Protein AF-A0A4S2SJL2-F1 (afdb_monomer)

Foldseek 3Di:
DDPVVVQVVLQPDQFWKFKAFLQQATQAIHPRQCVVAVQNGHRHGLLVQFPDDSVVVNVVSVVQLPAQFWDWDKTWGQHPVRDIWIWIWTKHWLPVDDDPTTIIMITIDTPPDDDPPVVRRVVVVVSSVVSVVVVVVVVVVVVVVVVVVVVVQLVVLVVQLLVQLVPDQAPQSLLVSCQPRVCSNQVFPGKAAEFALCLLAPDPDPPPPVVVPPPDRHHHPNDDDVPVVVCVVDPDPDDPPFKDKDKDFQDDPNDGGGIMITIHGPVSGGDPVSRNVSSPSSSVSSNNNSVQVNLQVVQVVVQVVLADDEDDDPQKFKDKDKDFAPAGRWHFLWYWYWDDLFLFKIKTKTKGKPDTHDVSSVVSSVLVVQLVVLCNVVPQFQQSSLLVSLVVCCVPVQPIWMWMKMWMAGLVQQKIKIATACFDFKKKAALQLQIDTNPDQYWHTRRPDNPTGTDMDIDHDDAFIKIKDKGQLLQDAVPDDSVVSVVVLSVQSSVCNPPGNVSNVVSSVPPDPPTRRRGMMIMMMMTGGNDRDDRGDHDDPDPDDDDPDDDDDDDDDDDDDDDDDDDDDDDDDDDDDDDDDDDDDDDDDDDDDDDDDDPPDPAFDFDDFLFEAEEADADVLLVLRNLLRQVVVCVVLQAAEEEEDEPDDLVVSLVSNVVSVDPVVVCVVLNRYDYYYCCVAQVVDPPRDLVRNLVVLVVVQVVRVVSPGPAYEYEYEPLCLLDPRHNSLLLLLNLLQCNVSPRVPTRYYYYYYHYPVRNPPCSCLAVNLQHPHYGRSDDPDPDPPDDDPRQQKHWYHDPDDAEIEIAHEADDSNPVVLLSNLVSQLVTDDQEYEYEDVRYAYHDPVSLLSVLVSLVSQVVVNHGYEYEPDHPHNVVSCVVCVVSNVSYHYDD

Secondary structure (DSSP, 8-state):
--HHHHHHHHTT-SS-EEEEETT-BEEEE-HHHHHH-TT-STT-BHHHHB-S-HHHHHHHHHHHHH-SS-EEEEEEEE-TTS-EEEEEEEEEE-TT--SSS-EEEEEEEETTS---HHHHHHHHHHHHHHHHHHHHHHHHHHHHHHHHHHHHHHHHHHHHHHHHHHH--SHHHHHHHHHHHHHHHHT-SEEEEEE-HHHHS--SSTT-GGGGG--SSSEETTS--TTHHHHHHS--S---TT-EEEEEEEEETTEEEEEEEEEE-GGGPPPHHHHHHHHHHHHHHHHHHHHHHHHHHHHHHHHHHHSPPPPP-TT-EEEEEEE--SSSS--BS-EEEEEESSSSEEEEEEEEESSBSHHHHHHHHHHHHHHHHHHHHH-S-HHHHHHHHHHHHHHH-TT--EEEEEEEEETTTTEEEEEEEBPPPPEEEPTTS-EEE----EEPPBTT-TT-----EEEEPPTT-EEEEE-GGGT--TT--HHHHHHHHHHHHTT-TT--HHHHHHHHHH--TT----S-EEEEEEEPPSSPPPPPPP------PPP-PPPPPPPP------------PPPP------------------------PPPS--PPPPPPTT-EEEEEESSHHHHHHHHHHHHHHHHHTT-EEEEEESSS-HHHHHHHHHHTT--HHHHHHTTSEEEEEGGGTTTSSSS--HHHHHHHHHHHHHHHHHTT-S-EEEEEE-GGGGS--TTGGGHHHHHHHHIIIIITTSSEEEEEEEETTT-TT-TTHHHHHT-SEE--SS--STT--PPS---SEEEEE-SSSSEEEEEEEESTTTHHHHHHHHHHHHHS-SSEEEEEEEEEEEE-HHHHHHHHHHHHHHHHTT-EEEEES--HHHHHHHHHSTTTTTT-EEP-

Sequence (892 aa):
MSLGLFQAIARLLPNPVLLCTADGQILAANPAATRFVTHLQAGADLFHLAAEDSDLLRLHMAHWLRSGDPLPGSLTVRNPGGHLVRFRCHGARATWWDGPQPAVQLHMTRLDHTDQFVVLSQQVTALNREIAIRRATDAERERLLDAEKKARSRLQRLYQLTAALASAATLAEVAQAVQEAAPAALNATDVDLRLHSRRLIPSLEPADTLLALAGDTWTDLDKRIPGALDRAAQGEEAAAPEVTTVRALLEADSVNLGSLLVHHRPQDRPEAEHLMAVAQQVAQAVRRAGLYEHEHRVAERLQLSLLPRLPAVDGFDMAGCYAAGTDQVKVGGDWYDVHLLDDDHIGLTIGDVAGHGLAEAAAMAQITAALRSIAMRCGHHPAAVLHELNDFVGRYHPDLMATTCYLVFNRRTNALRYARAGHLPPLLISADGTSRYLDQALAPPVGPVREAKYCEVEVNVQRGDTLVLYTDGLIERRGENLDTGLGRLRDLAHTSVGLTATDLCDMFLNHQPGAESPDDRALLAISFPTTELPPAPPVGWSKGTAPAAAAPQRPATFTHASRARSHAPPARQPLVGFSGPGRNSRPMSFTTVESQVPPAHAGLPHPPRGDHSCCAYSDDQEKSRAVTGFVGAGLANGERVLYFTDTTAARTVTESLEAAGLDVDAAQARGQLAVHGASQSYLRLLPFDPDAVIAGMRQACEEAVAAGYPGLRVVGEMDWCTREVPGAERLLEYELRLEAEVFADLLVTGLCLFDRRLDIAGAAALPIAAHRTHVAAGHHGEGSHIAHPAPALHVTPLHEGLGARLVGHADLDSRPDLAASLSALVRVPGAVVNLDLTGVDFFDVDAVAQLVRAADVLRSEGRRLVLHQPPPSLLRAAQMFPDECSVLEMAA

Nearest PDB structures (foldseek):
  3ke6-assembly3_A  TM=8.609E-01  e=3.625E-15  Mycobacterium tuberculosis
  3pu9-assembly1_B  TM=7.618E-01  e=1.920E-11  Sphaerobacter thermophilus DSM 20745
  5ucg-assembly1_B  TM=5.190E-01  e=2.519E-11  Bacillus subtilis subsp. subtilis str. 168
  5ucg-assembly1_A  TM=5.032E-01  e=4.831E-11  Bacillus subtilis subsp. subtilis str. 168
  5ucg-assembly2_E-2  TM=5.065E-01  e=9.054E-10  Bacillus subtilis subsp. subtilis str. 168

Radius of gyration: 43.67 Å; Cα contacts (8 Å, |Δi|>4): 1555; chains: 1; bounding box: 142×83×116 Å

Solvent-accessible surface area (backbone atoms only — not comparable to full-atom values): 49586 Å² total; per-residue (Å²): 127,66,72,61,61,58,50,60,58,44,53,75,43,83,51,28,36,39,32,25,36,81,91,27,41,21,73,39,44,18,69,31,23,33,72,78,30,73,73,48,37,56,81,31,51,51,62,78,42,38,69,57,62,59,68,59,54,50,49,52,51,56,50,20,59,73,25,81,56,59,40,79,54,72,49,36,33,55,36,100,85,71,49,79,47,52,28,41,29,30,25,15,24,36,83,80,60,82,61,101,60,63,32,30,36,36,42,38,44,57,72,90,58,80,93,53,71,68,58,53,36,50,51,50,56,50,50,55,49,54,54,52,53,52,53,53,52,53,56,49,50,53,50,51,54,52,50,50,52,51,51,52,56,48,50,52,32,43,52,53,29,51,51,41,35,66,73,28,63,43,59,68,45,35,32,48,29,43,64,71,28,43,20,70,45,46,55,28,81,37,64,48,50,33,34,32,54,69,74,46,32,78,77,89,51,100,76,69,65,72,75,68,72,68,65,98,55,53,46,58,71,69,61,84,56,90,72,51,67,56,60,75,70,49,90,74,75,86,65,63,100,60,66,44,76,49,77,39,65,14,51,46,96,91,40,74,42,35,32,43,37,39,33,18,35,79,92,41,60,61,53,70,69,61,48,48,52,52,26,41,54,52,21,47,35,46,48,52,9,21,46,48,56,38,48,38,54,50,26,53,50,51,43,64,67,60,47,62,79,71,68,93,51,95,66,53,43,70,29,74,48,73,46,80,33,68,68,64,80,55,24,50,13,57,43,53,47,50,45,75,69,52,85,50,31,39,37,40,38,39,35,36,22,73,65,71,20,73,67,31,31,54,44,34,46,49,50,54,54,46,48,57,57,41,33,65,74,54,57,90,37,38,22,59,32,54,40,56,43,20,54,46,33,43,66,79,38,67,89,44,41,29,30,28,36,36,32,35,36,31,74,87,76,36,40,35,35,31,19,20,23,58,36,72,55,38,38,40,34,40,66,85,22,52,68,47,68,53,76,66,35,74,28,69,39,34,14,84,49,73,86,58,73,56,42,63,44,79,46,75,61,57,63,39,18,31,42,38,41,60,43,61,37,72,42,52,46,93,95,58,59,58,71,58,24,50,50,52,54,54,60,54,46,50,75,48,64,90,55,52,26,57,54,46,48,52,49,67,68,65,74,56,88,90,61,83,33,67,44,44,30,34,38,39,28,39,33,38,38,75,64,88,80,75,82,64,79,76,96,63,92,67,88,73,76,78,79,84,72,81,75,79,80,78,78,80,88,81,87,76,91,78,92,80,85,89,86,83,87,83,84,89,82,90,89,84,90,89,86,85,83,91,88,88,82,87,87,81,82,86,74,89,75,75,93,74,78,77,75,98,69,85,63,71,83,71,71,58,89,34,32,50,23,34,32,76,26,82,47,72,64,31,45,45,55,50,51,42,43,56,50,48,53,34,56,75,69,53,20,27,36,42,38,28,29,62,92,56,55,62,63,59,55,50,55,52,34,43,74,70,72,44,68,54,69,66,28,40,74,70,67,33,38,48,71,45,48,29,64,75,53,63,51,52,51,78,53,39,44,52,68,62,41,54,54,48,51,54,50,54,38,54,52,28,46,74,73,69,24,86,23,29,35,40,37,38,50,49,58,62,52,58,46,100,44,63,40,46,89,43,47,51,30,34,52,44,37,40,51,72,75,42,22,73,82,37,60,34,31,41,38,41,34,36,54,57,84,62,40,87,82,54,60,48,48,61,54,58,48,26,38,90,38,75,43,70,61,77,68,101,58,92,81,84,80,80,80,68,86,72,60,57,38,41,46,32,47,44,97,72,63,53,32,31,32,38,32,37,39,37,40,85,87,21,44,68,49,51,52,52,51,44,58,23,56,62,66,46,70,72,64,56,34,38,39,35,25,78,48,30,75,40,42,38,75,64,47,50,52,51,51,42,52,39,24,47,55,29,44,76,74,75,23,40,44,37,36,32,63,70,30,76,41,49,55,48,48,40,69,75,38,49,78,74,40,65,63,65,42,66,66,130

pLDDT: mean 78.69, std 19.33, range [21.16, 98.31]

Structure (mmCIF, N/CA/C/O backbone):
data_AF-A0A4S2SJL2-F1
#
_entry.id   AF-A0A4S2SJL2-F1
#
loop_
_atom_site.group_PDB
_atom_site.id
_atom_site.type_symbol
_atom_site.label_atom_id
_atom_site.label_alt_id
_atom_site.label_comp_id
_atom_site.label_asym_id
_atom_site.label_entity_id
_atom_site.label_seq_id
_atom_site.pdbx_PDB_ins_code
_atom_site.Cartn_x
_atom_site.Cartn_y
_atom_site.Cartn_z
_atom_site.occupancy
_atom_site.B_iso_or_equiv
_atom_site.auth_seq_id
_atom_site.auth_comp_id
_atom_site.auth_asym_id
_atom_site.auth_atom_id
_atom_site.pdbx_PDB_model_num
ATOM 1 N N . MET A 1 1 ? 48.505 -2.152 -29.504 1.00 55.03 1 MET A N 1
ATOM 2 C CA . MET A 1 1 ? 48.229 -3.595 -29.745 1.00 55.03 1 MET A CA 1
ATOM 3 C C . MET A 1 1 ? 49.522 -4.369 -29.677 1.00 55.03 1 MET A C 1
ATOM 5 O O . MET A 1 1 ? 50.544 -3.897 -30.151 1.00 55.03 1 MET A O 1
ATOM 9 N N . SER A 1 2 ? 49.441 -5.609 -29.212 1.00 69.75 2 SER A N 1
ATOM 10 C CA . SER A 1 2 ? 50.560 -6.539 -29.240 1.00 69.75 2 SER A CA 1
ATOM 11 C C . SER A 1 2 ? 50.929 -7.026 -30.650 1.00 69.75 2 SER A C 1
ATOM 13 O O . SER A 1 2 ? 50.127 -7.046 -31.589 1.00 69.75 2 SER A O 1
ATOM 15 N N . LEU A 1 3 ? 52.158 -7.533 -30.730 1.00 77.19 3 LEU A N 1
ATOM 16 C CA . LEU A 1 3 ? 52.745 -8.330 -31.810 1.00 77.19 3 LEU A CA 1
ATOM 17 C C . LEU A 1 3 ? 51.835 -9.471 -32.330 1.00 77.19 3 LEU A C 1
ATOM 19 O O . LEU A 1 3 ? 51.959 -9.891 -33.481 1.00 77.19 3 LEU A O 1
ATOM 23 N N . GLY A 1 4 ? 50.908 -9.957 -31.495 1.00 77.25 4 GLY A N 1
ATOM 24 C CA . GLY A 1 4 ? 50.044 -11.102 -31.779 1.00 77.25 4 GLY A CA 1
ATOM 25 C C . GLY A 1 4 ? 49.063 -10.897 -32.938 1.00 77.25 4 GLY A C 1
ATOM 26 O O . GLY A 1 4 ? 48.896 -11.817 -33.736 1.00 77.25 4 GLY A O 1
ATOM 27 N N . LEU A 1 5 ? 48.455 -9.711 -33.107 1.00 74.44 5 LEU A N 1
ATOM 28 C CA . LEU A 1 5 ? 47.520 -9.508 -34.231 1.00 74.44 5 LEU A CA 1
ATOM 29 C C . LEU A 1 5 ? 48.261 -9.430 -35.573 1.00 74.44 5 LEU A C 1
ATOM 31 O O . LEU A 1 5 ? 47.797 -9.992 -36.563 1.00 74.44 5 LEU A O 1
ATOM 35 N N . PHE A 1 6 ? 49.446 -8.808 -35.599 1.00 82.50 6 PHE A N 1
ATOM 36 C CA . PHE A 1 6 ? 50.315 -8.838 -36.777 1.00 82.50 6 PHE A CA 1
ATOM 37 C C . PHE A 1 6 ? 50.665 -10.279 -37.158 1.00 82.50 6 PHE A C 1
ATOM 39 O O . PHE A 1 6 ? 50.496 -10.662 -38.313 1.00 82.50 6 PHE A O 1
ATOM 46 N N . GLN A 1 7 ? 51.084 -11.097 -36.184 1.00 82.81 7 GLN A N 1
ATOM 47 C CA . GLN A 1 7 ? 51.358 -12.515 -36.410 1.00 82.81 7 GLN A CA 1
ATOM 48 C C . GLN A 1 7 ? 50.121 -13.255 -36.934 1.00 82.81 7 GLN A C 1
ATOM 50 O O . GLN A 1 7 ? 50.249 -14.005 -37.897 1.00 82.81 7 GLN A O 1
ATOM 55 N N . ALA A 1 8 ? 48.935 -13.025 -36.360 1.00 80.12 8 ALA A N 1
ATOM 56 C CA . ALA A 1 8 ? 47.691 -13.672 -36.777 1.00 80.12 8 ALA A CA 1
ATOM 57 C C . ALA A 1 8 ? 47.326 -13.370 -38.241 1.00 80.12 8 ALA A C 1
ATOM 59 O O . ALA A 1 8 ? 47.046 -14.300 -38.997 1.00 80.12 8 ALA A O 1
ATOM 60 N N . ILE A 1 9 ? 47.386 -12.100 -38.662 1.00 76.19 9 ILE A N 1
ATOM 61 C CA . ILE A 1 9 ? 47.048 -11.711 -40.040 1.00 76.19 9 ILE A CA 1
ATOM 62 C C . ILE A 1 9 ? 48.161 -12.134 -41.014 1.00 76.19 9 ILE A C 1
ATOM 64 O O . ILE A 1 9 ? 47.886 -12.738 -42.051 1.00 76.19 9 ILE A O 1
ATOM 68 N N . ALA A 1 10 ? 49.435 -11.905 -40.670 1.00 80.88 10 ALA A N 1
ATOM 69 C CA . ALA A 1 10 ? 50.566 -12.272 -41.524 1.00 80.88 10 ALA A CA 1
ATOM 70 C C . ALA A 1 10 ? 50.697 -13.795 -41.728 1.00 80.88 10 ALA A C 1
ATOM 72 O O . ALA A 1 10 ? 51.249 -14.227 -42.744 1.00 80.88 10 ALA A O 1
ATOM 73 N N . ARG A 1 11 ? 50.159 -14.619 -40.810 1.00 83.44 11 ARG A N 1
ATOM 74 C CA . ARG A 1 11 ? 50.111 -16.090 -40.922 1.00 83.44 11 ARG A CA 1
ATOM 75 C C . ARG A 1 11 ? 49.386 -16.580 -42.175 1.00 83.44 11 ARG A C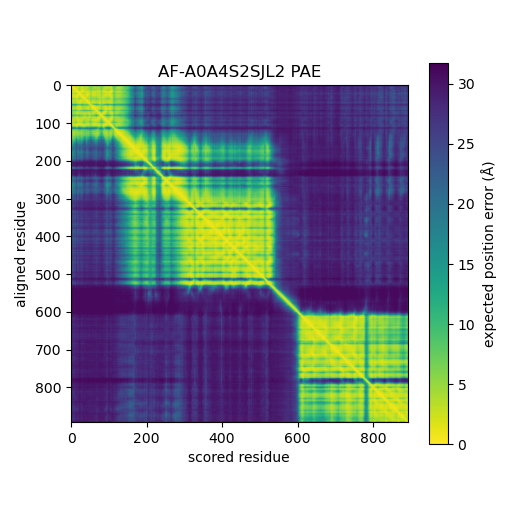 1
ATOM 77 O O . ARG A 1 11 ? 49.720 -17.653 -42.668 1.00 83.44 11 ARG A O 1
ATOM 84 N N . LEU A 1 12 ? 48.414 -15.805 -42.660 1.00 78.62 12 LEU A N 1
ATOM 85 C CA . LEU A 1 12 ? 47.584 -16.124 -43.824 1.00 78.62 12 LEU A CA 1
ATOM 86 C C . LEU A 1 12 ? 48.234 -15.715 -45.156 1.00 78.62 12 LEU A C 1
ATOM 88 O O . LEU A 1 12 ? 47.754 -16.111 -46.216 1.00 78.62 12 LEU A O 1
ATOM 92 N N . LEU A 1 13 ? 49.319 -14.932 -45.127 1.00 80.00 13 LEU A N 1
ATOM 93 C CA . LEU A 1 13 ? 49.982 -14.464 -46.343 1.00 80.00 13 LEU A CA 1
ATOM 94 C C . LEU A 1 13 ? 50.894 -15.553 -46.944 1.00 80.00 13 LEU A C 1
ATOM 96 O O . LEU A 1 13 ? 51.665 -16.183 -46.213 1.00 80.00 13 LEU A O 1
ATOM 100 N N . PRO A 1 14 ? 50.849 -15.776 -48.274 1.00 76.31 14 PRO A N 1
ATOM 101 C CA . PRO A 1 14 ? 51.619 -16.836 -48.931 1.00 76.31 14 PRO A CA 1
ATOM 102 C C . PRO A 1 14 ? 53.119 -16.515 -49.031 1.00 76.31 14 PRO A C 1
ATOM 104 O O . PRO A 1 14 ? 53.945 -17.427 -49.058 1.00 76.31 14 PRO A O 1
ATOM 107 N N . ASN A 1 15 ? 53.465 -15.227 -49.060 1.00 83.75 15 ASN A N 1
ATOM 108 C CA . ASN A 1 15 ? 54.827 -14.714 -49.193 1.00 83.75 15 ASN A CA 1
ATOM 109 C C . ASN A 1 15 ? 55.471 -14.453 -47.817 1.00 83.75 15 ASN A C 1
ATOM 111 O O . ASN A 1 15 ? 54.745 -14.179 -46.856 1.00 83.75 15 ASN A O 1
ATOM 115 N N . PRO A 1 16 ? 56.813 -14.510 -47.687 1.00 87.44 16 PRO A N 1
ATOM 116 C CA . PRO A 1 16 ? 57.516 -14.073 -46.484 1.00 87.44 16 PRO A CA 1
ATOM 117 C C . PRO A 1 16 ? 57.143 -12.653 -46.057 1.00 87.44 16 PRO A C 1
ATOM 119 O O . PRO A 1 16 ? 57.255 -11.710 -46.844 1.00 87.44 16 PRO A O 1
ATOM 122 N N . VAL A 1 17 ? 56.770 -12.504 -44.787 1.00 88.25 17 VAL A N 1
ATOM 123 C CA . VAL A 1 17 ? 56.574 -11.201 -44.146 1.00 88.25 17 VAL A CA 1
ATOM 124 C C . VAL A 1 17 ? 57.298 -11.178 -42.807 1.00 88.25 17 VAL A C 1
ATOM 126 O O . VAL A 1 17 ? 57.124 -12.088 -41.991 1.00 88.25 17 VAL A O 1
ATOM 129 N N . LEU A 1 18 ? 58.091 -10.129 -42.591 1.00 90.88 18 LEU A N 1
ATOM 130 C CA . LEU A 1 18 ? 58.823 -9.852 -41.358 1.00 90.88 18 LEU A CA 1
ATOM 131 C C . LEU A 1 18 ? 58.368 -8.520 -40.749 1.00 90.88 18 LEU A C 1
ATOM 133 O O . LEU A 1 18 ? 57.966 -7.600 -41.464 1.00 90.88 18 LEU A O 1
ATOM 137 N N . LEU A 1 19 ? 58.488 -8.409 -39.431 1.00 90.75 19 LEU A N 1
ATOM 138 C CA . LEU A 1 19 ? 58.500 -7.152 -38.689 1.00 90.75 19 LEU A CA 1
ATOM 139 C C . LEU A 1 19 ? 59.857 -7.045 -37.993 1.00 90.75 19 LEU A C 1
ATOM 141 O O . LEU A 1 19 ? 60.193 -7.924 -37.199 1.00 90.75 19 LEU A O 1
ATOM 145 N N . CYS A 1 20 ? 60.617 -5.992 -38.278 1.00 91.81 20 CYS A N 1
ATOM 146 C CA . CYS A 1 20 ? 61.983 -5.806 -37.787 1.00 91.81 20 CYS A CA 1
ATOM 147 C C . CYS A 1 20 ? 62.149 -4.435 -37.129 1.00 91.81 20 CYS A C 1
ATOM 149 O O . CYS A 1 20 ? 61.658 -3.445 -37.665 1.00 91.81 20 CYS A O 1
ATOM 151 N N . THR A 1 21 ? 62.852 -4.348 -36.003 1.00 91.62 21 THR A N 1
ATOM 152 C CA . THR A 1 21 ? 63.265 -3.068 -35.398 1.00 91.62 21 THR A CA 1
ATOM 153 C C . THR A 1 21 ? 64.340 -2.364 -36.226 1.00 91.62 21 THR A C 1
ATOM 155 O O . THR A 1 21 ? 64.977 -2.954 -37.102 1.00 91.62 21 THR A O 1
ATOM 158 N N . ALA A 1 22 ? 64.573 -1.084 -35.927 1.00 87.06 22 ALA A N 1
ATOM 159 C CA . ALA A 1 22 ? 65.613 -0.279 -36.564 1.00 87.06 22 ALA A CA 1
ATOM 160 C C . ALA A 1 22 ? 67.043 -0.830 -36.391 1.00 87.06 22 ALA A C 1
ATOM 162 O O . ALA A 1 22 ? 67.881 -0.640 -37.274 1.00 87.06 22 ALA A O 1
ATOM 163 N N . ASP A 1 23 ? 67.313 -1.527 -35.285 1.00 87.38 23 ASP A N 1
ATOM 164 C CA . ASP A 1 23 ? 68.578 -2.220 -35.014 1.00 87.38 23 ASP A CA 1
ATOM 165 C C . ASP A 1 23 ? 68.676 -3.627 -35.640 1.00 87.38 23 ASP A C 1
ATOM 167 O O . ASP A 1 23 ? 69.735 -4.245 -35.562 1.00 87.38 23 ASP A O 1
ATOM 171 N N . GLY A 1 24 ? 67.639 -4.083 -36.356 1.00 85.81 24 GLY A N 1
ATOM 172 C CA . GLY A 1 24 ? 67.657 -5.297 -37.178 1.00 85.81 24 GLY A CA 1
ATOM 173 C C . GLY A 1 24 ? 67.054 -6.541 -36.527 1.00 85.81 24 GLY A C 1
ATOM 174 O O . GLY A 1 24 ? 66.942 -7.566 -37.203 1.00 85.81 24 GLY A O 1
ATOM 175 N N . GLN A 1 25 ? 66.621 -6.484 -35.264 1.00 92.25 25 GLN A N 1
ATOM 176 C CA . GLN A 1 25 ? 65.982 -7.634 -34.619 1.00 92.25 25 GLN A CA 1
ATOM 177 C C . GLN A 1 25 ? 64.625 -7.947 -35.262 1.00 92.25 25 GLN A C 1
ATOM 179 O O . GLN A 1 25 ? 63.750 -7.088 -35.386 1.00 92.25 25 GLN A O 1
ATOM 184 N N . ILE A 1 26 ? 64.419 -9.204 -35.657 1.00 92.44 26 ILE A N 1
ATOM 185 C CA . ILE A 1 26 ? 63.137 -9.690 -36.167 1.00 92.44 26 ILE A CA 1
ATOM 186 C C . ILE A 1 26 ? 62.190 -9.878 -34.975 1.00 92.44 26 ILE A C 1
ATOM 188 O O . ILE A 1 26 ? 62.320 -10.826 -34.204 1.00 92.44 26 ILE A O 1
ATOM 192 N N . LEU A 1 27 ? 61.201 -8.999 -34.837 1.00 90.50 27 LEU A N 1
ATOM 193 C CA . LEU A 1 27 ? 60.152 -9.094 -33.819 1.00 90.50 27 LEU A CA 1
ATOM 194 C C . LEU A 1 27 ? 59.162 -10.217 -34.146 1.00 90.50 27 LEU A C 1
ATOM 196 O O . LEU A 1 27 ? 58.742 -10.967 -33.270 1.00 90.50 27 LEU A O 1
ATOM 200 N N . ALA A 1 28 ? 58.783 -10.351 -35.417 1.00 90.50 28 ALA A N 1
ATOM 201 C CA . ALA A 1 28 ? 57.904 -11.417 -35.883 1.00 90.50 28 ALA A CA 1
ATOM 202 C C . ALA A 1 28 ? 58.190 -11.788 -37.339 1.00 90.50 28 ALA A C 1
ATOM 204 O O . ALA A 1 28 ? 58.542 -10.941 -38.156 1.00 90.50 28 ALA A O 1
ATOM 205 N N . ALA A 1 29 ? 57.971 -13.060 -37.658 1.00 89.94 29 ALA A N 1
ATOM 206 C CA . ALA A 1 29 ? 58.059 -13.617 -38.999 1.00 89.94 29 ALA A CA 1
ATOM 207 C C . ALA A 1 29 ? 56.849 -14.525 -39.238 1.00 89.94 29 ALA A C 1
ATOM 209 O O . ALA A 1 29 ? 56.425 -15.241 -38.326 1.00 89.94 29 ALA A O 1
ATOM 210 N N . ASN A 1 30 ? 56.278 -14.510 -40.443 1.00 88.75 30 ASN A N 1
ATOM 211 C CA . ASN A 1 30 ? 55.202 -15.438 -40.785 1.00 88.75 30 ASN A CA 1
ATOM 212 C C . ASN A 1 30 ? 55.743 -16.836 -41.170 1.00 88.75 30 ASN A C 1
ATOM 214 O O . ASN A 1 30 ? 56.923 -16.981 -41.492 1.00 88.75 30 ASN A O 1
ATOM 218 N N . PRO A 1 31 ? 54.899 -17.889 -41.209 1.00 87.62 31 PRO A N 1
ATOM 219 C CA . PRO A 1 31 ? 55.354 -19.236 -41.561 1.00 87.62 31 PRO A CA 1
ATOM 220 C C . PRO A 1 31 ? 55.881 -19.372 -42.993 1.00 87.62 31 PRO A C 1
ATOM 222 O O . PRO A 1 31 ? 56.460 -20.398 -43.332 1.00 87.62 31 PRO A O 1
ATOM 225 N N . ALA A 1 32 ? 55.642 -18.404 -43.885 1.00 84.62 32 ALA A N 1
ATOM 226 C CA . ALA A 1 32 ? 56.284 -18.390 -45.196 1.00 84.62 32 ALA A CA 1
ATOM 227 C C . ALA A 1 32 ? 57.780 -18.059 -45.068 1.00 84.62 32 ALA A C 1
ATOM 229 O O . ALA A 1 32 ? 58.595 -18.806 -45.602 1.00 84.62 32 ALA A O 1
ATOM 230 N N . ALA A 1 33 ? 58.155 -17.026 -44.306 1.00 85.31 33 ALA A N 1
ATOM 231 C CA . ALA A 1 33 ? 59.556 -16.644 -44.106 1.00 85.31 33 ALA A CA 1
ATOM 232 C C . ALA A 1 33 ? 60.438 -17.819 -43.649 1.00 85.31 33 ALA A C 1
ATOM 234 O O . ALA A 1 33 ? 61.437 -18.118 -44.306 1.00 85.31 33 ALA A O 1
ATOM 235 N N . THR A 1 34 ? 60.013 -18.557 -42.619 1.00 83.06 34 THR A N 1
ATOM 236 C CA . THR A 1 34 ? 60.750 -19.725 -42.104 1.00 83.06 34 THR A CA 1
ATOM 237 C C . THR A 1 34 ? 60.756 -20.928 -43.051 1.00 83.06 34 THR A C 1
ATOM 239 O O . THR A 1 34 ? 61.720 -21.690 -43.049 1.00 83.06 34 THR A O 1
ATOM 242 N N . ARG A 1 35 ? 59.732 -21.099 -43.904 1.00 81.88 35 ARG A N 1
ATOM 243 C CA . ARG A 1 35 ? 59.723 -22.129 -44.965 1.00 81.88 35 ARG A CA 1
ATOM 244 C C . ARG A 1 35 ? 60.732 -21.839 -46.078 1.00 81.88 35 ARG A C 1
ATOM 246 O O . ARG A 1 35 ? 61.284 -22.779 -46.641 1.00 81.88 35 ARG A O 1
ATOM 253 N N . PHE A 1 36 ? 60.964 -20.568 -46.410 1.00 74.00 36 PHE A N 1
ATOM 254 C CA . PHE A 1 36 ? 61.921 -20.182 -47.453 1.00 74.00 36 PHE A CA 1
ATOM 255 C C . PHE A 1 36 ? 63.363 -20.075 -46.934 1.00 74.00 36 PHE A C 1
ATOM 257 O O . PHE A 1 36 ? 64.288 -20.461 -47.649 1.00 74.00 36 PHE A O 1
ATOM 264 N N . VAL A 1 37 ? 63.566 -19.581 -45.706 1.00 81.81 37 VAL A N 1
ATOM 265 C CA . VAL A 1 37 ? 64.859 -19.590 -45.003 1.00 81.81 37 VAL A CA 1
ATOM 266 C C . VAL A 1 37 ? 64.611 -19.834 -43.515 1.00 81.81 37 VAL A C 1
ATOM 268 O O . VAL A 1 37 ? 64.097 -18.964 -42.818 1.00 81.81 37 VAL A O 1
ATOM 271 N N . THR A 1 38 ? 65.040 -20.989 -43.002 1.00 79.75 38 THR A N 1
ATOM 272 C CA . THR A 1 38 ? 64.761 -21.450 -41.626 1.00 79.75 38 THR A CA 1
ATOM 273 C C . THR A 1 38 ? 65.179 -20.462 -40.532 1.00 79.75 38 THR A C 1
ATOM 275 O O . THR A 1 38 ? 64.562 -20.421 -39.474 1.00 79.75 38 THR A O 1
ATOM 278 N N . HIS A 1 39 ? 66.207 -19.645 -40.780 1.00 83.06 39 HIS A N 1
ATOM 279 C CA . HIS A 1 39 ? 66.705 -18.654 -39.822 1.00 83.06 39 HIS A CA 1
ATOM 280 C C . HIS A 1 39 ? 65.945 -17.313 -39.828 1.00 83.06 39 HIS A C 1
ATOM 282 O O . HIS A 1 39 ? 66.155 -16.516 -38.917 1.00 83.06 39 HIS A O 1
ATOM 288 N N . LEU A 1 40 ? 65.041 -17.055 -40.785 1.00 85.62 40 LEU A N 1
ATOM 289 C CA . LEU A 1 40 ? 64.175 -15.865 -40.783 1.00 85.62 40 LEU A CA 1
ATOM 290 C C . LEU A 1 40 ? 63.000 -16.051 -39.808 1.00 85.62 40 LEU A C 1
ATOM 292 O O . LEU A 1 40 ? 61.852 -16.237 -40.212 1.00 85.62 40 LEU A O 1
ATOM 296 N N . GLN A 1 41 ? 63.311 -16.024 -38.513 1.00 88.62 41 GLN A N 1
ATOM 297 C CA . GLN A 1 41 ? 62.383 -16.234 -37.402 1.00 88.62 41 GLN A CA 1
ATOM 298 C C . GLN A 1 41 ? 62.483 -15.114 -36.357 1.00 88.62 41 GLN A C 1
ATOM 300 O O . GLN A 1 41 ? 63.457 -14.363 -36.330 1.00 88.62 41 GLN A O 1
ATOM 305 N N . ALA A 1 42 ? 61.476 -15.007 -35.487 1.00 88.31 42 ALA A N 1
ATOM 306 C CA . ALA A 1 42 ? 61.486 -14.041 -34.390 1.00 88.31 42 ALA A CA 1
ATOM 307 C C . ALA A 1 42 ? 62.697 -14.253 -33.457 1.00 88.31 42 ALA A C 1
ATOM 309 O O . ALA A 1 42 ? 63.074 -15.390 -33.174 1.00 88.31 42 ALA A O 1
ATOM 310 N N . GLY A 1 43 ? 63.299 -13.159 -32.991 1.00 86.19 43 GLY A N 1
ATOM 311 C CA . GLY A 1 43 ? 64.507 -13.149 -32.160 1.00 86.19 43 GLY A CA 1
ATOM 312 C C . GLY A 1 43 ? 65.832 -13.252 -32.927 1.00 86.19 43 GLY A C 1
ATOM 313 O O . GLY A 1 43 ? 66.886 -13.138 -32.307 1.00 86.19 43 GLY A O 1
ATOM 314 N N . ALA A 1 44 ? 65.816 -13.446 -34.251 1.00 88.94 44 ALA A N 1
ATOM 315 C CA . ALA A 1 44 ? 67.030 -13.409 -35.066 1.00 88.94 44 ALA A CA 1
ATOM 316 C C . ALA A 1 44 ? 67.410 -11.973 -35.481 1.00 88.94 44 ALA A C 1
ATOM 318 O O . ALA A 1 44 ? 66.552 -11.094 -35.571 1.00 88.94 44 ALA A O 1
ATOM 319 N N . ASP A 1 45 ? 68.693 -11.746 -35.768 1.00 88.44 45 ASP A N 1
ATOM 320 C CA . ASP A 1 45 ? 69.220 -10.473 -36.276 1.00 88.44 45 ASP A CA 1
ATOM 321 C C . ASP A 1 45 ? 69.284 -10.501 -37.812 1.00 88.44 45 ASP A C 1
ATOM 323 O O . ASP A 1 45 ? 70.004 -11.307 -38.410 1.00 88.44 45 ASP A O 1
ATOM 327 N N . LEU A 1 46 ? 68.523 -9.618 -38.461 1.00 86.81 46 LEU A N 1
ATOM 328 C CA . LEU A 1 46 ? 68.443 -9.532 -39.916 1.00 86.81 46 LEU A CA 1
ATOM 329 C C . LEU A 1 46 ? 69.765 -9.083 -40.561 1.00 86.81 46 LEU A C 1
ATOM 331 O O . LEU A 1 46 ? 70.071 -9.532 -41.666 1.00 86.81 46 LEU A O 1
ATOM 335 N N . PHE A 1 47 ? 70.558 -8.236 -39.894 1.00 86.94 47 PHE A N 1
ATOM 336 C CA . PHE A 1 47 ? 71.849 -7.777 -40.412 1.00 86.94 47 PHE A CA 1
ATOM 337 C C . PHE A 1 47 ? 72.893 -8.899 -40.388 1.00 86.94 47 PHE A C 1
ATOM 339 O O . PHE A 1 47 ? 73.674 -9.013 -41.327 1.00 86.94 47 PHE A O 1
ATOM 346 N N . HIS A 1 48 ? 72.873 -9.779 -39.380 1.00 84.06 48 HIS A N 1
ATOM 347 C CA . HIS A 1 48 ? 73.755 -10.957 -39.347 1.00 84.06 48 HIS A CA 1
ATOM 348 C C . HIS A 1 48 ? 73.367 -12.050 -40.355 1.00 84.06 48 HIS A C 1
ATOM 350 O O . HIS A 1 48 ? 74.227 -12.811 -40.801 1.00 84.06 48 HIS A O 1
ATOM 356 N N . LEU A 1 49 ? 72.085 -12.151 -40.718 1.00 80.88 49 LEU A N 1
ATOM 357 C CA . LEU A 1 49 ? 71.604 -13.114 -41.717 1.00 80.88 49 LEU A CA 1
ATOM 358 C C . LEU A 1 49 ? 71.784 -12.628 -43.166 1.00 80.88 49 LEU A C 1
ATOM 360 O O . LEU A 1 49 ? 71.765 -13.440 -44.102 1.00 80.88 49 LEU A O 1
ATOM 364 N N . ALA A 1 50 ? 71.958 -11.320 -43.359 1.00 79.19 50 ALA A N 1
ATOM 365 C CA . ALA A 1 50 ? 72.195 -10.719 -44.659 1.00 79.19 50 ALA A CA 1
ATOM 366 C C . ALA A 1 50 ? 73.549 -11.145 -45.255 1.00 79.19 50 ALA A C 1
ATOM 368 O O . ALA A 1 50 ? 74.559 -11.310 -44.573 1.00 79.19 50 ALA A O 1
ATOM 369 N N . ALA A 1 51 ? 73.564 -11.333 -46.572 1.00 73.81 51 ALA A N 1
ATOM 370 C CA . ALA A 1 51 ? 74.761 -11.624 -47.356 1.00 73.81 51 ALA A CA 1
ATOM 371 C C . ALA A 1 51 ? 75.258 -10.422 -48.174 1.00 73.81 51 ALA A C 1
ATOM 373 O O . ALA A 1 51 ? 76.324 -10.510 -48.782 1.00 73.81 51 ALA A O 1
ATOM 374 N N . GLU A 1 52 ? 74.458 -9.354 -48.233 1.00 66.62 52 GLU A N 1
ATOM 375 C CA . GLU A 1 52 ? 74.816 -8.070 -48.843 1.00 66.62 52 GLU A CA 1
ATOM 376 C C . GLU A 1 52 ? 75.713 -7.269 -47.886 1.00 66.62 52 GLU A C 1
ATOM 378 O O . GLU A 1 52 ? 75.880 -7.643 -46.725 1.00 66.62 52 GLU A O 1
ATOM 383 N N . ASP A 1 53 ? 76.286 -6.165 -48.365 1.00 70.19 53 ASP A N 1
ATOM 384 C CA . ASP A 1 53 ? 76.982 -5.219 -47.494 1.00 70.19 53 ASP A CA 1
ATOM 385 C C . ASP A 1 53 ? 76.007 -4.689 -46.424 1.00 70.19 53 ASP A C 1
ATOM 387 O O . ASP A 1 53 ? 74.942 -4.148 -46.749 1.00 70.19 53 ASP A O 1
ATOM 391 N N . SER A 1 54 ? 76.358 -4.870 -45.149 1.00 67.31 54 SER A N 1
ATOM 392 C CA . SER A 1 54 ? 75.538 -4.465 -44.004 1.00 67.31 54 SER A CA 1
ATOM 393 C C . SER A 1 54 ? 75.156 -2.987 -44.061 1.00 67.31 54 SER A C 1
ATOM 395 O O . SER A 1 54 ? 74.051 -2.629 -43.649 1.00 67.31 54 SER A O 1
ATOM 397 N N . ASP A 1 55 ? 76.021 -2.134 -44.613 1.00 74.06 55 ASP A N 1
ATOM 398 C CA . ASP A 1 55 ? 75.766 -0.697 -44.717 1.00 74.06 55 ASP A CA 1
ATOM 399 C C . ASP A 1 55 ? 74.680 -0.375 -45.758 1.00 74.06 55 ASP A C 1
ATOM 401 O O . ASP A 1 55 ? 73.867 0.532 -45.549 1.00 74.06 55 ASP A O 1
ATOM 405 N N . LEU A 1 56 ? 74.562 -1.177 -46.824 1.00 78.00 56 LEU A N 1
ATOM 406 C CA . LEU A 1 56 ? 73.492 -1.044 -47.818 1.00 78.00 56 LEU A CA 1
ATOM 407 C C . LEU A 1 56 ? 72.128 -1.448 -47.238 1.00 78.00 56 LEU A C 1
ATOM 409 O O . LEU A 1 56 ? 71.131 -0.751 -47.444 1.00 78.00 56 LEU A O 1
ATOM 413 N N . LEU A 1 57 ? 72.071 -2.537 -46.462 1.00 81.56 57 LEU A N 1
ATOM 414 C CA . LEU A 1 57 ? 70.829 -2.943 -45.797 1.00 81.56 57 LEU A CA 1
ATOM 415 C C . LEU A 1 57 ? 70.427 -1.954 -44.693 1.00 81.56 57 LEU A C 1
ATOM 417 O O . LEU A 1 57 ? 69.240 -1.660 -44.544 1.00 81.56 57 LEU A O 1
ATOM 421 N N . ARG A 1 58 ? 71.392 -1.381 -43.959 1.00 84.25 58 ARG A N 1
ATOM 422 C CA . ARG A 1 58 ? 71.138 -0.283 -43.008 1.00 84.25 58 ARG A CA 1
ATOM 423 C C . ARG A 1 58 ? 70.579 0.953 -43.715 1.00 84.25 58 ARG A C 1
ATOM 425 O O . ARG A 1 58 ? 69.645 1.565 -43.195 1.00 84.25 58 ARG A O 1
ATOM 432 N N . LEU A 1 59 ? 71.070 1.285 -44.912 1.00 83.19 59 LEU A N 1
ATOM 433 C CA . LEU A 1 59 ? 70.536 2.381 -45.724 1.00 83.19 59 LEU A CA 1
ATOM 434 C C . LEU A 1 59 ? 69.082 2.123 -46.163 1.00 83.19 59 LEU A C 1
ATOM 436 O O . LEU A 1 59 ? 68.240 3.009 -45.995 1.00 83.19 59 LEU A O 1
ATOM 440 N N . HIS A 1 60 ? 68.763 0.915 -46.648 1.00 83.62 60 HIS A N 1
ATOM 441 C CA . HIS A 1 60 ? 67.383 0.519 -46.972 1.00 83.62 60 HIS A CA 1
ATOM 442 C C . HIS A 1 60 ? 66.470 0.563 -45.736 1.00 83.62 60 HIS A C 1
ATOM 444 O O . HIS A 1 60 ? 65.407 1.180 -45.786 1.00 83.62 60 HIS A O 1
ATOM 450 N N . MET A 1 61 ? 66.904 0.004 -44.599 1.00 86.38 61 MET A N 1
ATOM 451 C CA . MET A 1 61 ? 66.151 0.031 -43.338 1.00 86.38 61 MET A CA 1
ATOM 452 C C . MET A 1 61 ? 65.853 1.465 -42.887 1.00 86.38 61 MET A C 1
ATOM 454 O O . MET A 1 61 ? 64.709 1.807 -42.591 1.00 86.38 61 MET A O 1
ATOM 458 N N . ALA A 1 62 ? 66.859 2.342 -42.912 1.00 86.50 62 ALA A N 1
ATOM 459 C CA . ALA A 1 62 ? 66.698 3.751 -42.574 1.00 86.50 62 ALA A CA 1
ATOM 460 C C . ALA A 1 62 ? 65.769 4.492 -43.556 1.00 86.50 62 ALA A C 1
ATOM 462 O O . ALA A 1 62 ? 65.062 5.416 -43.152 1.00 86.50 62 ALA A O 1
ATOM 463 N N . HIS A 1 63 ? 65.739 4.098 -44.833 1.00 86.56 63 HIS A N 1
ATOM 464 C CA . HIS A 1 63 ? 64.809 4.648 -45.820 1.00 86.56 63 HIS A CA 1
ATOM 465 C C . HIS A 1 63 ? 63.364 4.208 -45.554 1.00 86.56 63 HIS A C 1
ATOM 467 O O . HIS A 1 63 ? 62.473 5.059 -45.525 1.00 86.56 63 HIS A O 1
ATOM 473 N N . TRP A 1 64 ? 63.145 2.917 -45.285 1.00 89.69 64 TRP A N 1
ATOM 474 C CA . TRP A 1 64 ? 61.840 2.348 -44.947 1.00 89.69 64 TRP A CA 1
ATOM 475 C C . TRP A 1 64 ? 61.273 2.905 -43.635 1.00 89.69 64 TRP A C 1
ATOM 477 O O . TRP A 1 64 ? 60.098 3.249 -43.588 1.00 89.69 64 TRP A O 1
ATOM 487 N N . LEU A 1 65 ? 62.099 3.096 -42.600 1.00 88.00 65 LEU A N 1
ATOM 488 C CA . LEU A 1 65 ? 61.696 3.729 -41.332 1.00 88.00 65 LEU A CA 1
ATOM 489 C C . LEU A 1 65 ? 61.219 5.180 -41.491 1.00 88.00 65 LEU A C 1
ATOM 491 O O . LEU A 1 65 ? 60.401 5.649 -40.698 1.00 88.00 65 LEU A O 1
ATOM 495 N N . ARG A 1 66 ? 61.740 5.903 -42.490 1.00 85.06 66 ARG A N 1
ATOM 496 C CA . ARG A 1 66 ? 61.321 7.277 -42.810 1.00 85.06 66 ARG A CA 1
ATOM 497 C C . ARG A 1 66 ? 60.082 7.332 -43.709 1.00 85.06 66 ARG A C 1
ATOM 499 O O . ARG A 1 66 ? 59.487 8.399 -43.812 1.00 85.06 66 ARG A O 1
ATOM 506 N N . SER A 1 67 ? 59.693 6.222 -44.337 1.00 73.12 67 SER A N 1
ATOM 507 C CA . SER A 1 67 ? 58.564 6.161 -45.266 1.00 73.12 67 SER A CA 1
ATOM 508 C C . SER A 1 67 ? 57.311 5.589 -44.607 1.00 73.12 67 SER A C 1
ATOM 510 O O . SER A 1 67 ? 57.340 4.497 -44.039 1.00 73.12 67 SER A O 1
ATOM 512 N N . GLY A 1 68 ? 56.192 6.307 -44.723 1.00 63.09 68 GLY A N 1
ATOM 513 C CA . GLY A 1 68 ? 54.866 5.745 -44.444 1.00 63.09 68 GLY A CA 1
ATOM 514 C C . GLY A 1 68 ? 54.394 4.780 -45.538 1.00 63.09 68 GLY A C 1
ATOM 515 O O . GLY A 1 68 ? 53.642 3.851 -45.249 1.00 63.09 68 GLY A O 1
ATOM 516 N N . ASP A 1 69 ? 54.885 4.965 -46.766 1.00 75.50 69 ASP A N 1
ATOM 517 C CA . ASP A 1 69 ? 54.529 4.163 -47.935 1.00 75.50 69 ASP A CA 1
ATOM 518 C C . ASP A 1 69 ? 55.525 3.014 -48.183 1.00 75.50 69 ASP A C 1
ATOM 520 O O . ASP A 1 69 ? 56.715 3.147 -47.870 1.00 75.50 69 ASP A O 1
ATOM 524 N N . PRO A 1 70 ? 55.077 1.889 -48.774 1.00 80.31 70 PRO A N 1
ATOM 525 C CA . PRO A 1 70 ? 55.930 0.755 -49.131 1.00 80.31 70 PRO A CA 1
ATOM 526 C C . PRO A 1 70 ? 56.905 1.075 -50.267 1.00 80.31 70 PRO A C 1
ATOM 528 O O . PRO A 1 70 ? 56.537 1.109 -51.443 1.00 80.31 70 PRO A O 1
ATOM 531 N N . LEU A 1 71 ? 58.183 1.214 -49.921 1.00 84.62 71 LEU A N 1
ATOM 532 C CA . LEU A 1 71 ? 59.263 1.441 -50.879 1.00 84.62 71 LEU A CA 1
ATOM 533 C C . LEU A 1 71 ? 59.973 0.130 -51.244 1.00 84.62 71 LEU A C 1
ATOM 535 O O . LEU A 1 71 ? 60.128 -0.748 -50.387 1.00 84.62 71 LEU A O 1
ATOM 539 N N . PRO A 1 72 ? 60.451 -0.011 -52.490 1.00 82.62 72 PRO A N 1
ATOM 540 C CA . PRO A 1 72 ? 61.174 -1.196 -52.930 1.00 82.62 72 PRO A CA 1
ATOM 541 C C . PRO A 1 72 ? 62.575 -1.292 -52.310 1.00 82.62 72 PRO A C 1
ATOM 543 O O . PRO A 1 72 ? 63.178 -0.297 -51.915 1.00 82.62 72 PRO A O 1
ATOM 546 N N . GLY A 1 73 ? 63.122 -2.503 -52.312 1.00 83.00 73 GLY A N 1
ATOM 547 C CA . GLY A 1 73 ? 64.536 -2.793 -52.089 1.00 83.00 73 GLY A CA 1
ATOM 548 C C . GLY A 1 73 ? 64.855 -4.260 -52.384 1.00 83.00 73 GLY A C 1
ATOM 549 O O . GLY A 1 73 ? 64.012 -5.010 -52.889 1.00 83.00 73 GLY A O 1
ATOM 550 N N . SER A 1 74 ? 66.072 -4.686 -52.054 1.00 82.44 74 SER A N 1
ATOM 551 C CA . SER A 1 74 ? 66.475 -6.096 -52.079 1.00 82.44 74 SER A CA 1
ATOM 552 C C . SER A 1 74 ? 67.029 -6.543 -50.736 1.00 82.44 74 SER A C 1
ATOM 554 O O . SER A 1 74 ? 67.487 -5.728 -49.939 1.00 82.44 74 SER A O 1
ATOM 556 N N . LEU A 1 75 ? 66.990 -7.854 -50.517 1.00 85.88 75 LEU A N 1
ATOM 557 C CA . LEU A 1 75 ? 67.647 -8.513 -49.401 1.00 85.88 75 LEU A CA 1
ATOM 558 C C . LEU A 1 75 ? 68.168 -9.875 -49.868 1.00 85.88 75 LEU A C 1
ATOM 560 O O . LEU A 1 75 ? 67.388 -10.744 -50.261 1.00 85.88 75 LEU A O 1
ATOM 564 N N . THR A 1 76 ? 69.478 -10.086 -49.798 1.00 85.38 76 THR A N 1
ATOM 565 C CA . THR A 1 76 ? 70.089 -11.410 -49.968 1.00 85.38 76 THR A CA 1
ATOM 566 C C . THR A 1 76 ? 70.373 -12.002 -48.594 1.00 85.38 76 THR A C 1
ATOM 568 O O . THR A 1 76 ? 71.036 -11.364 -47.783 1.00 85.38 76 THR A O 1
ATOM 571 N N . VAL A 1 77 ? 69.895 -13.219 -48.336 1.00 85.56 77 VAL A N 1
ATOM 572 C CA . VAL A 1 77 ? 70.033 -13.934 -47.056 1.00 85.56 77 VAL A CA 1
ATOM 573 C C . VAL A 1 77 ? 70.807 -15.232 -47.284 1.00 85.56 77 VAL A C 1
ATOM 575 O O . VAL A 1 77 ? 70.612 -15.894 -48.307 1.00 85.56 77 VAL A O 1
ATOM 578 N N . ARG A 1 78 ? 71.676 -15.627 -46.346 1.00 80.31 78 ARG A N 1
ATOM 579 C CA . ARG A 1 78 ? 72.332 -16.948 -46.387 1.00 80.31 78 ARG A CA 1
ATOM 580 C C . ARG A 1 78 ? 71.389 -18.015 -45.830 1.00 80.31 78 ARG A C 1
ATOM 582 O O . ARG A 1 78 ? 70.856 -17.859 -44.734 1.00 80.31 78 ARG A O 1
ATOM 589 N N . ASN A 1 79 ? 71.178 -19.102 -46.569 1.00 74.75 79 ASN A N 1
ATOM 590 C CA . ASN A 1 79 ? 70.446 -20.260 -46.054 1.00 74.75 79 ASN A CA 1
ATOM 591 C C . ASN A 1 79 ? 71.361 -21.161 -45.184 1.00 74.75 79 ASN A C 1
ATOM 593 O O . ASN A 1 79 ? 72.583 -20.990 -45.216 1.00 74.75 79 ASN A O 1
ATOM 597 N N . PRO A 1 80 ? 70.814 -22.141 -44.432 1.00 65.56 80 PRO A N 1
ATOM 598 C CA . PRO A 1 80 ? 71.613 -23.006 -43.552 1.00 65.56 80 PRO A CA 1
ATOM 599 C C . PRO A 1 80 ? 72.699 -23.830 -44.269 1.00 65.56 80 PRO A C 1
ATOM 601 O O . PRO A 1 80 ? 73.659 -24.259 -43.640 1.00 65.56 80 PRO A O 1
ATOM 604 N N . GLY A 1 81 ? 72.561 -24.050 -45.583 1.00 69.50 81 GLY A N 1
ATOM 605 C CA . GLY A 1 81 ? 73.553 -24.725 -46.429 1.00 69.50 81 GLY A CA 1
ATOM 606 C C . GLY A 1 81 ? 74.587 -23.783 -47.061 1.00 69.50 81 GLY A C 1
ATOM 607 O O . GLY A 1 81 ? 75.318 -24.201 -47.951 1.00 69.50 81 GLY A O 1
ATOM 608 N N . GLY A 1 82 ? 74.624 -22.506 -46.667 1.00 70.00 82 GLY A N 1
ATOM 609 C CA . GLY A 1 82 ? 75.552 -21.499 -47.194 1.00 70.00 82 GLY A CA 1
ATOM 610 C C . GLY A 1 82 ? 75.170 -20.898 -48.554 1.00 70.00 82 GLY A C 1
ATOM 611 O O . GLY A 1 82 ? 75.857 -19.992 -49.029 1.00 70.00 82 GLY A O 1
ATOM 612 N N . HIS A 1 83 ? 74.072 -21.340 -49.175 1.00 78.62 83 HIS A N 1
ATOM 613 C CA . HIS A 1 83 ? 73.605 -20.790 -50.449 1.00 78.62 83 HIS A CA 1
ATOM 614 C C . HIS A 1 83 ? 72.931 -19.426 -50.254 1.00 78.62 83 HIS A C 1
ATOM 616 O O . HIS A 1 83 ? 72.198 -19.199 -49.288 1.00 78.62 83 HIS A O 1
ATOM 622 N N . LEU A 1 84 ? 73.151 -18.523 -51.210 1.00 81.44 84 LEU A N 1
ATOM 623 C CA . LEU A 1 84 ? 72.553 -17.191 -51.223 1.00 81.44 84 LEU A CA 1
ATOM 624 C C . LEU A 1 84 ? 71.128 -17.245 -51.785 1.00 81.44 84 LEU A C 1
ATOM 626 O O . LEU A 1 84 ? 70.926 -17.658 -52.925 1.00 81.44 84 LEU A O 1
ATOM 630 N N . VAL A 1 85 ? 70.147 -16.789 -51.006 1.00 83.06 85 VAL A N 1
ATOM 631 C CA . VAL A 1 85 ? 68.754 -16.629 -51.444 1.00 83.06 85 VAL A CA 1
ATOM 632 C C . VAL A 1 85 ? 68.458 -15.141 -51.556 1.00 83.06 85 VAL A C 1
ATOM 634 O O . VAL A 1 85 ? 68.525 -14.418 -50.562 1.00 83.06 85 VAL A O 1
ATOM 637 N N . ARG A 1 86 ? 68.145 -14.670 -52.768 1.00 84.44 86 ARG A N 1
ATOM 638 C CA . ARG A 1 86 ? 67.882 -13.252 -53.028 1.00 84.44 86 ARG A CA 1
ATOM 639 C C . ARG A 1 86 ? 66.391 -12.961 -53.134 1.00 84.44 86 ARG A C 1
ATOM 641 O O . ARG A 1 86 ? 65.678 -13.560 -53.941 1.00 84.44 86 ARG A O 1
ATOM 648 N N . PHE A 1 87 ? 65.952 -11.995 -52.342 1.00 84.94 87 PHE A N 1
ATOM 649 C CA . PHE A 1 87 ? 64.590 -11.498 -52.303 1.00 84.94 87 PHE A CA 1
ATOM 650 C C . PHE A 1 87 ? 64.511 -10.075 -52.853 1.00 84.94 87 PHE A C 1
ATOM 652 O O . PHE A 1 87 ? 65.396 -9.244 -52.631 1.00 84.94 87 PHE A O 1
ATOM 659 N N . ARG A 1 88 ? 63.406 -9.789 -53.538 1.00 83.75 88 ARG A N 1
ATOM 660 C CA . ARG A 1 88 ? 62.888 -8.437 -53.723 1.00 83.75 88 ARG A CA 1
ATOM 661 C C . ARG A 1 88 ? 61.966 -8.135 -52.542 1.00 83.75 88 ARG A C 1
ATOM 663 O O . ARG A 1 88 ? 61.177 -8.997 -52.150 1.00 83.75 88 ARG A O 1
ATOM 670 N N . CYS A 1 89 ? 62.071 -6.939 -51.977 1.00 85.38 89 CYS A N 1
ATOM 671 C CA . CYS A 1 89 ? 61.364 -6.547 -50.760 1.00 85.38 89 CYS A CA 1
ATOM 672 C C . CYS A 1 89 ? 60.580 -5.252 -50.978 1.00 85.38 89 CYS A C 1
ATOM 674 O O . CYS A 1 89 ? 61.053 -4.363 -51.681 1.00 85.38 89 CYS A O 1
ATOM 676 N N . HIS A 1 90 ? 59.415 -5.130 -50.344 1.00 86.81 90 HIS A N 1
ATOM 677 C CA . HIS A 1 90 ? 58.772 -3.843 -50.081 1.00 86.81 90 HIS A CA 1
ATOM 678 C C . HIS A 1 90 ? 58.746 -3.616 -48.573 1.00 86.81 90 HIS A C 1
ATOM 680 O O . HIS A 1 90 ? 58.213 -4.441 -47.827 1.00 86.81 90 HIS A O 1
ATOM 686 N N . GLY A 1 91 ? 59.353 -2.512 -48.144 1.00 86.81 91 GLY A N 1
ATOM 687 C CA . GLY A 1 91 ? 59.418 -2.101 -46.750 1.00 86.81 91 GLY A CA 1
ATOM 688 C C . GLY A 1 91 ? 58.646 -0.810 -46.517 1.00 86.81 91 GLY A C 1
ATOM 689 O O . GLY A 1 91 ? 58.764 0.142 -47.286 1.00 86.81 91 GLY A O 1
ATOM 690 N N . ALA A 1 92 ? 57.871 -0.774 -45.440 1.00 88.12 92 ALA A N 1
ATOM 691 C CA . ALA A 1 92 ? 57.239 0.436 -44.924 1.00 88.12 92 ALA A CA 1
ATOM 692 C C . ALA A 1 92 ? 57.453 0.503 -43.414 1.00 88.12 92 ALA A C 1
ATOM 694 O O . ALA A 1 92 ? 57.517 -0.538 -42.749 1.00 88.12 92 ALA A O 1
ATOM 695 N N . ARG A 1 93 ? 57.492 1.708 -42.840 1.00 89.00 93 ARG A N 1
ATOM 696 C CA . ARG A 1 93 ? 57.357 1.859 -41.391 1.00 89.00 93 ARG A CA 1
ATOM 697 C C . ARG A 1 93 ? 56.050 1.197 -40.948 1.00 89.00 93 ARG A C 1
ATOM 699 O O . ARG A 1 93 ? 54.982 1.506 -41.473 1.00 89.00 93 ARG A O 1
ATOM 706 N N . ALA A 1 94 ? 56.121 0.327 -39.946 1.00 86.75 94 ALA A N 1
ATOM 707 C CA . ALA A 1 94 ? 54.939 -0.160 -39.250 1.00 86.75 94 ALA A CA 1
ATOM 708 C C . ALA A 1 94 ? 54.385 0.995 -38.400 1.00 86.75 94 ALA A C 1
ATOM 710 O O . ALA A 1 94 ? 54.714 1.137 -37.227 1.00 86.75 94 ALA A O 1
ATOM 711 N N . THR A 1 95 ? 53.589 1.881 -39.002 1.00 81.56 95 THR A N 1
ATOM 712 C CA . THR A 1 95 ? 53.010 3.064 -38.330 1.00 81.56 95 THR A CA 1
ATOM 713 C C . THR A 1 95 ? 52.062 2.692 -37.192 1.00 81.56 95 THR A C 1
ATOM 715 O O . THR A 1 95 ? 51.855 3.481 -36.277 1.00 81.56 95 THR A O 1
ATOM 718 N N . TRP A 1 96 ? 51.537 1.468 -37.221 1.00 79.31 96 TRP A N 1
ATOM 719 C CA . TRP A 1 96 ? 50.772 0.858 -36.145 1.00 79.31 96 TRP A CA 1
ATOM 720 C C . TRP A 1 96 ? 51.638 0.291 -35.010 1.00 79.31 96 TRP A C 1
ATOM 722 O O . TRP A 1 96 ? 51.066 -0.134 -34.017 1.00 79.31 96 TRP A O 1
ATOM 732 N N . TRP A 1 97 ? 52.968 0.212 -35.118 1.00 84.44 97 TRP A N 1
ATOM 733 C CA . TRP A 1 97 ? 53.816 -0.339 -34.054 1.00 84.44 97 TRP A CA 1
AT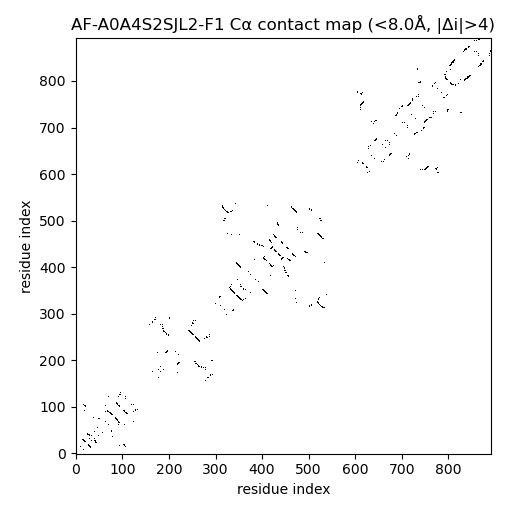OM 734 C C . TRP A 1 97 ? 54.128 0.711 -32.978 1.00 84.44 97 TRP A C 1
ATOM 736 O O . TRP A 1 97 ? 54.657 1.783 -33.263 1.00 84.44 97 TRP A O 1
ATOM 746 N N . ASP A 1 98 ? 53.806 0.360 -31.735 1.00 77.31 98 ASP A N 1
ATOM 747 C CA . ASP A 1 98 ? 53.847 1.177 -30.516 1.00 77.31 98 ASP A CA 1
ATOM 748 C C . ASP A 1 98 ? 54.919 0.707 -29.507 1.00 77.31 98 ASP A C 1
ATOM 750 O O . ASP A 1 98 ? 54.907 1.108 -28.345 1.00 77.31 98 ASP A O 1
ATOM 754 N N . GLY A 1 99 ? 55.859 -0.142 -29.937 1.00 81.69 99 GLY A N 1
ATOM 755 C CA . GLY A 1 99 ? 56.985 -0.583 -29.109 1.00 81.69 99 GLY A CA 1
ATOM 756 C C . GLY A 1 99 ? 58.109 0.459 -28.965 1.00 81.69 99 GLY A C 1
ATOM 757 O O . GLY A 1 99 ? 58.133 1.462 -29.679 1.00 81.69 99 GLY A O 1
ATOM 758 N N . PRO A 1 100 ? 59.089 0.211 -28.071 1.00 82.62 100 PRO A N 1
ATOM 759 C CA . PRO A 1 100 ? 60.087 1.205 -27.651 1.00 82.62 100 PRO A CA 1
ATOM 760 C C . PRO A 1 100 ? 61.075 1.632 -28.748 1.00 82.62 100 PRO A C 1
ATOM 762 O O . PRO A 1 100 ? 61.677 2.698 -28.648 1.00 82.62 100 PRO A O 1
ATOM 765 N N . GLN A 1 101 ? 61.242 0.825 -29.799 1.00 87.25 101 GLN A N 1
ATOM 766 C CA . GLN A 1 101 ? 61.952 1.201 -31.022 1.00 87.25 101 GLN A CA 1
ATOM 767 C C . GLN A 1 101 ? 60.996 1.145 -32.221 1.00 87.25 101 GLN A C 1
ATOM 769 O O . GLN A 1 101 ? 60.153 0.242 -32.268 1.00 87.25 101 GLN A O 1
ATOM 774 N N . PRO A 1 102 ? 61.136 2.034 -33.224 1.00 89.81 102 PRO A N 1
ATOM 775 C CA . PRO A 1 102 ? 60.342 1.963 -34.444 1.00 89.81 102 PRO A CA 1
ATOM 776 C C . PRO A 1 102 ? 60.695 0.708 -35.255 1.00 89.81 102 PRO A C 1
ATOM 778 O O . PRO A 1 102 ? 61.849 0.274 -35.288 1.00 89.81 102 PRO A O 1
ATOM 781 N N . ALA A 1 103 ? 59.692 0.151 -35.935 1.00 90.56 103 ALA A N 1
ATOM 782 C CA . ALA A 1 103 ? 59.822 -1.069 -36.720 1.00 90.56 103 ALA A CA 1
ATOM 783 C C . ALA A 1 103 ? 59.444 -0.859 -38.195 1.00 90.56 103 ALA A C 1
ATOM 785 O O . ALA A 1 103 ? 58.608 -0.016 -38.535 1.00 90.56 103 ALA A O 1
ATOM 786 N N . VAL A 1 104 ? 60.049 -1.662 -39.065 1.00 90.38 104 VAL A N 1
ATOM 787 C CA . VAL A 1 104 ? 59.722 -1.806 -40.484 1.00 90.38 104 VAL A CA 1
ATOM 788 C C . VAL A 1 104 ? 59.000 -3.126 -40.687 1.00 90.38 104 VAL A C 1
ATOM 790 O O . VAL A 1 104 ? 59.432 -4.172 -40.201 1.00 90.38 104 VAL A O 1
ATOM 793 N N . GLN A 1 105 ? 57.917 -3.081 -41.451 1.00 89.12 105 GLN A N 1
ATOM 794 C CA . GLN A 1 105 ? 57.274 -4.266 -41.987 1.00 89.12 105 GLN A CA 1
ATOM 795 C C . GLN A 1 105 ? 57.825 -4.541 -43.389 1.00 89.12 105 GLN A C 1
ATOM 797 O O . GLN A 1 105 ? 57.745 -3.680 -44.266 1.00 89.12 105 GLN A O 1
ATOM 802 N N . LEU A 1 106 ? 58.373 -5.739 -43.595 1.00 88.62 106 LEU A N 1
ATOM 803 C CA . LEU A 1 106 ? 59.001 -6.179 -44.841 1.00 88.62 106 LEU A CA 1
ATOM 804 C C . LEU A 1 106 ? 58.172 -7.298 -45.467 1.00 88.62 106 LEU A C 1
ATOM 806 O O . LEU A 1 106 ? 58.052 -8.370 -44.880 1.00 88.62 106 LEU A O 1
ATOM 810 N N . HIS A 1 107 ? 57.642 -7.083 -46.670 1.00 87.62 107 HIS A N 1
ATOM 811 C CA . HIS A 1 107 ? 57.078 -8.151 -47.507 1.00 87.62 107 HIS A CA 1
ATOM 812 C C . HIS A 1 107 ? 58.105 -8.532 -48.566 1.00 87.62 107 HIS A C 1
ATOM 814 O O . HIS A 1 107 ? 58.691 -7.652 -49.197 1.00 87.62 107 HIS A O 1
ATOM 820 N N . MET A 1 108 ? 58.351 -9.826 -48.755 1.00 86.00 108 MET A N 1
ATOM 821 C CA . MET A 1 108 ? 59.460 -10.312 -49.578 1.00 86.00 108 MET A CA 1
ATOM 822 C C . MET A 1 108 ? 58.985 -11.353 -50.593 1.00 86.00 108 MET A C 1
ATOM 824 O O . MET A 1 108 ? 58.050 -12.109 -50.347 1.00 86.00 108 MET A O 1
ATOM 828 N N . THR A 1 109 ? 59.642 -11.439 -51.744 1.00 83.31 109 THR A N 1
ATOM 829 C CA . THR A 1 109 ? 59.413 -12.491 -52.752 1.00 83.31 109 THR A CA 1
ATOM 830 C C . THR A 1 109 ? 60.738 -12.831 -53.421 1.00 83.31 109 THR A C 1
ATOM 832 O O . THR A 1 109 ? 61.589 -11.956 -53.588 1.00 83.31 109 THR A O 1
ATOM 835 N N . ARG A 1 110 ? 60.967 -14.108 -53.745 1.00 77.06 110 ARG A N 1
ATOM 836 C CA . ARG A 1 110 ? 62.222 -14.541 -54.377 1.00 77.06 110 ARG A CA 1
ATOM 837 C C . ARG A 1 110 ? 62.343 -13.977 -55.797 1.00 77.06 110 ARG A C 1
ATOM 839 O O . ARG A 1 110 ? 61.343 -13.807 -56.490 1.00 77.06 110 ARG A O 1
ATOM 846 N N . LEU A 1 111 ? 63.575 -13.707 -56.229 1.00 69.81 111 LEU A N 1
ATOM 847 C CA . LEU A 1 111 ? 63.862 -13.091 -57.533 1.00 69.81 111 LEU A CA 1
ATOM 848 C C . LEU A 1 111 ? 63.667 -14.011 -58.756 1.00 69.81 111 LEU A C 1
ATOM 850 O O . LEU A 1 111 ? 63.818 -13.544 -59.880 1.00 69.81 111 LEU A O 1
ATOM 854 N N . ASP A 1 112 ? 63.350 -15.291 -58.552 1.00 65.12 112 ASP A N 1
ATOM 855 C CA . ASP A 1 112 ? 63.080 -16.290 -59.594 1.00 65.12 112 ASP A CA 1
ATOM 856 C C . ASP A 1 112 ? 61.597 -16.380 -60.011 1.00 65.12 112 ASP A C 1
ATOM 858 O O . ASP A 1 112 ? 61.259 -17.137 -60.920 1.00 65.12 112 ASP A O 1
ATOM 862 N N . HIS A 1 113 ? 60.719 -15.564 -59.416 1.00 57.47 113 HIS A N 1
ATOM 863 C CA . HIS A 1 113 ? 59.328 -15.398 -59.845 1.00 57.47 113 HIS A CA 1
ATOM 864 C C . HIS A 1 113 ? 59.109 -14.036 -60.535 1.00 57.47 113 HIS A C 1
ATOM 866 O O . HIS A 1 113 ? 59.611 -13.005 -60.089 1.00 57.47 113 HIS A O 1
ATOM 872 N N . THR A 1 114 ? 58.354 -14.040 -61.640 1.00 53.22 114 THR A N 1
ATOM 873 C CA . THR A 1 114 ? 58.109 -12.882 -62.525 1.00 53.22 114 THR A CA 1
ATOM 874 C C . THR A 1 114 ? 57.398 -11.703 -61.848 1.00 53.22 114 THR A C 1
ATOM 876 O O . THR A 1 114 ? 56.682 -11.875 -60.864 1.00 53.22 114 THR A O 1
ATOM 879 N N . ASP A 1 115 ? 57.582 -10.498 -62.402 1.00 57.41 115 ASP A N 1
ATOM 880 C CA . ASP A 1 115 ? 57.265 -9.204 -61.779 1.00 57.41 115 ASP A CA 1
ATOM 881 C C . ASP A 1 115 ? 55.862 -9.069 -61.148 1.00 57.41 115 ASP A C 1
ATOM 883 O O . ASP A 1 115 ? 54.874 -8.761 -61.810 1.00 57.41 115 ASP A O 1
ATOM 887 N N . GLN A 1 116 ? 55.810 -9.155 -59.814 1.00 56.25 116 GLN A N 1
ATOM 888 C CA . GLN A 1 116 ? 54.654 -8.788 -58.977 1.00 56.25 116 GLN A CA 1
ATOM 889 C C . GLN A 1 116 ? 54.906 -7.510 -58.148 1.00 56.25 116 GLN A C 1
ATOM 891 O O . GLN A 1 116 ? 54.460 -7.379 -57.009 1.00 56.25 116 GLN A O 1
ATOM 896 N N . PHE A 1 117 ? 55.638 -6.546 -58.716 1.00 57.59 117 PHE A N 1
ATOM 897 C CA . PHE A 1 117 ? 56.093 -5.328 -58.025 1.00 57.59 117 PHE A CA 1
ATOM 898 C C . PHE A 1 117 ? 54.940 -4.497 -57.421 1.00 57.59 117 PHE A C 1
ATOM 900 O O . PHE A 1 117 ? 55.007 -4.058 -56.276 1.00 57.59 117 PHE A O 1
ATOM 907 N N . VAL A 1 118 ? 53.842 -4.336 -58.166 1.00 62.00 118 VAL A N 1
ATOM 908 C CA . VAL A 1 118 ? 52.652 -3.588 -57.716 1.00 62.00 118 VAL A CA 1
ATOM 909 C C . VAL A 1 118 ? 51.876 -4.345 -56.628 1.00 62.00 118 VAL A C 1
ATOM 911 O O . VAL A 1 118 ? 51.387 -3.731 -55.681 1.00 62.00 118 VAL A O 1
ATOM 914 N N . VAL A 1 119 ? 51.804 -5.677 -56.724 1.00 67.00 119 VAL A N 1
ATOM 915 C CA . VAL A 1 119 ? 51.000 -6.527 -55.827 1.00 67.00 119 VAL A CA 1
ATOM 916 C C . VAL A 1 119 ? 51.554 -6.514 -54.400 1.00 67.00 119 VAL A C 1
ATOM 918 O O . VAL A 1 119 ? 50.790 -6.379 -53.448 1.00 67.00 119 VAL A O 1
ATOM 921 N N . LEU A 1 120 ? 52.879 -6.591 -54.237 1.00 68.31 120 LEU A N 1
ATOM 922 C CA . LEU A 1 120 ? 53.522 -6.537 -52.917 1.00 68.31 120 LEU A CA 1
ATOM 923 C C . LEU A 1 120 ? 53.329 -5.177 -52.239 1.00 68.31 120 LEU A C 1
ATOM 925 O O . LEU A 1 120 ? 53.027 -5.116 -51.050 1.00 68.31 120 LEU A O 1
ATOM 929 N N . SER A 1 121 ? 53.434 -4.091 -53.009 1.00 69.31 121 SER A N 1
ATOM 930 C CA . SER A 1 121 ? 53.148 -2.735 -52.533 1.00 69.31 121 SER A CA 1
ATOM 931 C C . SER A 1 121 ? 51.711 -2.622 -51.998 1.00 69.31 121 SER A C 1
ATOM 933 O O . SER A 1 121 ? 51.487 -2.214 -50.858 1.00 69.31 121 SER A O 1
ATOM 935 N N . GLN A 1 122 ? 50.733 -3.104 -52.774 1.00 73.25 122 GLN A N 1
ATOM 936 C CA . GLN A 1 122 ? 49.324 -3.144 -52.370 1.00 73.25 122 GLN A CA 1
ATOM 937 C C . GLN A 1 122 ? 49.088 -4.011 -51.121 1.00 73.25 122 GLN A C 1
ATOM 939 O O . GLN A 1 122 ? 48.307 -3.615 -50.257 1.00 73.25 122 GLN A O 1
ATOM 944 N N . GLN A 1 123 ? 49.777 -5.150 -50.979 1.00 73.38 123 GLN A N 1
ATOM 945 C CA . GLN A 1 123 ? 49.671 -6.026 -49.802 1.00 73.38 123 GLN A CA 1
ATOM 946 C C . GLN A 1 123 ? 50.194 -5.369 -48.514 1.00 73.38 123 GLN A C 1
ATOM 948 O O . GLN A 1 123 ? 49.575 -5.533 -47.460 1.00 73.38 123 GLN A O 1
ATOM 953 N N . VAL A 1 124 ? 51.283 -4.594 -48.579 1.00 74.44 124 VAL A N 1
ATOM 954 C CA . VAL A 1 124 ? 51.802 -3.845 -47.417 1.00 74.44 124 VAL A CA 1
ATOM 955 C C . VAL A 1 124 ? 50.791 -2.783 -46.977 1.00 74.44 124 VAL A C 1
ATOM 957 O O . VAL A 1 124 ? 50.414 -2.738 -45.805 1.00 74.44 124 VAL A O 1
ATOM 960 N N . THR A 1 125 ? 50.302 -1.968 -47.918 1.00 76.44 125 THR A N 1
ATOM 961 C CA . THR A 1 125 ? 49.335 -0.897 -47.631 1.00 76.44 125 THR A CA 1
ATOM 962 C C . THR A 1 125 ? 48.000 -1.449 -47.128 1.00 76.44 125 THR A C 1
ATOM 964 O O . THR A 1 125 ? 47.448 -0.921 -46.162 1.00 76.44 125 THR A O 1
ATOM 967 N N . ALA A 1 126 ? 47.497 -2.537 -47.720 1.00 76.50 126 ALA A N 1
ATOM 968 C CA . ALA A 1 126 ? 46.271 -3.195 -47.273 1.00 76.50 126 ALA A CA 1
ATOM 969 C C . ALA A 1 126 ? 46.395 -3.732 -45.838 1.00 76.50 126 ALA A C 1
ATOM 971 O O . ALA A 1 126 ? 45.498 -3.507 -45.028 1.00 76.50 126 ALA A O 1
ATOM 972 N N . LEU A 1 127 ? 47.518 -4.372 -45.492 1.00 76.69 127 LEU A N 1
ATOM 973 C CA . LEU A 1 127 ? 47.738 -4.908 -44.146 1.00 76.69 127 LEU A CA 1
ATOM 974 C C . LEU A 1 127 ? 47.910 -3.797 -43.094 1.00 76.69 127 LEU A C 1
ATOM 976 O O . LEU A 1 127 ? 47.315 -3.879 -42.020 1.00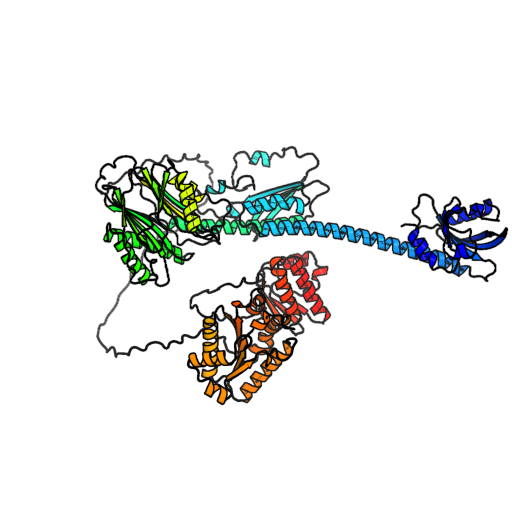 76.69 127 LEU A O 1
ATOM 980 N N . ASN A 1 128 ? 48.643 -2.724 -43.410 1.00 75.38 128 ASN A N 1
ATOM 981 C CA . ASN A 1 128 ? 48.730 -1.551 -42.533 1.00 75.38 128 ASN A CA 1
ATOM 982 C C . ASN A 1 128 ? 47.347 -0.918 -42.288 1.00 75.38 128 ASN A C 1
ATOM 984 O O . ASN A 1 128 ? 47.028 -0.562 -41.152 1.00 75.38 128 ASN A O 1
ATOM 988 N N . ARG A 1 129 ? 46.510 -0.817 -43.331 1.00 78.75 129 ARG A N 1
ATOM 989 C CA . ARG A 1 129 ? 45.145 -0.276 -43.238 1.00 78.75 129 ARG A CA 1
ATOM 990 C C . ARG A 1 129 ? 44.220 -1.165 -42.401 1.00 78.75 129 ARG A C 1
ATOM 992 O O . ARG A 1 129 ? 43.525 -0.648 -41.533 1.00 78.75 129 ARG A O 1
ATOM 999 N N . GLU A 1 130 ? 44.246 -2.478 -42.615 1.00 79.50 130 GLU A N 1
ATOM 1000 C CA . GLU A 1 130 ? 43.443 -3.456 -41.862 1.00 79.50 130 GLU A CA 1
ATOM 1001 C C . GLU A 1 130 ? 43.775 -3.434 -40.360 1.00 79.50 130 GLU A C 1
ATOM 1003 O O . GLU A 1 130 ? 42.880 -3.406 -39.514 1.00 79.50 130 GLU A O 1
ATOM 1008 N N . ILE A 1 131 ? 45.068 -3.375 -40.014 1.00 75.50 131 ILE A N 1
ATOM 1009 C CA . ILE A 1 131 ? 45.520 -3.266 -38.619 1.00 75.50 131 ILE A CA 1
ATOM 1010 C C . ILE A 1 131 ? 45.073 -1.936 -37.991 1.00 75.50 131 ILE A C 1
ATOM 1012 O O . ILE A 1 131 ? 44.637 -1.920 -36.838 1.00 75.50 131 ILE A O 1
ATOM 1016 N N . ALA A 1 132 ? 45.164 -0.824 -38.727 1.00 74.00 132 ALA A N 1
ATOM 1017 C CA . ALA A 1 132 ? 44.743 0.487 -38.235 1.00 74.00 132 ALA A CA 1
ATOM 1018 C C . ALA A 1 132 ? 43.228 0.560 -37.972 1.00 74.00 132 ALA A C 1
ATOM 1020 O O . ALA A 1 132 ? 42.820 1.093 -36.941 1.00 74.00 132 ALA A O 1
ATOM 1021 N N . ILE A 1 133 ? 42.406 -0.020 -38.857 1.00 77.94 133 ILE A N 1
ATOM 1022 C CA . ILE A 1 133 ? 40.946 -0.084 -38.687 1.00 77.94 133 ILE A CA 1
ATOM 1023 C C . ILE A 1 133 ? 40.590 -0.877 -37.423 1.00 77.94 133 ILE A C 1
ATOM 1025 O O . ILE A 1 133 ? 39.886 -0.356 -36.563 1.00 77.94 133 ILE A O 1
ATOM 1029 N N . ARG A 1 134 ? 41.140 -2.090 -37.252 1.00 76.62 134 ARG A N 1
ATOM 1030 C CA . ARG A 1 134 ? 40.854 -2.926 -36.069 1.00 76.62 134 ARG A CA 1
ATOM 1031 C C . ARG A 1 134 ? 41.268 -2.257 -34.755 1.00 76.62 134 ARG A C 1
ATOM 1033 O O . ARG A 1 134 ? 40.494 -2.281 -33.806 1.00 76.62 134 ARG A O 1
ATOM 1040 N N . ARG A 1 135 ? 42.428 -1.580 -34.722 1.00 73.31 135 ARG A N 1
ATOM 1041 C CA . ARG A 1 135 ? 42.861 -0.769 -33.563 1.00 73.31 135 ARG A CA 1
ATOM 1042 C C . ARG A 1 135 ? 41.827 0.286 -33.167 1.00 73.31 135 ARG A C 1
ATOM 1044 O O . ARG A 1 135 ? 41.582 0.463 -31.978 1.00 73.31 135 ARG A O 1
ATOM 1051 N N . ALA A 1 136 ? 41.264 0.996 -34.145 1.00 74.44 136 ALA A N 1
ATOM 1052 C CA . ALA A 1 136 ? 40.259 2.022 -33.888 1.00 74.44 136 ALA A CA 1
ATOM 1053 C C . ALA A 1 136 ? 38.961 1.406 -33.338 1.00 74.44 136 ALA A C 1
ATOM 1055 O O . ALA A 1 136 ? 38.411 1.922 -32.369 1.00 74.44 136 ALA A O 1
ATOM 1056 N N . THR A 1 137 ? 38.520 0.272 -33.894 1.00 78.94 137 THR A N 1
ATOM 1057 C CA . THR A 1 137 ? 37.339 -0.461 -33.411 1.00 78.94 137 THR A CA 1
ATOM 1058 C C . THR A 1 137 ? 37.505 -0.971 -31.976 1.00 78.94 137 THR A C 1
ATOM 1060 O O . THR A 1 137 ? 36.597 -0.795 -31.169 1.00 78.94 137 THR A O 1
ATOM 1063 N N . ASP A 1 138 ? 38.653 -1.563 -31.633 1.00 76.19 138 ASP A N 1
ATOM 1064 C CA . ASP A 1 138 ? 38.901 -2.091 -30.283 1.00 76.19 138 ASP A CA 1
ATOM 1065 C C . ASP A 1 138 ? 38.963 -0.969 -29.231 1.00 76.19 138 ASP A C 1
ATOM 1067 O O . ASP A 1 138 ? 38.359 -1.089 -28.165 1.00 76.19 138 ASP A O 1
ATOM 1071 N N . ALA A 1 139 ? 39.636 0.147 -29.542 1.00 74.56 139 ALA A N 1
ATOM 1072 C CA . ALA A 1 139 ? 39.728 1.298 -28.641 1.00 74.56 139 ALA A CA 1
ATOM 1073 C C . ALA A 1 139 ? 38.367 1.978 -28.411 1.00 74.56 139 ALA A C 1
ATOM 1075 O O . ALA A 1 139 ? 38.072 2.416 -27.299 1.00 74.56 139 ALA A O 1
ATOM 1076 N N . GLU A 1 140 ? 37.522 2.049 -29.442 1.00 75.62 140 GLU A N 1
ATOM 1077 C CA . GLU A 1 140 ? 36.169 2.593 -29.305 1.00 75.62 140 GLU A CA 1
ATOM 1078 C C . GLU A 1 140 ? 35.259 1.650 -28.509 1.00 75.62 140 GLU A C 1
ATOM 1080 O O . GLU A 1 140 ? 34.523 2.091 -27.628 1.00 75.62 140 GLU A O 1
ATOM 1085 N N . ARG A 1 141 ? 35.380 0.333 -28.720 1.00 77.31 141 ARG A N 1
ATOM 1086 C CA . ARG A 1 141 ? 34.675 -0.674 -27.918 1.00 77.31 141 ARG A CA 1
ATOM 1087 C C . ARG A 1 141 ? 35.028 -0.585 -26.431 1.00 77.31 141 ARG A C 1
ATOM 1089 O O . ARG A 1 141 ? 34.140 -0.718 -25.594 1.00 77.31 141 ARG A O 1
ATOM 1096 N N . GLU A 1 142 ? 36.297 -0.369 -26.090 1.00 77.81 142 GLU A N 1
ATOM 1097 C CA . GLU A 1 142 ? 36.730 -0.227 -24.694 1.00 77.81 142 GLU A CA 1
ATOM 1098 C C . GLU A 1 142 ? 36.141 1.032 -24.032 1.00 77.81 142 GLU A C 1
ATOM 1100 O O . GLU A 1 142 ? 35.651 0.953 -22.904 1.00 77.81 142 GLU A O 1
ATOM 1105 N N . ARG A 1 143 ? 36.083 2.161 -24.756 1.00 78.06 143 ARG A N 1
ATOM 1106 C CA . ARG A 1 143 ? 35.405 3.388 -24.292 1.00 78.06 143 ARG A CA 1
ATOM 1107 C C . ARG A 1 143 ? 33.914 3.176 -24.060 1.00 78.06 143 ARG A C 1
ATOM 1109 O O . ARG A 1 143 ? 33.411 3.582 -23.017 1.00 78.06 143 ARG A O 1
ATOM 1116 N N . LEU A 1 144 ? 33.225 2.531 -25.004 1.00 76.88 144 LEU A N 1
ATOM 1117 C CA . LEU A 1 144 ? 31.796 2.232 -24.884 1.00 76.88 144 LEU A CA 1
ATOM 1118 C C . LEU A 1 144 ? 31.517 1.345 -23.662 1.00 76.88 144 LEU A C 1
ATOM 1120 O O . LEU A 1 144 ? 30.607 1.644 -22.897 1.00 76.88 144 LEU A O 1
ATOM 1124 N N . LEU A 1 145 ? 32.343 0.322 -23.414 1.00 77.75 145 LEU A N 1
ATOM 1125 C CA . LEU A 1 145 ? 32.216 -0.553 -22.240 1.00 77.75 145 LEU A CA 1
ATOM 1126 C C . LEU A 1 145 ? 32.492 0.165 -20.906 1.00 77.75 145 LEU A C 1
ATOM 1128 O O . LEU A 1 145 ? 31.886 -0.176 -19.891 1.00 77.75 145 LEU A O 1
ATOM 1132 N N . ASP A 1 146 ? 33.416 1.127 -20.865 1.00 76.00 146 ASP A N 1
ATOM 1133 C CA . ASP A 1 146 ? 33.669 1.931 -19.661 1.00 76.00 146 ASP A CA 1
ATOM 1134 C C . ASP A 1 146 ? 32.541 2.948 -19.404 1.00 76.00 146 ASP A C 1
ATOM 1136 O O . ASP A 1 146 ? 32.088 3.103 -18.267 1.00 76.00 146 ASP A O 1
ATOM 1140 N N . ALA A 1 147 ? 32.016 3.572 -20.465 1.00 72.62 147 ALA A N 1
ATOM 1141 C CA . ALA A 1 147 ? 30.837 4.433 -20.400 1.00 72.62 147 ALA A CA 1
ATOM 1142 C C . ALA A 1 147 ? 29.590 3.659 -19.930 1.00 72.62 147 ALA A C 1
ATOM 1144 O O . ALA A 1 147 ? 28.916 4.100 -19.001 1.00 72.62 147 ALA A O 1
ATOM 1145 N N . GLU A 1 148 ? 29.336 2.470 -20.488 1.00 77.00 148 GLU A N 1
ATOM 1146 C CA . GLU A 1 148 ? 28.242 1.573 -20.091 1.00 77.00 148 GLU A CA 1
ATOM 1147 C C . GLU A 1 148 ? 28.344 1.185 -18.608 1.00 77.00 148 GLU A C 1
ATOM 1149 O O . GLU A 1 148 ? 27.373 1.307 -17.862 1.00 77.00 148 GLU A O 1
ATOM 1154 N N . LYS A 1 149 ? 29.535 0.790 -18.131 1.00 75.25 149 LYS A N 1
ATOM 1155 C CA . LYS A 1 149 ? 29.761 0.471 -16.708 1.00 75.25 149 LYS A CA 1
ATOM 1156 C C . LYS A 1 149 ? 29.482 1.665 -15.796 1.00 75.25 149 LYS A C 1
ATOM 1158 O O . LYS A 1 149 ? 28.851 1.493 -14.753 1.00 75.25 149 LYS A O 1
ATOM 1163 N N . LYS A 1 150 ? 29.940 2.865 -16.168 1.00 75.12 150 LYS A N 1
ATOM 1164 C CA . LYS A 1 150 ? 29.703 4.098 -15.400 1.00 75.12 150 LYS A CA 1
ATOM 1165 C C . LYS A 1 150 ? 28.218 4.461 -15.366 1.00 75.12 150 LYS A C 1
ATOM 1167 O O . LYS A 1 150 ? 27.699 4.731 -14.283 1.00 75.12 150 LYS A O 1
ATOM 1172 N N . ALA A 1 151 ? 27.532 4.385 -16.507 1.00 71.12 151 ALA A N 1
ATOM 1173 C CA . ALA A 1 151 ? 26.092 4.600 -16.611 1.00 71.12 151 ALA A CA 1
ATOM 1174 C C . ALA A 1 151 ? 25.307 3.590 -15.757 1.00 71.12 151 ALA A C 1
ATOM 1176 O O . ALA A 1 151 ? 24.483 3.991 -14.939 1.00 71.12 151 ALA A O 1
ATOM 1177 N N . ARG A 1 152 ? 25.631 2.293 -15.847 1.00 77.06 152 ARG A N 1
ATOM 1178 C CA . ARG A 1 152 ? 24.990 1.236 -15.049 1.00 77.06 152 ARG A CA 1
ATOM 1179 C C . ARG A 1 152 ? 25.175 1.445 -13.546 1.00 77.06 152 ARG A C 1
ATOM 1181 O O . ARG A 1 152 ? 24.213 1.335 -12.796 1.00 77.06 152 ARG A O 1
ATOM 1188 N N . SER A 1 153 ? 26.382 1.799 -13.104 1.00 74.69 153 SER A N 1
ATOM 1189 C CA . SER A 1 153 ? 26.645 2.103 -11.691 1.00 74.69 153 SER A CA 1
ATOM 1190 C C . SER A 1 153 ? 25.925 3.368 -11.210 1.00 74.69 153 SER A C 1
ATOM 1192 O O . SER A 1 153 ? 25.556 3.437 -10.041 1.00 74.69 153 SER A O 1
ATOM 1194 N N . ARG A 1 154 ? 25.720 4.373 -12.073 1.00 73.88 154 ARG A N 1
ATOM 1195 C CA . ARG A 1 154 ? 24.937 5.581 -11.758 1.00 73.88 154 ARG A CA 1
ATOM 1196 C C . ARG A 1 154 ? 23.444 5.265 -11.646 1.00 73.88 154 ARG A C 1
ATOM 1198 O O . ARG A 1 154 ? 22.826 5.653 -10.660 1.00 73.88 154 ARG A O 1
ATOM 1205 N N . LEU A 1 155 ? 22.900 4.497 -12.593 1.00 76.31 155 LEU A N 1
ATOM 1206 C CA . LEU A 1 155 ? 21.525 3.991 -12.544 1.00 76.31 155 LEU A CA 1
ATOM 1207 C C . LEU A 1 155 ? 21.282 3.160 -11.280 1.00 76.31 155 LEU A C 1
ATOM 1209 O O . LEU A 1 155 ? 20.296 3.388 -10.594 1.00 76.31 155 LEU A O 1
ATOM 1213 N N . GLN A 1 156 ? 22.196 2.258 -10.913 1.00 78.56 156 GLN A N 1
ATOM 1214 C CA . GLN A 1 156 ? 22.060 1.447 -9.697 1.00 78.56 156 GLN A CA 1
ATOM 1215 C C . GLN A 1 156 ? 21.930 2.303 -8.423 1.00 78.56 156 GLN A C 1
ATOM 1217 O O . GLN A 1 156 ? 21.116 1.978 -7.563 1.00 78.56 156 GLN A O 1
ATOM 1222 N N . ARG A 1 157 ? 22.678 3.412 -8.312 1.00 84.19 157 ARG A N 1
ATOM 1223 C CA . ARG A 1 157 ? 22.578 4.328 -7.159 1.00 84.19 157 ARG A CA 1
ATOM 1224 C C . ARG A 1 157 ? 21.280 5.142 -7.159 1.00 84.19 157 ARG A C 1
ATOM 1226 O O . ARG A 1 157 ? 20.715 5.362 -6.095 1.00 84.19 157 ARG A O 1
ATOM 1233 N N . LEU A 1 158 ? 20.771 5.524 -8.335 1.00 80.38 158 LEU A N 1
ATOM 1234 C CA . LEU A 1 158 ? 19.426 6.102 -8.461 1.00 80.38 158 LEU A CA 1
ATOM 1235 C C . LEU A 1 158 ? 18.335 5.106 -8.049 1.00 80.38 158 LEU A C 1
ATOM 1237 O O . LEU A 1 158 ? 17.445 5.476 -7.290 1.00 80.38 158 LEU A O 1
ATOM 1241 N N . TYR A 1 159 ? 18.415 3.848 -8.492 1.00 78.69 159 TYR A N 1
ATOM 1242 C CA . TYR A 1 159 ? 17.466 2.800 -8.102 1.00 78.69 159 TYR A CA 1
ATOM 1243 C C . TYR A 1 159 ? 17.464 2.558 -6.587 1.00 78.69 159 TYR A C 1
ATOM 1245 O O . TYR A 1 159 ? 16.397 2.395 -6.008 1.00 78.69 159 TYR A O 1
ATOM 1253 N N . GLN A 1 160 ? 18.631 2.595 -5.933 1.00 82.00 160 GLN A N 1
ATOM 1254 C CA . GLN A 1 160 ? 18.732 2.490 -4.471 1.00 82.00 160 GLN A CA 1
ATOM 1255 C C . GLN A 1 160 ? 18.037 3.654 -3.752 1.00 82.00 160 GLN A C 1
ATOM 1257 O O . GLN A 1 160 ? 17.259 3.408 -2.835 1.00 82.00 160 GLN A O 1
ATOM 1262 N N . LEU A 1 161 ? 18.260 4.899 -4.192 1.00 88.19 161 LEU A N 1
ATOM 1263 C CA . LEU A 1 161 ? 17.547 6.061 -3.648 1.00 88.19 161 LEU A CA 1
ATOM 1264 C C . LEU A 1 161 ? 16.036 5.964 -3.903 1.00 88.19 161 LEU A C 1
ATOM 1266 O O . LEU A 1 161 ? 15.253 6.186 -2.990 1.00 88.19 161 LEU A O 1
ATOM 1270 N N . THR A 1 162 ? 15.630 5.596 -5.121 1.00 84.38 162 THR A N 1
ATOM 1271 C CA . THR A 1 162 ? 14.212 5.473 -5.497 1.00 84.38 162 THR A CA 1
ATOM 1272 C C . THR A 1 162 ? 13.513 4.422 -4.634 1.00 84.38 162 THR A C 1
ATOM 1274 O O . THR A 1 162 ? 12.446 4.699 -4.105 1.00 84.38 162 THR A O 1
ATOM 1277 N N . ALA A 1 163 ? 14.134 3.257 -4.417 1.00 78.50 163 ALA A N 1
ATOM 1278 C CA . ALA A 1 163 ? 13.592 2.204 -3.560 1.00 78.50 163 ALA A CA 1
ATOM 1279 C C . ALA A 1 163 ? 13.527 2.620 -2.079 1.00 78.50 163 ALA A C 1
ATOM 1281 O O . ALA A 1 163 ? 12.519 2.379 -1.425 1.00 78.50 163 ALA A O 1
ATOM 1282 N N . ALA A 1 164 ? 14.560 3.289 -1.553 1.00 83.50 164 ALA A N 1
ATOM 1283 C CA . ALA A 1 164 ? 14.552 3.788 -0.175 1.00 83.50 164 ALA A CA 1
ATOM 1284 C C . ALA A 1 164 ? 13.463 4.856 0.044 1.00 83.50 164 ALA A C 1
ATOM 1286 O O . ALA A 1 164 ? 12.735 4.807 1.031 1.00 83.50 164 ALA A O 1
ATOM 1287 N N . LEU A 1 165 ? 13.300 5.780 -0.910 1.00 89.12 165 LEU A N 1
ATOM 1288 C CA . LEU A 1 165 ? 12.215 6.762 -0.907 1.00 89.12 165 LEU A CA 1
ATOM 1289 C C . LEU A 1 165 ? 10.839 6.109 -1.095 1.00 89.12 165 LEU A C 1
ATOM 1291 O O . LEU A 1 165 ? 9.872 6.576 -0.504 1.00 89.12 165 LEU A O 1
ATOM 1295 N N . ALA A 1 166 ? 10.720 5.045 -1.894 1.00 79.81 166 ALA A N 1
ATOM 1296 C CA . ALA A 1 166 ? 9.465 4.319 -2.081 1.00 79.81 166 ALA A CA 1
ATOM 1297 C C . ALA A 1 166 ? 8.995 3.652 -0.780 1.00 79.81 166 ALA A C 1
ATOM 1299 O O . ALA A 1 166 ? 7.823 3.792 -0.440 1.00 79.81 166 ALA A O 1
ATOM 1300 N N . SER A 1 167 ? 9.910 3.035 -0.025 1.00 79.38 167 SER A N 1
ATOM 1301 C CA . SER A 1 167 ? 9.621 2.361 1.250 1.00 79.38 167 SER A CA 1
ATOM 1302 C C . SER A 1 167 ? 9.340 3.294 2.436 1.00 79.38 167 SER A C 1
ATOM 1304 O O . SER A 1 167 ? 8.862 2.823 3.461 1.00 79.38 167 SER A O 1
ATOM 1306 N N . ALA A 1 168 ? 9.651 4.589 2.339 1.00 82.75 168 ALA A N 1
ATOM 1307 C CA . ALA A 1 168 ? 9.482 5.539 3.440 1.00 82.75 168 ALA A CA 1
ATOM 1308 C C . ALA A 1 168 ? 8.026 6.035 3.574 1.00 82.75 168 ALA A C 1
ATOM 1310 O O . ALA A 1 168 ? 7.491 6.670 2.657 1.00 82.75 168 ALA A O 1
ATOM 1311 N N . ALA A 1 169 ? 7.393 5.799 4.724 1.00 79.81 169 ALA A N 1
ATOM 1312 C CA . ALA A 1 169 ? 6.029 6.237 5.028 1.00 79.81 169 ALA A CA 1
ATOM 1313 C C . ALA A 1 169 ? 5.992 7.603 5.740 1.00 79.81 169 ALA A C 1
ATOM 1315 O O . ALA A 1 169 ? 5.090 8.403 5.492 1.00 79.81 169 ALA A O 1
ATOM 1316 N N . THR A 1 170 ? 6.981 7.894 6.588 1.00 81.50 170 THR A N 1
ATOM 1317 C CA . THR A 1 170 ? 7.060 9.111 7.421 1.00 81.50 170 THR A CA 1
ATOM 1318 C C . THR A 1 170 ? 8.103 10.115 6.919 1.00 81.50 170 THR A C 1
ATOM 1320 O O . THR A 1 170 ? 9.033 9.767 6.186 1.00 81.50 170 THR A O 1
ATOM 1323 N N . LEU A 1 171 ? 8.004 11.386 7.333 1.00 84.44 171 LEU A N 1
ATOM 1324 C CA . LEU A 1 171 ? 8.992 12.411 6.968 1.00 84.44 171 LEU A CA 1
ATOM 1325 C C . LEU A 1 171 ? 10.383 12.107 7.545 1.00 84.44 171 LEU A C 1
ATOM 1327 O O . LEU A 1 171 ? 11.386 12.474 6.932 1.00 84.44 171 LEU A O 1
ATOM 1331 N N . ALA A 1 172 ? 10.454 11.424 8.692 1.00 82.75 172 ALA A N 1
ATOM 1332 C CA . ALA A 1 172 ? 11.710 10.988 9.300 1.00 82.75 172 ALA A CA 1
ATOM 1333 C C . ALA A 1 172 ? 12.416 9.916 8.451 1.00 82.75 172 ALA A C 1
ATOM 1335 O O . ALA A 1 172 ? 13.608 10.042 8.173 1.00 82.75 172 ALA A O 1
ATOM 1336 N N . GLU A 1 173 ? 11.679 8.912 7.969 1.00 85.38 173 GLU A N 1
ATOM 1337 C CA . GLU A 1 173 ? 12.209 7.876 7.070 1.00 85.38 173 GLU A CA 1
ATOM 1338 C C . GLU A 1 173 ? 12.628 8.458 5.717 1.00 85.38 173 GLU A C 1
ATOM 1340 O O . GLU A 1 173 ? 13.682 8.099 5.195 1.00 85.38 173 GLU A O 1
ATOM 1345 N N . VAL A 1 174 ? 11.857 9.404 5.164 1.00 90.06 174 VAL A N 1
ATOM 1346 C CA . VAL A 1 174 ? 12.240 10.110 3.930 1.00 90.06 174 VAL A CA 1
ATOM 1347 C C . VAL A 1 174 ? 13.538 10.895 4.140 1.00 90.06 174 VAL A C 1
ATOM 1349 O O . VAL A 1 174 ? 14.429 10.837 3.293 1.00 90.06 174 VAL A O 1
ATOM 1352 N N . ALA A 1 175 ? 13.682 11.596 5.267 1.00 89.81 175 ALA A N 1
ATOM 1353 C CA . ALA A 1 175 ? 14.906 12.321 5.598 1.00 89.81 175 ALA A CA 1
ATOM 1354 C C . ALA A 1 175 ? 16.115 11.381 5.758 1.00 89.81 175 ALA A C 1
ATOM 1356 O O . ALA A 1 175 ? 17.177 11.651 5.194 1.00 89.81 175 ALA A O 1
ATOM 1357 N N . GLN A 1 176 ? 15.940 10.243 6.435 1.00 89.25 176 GLN A N 1
ATOM 1358 C CA . GLN A 1 176 ? 16.972 9.214 6.566 1.00 89.25 176 GLN A CA 1
ATOM 1359 C C . GLN A 1 176 ? 17.367 8.620 5.202 1.00 89.25 176 GLN A C 1
ATOM 1361 O O . GLN A 1 176 ? 18.552 8.574 4.874 1.00 89.25 176 GLN A O 1
ATOM 1366 N N . ALA A 1 177 ? 16.396 8.246 4.362 1.00 90.69 177 ALA A N 1
ATOM 1367 C CA . ALA A 1 177 ? 16.640 7.724 3.016 1.00 90.69 177 ALA A CA 1
ATOM 1368 C C . ALA A 1 177 ? 17.399 8.727 2.125 1.00 90.69 177 ALA A C 1
ATOM 1370 O O . ALA A 1 177 ? 18.297 8.340 1.369 1.00 90.69 177 ALA A O 1
ATOM 1371 N N . VAL A 1 178 ? 17.087 10.024 2.238 1.00 93.31 178 VAL A N 1
ATOM 1372 C CA . VAL A 1 178 ? 17.847 11.097 1.578 1.00 93.31 178 VAL A CA 1
ATOM 1373 C C . VAL A 1 178 ? 19.283 11.139 2.094 1.00 93.31 178 VAL A C 1
ATOM 1375 O O . VAL A 1 178 ? 20.204 11.121 1.277 1.00 93.31 178 VAL A O 1
ATOM 1378 N N . GLN A 1 179 ? 19.489 11.153 3.412 1.00 90.69 179 GLN A N 1
ATOM 1379 C CA . GLN A 1 179 ? 20.821 11.249 4.011 1.00 90.69 179 GLN A CA 1
ATOM 1380 C C . GLN A 1 179 ? 21.719 10.051 3.652 1.00 90.69 179 GLN A C 1
ATOM 1382 O O . GLN A 1 179 ? 22.908 10.224 3.387 1.00 90.69 179 GLN A O 1
ATOM 1387 N N . GLU A 1 180 ? 21.157 8.841 3.600 1.00 90.88 180 GLU A N 1
ATOM 1388 C CA . GLU A 1 180 ? 21.900 7.608 3.320 1.00 90.88 180 GLU A CA 1
ATOM 1389 C C . GLU A 1 180 ? 22.190 7.396 1.823 1.00 90.88 180 GLU A C 1
ATOM 1391 O O . GLU A 1 180 ? 23.298 6.992 1.459 1.00 90.88 180 GLU A O 1
ATOM 1396 N N . ALA A 1 181 ? 21.223 7.663 0.934 1.00 91.56 181 ALA A N 1
ATOM 1397 C CA . ALA A 1 181 ? 21.323 7.283 -0.479 1.00 91.56 181 ALA A CA 1
ATOM 1398 C C . ALA A 1 181 ? 21.589 8.454 -1.446 1.00 91.56 181 ALA A C 1
ATOM 1400 O O . ALA A 1 181 ? 22.237 8.257 -2.483 1.00 91.56 181 ALA A O 1
ATOM 1401 N N . ALA A 1 182 ? 21.140 9.679 -1.141 1.00 91.31 182 ALA A N 1
ATOM 1402 C CA . ALA A 1 182 ? 21.268 10.800 -2.075 1.00 91.31 182 ALA A CA 1
ATOM 1403 C C . ALA A 1 182 ? 22.721 11.261 -2.323 1.00 91.31 182 ALA A C 1
ATOM 1405 O O . ALA A 1 182 ? 23.028 11.540 -3.488 1.00 91.31 182 ALA A O 1
ATOM 1406 N N . PRO A 1 183 ? 23.653 11.282 -1.339 1.00 92.25 183 PRO A N 1
ATOM 1407 C CA . PRO A 1 183 ? 25.054 11.623 -1.603 1.00 92.25 183 PRO A CA 1
ATOM 1408 C C . PRO A 1 183 ? 25.678 10.719 -2.671 1.00 92.25 183 PRO A C 1
ATOM 1410 O O . PRO A 1 183 ? 26.260 11.190 -3.651 1.00 92.25 183 PRO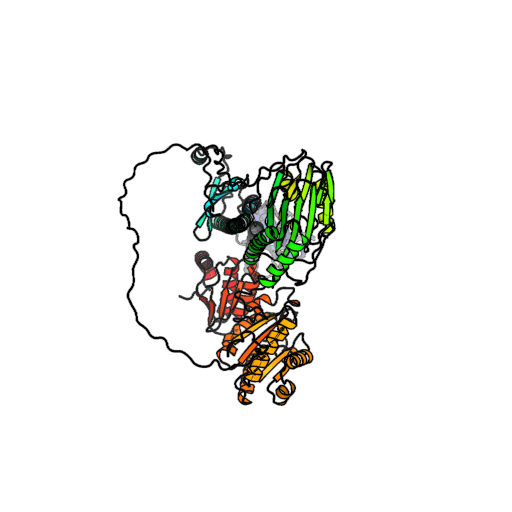 A O 1
ATOM 1413 N N . ALA A 1 184 ? 25.461 9.407 -2.549 1.00 89.31 184 ALA A N 1
ATOM 1414 C CA . ALA A 1 184 ? 25.960 8.417 -3.493 1.00 89.31 184 ALA A CA 1
ATOM 1415 C C . ALA A 1 184 ? 25.292 8.552 -4.876 1.00 89.31 184 ALA A C 1
ATOM 1417 O O . ALA A 1 184 ? 25.974 8.467 -5.902 1.00 89.31 184 ALA A O 1
ATOM 1418 N N . ALA A 1 185 ? 23.979 8.803 -4.929 1.00 88.06 185 ALA A N 1
ATOM 1419 C CA . ALA A 1 185 ? 23.253 9.027 -6.180 1.00 88.06 185 ALA A CA 1
ATOM 1420 C C . ALA A 1 185 ? 23.716 10.294 -6.925 1.00 88.06 185 ALA A C 1
ATOM 1422 O O . ALA A 1 185 ? 23.774 10.288 -8.155 1.00 88.06 185 ALA A O 1
ATOM 1423 N N . LEU A 1 186 ? 24.075 11.358 -6.202 1.00 89.75 186 LEU A N 1
ATOM 1424 C CA . LEU A 1 186 ? 24.474 12.661 -6.751 1.00 89.75 186 LEU A CA 1
ATOM 1425 C C . LEU A 1 186 ? 25.990 12.820 -6.981 1.00 89.75 186 LEU A C 1
ATOM 1427 O O . LEU A 1 186 ? 26.403 13.840 -7.526 1.00 89.75 186 LEU A O 1
ATOM 1431 N N . ASN A 1 187 ? 26.813 11.840 -6.581 1.00 87.00 187 ASN A N 1
ATOM 1432 C CA . ASN A 1 187 ? 28.274 11.977 -6.416 1.00 87.00 187 ASN A CA 1
ATOM 1433 C C . ASN A 1 187 ? 28.667 13.144 -5.481 1.00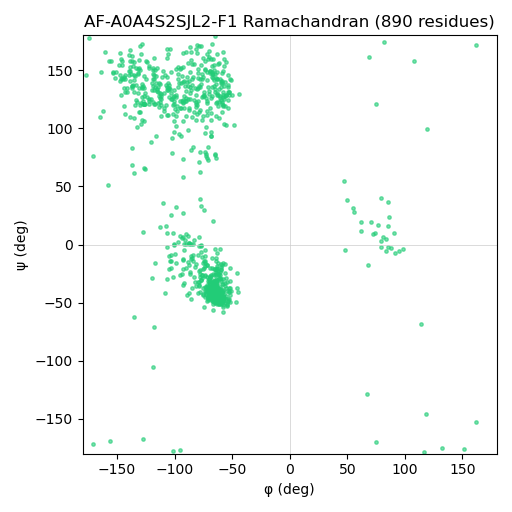 87.00 187 ASN A C 1
ATOM 1435 O O . ASN A 1 187 ? 29.712 13.773 -5.650 1.00 87.00 187 ASN A O 1
ATOM 1439 N N . ALA A 1 188 ? 27.819 13.443 -4.500 1.00 89.50 188 ALA A N 1
ATOM 1440 C CA . ALA A 1 188 ? 28.042 14.497 -3.524 1.00 89.50 188 ALA A CA 1
ATOM 1441 C C . ALA A 1 188 ? 28.823 13.972 -2.308 1.00 89.50 188 ALA A C 1
ATOM 1443 O O . ALA A 1 188 ? 28.807 12.781 -2.000 1.00 89.50 188 ALA A O 1
ATOM 1444 N N . THR A 1 189 ? 29.500 14.881 -1.610 1.00 89.75 189 THR A N 1
ATOM 1445 C CA . THR A 1 189 ? 30.121 14.622 -0.306 1.00 89.75 189 THR A CA 1
ATOM 1446 C C . THR A 1 189 ? 29.055 14.470 0.778 1.00 89.75 189 THR A C 1
ATOM 1448 O O . THR A 1 189 ? 29.204 13.620 1.648 1.00 89.75 189 THR A O 1
ATOM 1451 N N . ASP A 1 190 ? 28.011 15.306 0.727 1.00 89.81 190 ASP A N 1
ATOM 1452 C CA . ASP A 1 190 ? 26.933 15.366 1.720 1.00 89.81 190 ASP A CA 1
ATOM 1453 C C . ASP A 1 190 ? 25.680 16.061 1.144 1.00 89.81 190 ASP A C 1
ATOM 1455 O O . ASP A 1 190 ? 25.754 16.732 0.103 1.00 89.81 190 ASP A O 1
ATOM 1459 N N . VAL A 1 191 ? 24.541 15.929 1.823 1.00 90.94 191 VAL A N 1
ATOM 1460 C CA . VAL A 1 191 ? 23.269 16.597 1.505 1.00 90.94 191 VAL A CA 1
ATOM 1461 C C . VAL A 1 191 ? 22.607 17.156 2.768 1.00 90.94 191 VAL A C 1
ATOM 1463 O O . VAL A 1 191 ? 22.802 16.630 3.852 1.00 90.94 191 VAL A O 1
ATOM 1466 N N . ASP A 1 192 ? 21.796 18.205 2.626 1.00 88.44 192 ASP A N 1
ATOM 1467 C CA . ASP A 1 192 ? 20.976 18.758 3.716 1.00 88.44 192 ASP A CA 1
ATOM 1468 C C . ASP A 1 192 ? 19.549 19.015 3.209 1.00 88.44 192 ASP A C 1
ATOM 1470 O O . ASP A 1 192 ? 19.323 19.756 2.241 1.00 88.44 192 ASP A O 1
ATOM 1474 N N . LEU A 1 193 ? 18.585 18.350 3.848 1.00 91.56 193 LEU A N 1
ATOM 1475 C CA . LEU A 1 193 ? 17.166 18.413 3.525 1.00 91.56 193 LEU A CA 1
ATOM 1476 C C . LEU A 1 193 ? 16.484 19.513 4.348 1.00 91.56 193 LEU A C 1
ATOM 1478 O O . LEU A 1 193 ? 16.406 19.431 5.574 1.00 91.56 193 LEU A O 1
ATOM 1482 N N . ARG A 1 194 ? 15.929 20.532 3.679 1.00 90.00 194 ARG A N 1
ATOM 1483 C CA . ARG A 1 194 ? 15.221 21.639 4.346 1.00 90.00 194 ARG A CA 1
ATOM 1484 C C . ARG A 1 194 ? 13.788 21.760 3.857 1.00 90.00 194 ARG A C 1
ATOM 1486 O O . ARG A 1 194 ? 13.594 22.011 2.668 1.00 90.00 194 ARG A O 1
ATOM 1493 N N . LEU A 1 195 ? 12.796 21.644 4.740 1.00 88.75 195 LEU A N 1
ATOM 1494 C CA . LEU A 1 195 ? 11.373 21.612 4.369 1.00 88.75 195 LEU A CA 1
ATOM 1495 C C . LEU A 1 195 ? 10.556 22.701 5.077 1.00 88.75 195 LEU A C 1
ATOM 1497 O O . LEU A 1 195 ? 10.929 23.194 6.138 1.00 88.75 195 LEU A O 1
ATOM 1501 N N . HIS A 1 196 ? 9.422 23.066 4.487 1.00 85.31 196 HIS A N 1
ATOM 1502 C CA . HIS A 1 196 ? 8.410 23.944 5.073 1.00 85.31 196 HIS A CA 1
ATOM 1503 C C . HIS A 1 196 ? 7.307 23.100 5.724 1.00 85.31 196 HIS A C 1
ATOM 1505 O O . HIS A 1 196 ? 6.362 22.690 5.042 1.00 85.31 196 HIS A O 1
ATOM 1511 N N . SER A 1 197 ? 7.405 22.843 7.033 1.00 78.50 197 SER A N 1
ATOM 1512 C CA . SER A 1 197 ? 6.442 21.995 7.757 1.00 78.50 197 SER A CA 1
ATOM 1513 C C . SER A 1 197 ? 4.985 22.419 7.554 1.00 78.50 197 SER A C 1
ATOM 1515 O O . SER A 1 197 ? 4.118 21.569 7.371 1.00 78.50 197 SER A O 1
ATOM 1517 N N . ARG A 1 198 ? 4.705 23.726 7.475 1.00 76.69 198 ARG A N 1
ATOM 1518 C CA . ARG A 1 198 ? 3.343 24.268 7.314 1.00 76.69 198 ARG A CA 1
ATOM 1519 C C . ARG A 1 198 ? 2.763 24.092 5.912 1.00 76.69 198 ARG A C 1
ATOM 1521 O O . ARG A 1 198 ? 1.571 24.325 5.727 1.00 76.69 198 ARG A O 1
ATOM 1528 N N . ARG A 1 199 ? 3.596 23.759 4.921 1.00 81.56 199 ARG A N 1
ATOM 1529 C CA . ARG A 1 199 ? 3.166 23.427 3.549 1.00 81.56 199 ARG A CA 1
ATOM 1530 C C . ARG A 1 199 ? 2.944 21.929 3.359 1.00 81.56 199 ARG A C 1
ATOM 1532 O O . ARG A 1 199 ? 2.241 21.551 2.431 1.00 81.56 199 ARG A O 1
ATOM 1539 N N . LEU A 1 200 ? 3.546 21.111 4.221 1.00 77.56 200 LEU A N 1
ATOM 1540 C CA . LEU A 1 200 ? 3.368 19.661 4.252 1.00 77.56 200 LEU A CA 1
ATOM 1541 C C . LEU A 1 200 ? 2.149 19.279 5.083 1.00 77.56 200 LEU A C 1
ATOM 1543 O O . LEU A 1 200 ? 1.320 18.496 4.639 1.00 77.56 200 LEU A O 1
ATOM 1547 N N . ILE A 1 201 ? 2.034 19.877 6.269 1.00 71.62 201 ILE A N 1
ATOM 1548 C CA . ILE A 1 201 ? 1.044 19.512 7.270 1.00 71.62 201 ILE A CA 1
ATOM 1549 C C . ILE A 1 201 ? 0.302 20.783 7.710 1.00 71.62 201 ILE A C 1
ATOM 1551 O O . ILE A 1 201 ? 0.859 21.607 8.445 1.00 71.62 201 ILE A O 1
ATOM 1555 N N . PRO A 1 202 ? -0.964 20.969 7.296 1.00 65.00 202 PRO A N 1
ATOM 1556 C CA . PRO A 1 202 ? -1.821 22.016 7.830 1.00 65.00 202 PRO A CA 1
ATOM 1557 C C . PRO A 1 202 ? -1.889 21.985 9.368 1.00 65.00 202 PRO A C 1
ATOM 1559 O O . PRO A 1 202 ? -2.128 20.947 9.997 1.00 65.00 202 PRO A O 1
ATOM 1562 N N . SER A 1 203 ? -1.688 23.156 9.979 1.00 59.97 203 SER A N 1
ATOM 1563 C CA . SER A 1 203 ? -1.918 23.362 11.414 1.00 59.97 203 SER A CA 1
ATOM 1564 C C . SER A 1 203 ? -3.417 23.275 11.674 1.00 59.97 203 SER A C 1
ATOM 1566 O O . SER A 1 203 ? -4.185 23.998 11.038 1.00 59.97 203 SER A O 1
ATOM 1568 N N . LEU A 1 204 ? -3.827 22.418 12.606 1.00 61.41 204 LEU A N 1
ATOM 1569 C CA . LEU A 1 204 ? -5.236 22.248 12.964 1.00 61.41 204 LEU A CA 1
ATOM 1570 C C . LEU A 1 204 ? -5.608 23.155 14.151 1.00 61.41 204 LEU A C 1
ATOM 1572 O O . LEU A 1 204 ? -6.751 23.581 14.248 1.00 61.41 204 LEU A O 1
ATOM 1576 N N . GLU A 1 205 ? -4.634 23.531 14.990 1.00 55.84 205 GLU A N 1
ATOM 1577 C CA . GLU A 1 205 ? -4.761 24.574 16.023 1.00 55.84 205 GLU A CA 1
ATOM 1578 C C . GLU A 1 205 ? -3.490 25.460 16.097 1.00 55.84 205 GLU A C 1
ATOM 1580 O O . GLU A 1 205 ? -2.407 25.012 15.703 1.00 55.84 205 GLU A O 1
ATOM 1585 N N . PRO A 1 206 ? -3.547 26.703 16.634 1.00 45.88 206 PRO A N 1
ATOM 1586 C CA . PRO A 1 206 ? -2.380 27.587 16.789 1.00 45.88 206 PRO A CA 1
ATOM 1587 C C . PRO A 1 206 ? -1.333 27.114 17.810 1.00 45.88 206 PRO A C 1
ATOM 1589 O O . PRO A 1 206 ? -0.252 27.699 17.882 1.00 45.88 206 PRO A O 1
ATOM 1592 N N . ALA A 1 207 ? -1.666 26.108 18.624 1.00 44.84 207 ALA A N 1
ATOM 1593 C CA . ALA A 1 207 ? -0.827 25.561 19.691 1.00 44.84 207 ALA A CA 1
ATOM 1594 C C . ALA A 1 207 ? -0.242 24.173 19.357 1.00 44.84 207 ALA A C 1
ATOM 1596 O O . ALA A 1 207 ? 0.245 23.488 20.259 1.00 44.84 207 ALA A O 1
ATOM 1597 N N . ASP A 1 208 ? -0.265 23.766 18.079 1.00 51.00 208 ASP A N 1
ATOM 1598 C CA . ASP A 1 208 ? 0.303 22.510 17.563 1.00 51.00 208 ASP A CA 1
ATOM 1599 C C . ASP A 1 208 ? 1.839 22.464 17.723 1.00 51.00 208 ASP A C 1
ATOM 1601 O O . ASP A 1 208 ? 2.615 22.613 16.781 1.00 51.00 208 ASP A O 1
ATOM 1605 N N . THR A 1 209 ? 2.287 22.247 18.960 1.00 43.16 209 THR A N 1
ATOM 1606 C CA . THR A 1 209 ? 3.700 22.301 19.376 1.00 43.16 209 THR A CA 1
ATOM 1607 C C . THR A 1 209 ? 4.414 20.949 19.182 1.00 43.16 209 THR A C 1
ATOM 1609 O O . THR A 1 209 ? 5.609 20.831 19.434 1.00 43.16 209 THR A O 1
ATOM 1612 N N . LEU A 1 210 ? 3.710 19.927 18.676 1.00 43.25 210 LEU A N 1
ATOM 1613 C CA . LEU A 1 210 ? 4.239 18.571 18.452 1.00 43.25 210 LEU A CA 1
ATOM 1614 C C . LEU A 1 210 ? 5.151 18.439 17.219 1.00 43.25 210 LEU A C 1
ATOM 1616 O O . LEU A 1 210 ? 5.916 17.484 17.128 1.00 43.25 210 LEU A O 1
ATOM 1620 N N . LEU A 1 211 ? 5.211 19.458 16.352 1.00 48.56 211 LEU A N 1
ATOM 1621 C CA . LEU A 1 211 ? 6.267 19.592 15.333 1.00 48.56 211 LEU A CA 1
ATOM 1622 C C . LEU A 1 211 ? 7.689 19.694 15.936 1.00 48.56 211 LEU A C 1
ATOM 1624 O O . LEU A 1 211 ? 8.677 19.737 15.201 1.00 48.56 211 LEU A O 1
ATOM 1628 N N . ALA A 1 212 ? 7.824 19.731 17.266 1.00 41.72 212 ALA A N 1
ATOM 1629 C CA . ALA A 1 212 ? 9.090 19.638 17.989 1.00 41.72 212 ALA A CA 1
ATOM 1630 C C . ALA A 1 212 ? 9.840 18.300 17.806 1.00 41.72 212 ALA A C 1
ATOM 1632 O O . ALA A 1 212 ? 11.046 18.285 18.031 1.00 41.72 212 ALA A O 1
ATOM 1633 N N . LEU A 1 213 ? 9.179 17.220 17.366 1.00 44.69 213 LEU A N 1
ATOM 1634 C CA . LEU A 1 213 ? 9.789 15.885 17.218 1.00 44.69 213 LEU A CA 1
ATOM 1635 C C . LEU A 1 213 ? 10.661 15.688 15.962 1.00 44.69 213 LEU A C 1
ATOM 1637 O O . LEU A 1 213 ? 11.277 14.636 15.816 1.00 44.69 213 LEU A O 1
ATOM 1641 N N . ALA A 1 214 ? 10.789 16.695 15.092 1.00 48.47 214 ALA A N 1
ATOM 1642 C CA . ALA A 1 214 ? 11.815 16.709 14.043 1.00 48.47 214 ALA A CA 1
ATOM 1643 C C . ALA A 1 214 ? 13.213 16.941 14.658 1.00 48.47 214 ALA A C 1
ATOM 1645 O O . ALA A 1 214 ? 13.756 18.047 14.596 1.00 48.47 214 ALA A O 1
ATOM 1646 N N . GLY A 1 215 ? 13.745 15.905 15.310 1.00 47.38 215 GLY A N 1
ATOM 1647 C CA . GLY A 1 215 ? 15.124 15.829 15.780 1.00 47.38 215 GLY A CA 1
ATOM 1648 C C . GLY A 1 215 ? 16.070 15.445 14.643 1.00 47.38 215 GLY A C 1
ATOM 1649 O O . GLY A 1 215 ? 15.770 14.528 13.880 1.00 47.38 215 GLY A O 1
ATOM 1650 N N . ASP A 1 216 ? 17.184 16.174 14.554 1.00 57.38 216 ASP A N 1
ATOM 1651 C CA . ASP A 1 216 ? 18.465 15.910 13.870 1.00 57.38 216 ASP A CA 1
ATOM 1652 C C . ASP A 1 216 ? 18.493 15.414 12.402 1.00 57.38 216 ASP A C 1
ATOM 1654 O O . ASP A 1 216 ? 19.571 15.336 11.821 1.00 57.38 216 ASP A O 1
ATOM 1658 N N . THR A 1 217 ? 17.356 15.128 11.765 1.00 70.44 217 THR A N 1
ATOM 1659 C CA . THR A 1 217 ? 17.272 14.475 10.441 1.00 70.44 217 THR A CA 1
ATOM 1660 C C . THR A 1 217 ? 16.983 15.428 9.278 1.00 70.44 217 THR A C 1
ATOM 1662 O O . THR A 1 217 ? 17.388 15.150 8.153 1.00 70.44 217 THR A O 1
ATOM 1665 N N . TRP A 1 218 ? 16.303 16.556 9.513 1.00 81.62 218 TRP A N 1
ATOM 1666 C CA . TRP A 1 218 ? 16.037 17.581 8.493 1.00 81.62 218 TRP A CA 1
ATOM 1667 C C . TRP A 1 218 ? 15.758 18.963 9.114 1.00 81.62 218 TRP A C 1
ATOM 1669 O O . TRP A 1 218 ? 15.365 19.083 10.276 1.00 81.62 218 TRP A O 1
ATOM 1679 N N . THR A 1 219 ? 15.948 20.032 8.335 1.00 83.44 219 THR A N 1
ATOM 1680 C CA . THR A 1 219 ? 15.809 21.424 8.803 1.00 83.44 219 THR A CA 1
ATOM 1681 C C . THR A 1 219 ? 14.415 22.000 8.521 1.00 83.44 219 THR A C 1
ATOM 1683 O O . THR A 1 219 ? 14.051 22.212 7.362 1.00 83.44 219 THR A O 1
ATOM 1686 N N . ASP A 1 220 ? 13.661 22.364 9.564 1.00 80.62 220 ASP A N 1
ATOM 1687 C CA . ASP A 1 220 ? 12.370 23.058 9.415 1.00 80.62 220 ASP A CA 1
ATOM 1688 C C . ASP A 1 220 ? 12.531 24.569 9.176 1.00 80.62 220 ASP A C 1
ATOM 1690 O O . ASP A 1 220 ? 12.933 25.330 10.059 1.00 80.62 220 ASP A O 1
ATOM 1694 N N . LEU A 1 221 ? 12.170 25.001 7.966 1.00 81.44 221 LEU A N 1
ATOM 1695 C CA . LEU A 1 221 ? 12.232 26.381 7.484 1.00 81.44 221 LEU A CA 1
ATOM 1696 C C . LEU A 1 221 ? 11.146 27.295 8.077 1.00 81.44 221 LEU A C 1
ATOM 1698 O O . LEU A 1 221 ? 11.292 28.519 8.024 1.00 81.44 221 LEU A O 1
ATOM 1702 N N . ASP A 1 222 ? 10.067 26.739 8.636 1.00 75.25 222 ASP A N 1
ATOM 1703 C CA . ASP A 1 222 ? 8.968 27.513 9.227 1.00 75.25 222 ASP A CA 1
ATOM 1704 C C . ASP A 1 222 ? 9.156 27.753 10.740 1.00 75.25 222 ASP A C 1
ATOM 1706 O O . ASP A 1 222 ? 8.503 28.633 11.324 1.00 75.25 222 ASP A O 1
ATOM 1710 N N . LYS A 1 223 ? 10.089 27.036 11.385 1.00 71.69 223 LYS A N 1
ATOM 1711 C CA . LYS A 1 223 ? 10.524 27.309 12.763 1.00 71.69 223 LYS A CA 1
ATOM 1712 C C . LYS A 1 223 ? 11.432 28.538 12.799 1.00 71.69 223 LYS A C 1
ATOM 1714 O O . LYS A 1 223 ? 12.594 28.513 12.401 1.00 71.69 223 LYS A O 1
ATOM 1719 N N . ARG A 1 224 ? 10.934 29.634 13.382 1.00 51.44 224 ARG A N 1
ATOM 1720 C CA . ARG A 1 224 ? 11.781 30.779 13.753 1.00 51.44 224 ARG A CA 1
ATOM 1721 C C . ARG A 1 224 ? 12.721 30.390 14.894 1.00 51.44 224 ARG A C 1
ATOM 1723 O O . ARG A 1 224 ? 12.338 30.508 16.053 1.00 51.44 224 ARG A O 1
ATOM 1730 N N . ILE A 1 225 ? 13.956 30.019 14.574 1.00 48.38 225 ILE A N 1
ATOM 1731 C CA . ILE A 1 225 ? 15.055 29.974 15.546 1.00 48.38 225 ILE A CA 1
ATOM 1732 C C . ILE A 1 225 ? 15.565 31.415 15.753 1.00 48.38 225 ILE A C 1
ATOM 1734 O O . ILE A 1 225 ? 16.119 32.000 14.813 1.00 48.38 225 ILE A O 1
ATOM 1738 N N . PRO A 1 226 ? 15.416 32.024 16.947 1.00 33.50 226 PRO A N 1
ATOM 1739 C CA . PRO A 1 226 ? 16.022 33.322 17.231 1.00 33.50 226 PRO A CA 1
ATOM 1740 C C . PRO A 1 226 ? 17.552 33.198 17.143 1.00 33.50 226 PRO A C 1
ATOM 1742 O O . PRO A 1 226 ? 18.151 32.414 17.873 1.00 33.50 226 PRO A O 1
ATOM 1745 N N . GLY A 1 227 ? 18.179 33.942 16.227 1.00 41.34 227 GLY A N 1
ATOM 1746 C CA . GLY A 1 227 ? 19.631 33.913 15.990 1.00 41.34 227 GLY A CA 1
ATOM 1747 C C . GLY A 1 227 ? 20.125 32.990 14.862 1.00 41.34 227 GLY A C 1
ATOM 1748 O O . GLY A 1 227 ? 21.300 33.058 14.517 1.00 41.34 227 GLY A O 1
ATOM 1749 N N . ALA A 1 228 ? 19.277 32.171 14.220 1.00 40.78 228 ALA A N 1
ATOM 1750 C CA . ALA A 1 228 ? 19.721 31.384 13.052 1.00 40.78 228 ALA A CA 1
ATOM 1751 C C . ALA A 1 228 ? 19.847 32.217 11.764 1.00 40.78 228 ALA A C 1
ATOM 1753 O O . ALA A 1 228 ? 20.654 31.892 10.893 1.00 40.78 228 ALA A O 1
ATOM 1754 N N . LEU A 1 229 ? 19.093 33.319 11.657 1.00 37.56 229 LEU A N 1
ATOM 1755 C CA . LEU A 1 229 ? 19.201 34.250 10.528 1.00 37.56 229 LEU A CA 1
ATOM 1756 C C . LEU A 1 229 ? 20.599 34.880 10.415 1.00 37.56 229 LEU A C 1
ATOM 1758 O O . LEU A 1 229 ? 21.014 35.182 9.302 1.00 37.56 229 LEU A O 1
ATOM 1762 N N . ASP A 1 230 ? 21.348 35.000 11.516 1.00 35.66 230 ASP A N 1
ATOM 1763 C CA . ASP A 1 230 ? 22.721 35.514 11.473 1.00 35.66 230 ASP A CA 1
ATOM 1764 C C . ASP A 1 230 ? 23.708 34.498 10.874 1.00 35.66 230 ASP A C 1
ATOM 1766 O O . ASP A 1 230 ? 24.562 34.896 10.089 1.00 35.66 230 ASP A O 1
ATOM 1770 N N . ARG A 1 231 ? 23.557 33.187 11.131 1.00 35.94 231 ARG A N 1
ATOM 1771 C CA . ARG A 1 231 ? 24.421 32.150 10.518 1.00 35.94 231 ARG A CA 1
ATOM 1772 C C . ARG A 1 231 ? 24.085 31.846 9.056 1.00 35.94 231 ARG A C 1
ATOM 1774 O O . ARG A 1 231 ? 24.966 31.475 8.294 1.00 35.94 231 ARG A O 1
ATOM 1781 N N . ALA A 1 232 ? 22.829 32.019 8.643 1.00 38.06 232 ALA A N 1
ATOM 1782 C CA . ALA A 1 232 ? 22.443 31.868 7.237 1.00 38.06 232 ALA A CA 1
ATOM 1783 C C . ALA A 1 232 ? 22.793 33.101 6.376 1.00 38.06 232 ALA A C 1
ATOM 1785 O O . ALA A 1 232 ? 22.916 32.976 5.159 1.00 38.06 232 ALA A O 1
ATOM 1786 N N . ALA A 1 233 ? 22.938 34.284 6.989 1.00 34.28 233 ALA A N 1
ATOM 1787 C CA . ALA A 1 233 ? 23.315 35.525 6.306 1.00 34.28 233 ALA A CA 1
ATOM 1788 C C . ALA A 1 233 ? 24.824 35.831 6.369 1.00 34.28 233 ALA A C 1
ATOM 1790 O O . ALA A 1 233 ? 25.341 36.508 5.480 1.00 34.28 233 ALA A O 1
ATOM 1791 N N . GLN A 1 234 ? 25.536 35.335 7.386 1.00 33.94 234 GLN A N 1
ATOM 1792 C CA . GLN A 1 234 ? 26.994 35.411 7.497 1.00 33.94 234 GLN A CA 1
ATOM 1793 C C . GLN A 1 234 ? 27.587 34.050 7.126 1.00 33.94 234 GLN A C 1
ATOM 1795 O O . GLN A 1 234 ? 27.711 33.159 7.963 1.00 33.94 234 GLN A O 1
ATOM 1800 N N . GLY A 1 235 ? 27.923 33.882 5.846 1.00 45.25 235 GLY A N 1
ATOM 1801 C CA . GLY A 1 235 ? 28.601 32.683 5.366 1.00 45.25 235 GLY A CA 1
ATOM 1802 C C . GLY A 1 235 ? 30.024 32.605 5.911 1.00 45.25 235 GLY A C 1
ATOM 1803 O O . GLY A 1 235 ? 30.927 33.175 5.309 1.00 45.25 235 GLY A O 1
ATOM 1804 N N . GLU A 1 236 ? 30.208 31.910 7.033 1.00 41.00 236 GLU A N 1
ATOM 1805 C CA . GLU A 1 236 ? 31.526 31.626 7.614 1.00 41.00 236 GLU A CA 1
ATOM 1806 C C . GLU A 1 236 ? 31.499 30.400 8.555 1.00 41.00 236 GLU A C 1
ATOM 1808 O O . GLU A 1 236 ? 31.991 30.424 9.680 1.00 41.00 236 GLU A O 1
ATOM 1813 N N . GLU A 1 237 ? 30.961 29.275 8.072 1.00 38.84 237 GLU A N 1
ATOM 1814 C CA . GLU A 1 237 ? 31.509 27.975 8.478 1.00 38.84 237 GLU A CA 1
ATOM 1815 C C . GLU A 1 237 ? 32.601 27.601 7.477 1.00 38.84 237 GLU A C 1
ATOM 1817 O O . GLU A 1 237 ? 32.393 27.641 6.261 1.00 38.84 237 GLU A O 1
ATOM 1822 N N . ALA A 1 238 ? 33.796 27.312 7.994 1.00 41.84 238 ALA A N 1
ATOM 1823 C CA . ALA A 1 238 ? 34.992 27.082 7.197 1.00 41.84 238 ALA A CA 1
ATOM 1824 C C . ALA A 1 238 ? 34.924 25.722 6.488 1.00 41.84 238 ALA A C 1
ATOM 1826 O O . ALA A 1 238 ? 35.570 24.755 6.895 1.00 41.84 238 ALA A O 1
ATOM 1827 N N . ALA A 1 239 ? 34.159 25.665 5.397 1.00 44.06 239 ALA A N 1
ATOM 1828 C CA . ALA A 1 239 ? 34.297 24.615 4.406 1.00 44.06 239 ALA A CA 1
ATOM 1829 C C . ALA A 1 239 ? 35.780 24.508 4.026 1.00 44.06 239 ALA A C 1
ATOM 1831 O O . ALA A 1 239 ? 36.423 25.509 3.691 1.00 44.06 239 ALA A O 1
ATOM 1832 N N . ALA A 1 240 ? 36.328 23.291 4.076 1.00 48.47 240 ALA A N 1
ATOM 1833 C CA . ALA A 1 240 ? 37.627 23.026 3.475 1.00 48.47 240 ALA A CA 1
ATOM 1834 C C . ALA A 1 240 ? 37.605 23.554 2.023 1.00 48.47 240 ALA A C 1
ATOM 1836 O O . ALA A 1 240 ? 36.567 23.415 1.368 1.00 48.47 240 ALA A O 1
ATOM 1837 N N . PRO A 1 241 ? 38.700 24.148 1.505 1.00 51.66 241 PRO A N 1
ATOM 1838 C CA . PRO A 1 241 ? 38.708 24.956 0.272 1.00 51.66 241 PRO A CA 1
ATOM 1839 C C . PRO A 1 241 ? 38.425 24.193 -1.046 1.00 51.66 241 PRO A C 1
ATOM 1841 O O . PRO A 1 241 ? 38.749 24.674 -2.129 1.00 51.66 241 PRO A O 1
ATOM 1844 N N . GLU A 1 242 ? 37.812 23.011 -0.964 1.00 67.94 242 GLU A N 1
ATOM 1845 C CA . GLU A 1 242 ? 37.515 22.068 -2.042 1.00 67.94 242 GLU A CA 1
ATOM 1846 C C . GLU A 1 242 ? 36.031 21.634 -2.092 1.00 67.94 242 GLU A C 1
ATOM 1848 O O . GLU A 1 242 ? 35.711 20.690 -2.812 1.00 67.94 242 GLU A O 1
ATOM 1853 N N . VAL A 1 243 ? 35.109 22.273 -1.351 1.00 76.56 243 VAL A N 1
ATOM 1854 C CA . VAL A 1 243 ? 33.666 21.926 -1.356 1.00 76.56 243 VAL A CA 1
ATOM 1855 C C . VAL A 1 243 ? 32.800 23.109 -1.806 1.00 76.56 243 VAL A C 1
ATOM 1857 O O . VAL A 1 243 ? 32.965 24.237 -1.354 1.00 76.56 243 VAL A O 1
ATOM 1860 N N . THR A 1 244 ? 31.869 22.843 -2.722 1.00 85.00 244 THR A N 1
ATOM 1861 C CA . THR A 1 244 ? 30.879 23.771 -3.291 1.00 85.00 244 THR A CA 1
ATOM 1862 C C . THR A 1 244 ? 29.468 23.273 -2.974 1.00 85.00 244 THR A C 1
ATOM 1864 O O . THR A 1 244 ? 29.249 22.067 -2.883 1.00 85.00 244 THR A O 1
ATOM 1867 N N . THR A 1 245 ? 28.500 24.181 -2.835 1.00 88.12 245 THR A N 1
ATOM 1868 C CA . THR A 1 245 ? 27.096 23.833 -2.560 1.00 88.12 245 THR A CA 1
ATOM 1869 C C . THR A 1 245 ? 26.196 24.243 -3.722 1.00 88.12 245 THR A C 1
ATOM 1871 O O . THR A 1 245 ? 26.244 25.390 -4.169 1.00 88.12 245 THR A O 1
ATOM 1874 N N . VAL A 1 246 ? 25.325 23.338 -4.171 1.00 89.31 246 VAL A N 1
ATOM 1875 C CA . VAL A 1 246 ? 24.226 23.636 -5.105 1.00 89.31 246 VAL A CA 1
ATOM 1876 C C . VAL A 1 246 ? 22.892 23.387 -4.402 1.00 89.31 246 VAL A C 1
ATOM 1878 O O . VAL A 1 246 ? 22.774 22.485 -3.578 1.00 89.31 246 VAL A O 1
ATOM 1881 N N . ARG A 1 247 ? 21.885 24.206 -4.714 1.00 91.56 247 ARG A N 1
ATOM 1882 C CA . ARG A 1 247 ? 20.529 24.112 -4.165 1.00 91.56 247 ARG A CA 1
ATOM 1883 C C . ARG A 1 247 ? 19.550 23.688 -5.253 1.00 91.56 247 ARG A C 1
ATOM 1885 O O . ARG A 1 247 ? 19.469 24.361 -6.278 1.00 91.56 247 ARG A O 1
ATOM 1892 N N . ALA A 1 248 ? 18.771 22.646 -4.989 1.00 92.25 248 ALA A N 1
ATOM 1893 C CA . ALA A 1 248 ? 17.591 22.287 -5.768 1.00 92.25 248 ALA A CA 1
ATOM 1894 C C . ALA A 1 248 ? 16.320 22.626 -4.979 1.00 92.25 248 ALA A C 1
ATOM 1896 O O . ALA A 1 248 ? 16.302 22.519 -3.752 1.00 92.25 248 ALA A O 1
ATOM 1897 N N . LEU A 1 249 ? 15.265 23.061 -5.666 1.00 92.88 249 LEU A N 1
ATOM 1898 C CA . LEU A 1 249 ? 13.953 23.255 -5.049 1.00 92.88 249 LEU A CA 1
ATOM 1899 C C . LEU A 1 249 ? 13.201 21.924 -5.035 1.00 92.88 249 LEU A C 1
ATOM 1901 O O . LEU A 1 249 ? 13.310 21.144 -5.975 1.00 92.88 249 LEU A O 1
ATOM 1905 N N . LEU A 1 250 ? 12.452 21.678 -3.963 1.00 94.00 250 LEU A N 1
ATOM 1906 C CA . LEU A 1 250 ? 11.574 20.518 -3.852 1.00 94.00 250 LEU A CA 1
ATOM 1907 C C . LEU A 1 250 ? 10.163 20.987 -4.194 1.00 94.00 250 LEU A C 1
ATOM 1909 O O . LEU A 1 250 ? 9.537 21.664 -3.380 1.00 94.00 250 LEU A O 1
ATOM 1913 N N . GLU A 1 251 ? 9.694 20.703 -5.407 1.00 88.69 251 GLU A N 1
ATOM 1914 C CA . GLU A 1 251 ? 8.402 21.182 -5.910 1.00 88.69 251 GLU A CA 1
ATOM 1915 C C . GLU A 1 251 ? 7.487 20.007 -6.269 1.00 88.69 251 GLU A C 1
ATOM 1917 O O . GLU A 1 251 ? 7.853 19.135 -7.053 1.00 88.69 251 GLU A O 1
ATOM 1922 N N . ALA A 1 252 ? 6.284 19.991 -5.696 1.00 83.69 252 ALA A N 1
ATOM 1923 C CA . ALA A 1 252 ? 5.224 19.033 -6.011 1.00 83.69 252 ALA A CA 1
ATOM 1924 C C . ALA A 1 252 ? 3.899 19.799 -6.126 1.00 83.69 252 ALA A C 1
ATOM 1926 O O . ALA A 1 252 ? 3.645 20.708 -5.338 1.00 83.69 252 ALA A O 1
ATOM 1927 N N . ASP A 1 253 ? 3.078 19.485 -7.128 1.00 79.81 253 ASP A N 1
ATOM 1928 C CA . ASP A 1 253 ? 1.826 20.192 -7.464 1.00 79.81 253 ASP A CA 1
ATOM 1929 C C . ASP A 1 253 ? 1.957 21.724 -7.566 1.00 79.81 253 ASP A C 1
ATOM 1931 O O . ASP A 1 253 ? 1.080 22.481 -7.153 1.00 79.81 253 ASP A O 1
ATOM 1935 N N . SER A 1 254 ? 3.076 22.210 -8.112 1.00 81.19 254 SER A N 1
ATOM 1936 C CA . SER A 1 254 ? 3.433 23.644 -8.155 1.00 81.19 254 SER A CA 1
ATOM 1937 C C . SER A 1 254 ? 3.611 24.311 -6.778 1.00 81.19 254 SER A C 1
ATOM 1939 O O . SER A 1 254 ? 3.725 25.535 -6.692 1.00 81.19 254 SER A O 1
ATOM 1941 N N . VAL A 1 255 ? 3.674 23.531 -5.694 1.00 82.69 255 VAL A N 1
ATOM 1942 C CA . VAL A 1 255 ? 3.996 24.002 -4.345 1.00 82.69 255 VAL A CA 1
ATOM 1943 C C . VAL A 1 255 ? 5.454 23.684 -4.037 1.00 82.69 255 VAL A C 1
ATOM 1945 O O . VAL A 1 255 ? 5.886 22.533 -4.049 1.00 82.69 255 VAL A O 1
ATOM 1948 N N . ASN A 1 256 ? 6.217 24.720 -3.699 1.00 88.38 256 ASN A N 1
ATOM 1949 C CA . ASN A 1 256 ? 7.554 24.558 -3.152 1.00 88.38 256 ASN A CA 1
ATOM 1950 C C . ASN A 1 256 ? 7.458 24.033 -1.711 1.00 88.38 256 ASN A C 1
ATOM 1952 O O . ASN A 1 256 ? 7.001 24.746 -0.817 1.00 88.38 256 ASN A O 1
ATOM 1956 N N . LEU A 1 257 ? 7.885 22.796 -1.487 1.00 89.19 257 LEU A N 1
ATOM 1957 C CA . LEU A 1 257 ? 7.897 22.123 -0.189 1.00 89.19 257 LEU A CA 1
ATOM 1958 C C . LEU A 1 257 ? 9.182 22.393 0.597 1.00 89.19 257 LEU A C 1
ATOM 1960 O O . LEU A 1 257 ? 9.210 22.205 1.811 1.00 89.19 257 LEU A O 1
ATOM 1964 N N . GLY A 1 258 ? 10.241 22.854 -0.071 1.00 90.62 258 GLY A N 1
ATOM 1965 C CA . GLY A 1 258 ? 11.546 23.052 0.541 1.00 90.62 258 GLY A CA 1
ATOM 1966 C C . GLY A 1 258 ? 12.688 23.153 -0.467 1.00 90.62 258 GLY A C 1
ATOM 1967 O O . GLY A 1 258 ? 12.520 23.561 -1.620 1.00 90.62 258 GLY A O 1
ATOM 1968 N N . SER A 1 259 ? 13.881 22.766 -0.026 1.00 93.19 259 SER A N 1
ATOM 1969 C CA . SER A 1 259 ? 15.047 22.608 -0.887 1.00 93.19 259 SER A CA 1
ATOM 1970 C C . SER A 1 259 ? 16.024 21.564 -0.366 1.00 93.19 259 SER A C 1
ATOM 1972 O O . SER A 1 259 ? 16.294 21.515 0.832 1.00 93.19 259 SER A O 1
ATOM 1974 N N . LEU A 1 260 ? 16.614 20.823 -1.301 1.00 94.62 260 LEU A N 1
ATOM 1975 C CA . LEU A 1 260 ? 17.771 19.968 -1.072 1.00 94.62 260 LEU A CA 1
ATOM 1976 C C . LEU A 1 260 ? 19.041 20.791 -1.326 1.00 94.62 260 LEU A C 1
ATOM 1978 O O . LEU A 1 260 ? 19.205 21.372 -2.406 1.00 94.62 260 LEU A O 1
ATOM 1982 N N . LEU A 1 261 ? 19.925 20.864 -0.335 1.00 93.06 261 LEU A N 1
ATOM 1983 C CA . LEU A 1 261 ? 21.286 21.365 -0.509 1.00 93.06 261 LEU A CA 1
ATOM 1984 C C . LEU A 1 261 ? 22.217 20.184 -0.769 1.00 93.06 261 LEU A C 1
ATOM 1986 O O . LEU A 1 261 ? 22.076 19.132 -0.155 1.00 93.06 261 LEU A O 1
ATOM 1990 N N . VAL A 1 262 ? 23.149 20.359 -1.701 1.00 92.69 262 VAL A N 1
ATOM 1991 C CA . VAL A 1 262 ? 24.048 19.299 -2.164 1.00 92.69 262 VAL A CA 1
ATOM 1992 C C . VAL A 1 262 ? 25.475 19.818 -2.127 1.00 92.69 262 VAL A C 1
ATOM 1994 O O . VAL A 1 262 ? 25.825 20.740 -2.870 1.00 92.69 262 VAL A O 1
ATOM 1997 N N . HIS A 1 263 ? 26.290 19.227 -1.258 1.00 91.94 263 HIS A N 1
ATOM 1998 C CA . HIS A 1 263 ? 27.675 19.610 -1.013 1.00 91.94 263 HIS A CA 1
ATOM 1999 C C . HIS A 1 263 ? 28.599 18.688 -1.811 1.00 91.94 263 HIS A C 1
ATOM 2001 O O . HIS A 1 263 ? 28.650 17.490 -1.561 1.00 91.94 263 HIS A O 1
ATOM 2007 N N . HIS A 1 264 ? 29.334 19.219 -2.786 1.00 89.62 264 HIS A N 1
ATOM 2008 C CA . HIS A 1 264 ? 30.128 18.433 -3.736 1.00 89.62 264 HIS A CA 1
ATOM 2009 C C . HIS A 1 264 ? 31.509 19.060 -3.971 1.00 89.62 264 HIS A C 1
ATOM 2011 O O . HIS A 1 264 ? 31.721 20.245 -3.717 1.00 89.62 264 HIS A O 1
ATOM 2017 N N . ARG A 1 265 ? 32.466 18.296 -4.506 1.00 88.88 265 ARG A N 1
ATOM 2018 C CA . ARG A 1 265 ? 33.752 18.859 -4.957 1.00 88.88 265 ARG A CA 1
ATOM 2019 C C . ARG A 1 265 ? 33.611 19.513 -6.339 1.00 88.88 265 ARG A C 1
ATOM 2021 O O . ARG A 1 265 ? 32.785 19.044 -7.122 1.00 88.88 265 ARG A O 1
ATOM 2028 N N . PRO A 1 266 ? 34.399 20.544 -6.702 1.00 83.00 266 PRO A N 1
ATOM 2029 C CA . PRO A 1 266 ? 34.284 21.236 -7.991 1.00 83.00 266 PRO A CA 1
ATOM 2030 C C . PRO A 1 266 ? 34.274 20.324 -9.228 1.00 83.00 266 PRO A C 1
ATOM 2032 O O . PRO A 1 266 ? 33.493 20.563 -10.147 1.00 83.00 266 PRO A O 1
ATOM 2035 N N . GLN A 1 267 ? 35.099 19.272 -9.243 1.00 82.50 267 GLN A N 1
ATOM 2036 C CA . GLN A 1 267 ? 35.163 18.286 -10.330 1.00 82.50 267 GLN A CA 1
ATOM 2037 C C . GLN A 1 267 ? 33.997 17.282 -10.347 1.00 82.50 267 GLN A C 1
ATOM 2039 O O . GLN A 1 267 ? 33.712 16.707 -11.392 1.00 82.50 267 GLN A O 1
ATOM 2044 N N . ASP A 1 268 ? 33.316 17.105 -9.214 1.00 85.31 268 ASP A N 1
ATOM 2045 C CA . ASP A 1 268 ? 32.237 16.133 -9.000 1.00 85.31 268 ASP A CA 1
ATOM 2046 C C . ASP A 1 268 ? 30.854 16.822 -9.023 1.00 85.31 268 ASP A C 1
ATOM 2048 O O . ASP A 1 268 ? 29.900 16.364 -8.398 1.00 85.31 268 ASP A O 1
ATOM 2052 N N . ARG A 1 269 ? 30.739 17.973 -9.706 1.00 85.00 269 ARG A N 1
ATOM 2053 C CA . ARG A 1 269 ? 29.491 18.748 -9.770 1.00 85.00 269 ARG A CA 1
ATOM 2054 C C . ARG A 1 269 ? 28.359 17.911 -10.386 1.00 85.00 269 ARG A C 1
ATOM 2056 O O . ARG A 1 269 ? 28.505 17.491 -11.535 1.00 85.00 269 ARG A O 1
ATOM 2063 N N . PRO A 1 270 ? 27.213 17.737 -9.697 1.00 84.69 270 PRO A N 1
ATOM 2064 C CA . PRO A 1 270 ? 26.083 17.015 -10.263 1.00 84.69 270 PRO A CA 1
ATOM 2065 C C . PRO A 1 270 ? 25.529 17.747 -11.491 1.00 84.69 270 PRO A C 1
ATOM 2067 O O . PRO A 1 270 ? 25.388 18.975 -11.505 1.00 84.69 270 PRO A O 1
ATOM 2070 N N . GLU A 1 271 ? 25.199 16.973 -12.523 1.00 84.75 271 GLU A N 1
ATOM 2071 C CA . GLU A 1 271 ? 24.490 17.454 -13.710 1.00 84.75 271 GLU A CA 1
ATOM 2072 C C . GLU A 1 271 ? 23.122 18.027 -13.310 1.00 84.75 271 GLU A C 1
ATOM 2074 O O . GLU A 1 271 ? 22.425 17.459 -12.468 1.00 84.75 271 GLU A O 1
ATOM 2079 N N . ALA A 1 272 ? 22.728 19.153 -13.911 1.00 83.25 272 ALA A N 1
ATOM 2080 C CA . ALA A 1 272 ? 21.536 19.895 -13.492 1.00 83.25 272 ALA A CA 1
ATOM 2081 C C . ALA A 1 272 ? 20.239 19.077 -13.627 1.00 83.25 272 ALA A C 1
ATOM 2083 O O . ALA A 1 272 ? 19.396 19.119 -12.736 1.00 83.25 272 ALA A O 1
ATOM 2084 N N . GLU A 1 273 ? 20.108 18.299 -14.703 1.00 79.06 273 GLU A N 1
ATOM 2085 C CA . GLU A 1 273 ? 18.962 17.414 -14.957 1.00 79.06 273 GLU A CA 1
ATOM 2086 C C . GLU A 1 273 ? 18.867 16.292 -13.918 1.00 79.06 273 GLU A C 1
ATOM 2088 O O . GLU A 1 273 ? 17.797 16.017 -13.385 1.00 79.06 273 GLU A O 1
ATOM 2093 N N . HIS A 1 274 ? 20.004 15.690 -13.566 1.00 82.06 274 HIS A N 1
ATOM 2094 C CA . HIS A 1 274 ? 20.092 14.607 -12.584 1.00 82.06 274 HIS A CA 1
ATOM 2095 C C . HIS A 1 274 ? 19.815 15.095 -11.161 1.00 82.06 274 HIS A C 1
ATOM 2097 O O . HIS A 1 274 ? 19.106 14.438 -10.402 1.00 82.06 274 HIS A O 1
ATOM 2103 N N . LEU A 1 275 ? 20.320 16.283 -10.818 1.00 87.94 275 LEU A N 1
ATOM 2104 C CA . LEU A 1 275 ? 19.973 16.967 -9.577 1.00 87.94 275 LEU A CA 1
ATOM 2105 C C . LEU A 1 275 ? 18.470 17.281 -9.510 1.00 87.94 275 LEU A C 1
ATOM 2107 O O . LEU A 1 275 ? 17.862 17.093 -8.460 1.00 87.94 275 LEU A O 1
ATOM 2111 N N . MET A 1 276 ? 17.869 17.728 -10.618 1.00 88.06 276 MET A N 1
ATOM 2112 C CA . MET A 1 276 ? 16.433 18.007 -10.689 1.00 88.06 276 MET A CA 1
ATOM 2113 C C . MET A 1 276 ? 15.593 16.729 -10.564 1.00 88.06 276 MET A C 1
ATOM 2115 O O . MET A 1 276 ? 14.609 16.725 -9.834 1.00 88.06 276 MET A O 1
ATOM 2119 N N . ALA A 1 277 ? 16.000 15.630 -11.206 1.00 85.62 277 ALA A N 1
ATOM 2120 C CA . ALA A 1 277 ? 15.325 14.337 -11.098 1.00 85.62 277 ALA A CA 1
ATOM 2121 C C . ALA A 1 277 ? 15.333 13.804 -9.655 1.00 85.62 277 ALA A C 1
ATOM 2123 O O . ALA A 1 277 ? 14.285 13.427 -9.133 1.00 85.62 277 ALA A O 1
ATOM 2124 N N . VAL A 1 278 ? 16.485 13.853 -8.975 1.00 88.50 278 VAL A N 1
ATOM 2125 C CA . VAL A 1 278 ? 16.590 13.496 -7.549 1.00 88.50 278 VAL A CA 1
ATOM 2126 C C . VAL A 1 278 ? 15.737 14.426 -6.682 1.00 88.50 278 VAL A C 1
ATOM 2128 O O . VAL A 1 278 ? 14.987 13.952 -5.833 1.00 88.50 278 VAL A O 1
ATOM 2131 N N . ALA A 1 279 ? 15.784 15.740 -6.916 1.00 89.62 279 ALA A N 1
ATOM 2132 C CA . ALA A 1 279 ? 14.955 16.697 -6.187 1.00 89.62 279 ALA A CA 1
ATOM 2133 C C . ALA A 1 279 ? 13.449 16.445 -6.388 1.00 89.62 279 ALA A C 1
ATOM 2135 O O . ALA A 1 279 ? 12.686 16.568 -5.434 1.00 89.62 279 ALA A O 1
ATOM 2136 N N . GLN A 1 280 ? 13.018 16.030 -7.582 1.00 90.62 280 GLN A N 1
ATOM 2137 C CA . GLN A 1 280 ? 11.625 15.682 -7.859 1.00 90.62 280 GLN A CA 1
ATOM 2138 C C . GLN A 1 280 ? 11.190 14.396 -7.139 1.00 90.62 280 GLN A C 1
ATOM 2140 O O . GLN A 1 280 ? 10.105 14.371 -6.559 1.00 90.62 280 GLN A O 1
ATOM 2145 N N . GLN A 1 281 ? 12.034 13.355 -7.120 1.00 91.00 281 GLN A N 1
ATOM 2146 C CA . GLN A 1 281 ? 11.770 12.127 -6.355 1.00 91.00 281 GLN A CA 1
ATOM 2147 C C . GLN A 1 281 ? 11.646 12.420 -4.853 1.00 91.00 281 GLN A C 1
ATOM 2149 O O . GLN A 1 281 ? 10.688 11.989 -4.212 1.00 91.00 281 GLN A O 1
ATOM 2154 N N . VAL A 1 282 ? 12.570 13.215 -4.303 1.00 93.38 282 VAL A N 1
ATOM 2155 C CA . VAL A 1 282 ? 12.527 13.643 -2.897 1.00 93.38 282 VAL A CA 1
ATOM 2156 C C . VAL A 1 282 ? 11.289 14.496 -2.619 1.00 93.38 282 VAL A C 1
ATOM 2158 O O . VAL A 1 282 ? 10.625 14.274 -1.614 1.00 93.38 282 VAL A O 1
ATOM 2161 N N . ALA A 1 283 ? 10.923 15.425 -3.508 1.00 92.12 283 ALA A N 1
ATOM 2162 C CA . ALA A 1 283 ? 9.718 16.241 -3.355 1.00 92.12 283 ALA A CA 1
ATOM 2163 C C . ALA A 1 283 ? 8.438 15.390 -3.318 1.00 92.12 283 ALA A C 1
ATOM 2165 O O . ALA A 1 283 ? 7.565 15.652 -2.491 1.00 92.12 283 ALA A O 1
ATOM 2166 N N . GLN A 1 284 ? 8.342 14.358 -4.162 1.00 91.62 284 GLN A N 1
ATOM 2167 C CA . GLN A 1 284 ? 7.190 13.456 -4.189 1.00 91.62 284 GLN A CA 1
ATOM 2168 C C . GLN A 1 284 ? 7.116 12.578 -2.932 1.00 91.62 284 GLN A C 1
ATOM 2170 O O . GLN A 1 284 ? 6.048 12.466 -2.330 1.00 91.62 284 GLN A O 1
ATOM 2175 N N . ALA A 1 285 ? 8.244 12.016 -2.486 1.00 90.12 285 ALA A N 1
ATOM 2176 C CA . ALA A 1 285 ? 8.311 11.232 -1.252 1.00 90.12 285 ALA A CA 1
ATOM 2177 C C . ALA A 1 285 ? 7.948 12.079 -0.019 1.00 90.12 285 ALA A C 1
ATOM 2179 O O . ALA A 1 285 ? 7.095 11.689 0.776 1.00 90.12 285 ALA A O 1
ATOM 2180 N N . VAL A 1 286 ? 8.512 13.289 0.082 1.00 90.62 286 VAL A N 1
ATOM 2181 C CA . VAL A 1 286 ? 8.176 14.280 1.116 1.00 90.62 286 VAL A CA 1
ATOM 2182 C C . VAL A 1 286 ? 6.690 14.652 1.074 1.00 90.62 286 VAL A C 1
ATOM 2184 O O . VAL A 1 286 ? 6.061 14.773 2.124 1.00 90.62 286 VAL A O 1
ATOM 2187 N N . ARG A 1 287 ? 6.097 14.822 -0.116 1.00 88.44 287 ARG A N 1
ATOM 2188 C CA . ARG A 1 287 ? 4.666 15.133 -0.245 1.00 88.44 287 ARG A CA 1
ATOM 2189 C C . ARG A 1 287 ? 3.783 13.981 0.226 1.00 88.44 287 ARG A C 1
ATOM 2191 O O . ARG A 1 287 ? 2.829 14.235 0.956 1.00 88.44 287 ARG A O 1
ATOM 2198 N N . ARG A 1 288 ? 4.098 12.745 -0.175 1.00 88.94 288 ARG A N 1
ATOM 2199 C CA . ARG A 1 288 ? 3.363 11.538 0.230 1.00 88.94 288 ARG A CA 1
ATOM 2200 C C . ARG A 1 288 ? 3.414 11.352 1.747 1.00 88.94 288 ARG A C 1
ATOM 2202 O O . ARG A 1 288 ? 2.368 11.223 2.370 1.00 88.94 288 ARG A O 1
ATOM 2209 N N . ALA A 1 289 ? 4.608 11.425 2.334 1.00 85.31 289 ALA A N 1
ATOM 2210 C CA . ALA A 1 289 ? 4.799 11.317 3.777 1.00 85.31 289 ALA A CA 1
ATOM 2211 C C . ALA A 1 289 ? 4.112 12.456 4.555 1.00 85.31 289 ALA A C 1
ATOM 2213 O O . ALA A 1 289 ? 3.467 12.214 5.570 1.00 85.31 289 ALA A O 1
ATOM 2214 N N . GLY A 1 290 ? 4.172 13.696 4.052 1.00 83.44 290 GLY A N 1
ATOM 2215 C CA . GLY A 1 290 ? 3.470 14.833 4.654 1.00 83.44 290 GLY A CA 1
ATOM 2216 C C . GLY A 1 290 ? 1.941 14.713 4.600 1.00 83.44 290 GLY A C 1
ATOM 2217 O O . GLY A 1 290 ? 1.270 15.090 5.560 1.00 83.44 290 GLY A O 1
ATOM 2218 N N . LEU A 1 291 ? 1.387 14.154 3.515 1.00 83.00 291 LEU A N 1
ATOM 2219 C CA . LEU A 1 291 ? -0.043 13.847 3.419 1.00 83.00 291 LEU A CA 1
ATOM 2220 C C . LEU A 1 291 ? -0.434 12.751 4.418 1.00 83.00 291 LEU A C 1
ATOM 2222 O O . LEU A 1 291 ? -1.369 12.955 5.185 1.00 83.00 291 LEU A O 1
ATOM 2226 N N . TYR A 1 292 ? 0.327 11.655 4.467 1.00 80.19 292 TYR A N 1
ATOM 2227 C CA . TYR A 1 292 ? 0.113 10.557 5.411 1.00 80.19 292 TYR A CA 1
ATOM 2228 C C . TYR A 1 292 ? 0.137 11.039 6.872 1.00 80.19 292 TYR A C 1
ATOM 2230 O O . TYR A 1 292 ? -0.805 10.786 7.621 1.00 80.19 292 TYR A O 1
ATOM 2238 N N . GLU A 1 293 ? 1.145 11.824 7.270 1.00 78.88 293 GLU A N 1
ATOM 2239 C CA . GLU A 1 293 ? 1.206 12.430 8.609 1.00 78.88 293 GLU A CA 1
ATOM 2240 C C . GLU A 1 293 ? 0.057 13.417 8.871 1.00 78.88 293 GLU A C 1
ATOM 2242 O O . GLU A 1 293 ? -0.434 13.512 9.999 1.00 78.88 293 GLU A O 1
ATOM 2247 N N . HIS A 1 294 ? -0.399 14.169 7.863 1.00 78.38 294 HIS A N 1
ATOM 2248 C CA . HIS A 1 294 ? -1.543 15.064 8.025 1.00 78.38 294 HIS A CA 1
ATOM 2249 C C . HIS A 1 294 ? -2.840 14.293 8.271 1.00 78.38 294 HIS A C 1
ATOM 2251 O O . HIS A 1 294 ? -3.550 14.595 9.231 1.00 78.38 294 HIS A O 1
ATOM 2257 N N . GLU A 1 295 ? -3.126 13.312 7.423 1.00 77.75 295 GLU A N 1
ATOM 2258 C CA . GLU A 1 295 ? -4.305 12.462 7.501 1.00 77.75 295 GLU A CA 1
ATOM 2259 C C . GLU A 1 295 ? -4.311 11.677 8.827 1.00 77.75 295 GLU A C 1
ATOM 2261 O O . GLU A 1 295 ? -5.295 11.746 9.566 1.00 77.75 295 GLU A O 1
ATOM 2266 N N . HIS A 1 296 ? -3.191 11.050 9.209 1.00 76.12 296 HIS A N 1
ATOM 2267 C CA . HIS A 1 296 ? -3.046 10.332 10.482 1.00 76.12 296 HIS A CA 1
ATOM 2268 C C . HIS A 1 296 ? -3.335 11.240 11.692 1.00 76.12 296 HIS A C 1
ATOM 2270 O O . HIS A 1 296 ? -4.144 10.893 12.553 1.00 76.12 296 HIS A O 1
ATOM 2276 N N . ARG A 1 297 ? -2.781 12.464 11.716 1.00 75.88 297 ARG A N 1
ATOM 2277 C CA . ARG A 1 297 ? -3.079 13.468 12.759 1.00 75.88 297 ARG A CA 1
ATOM 2278 C C . ARG A 1 297 ? -4.542 13.913 12.786 1.00 75.88 297 ARG A C 1
ATOM 2280 O O . ARG A 1 297 ? -5.026 14.318 13.843 1.00 75.88 297 ARG A O 1
ATOM 2287 N N . VAL A 1 298 ? -5.236 13.931 11.646 1.00 78.69 298 VAL A N 1
ATOM 2288 C CA . VAL A 1 298 ? -6.673 14.250 11.594 1.00 78.69 298 VAL A CA 1
ATOM 2289 C C . VAL A 1 298 ? -7.482 13.113 12.216 1.00 78.69 298 VAL A C 1
ATOM 2291 O O . VAL A 1 298 ? -8.356 13.393 13.037 1.00 78.69 298 VAL A O 1
ATOM 2294 N N . ALA A 1 299 ? -7.164 11.859 11.889 1.00 77.38 299 ALA A N 1
ATOM 2295 C CA . ALA A 1 299 ? -7.833 10.687 12.449 1.00 77.38 299 ALA A CA 1
ATOM 2296 C C . ALA A 1 299 ? -7.610 10.548 13.966 1.00 77.38 299 ALA A C 1
ATOM 2298 O O . ALA A 1 299 ? -8.583 10.475 14.715 1.00 77.38 299 ALA A O 1
ATOM 2299 N N . GLU A 1 300 ? -6.358 10.635 14.429 1.00 77.75 300 GLU A N 1
ATOM 2300 C CA . GLU A 1 300 ? -5.991 10.611 15.855 1.00 77.75 300 GLU A CA 1
ATOM 2301 C C . GLU A 1 300 ? -6.760 11.680 16.655 1.00 77.75 300 GLU A C 1
ATOM 2303 O O . GLU A 1 300 ? -7.347 11.405 17.702 1.00 77.75 300 GLU A O 1
ATOM 2308 N N . ARG A 1 301 ? -6.820 12.917 16.143 1.00 78.62 301 ARG A N 1
ATOM 2309 C CA . ARG A 1 301 ? -7.543 14.016 16.805 1.00 78.62 301 ARG A CA 1
ATOM 2310 C C . ARG A 1 301 ? -9.045 13.837 16.791 1.00 78.62 301 ARG A C 1
ATOM 2312 O O . ARG A 1 301 ? -9.695 14.229 17.759 1.00 78.62 301 ARG A O 1
ATOM 2319 N N . LEU A 1 302 ? -9.594 13.289 15.709 1.00 80.62 302 LEU A N 1
ATOM 2320 C CA . LEU A 1 302 ? -11.007 12.958 15.648 1.00 80.62 302 LEU A CA 1
ATOM 2321 C C . LEU A 1 302 ? -11.327 11.919 16.727 1.00 80.62 302 LEU A C 1
ATOM 2323 O O . LEU A 1 302 ? -12.217 12.183 17.535 1.00 80.62 302 LEU A O 1
ATOM 2327 N N . GLN A 1 303 ? -10.533 10.850 16.850 1.00 80.44 303 GLN A N 1
ATOM 2328 C CA . GLN A 1 303 ? -10.698 9.849 17.907 1.00 80.44 303 GLN A CA 1
ATOM 2329 C C . GLN A 1 303 ? -10.617 10.464 19.308 1.00 80.44 303 GLN A C 1
ATOM 2331 O O . GLN A 1 303 ? -11.566 10.367 20.084 1.00 80.44 303 GLN A O 1
ATOM 2336 N N . LEU A 1 304 ? -9.541 11.196 19.616 1.00 81.62 304 LEU A N 1
ATOM 2337 C CA . LEU A 1 304 ? -9.361 11.871 20.909 1.00 81.62 304 LEU A CA 1
ATOM 2338 C C . LEU A 1 304 ? -10.466 12.903 21.221 1.00 81.62 304 LEU A C 1
ATOM 2340 O O . LEU A 1 304 ? -10.643 13.278 22.380 1.00 81.62 304 LEU A O 1
ATOM 2344 N N . SER A 1 305 ? -11.207 13.380 20.213 1.00 83.19 305 SER A N 1
ATOM 2345 C CA . SER A 1 305 ? -12.375 14.255 20.392 1.00 83.19 305 SER A CA 1
ATOM 2346 C C . SER A 1 305 ? -13.695 13.507 20.622 1.00 83.19 305 SER A C 1
ATOM 2348 O O . SER A 1 305 ? -14.615 14.083 21.207 1.00 83.19 305 SER A O 1
ATOM 2350 N N . LEU A 1 306 ? -13.784 12.246 20.182 1.00 84.75 306 LEU A N 1
ATOM 2351 C CA . LEU A 1 306 ? -14.906 11.338 20.440 1.00 84.75 306 LEU A CA 1
ATOM 2352 C C . LEU A 1 306 ? -14.777 10.663 21.815 1.00 84.75 306 LEU A C 1
ATOM 2354 O O . LEU A 1 306 ? -15.792 10.425 22.472 1.00 84.75 306 LEU A O 1
ATOM 2358 N N . LEU A 1 307 ? -13.545 10.410 22.271 1.00 87.44 307 LEU A N 1
ATOM 2359 C CA . LEU A 1 307 ? -13.273 9.812 23.576 1.00 87.44 307 LEU A CA 1
ATOM 2360 C C . LEU A 1 307 ? -13.709 10.729 24.745 1.00 87.44 307 LEU A C 1
ATOM 2362 O O . LEU A 1 307 ? -13.402 11.928 24.765 1.00 87.44 307 LEU A O 1
ATOM 2366 N N . PRO A 1 308 ? -14.400 10.185 25.766 1.00 84.31 308 PRO A N 1
ATOM 2367 C CA . PRO A 1 308 ? -14.761 10.919 26.974 1.00 84.31 308 PRO A CA 1
ATOM 2368 C C . PRO A 1 308 ? -13.568 11.482 27.754 1.00 84.31 308 PRO A C 1
ATOM 2370 O O . PRO A 1 308 ? -12.504 10.877 27.878 1.00 84.31 308 PRO A O 1
ATOM 2373 N N . ARG A 1 309 ? -13.784 12.638 28.393 1.00 85.94 309 ARG A N 1
ATOM 2374 C CA . ARG A 1 309 ? -12.837 13.184 29.375 1.00 85.94 309 ARG A CA 1
ATOM 2375 C C . ARG A 1 309 ? -13.044 12.518 30.729 1.00 85.94 309 ARG A C 1
ATOM 2377 O O . ARG A 1 309 ? -14.115 12.667 31.320 1.00 85.94 309 ARG A O 1
ATOM 2384 N N . LEU A 1 310 ? -11.994 11.877 31.239 1.00 89.62 310 LEU A N 1
ATOM 2385 C CA . LEU A 1 310 ? -11.996 11.271 32.569 1.00 89.62 310 LEU A CA 1
ATOM 2386 C C . LEU A 1 310 ? -12.275 12.330 33.662 1.00 89.62 310 LEU A C 1
ATOM 2388 O O . LEU A 1 310 ? -11.705 13.427 33.618 1.00 89.62 310 LEU A O 1
ATOM 2392 N N . PRO A 1 311 ? -13.143 12.041 34.647 1.00 88.94 311 PRO A N 1
ATOM 2393 C CA . PRO A 1 311 ? -13.405 12.926 35.770 1.00 88.94 311 PRO A CA 1
ATOM 2394 C C . PRO A 1 311 ? -12.249 12.880 36.773 1.00 88.94 311 PRO A C 1
ATOM 2396 O O . PRO A 1 311 ? -11.704 11.819 37.062 1.00 88.94 311 PRO A O 1
ATOM 2399 N N . ALA A 1 312 ? -11.930 14.019 37.388 1.00 85.75 312 ALA A N 1
ATOM 2400 C CA . ALA A 1 312 ? -11.104 14.022 38.591 1.00 85.75 312 ALA A CA 1
ATOM 2401 C C . ALA A 1 312 ? -11.926 13.465 39.768 1.00 85.75 312 ALA A C 1
ATOM 2403 O O . ALA A 1 312 ? -13.001 13.991 40.068 1.00 85.75 312 ALA A O 1
ATOM 2404 N N . VAL A 1 313 ? -11.431 12.414 40.428 1.00 86.25 313 VAL A N 1
ATOM 2405 C CA . VAL A 1 313 ? -12.081 11.791 41.591 1.00 86.25 313 VAL A CA 1
ATOM 2406 C C . VAL A 1 313 ? -11.093 11.742 42.751 1.00 86.25 313 VAL A C 1
ATOM 2408 O O . VAL A 1 313 ? -10.033 11.130 42.645 1.00 86.25 313 VAL A O 1
ATOM 2411 N N . ASP A 1 314 ? -11.450 12.376 43.870 1.00 82.69 314 ASP A N 1
ATOM 2412 C CA . ASP A 1 314 ? -10.573 12.488 45.039 1.00 82.69 314 ASP A CA 1
ATOM 2413 C C . ASP A 1 314 ? -10.065 11.118 45.514 1.00 82.69 314 ASP A C 1
ATOM 2415 O O . ASP A 1 314 ? -10.854 10.218 45.826 1.00 82.69 314 ASP A O 1
ATOM 2419 N N . GLY A 1 315 ? -8.736 11.000 45.596 1.00 84.12 315 GLY A N 1
ATOM 2420 C CA . GLY A 1 315 ? -8.010 9.817 46.063 1.00 84.12 315 GLY A CA 1
ATOM 2421 C C . GLY A 1 315 ? -7.676 8.771 44.994 1.00 84.12 315 GLY A C 1
ATOM 2422 O O . GLY A 1 315 ? -6.999 7.805 45.329 1.00 84.12 315 GLY A O 1
ATOM 2423 N N . PHE A 1 316 ? -8.102 8.952 43.741 1.00 90.25 316 PHE A N 1
ATOM 2424 C CA . PHE A 1 316 ? -7.760 8.062 42.627 1.00 90.25 316 PHE A CA 1
ATOM 2425 C C . PHE A 1 316 ? -6.731 8.726 41.719 1.00 90.25 316 PHE A C 1
ATOM 2427 O O . PHE A 1 316 ? -6.849 9.912 41.408 1.00 90.25 316 PHE A O 1
ATOM 2434 N N . ASP A 1 317 ? -5.759 7.943 41.266 1.00 92.31 317 ASP A N 1
ATOM 2435 C CA . ASP A 1 317 ? -4.885 8.306 40.152 1.00 92.31 317 ASP A CA 1
ATOM 2436 C C . ASP A 1 317 ? -5.362 7.531 38.920 1.00 92.31 317 ASP A C 1
ATOM 2438 O O . ASP A 1 317 ? -5.573 6.319 38.992 1.00 92.31 317 ASP A O 1
ATOM 2442 N N . MET A 1 318 ? -5.651 8.240 37.829 1.00 93.81 318 MET A N 1
ATOM 2443 C CA . MET A 1 318 ? -6.326 7.686 36.655 1.00 93.81 318 MET A CA 1
ATOM 2444 C C . MET A 1 318 ? -5.765 8.296 35.379 1.00 93.81 318 MET A C 1
ATOM 2446 O O . MET A 1 318 ? -5.715 9.519 35.241 1.00 93.81 318 MET A O 1
ATOM 2450 N N . ALA A 1 319 ? -5.431 7.439 34.422 1.00 93.00 319 ALA A N 1
ATOM 2451 C CA . ALA A 1 319 ? -4.980 7.838 33.101 1.00 93.00 319 ALA A CA 1
ATOM 2452 C C . ALA A 1 319 ? -5.641 6.956 32.042 1.00 93.00 319 ALA A C 1
ATOM 2454 O O . ALA A 1 319 ? -5.733 5.740 32.191 1.00 93.00 319 ALA A O 1
ATOM 2455 N N . GLY A 1 320 ? -6.101 7.592 30.970 1.00 91.12 320 GLY A N 1
ATOM 2456 C CA . GLY A 1 320 ? -6.541 6.926 29.753 1.00 91.12 320 GLY A CA 1
ATOM 2457 C C . GLY A 1 320 ? -5.604 7.339 28.633 1.00 91.12 320 GLY A C 1
ATOM 2458 O O . GLY A 1 320 ? -5.287 8.526 28.517 1.00 91.12 320 GLY A O 1
ATOM 2459 N N . CYS A 1 321 ? -5.142 6.378 27.848 1.00 87.56 321 CYS A N 1
ATOM 2460 C CA . CYS A 1 321 ? -4.301 6.624 26.691 1.00 87.56 321 CYS A CA 1
ATOM 2461 C C . CYS A 1 321 ? -4.827 5.861 25.475 1.00 87.56 321 CYS A C 1
ATOM 2463 O O . CYS A 1 321 ? -5.473 4.819 25.590 1.00 87.56 321 CYS A O 1
ATOM 2465 N N . TYR A 1 322 ? -4.563 6.428 24.305 1.00 85.31 322 TYR A N 1
ATOM 2466 C CA . TYR A 1 322 ? -4.918 5.871 23.013 1.00 85.31 322 TYR A CA 1
ATOM 2467 C C . TYR A 1 322 ? -3.723 6.066 22.082 1.00 85.31 322 TYR A C 1
ATOM 2469 O O . TYR A 1 322 ? -3.147 7.155 22.055 1.00 85.31 322 TYR A O 1
ATOM 2477 N N . ALA A 1 323 ? -3.364 5.033 21.328 1.00 80.00 323 ALA A N 1
ATOM 2478 C CA . ALA A 1 323 ? -2.450 5.136 20.199 1.00 80.00 323 ALA A CA 1
ATOM 2479 C C . ALA A 1 323 ? -3.109 4.496 18.974 1.00 80.00 323 ALA A C 1
ATOM 2481 O O . ALA A 1 323 ? -3.681 3.412 19.086 1.00 80.00 323 ALA A O 1
ATOM 2482 N N . ALA A 1 324 ? -3.033 5.175 17.830 1.00 73.31 324 ALA A N 1
ATOM 2483 C CA . ALA A 1 324 ? -3.629 4.683 16.597 1.00 73.31 324 ALA A CA 1
ATOM 2484 C C . ALA A 1 324 ? -2.851 3.482 16.021 1.00 73.31 324 ALA A C 1
ATOM 2486 O O . ALA A 1 324 ? -1.625 3.413 16.167 1.00 73.31 324 ALA A O 1
ATOM 2487 N N . GLY A 1 325 ? -3.555 2.568 15.351 1.00 67.81 325 GLY A N 1
ATOM 2488 C CA . GLY A 1 325 ? -2.955 1.442 14.622 1.00 67.81 325 GLY A CA 1
ATOM 2489 C C . GLY A 1 325 ? -2.056 1.876 13.452 1.00 67.81 325 GLY A C 1
ATOM 2490 O O . GLY A 1 325 ? -2.099 3.022 12.994 1.00 67.81 325 GLY A O 1
ATOM 2491 N N . THR A 1 326 ? -1.217 0.960 12.949 1.00 61.22 326 THR A N 1
ATOM 2492 C CA . THR A 1 326 ? -0.282 1.254 11.842 1.00 61.22 326 THR A CA 1
ATOM 2493 C C . THR A 1 326 ? -0.866 1.023 10.441 1.00 61.22 326 THR A C 1
ATOM 2495 O O . THR A 1 326 ? -0.296 1.512 9.466 1.00 61.22 326 THR A O 1
ATOM 2498 N N . ASP A 1 327 ? -1.992 0.310 10.302 1.00 53.78 327 ASP A N 1
ATOM 2499 C CA . ASP A 1 327 ? -2.592 -0.045 9.001 1.00 53.78 327 ASP A CA 1
ATOM 2500 C C . ASP A 1 327 ? -3.533 1.049 8.434 1.00 53.78 327 ASP A C 1
ATOM 2502 O O . ASP A 1 327 ? -4.764 0.927 8.432 1.00 53.78 327 ASP A O 1
ATOM 2506 N N . GLN A 1 328 ? -2.923 2.063 7.806 1.00 53.25 328 GLN A N 1
ATOM 2507 C CA . GLN A 1 328 ? -3.576 3.176 7.087 1.00 53.25 328 GLN A CA 1
ATOM 2508 C C . GLN A 1 328 ? -4.342 4.170 7.980 1.00 53.25 328 GLN A C 1
ATOM 2510 O O . GLN A 1 328 ? -4.710 3.897 9.116 1.00 53.25 328 GLN A O 1
ATOM 2515 N N . VAL A 1 329 ? -4.609 5.365 7.443 1.00 56.75 329 VAL A N 1
ATOM 2516 C CA . VAL A 1 329 ? -5.336 6.407 8.177 1.00 56.75 329 VAL A CA 1
ATOM 2517 C C . VAL A 1 329 ? -6.813 6.051 8.302 1.00 56.75 329 VAL A C 1
ATOM 2519 O O . VAL A 1 329 ? -7.601 6.255 7.376 1.00 56.75 329 VAL A O 1
ATOM 2522 N N . LYS A 1 330 ? -7.190 5.551 9.477 1.00 66.50 330 LYS A N 1
ATOM 2523 C CA . LYS A 1 330 ? -8.570 5.251 9.864 1.00 66.50 330 LYS A CA 1
ATOM 2524 C C . LYS A 1 330 ? -8.804 5.686 11.310 1.00 66.50 330 LYS A C 1
ATOM 2526 O O . LYS A 1 330 ? -7.876 6.077 12.011 1.00 66.50 330 LYS A O 1
ATOM 2531 N N . VAL A 1 331 ? -10.070 5.709 11.707 1.00 77.38 331 VAL A N 1
ATOM 2532 C CA . VAL A 1 331 ? -10.535 6.177 13.020 1.00 77.38 331 VAL A CA 1
ATOM 2533 C C . VAL A 1 331 ? -11.067 4.955 13.767 1.00 77.38 331 VAL A C 1
ATOM 2535 O O . VAL A 1 331 ? -11.837 4.196 13.178 1.00 77.38 331 VAL A O 1
ATOM 2538 N N . GLY A 1 332 ? -10.627 4.737 15.004 1.00 79.75 332 GLY A N 1
ATOM 2539 C CA . GLY A 1 332 ? -10.801 3.457 15.692 1.00 79.75 332 GLY A CA 1
ATOM 2540 C C . GLY A 1 332 ? -12.187 3.167 16.265 1.00 79.75 332 GLY A C 1
ATOM 2541 O O . GLY A 1 332 ? -12.937 4.075 16.639 1.00 79.75 332 GLY A O 1
ATOM 2542 N N . GLY A 1 333 ? -12.490 1.874 16.405 1.00 87.94 333 GLY A N 1
ATOM 2543 C CA . GLY A 1 333 ? -13.618 1.369 17.199 1.00 87.94 333 GLY A CA 1
ATOM 2544 C C . GLY A 1 333 ? -13.387 1.441 18.717 1.00 87.94 333 GLY A C 1
ATOM 2545 O O . GLY A 1 333 ? -14.347 1.465 19.486 1.00 87.94 333 GLY A O 1
ATOM 2546 N N . ASP A 1 334 ? -12.124 1.541 19.128 1.00 91.81 334 ASP A N 1
ATOM 2547 C CA . ASP A 1 334 ? -11.610 1.535 20.501 1.00 91.81 334 ASP A CA 1
ATOM 2548 C C . ASP A 1 334 ? -12.087 2.705 21.390 1.00 91.81 334 ASP A C 1
ATOM 2550 O O . ASP A 1 334 ? -11.927 3.880 21.037 1.00 91.81 334 ASP A O 1
ATOM 2554 N N . TRP A 1 335 ? -12.587 2.412 22.603 1.00 93.88 335 TRP A N 1
ATOM 2555 C CA . TRP A 1 335 ? -12.976 3.431 23.595 1.00 93.88 335 TRP A CA 1
ATOM 2556 C C . TRP A 1 335 ? -12.753 3.056 25.063 1.00 93.88 335 TRP A C 1
ATOM 2558 O O . TRP A 1 335 ? -12.758 1.889 25.447 1.00 93.88 335 TRP A O 1
ATOM 2568 N N . TYR A 1 336 ? -12.699 4.082 25.920 1.00 94.81 336 TYR A N 1
ATOM 2569 C CA . TYR A 1 336 ? -12.827 3.981 27.377 1.00 94.81 336 TYR A CA 1
ATOM 2570 C C . TYR A 1 336 ? -13.684 5.130 27.949 1.00 94.81 336 TYR A C 1
ATOM 2572 O O . TYR A 1 336 ? -13.734 6.215 27.376 1.00 94.81 336 TYR A O 1
ATOM 2580 N N . ASP A 1 337 ? -14.349 4.927 29.092 1.00 94.44 337 ASP A N 1
ATOM 2581 C CA . ASP A 1 337 ? -15.003 6.000 29.879 1.00 94.44 337 ASP A CA 1
ATOM 2582 C C . ASP A 1 337 ? -14.905 5.697 31.383 1.00 94.44 337 ASP A C 1
ATOM 2584 O O . ASP A 1 337 ? -14.822 4.541 31.812 1.00 94.44 337 ASP A O 1
ATOM 2588 N N . VAL A 1 338 ? -14.963 6.756 32.188 1.00 94.88 338 VAL A N 1
ATOM 2589 C CA . VAL A 1 338 ? -15.114 6.705 33.642 1.00 94.88 338 VAL A CA 1
ATOM 2590 C C . VAL A 1 338 ? -16.195 7.703 34.041 1.00 94.88 338 VAL A C 1
ATOM 2592 O O . VAL A 1 338 ? -16.097 8.900 33.770 1.00 94.88 338 VAL A O 1
ATOM 2595 N N . HIS A 1 339 ? -17.224 7.239 34.745 1.00 92.38 339 HIS A N 1
ATOM 2596 C CA . HIS A 1 339 ? -18.339 8.083 35.173 1.00 92.38 339 HIS A CA 1
ATOM 2597 C C . HIS A 1 339 ? -18.776 7.778 36.602 1.00 92.38 339 HIS A C 1
ATOM 2599 O O . HIS A 1 339 ? -18.853 6.631 37.028 1.00 92.38 339 HIS A O 1
ATOM 2605 N N . LEU A 1 340 ? -19.117 8.824 37.353 1.00 91.25 340 LEU A N 1
ATOM 2606 C CA . LEU A 1 340 ? -19.759 8.666 38.657 1.00 91.25 340 LEU A CA 1
ATOM 2607 C C . LEU A 1 340 ? -21.222 8.259 38.449 1.00 91.25 340 LEU A C 1
ATOM 2609 O O . LEU A 1 340 ? -21.944 8.913 37.694 1.00 91.25 340 LEU A O 1
ATOM 2613 N N . LEU A 1 341 ? -21.645 7.183 39.113 1.00 91.00 341 LEU A N 1
ATOM 2614 C CA . LEU A 1 341 ? -23.045 6.748 39.165 1.00 91.00 341 LEU A CA 1
ATOM 2615 C C . LEU A 1 341 ? -23.774 7.449 40.318 1.00 91.00 341 LEU A C 1
ATOM 2617 O O . LEU A 1 341 ? -24.896 7.923 40.154 1.00 91.00 341 LEU A O 1
ATOM 2621 N N . ASP A 1 342 ? -23.095 7.544 41.461 1.00 88.94 342 ASP A N 1
ATOM 2622 C CA . ASP A 1 342 ? -23.475 8.300 42.653 1.00 88.94 342 ASP A CA 1
ATOM 2623 C C . ASP A 1 342 ? -22.213 8.632 43.483 1.00 88.94 342 ASP A C 1
ATOM 2625 O O . ASP A 1 342 ? -21.089 8.462 43.008 1.00 88.94 342 ASP A O 1
ATOM 2629 N N . ASP A 1 343 ? -22.393 9.126 44.711 1.00 84.19 343 ASP A N 1
ATOM 2630 C CA . ASP A 1 343 ? -21.320 9.521 45.638 1.00 84.19 343 ASP A CA 1
ATOM 2631 C C . ASP A 1 343 ? -20.320 8.386 45.975 1.00 84.19 343 ASP A C 1
ATOM 2633 O O . ASP A 1 343 ? -19.118 8.632 46.162 1.00 84.19 343 ASP A O 1
ATOM 2637 N N . ASP A 1 344 ? -20.817 7.145 46.040 1.00 89.38 344 ASP A N 1
ATOM 2638 C CA . ASP A 1 344 ? -20.092 5.944 46.470 1.00 89.38 344 ASP A CA 1
ATOM 2639 C C . ASP A 1 344 ? -19.666 5.045 45.292 1.00 89.38 344 ASP A C 1
ATOM 2641 O O . ASP A 1 344 ? -18.841 4.151 45.499 1.00 89.38 344 ASP A O 1
ATOM 2645 N N . HIS A 1 345 ? -20.200 5.241 44.078 1.00 93.31 345 HIS A N 1
ATOM 2646 C CA . HIS A 1 345 ? -20.024 4.308 42.956 1.00 93.31 345 HIS A CA 1
ATOM 2647 C C . HIS A 1 345 ? -19.441 4.940 41.689 1.00 93.31 345 HIS A C 1
ATOM 2649 O O . HIS A 1 345 ? -19.990 5.887 41.121 1.00 93.31 345 HIS A O 1
ATOM 2655 N N . ILE A 1 346 ? -18.363 4.331 41.194 1.00 94.50 346 ILE A N 1
ATOM 2656 C CA . ILE A 1 346 ? -17.660 4.720 39.967 1.00 94.50 346 ILE A CA 1
ATOM 2657 C C . ILE A 1 346 ? -17.878 3.627 38.917 1.00 94.50 346 ILE A C 1
ATOM 2659 O O . ILE A 1 346 ? -17.510 2.476 39.145 1.00 94.50 346 ILE A O 1
ATOM 2663 N N . GLY A 1 347 ? -18.486 3.978 37.786 1.00 95.81 347 GLY A N 1
ATOM 2664 C CA . GLY A 1 347 ? -18.579 3.134 36.599 1.00 95.81 347 GLY A CA 1
ATOM 2665 C C . GLY A 1 347 ? -17.344 3.305 35.716 1.00 95.81 347 GLY A C 1
ATOM 2666 O O . GLY A 1 347 ? -16.895 4.428 35.493 1.00 95.81 347 GLY A O 1
ATOM 2667 N N . LEU A 1 348 ? -16.803 2.190 35.232 1.00 96.88 348 LEU A N 1
ATOM 2668 C CA . LEU A 1 348 ? -15.599 2.103 34.406 1.00 96.88 348 LEU A CA 1
ATOM 2669 C C . LEU A 1 348 ? -15.932 1.275 33.166 1.00 96.88 348 LEU A C 1
ATOM 2671 O O . LEU A 1 348 ? -16.542 0.213 33.302 1.00 96.88 348 LEU A O 1
ATOM 2675 N N . THR A 1 349 ? -15.520 1.708 31.980 1.00 96.81 349 THR A N 1
ATOM 2676 C CA . THR A 1 349 ? -15.693 0.914 30.761 1.00 96.81 349 THR A CA 1
ATOM 2677 C C . THR A 1 349 ? -14.469 0.976 29.870 1.00 96.81 349 THR A C 1
ATOM 2679 O O . THR A 1 349 ? -13.795 2.002 29.792 1.00 96.81 349 THR A O 1
ATOM 2682 N N . ILE A 1 350 ? -14.252 -0.115 29.147 1.00 97.44 350 ILE A N 1
ATOM 2683 C CA . ILE A 1 350 ? -13.446 -0.154 27.931 1.00 97.44 350 ILE A CA 1
ATOM 2684 C C . ILE A 1 350 ? -14.175 -1.013 26.890 1.00 97.44 350 ILE A C 1
ATOM 2686 O O . ILE A 1 350 ? -15.015 -1.847 27.259 1.00 97.44 350 ILE A O 1
ATOM 2690 N N . GLY A 1 351 ? -13.882 -0.826 25.614 1.00 95.62 351 GLY A N 1
ATOM 2691 C CA . GLY A 1 351 ? -14.337 -1.718 24.561 1.00 95.62 351 GLY A CA 1
ATOM 2692 C C . GLY A 1 351 ? -13.763 -1.372 23.198 1.00 95.62 351 GLY A C 1
ATOM 2693 O O . GLY A 1 351 ? -13.045 -0.387 23.056 1.00 95.62 351 GLY A O 1
ATOM 2694 N N . ASP A 1 352 ? -14.130 -2.200 22.231 1.00 94.50 352 ASP A N 1
ATOM 2695 C CA . ASP A 1 352 ? -13.825 -2.061 20.810 1.00 94.50 352 ASP A CA 1
ATOM 2696 C C . ASP A 1 352 ? -15.102 -2.320 19.984 1.00 94.50 352 ASP A C 1
ATOM 2698 O O . ASP A 1 352 ? -15.945 -3.142 20.367 1.00 94.50 352 ASP A O 1
ATOM 2702 N N . VAL A 1 353 ? -15.261 -1.605 18.869 1.00 93.44 353 VAL A N 1
ATOM 2703 C CA . VAL A 1 353 ? -16.300 -1.818 17.855 1.00 93.44 353 VAL A CA 1
ATOM 2704 C C . VAL A 1 353 ? -15.641 -2.431 16.628 1.00 93.44 353 VAL A C 1
ATOM 2706 O O . VAL A 1 353 ? -14.932 -1.742 15.906 1.00 93.44 353 VAL A O 1
ATOM 2709 N N . ALA A 1 354 ? -15.962 -3.693 16.346 1.00 89.81 354 ALA A N 1
ATOM 2710 C CA . ALA A 1 354 ? -15.298 -4.474 15.313 1.00 89.81 354 ALA A CA 1
ATOM 2711 C C . ALA A 1 354 ? -15.356 -3.790 13.936 1.00 89.81 354 ALA A C 1
ATOM 2713 O O . ALA A 1 354 ? -16.436 -3.598 13.366 1.00 89.81 354 ALA A O 1
ATOM 2714 N N . GLY A 1 355 ? -14.176 -3.491 13.395 1.00 83.44 355 GLY A N 1
ATOM 2715 C CA . GLY A 1 355 ? -13.988 -2.721 12.170 1.00 83.44 355 GLY A CA 1
ATOM 2716 C C . GLY A 1 355 ? -13.242 -1.413 12.438 1.00 83.44 355 GLY A C 1
ATOM 2717 O O . GLY A 1 355 ? -12.842 -1.112 13.554 1.00 83.44 355 GLY A O 1
ATOM 2718 N N . HIS A 1 356 ? -13.039 -0.621 11.390 1.00 77.94 356 HIS A N 1
ATOM 2719 C CA . HIS A 1 356 ? -12.281 0.627 11.469 1.00 77.94 356 HIS A CA 1
ATOM 2720 C C . HIS A 1 356 ? -12.847 1.658 10.486 1.00 77.94 356 HIS A C 1
ATOM 2722 O O . HIS A 1 356 ? -13.162 1.327 9.338 1.00 77.94 356 HIS A O 1
ATOM 2728 N N . GLY A 1 357 ? -12.917 2.923 10.892 1.00 80.31 357 GLY A N 1
ATOM 2729 C CA . GLY A 1 357 ? -13.435 3.995 10.051 1.00 80.31 357 GLY A CA 1
ATOM 2730 C C . GLY A 1 357 ? -14.441 4.906 10.744 1.00 80.31 357 GLY A C 1
ATOM 2731 O O . GLY A 1 357 ? -14.705 4.843 11.942 1.00 80.31 357 GLY A O 1
ATOM 2732 N N . LEU A 1 358 ? -14.995 5.830 9.957 1.00 80.75 358 LEU A N 1
ATOM 2733 C CA . LEU A 1 358 ? -15.871 6.880 10.473 1.00 80.75 358 LEU A CA 1
ATOM 2734 C C . LEU A 1 358 ? -17.229 6.342 10.959 1.00 80.75 358 LEU A C 1
ATOM 2736 O O . LEU A 1 358 ? -17.843 6.959 11.829 1.00 80.75 358 LEU A O 1
ATOM 2740 N N . ALA A 1 359 ? -17.710 5.225 10.406 1.00 83.81 359 ALA A N 1
ATOM 2741 C CA . ALA A 1 359 ? -18.987 4.628 10.798 1.00 83.81 359 ALA A CA 1
ATOM 2742 C C . ALA A 1 359 ? -18.870 3.918 12.155 1.00 83.81 359 ALA A C 1
ATOM 2744 O O . ALA A 1 359 ? -19.723 4.092 13.026 1.00 83.81 359 ALA A O 1
ATOM 2745 N N . GLU A 1 360 ? -17.774 3.193 12.344 1.00 87.44 360 GLU A N 1
ATOM 2746 C CA . GLU A 1 360 ? -17.389 2.461 13.543 1.00 87.44 360 GLU A CA 1
ATOM 2747 C C . GLU A 1 360 ? -17.092 3.443 14.678 1.00 87.44 360 GLU A C 1
ATOM 2749 O O . GLU A 1 360 ? -17.694 3.340 15.743 1.00 87.44 360 GLU A O 1
ATOM 2754 N N . ALA A 1 361 ? -16.313 4.498 14.417 1.00 86.88 361 ALA A N 1
ATOM 2755 C CA . ALA A 1 361 ? -16.069 5.578 15.372 1.00 86.88 361 ALA A CA 1
ATOM 2756 C C . ALA A 1 361 ? -17.357 6.340 15.764 1.00 86.88 361 ALA A C 1
ATOM 2758 O O . ALA A 1 361 ? -17.573 6.686 16.930 1.00 86.88 361 ALA A O 1
ATOM 2759 N N . ALA A 1 362 ? -18.269 6.574 14.811 1.00 88.38 362 ALA A N 1
ATOM 2760 C CA . ALA A 1 362 ? -19.571 7.176 15.103 1.00 88.38 362 ALA A CA 1
ATOM 2761 C C . ALA A 1 362 ? -20.491 6.235 15.905 1.00 88.38 362 ALA A C 1
ATOM 2763 O O . ALA A 1 362 ? -21.303 6.711 16.706 1.00 88.38 362 ALA A O 1
ATOM 2764 N N . ALA A 1 363 ? -20.386 4.919 15.711 1.00 90.69 363 ALA A N 1
ATOM 2765 C CA . ALA A 1 363 ? -21.088 3.922 16.512 1.00 90.69 363 ALA A CA 1
ATOM 2766 C C . ALA A 1 363 ? -20.485 3.803 17.918 1.00 90.69 363 ALA A C 1
ATOM 2768 O O . ALA A 1 363 ? -21.236 3.831 18.887 1.00 90.69 363 ALA A O 1
ATOM 2769 N N . MET A 1 364 ? -19.158 3.784 18.051 1.00 92.56 364 MET A N 1
ATOM 2770 C CA . MET A 1 364 ? -18.419 3.822 19.317 1.00 92.56 364 MET A CA 1
ATOM 2771 C C . MET A 1 364 ? -18.862 5.003 20.192 1.00 92.56 364 MET A C 1
ATOM 2773 O O . MET A 1 364 ? -19.220 4.817 21.359 1.00 92.56 364 MET A O 1
ATOM 2777 N N . ALA A 1 365 ? -18.966 6.207 19.620 1.00 91.50 365 ALA A N 1
ATOM 2778 C CA . ALA A 1 365 ? -19.446 7.383 20.347 1.00 91.50 365 ALA A CA 1
ATOM 2779 C C . ALA A 1 365 ? -20.912 7.234 20.816 1.00 91.50 365 ALA A C 1
ATOM 2781 O O . ALA A 1 365 ? -21.266 7.642 21.928 1.00 91.50 365 ALA A O 1
ATOM 2782 N N . GLN A 1 366 ? -21.773 6.612 20.000 1.00 94.00 366 GLN A N 1
ATOM 2783 C CA . GLN A 1 366 ? -23.171 6.326 20.350 1.00 94.00 366 GLN A CA 1
ATOM 2784 C C . GLN A 1 366 ? -23.295 5.235 21.423 1.00 94.00 366 GLN A C 1
ATOM 2786 O O . GLN A 1 366 ? -24.070 5.402 22.365 1.00 94.00 366 GLN A O 1
ATOM 2791 N N . ILE A 1 367 ? -22.511 4.161 21.322 1.00 95.38 367 ILE A N 1
ATOM 2792 C CA . ILE A 1 367 ? -22.423 3.056 22.286 1.00 95.38 367 ILE A CA 1
ATOM 2793 C C . ILE A 1 367 ? -21.942 3.583 23.639 1.00 95.38 367 ILE A C 1
ATOM 2795 O O . ILE A 1 367 ? -22.577 3.308 24.654 1.00 95.38 367 ILE A O 1
ATOM 2799 N N . THR A 1 368 ? -20.902 4.418 23.656 1.00 94.19 368 THR A N 1
ATOM 2800 C CA . THR A 1 368 ? -20.369 5.053 24.871 1.00 94.19 368 THR A CA 1
ATOM 2801 C C . THR A 1 368 ? -21.426 5.924 25.561 1.00 94.19 368 THR A C 1
ATOM 2803 O O . THR A 1 368 ? -21.690 5.777 26.758 1.00 94.19 368 THR A O 1
ATOM 2806 N N . ALA A 1 369 ? -22.113 6.788 24.803 1.00 93.56 369 ALA A N 1
ATOM 2807 C CA . ALA A 1 369 ? -23.188 7.628 25.331 1.00 93.56 369 ALA A CA 1
ATOM 2808 C C . ALA A 1 369 ? -24.403 6.811 25.823 1.00 93.56 369 ALA A C 1
ATOM 2810 O O . ALA A 1 369 ? -24.992 7.134 26.862 1.00 93.56 369 ALA A O 1
ATOM 2811 N N . ALA A 1 370 ? -24.766 5.742 25.107 1.00 95.69 370 ALA A N 1
ATOM 2812 C CA . ALA A 1 370 ? -25.842 4.832 25.484 1.00 95.69 370 ALA A CA 1
ATOM 2813 C C . ALA A 1 370 ? -25.504 4.064 26.769 1.00 95.69 370 ALA A C 1
ATOM 2815 O O . ALA A 1 370 ? -26.303 4.088 27.705 1.00 95.69 370 ALA A O 1
ATOM 2816 N N . LEU A 1 371 ? -24.310 3.467 26.857 1.00 95.81 371 LEU A N 1
ATOM 2817 C CA . LEU A 1 371 ? -23.798 2.760 28.035 1.00 95.81 371 LEU A CA 1
ATOM 2818 C C . LEU A 1 371 ? -23.866 3.656 29.270 1.00 95.81 371 LEU A C 1
ATOM 2820 O O . LEU A 1 371 ? -24.437 3.257 30.284 1.00 95.81 371 LEU A O 1
ATOM 2824 N N . ARG A 1 372 ? -23.380 4.897 29.175 1.00 92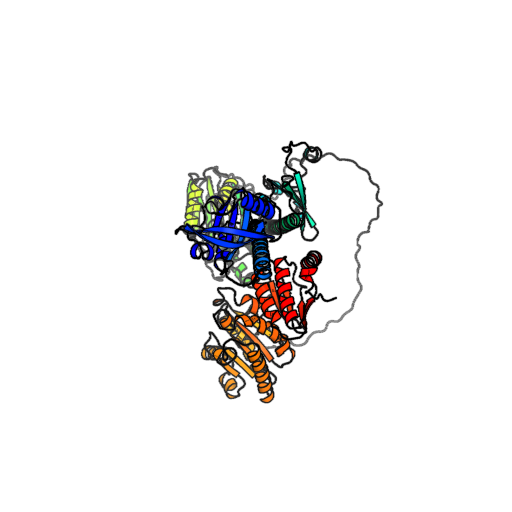.69 372 ARG A N 1
ATOM 2825 C CA . ARG A 1 372 ? -23.436 5.871 30.274 1.00 92.69 372 ARG A CA 1
ATOM 2826 C C . ARG A 1 372 ? -24.872 6.189 30.711 1.00 92.69 372 ARG A C 1
ATOM 2828 O O . ARG A 1 372 ? -25.153 6.250 31.908 1.00 92.69 372 ARG A O 1
ATOM 2835 N N . SER A 1 373 ? -25.803 6.346 29.766 1.00 94.25 373 SER A N 1
ATOM 2836 C CA . SER A 1 373 ? -27.225 6.583 30.068 1.00 94.25 373 SER A CA 1
ATOM 2837 C C . SER A 1 373 ? -27.913 5.366 30.707 1.00 94.25 373 SER A C 1
ATOM 2839 O O . SER A 1 373 ? -28.678 5.513 31.663 1.00 94.25 373 SER A O 1
ATOM 2841 N N . ILE A 1 374 ? -27.616 4.165 30.210 1.00 96.31 374 ILE A N 1
ATOM 2842 C CA . ILE A 1 374 ? -28.100 2.878 30.725 1.00 96.31 374 ILE A CA 1
ATOM 2843 C C . ILE A 1 374 ? -27.558 2.628 32.138 1.00 96.31 374 ILE A C 1
ATOM 2845 O O . ILE A 1 374 ? -28.312 2.250 33.035 1.00 96.31 374 ILE A O 1
ATOM 2849 N N . ALA A 1 375 ? -26.276 2.906 32.373 1.00 94.56 375 ALA A N 1
ATOM 2850 C CA . ALA A 1 375 ? -25.622 2.750 33.666 1.00 94.56 375 ALA A CA 1
ATOM 2851 C C . ALA A 1 375 ? -26.278 3.603 34.763 1.00 94.56 375 ALA A C 1
ATOM 2853 O O . ALA A 1 375 ? -26.557 3.096 35.849 1.00 94.56 375 ALA A O 1
ATOM 2854 N N . MET A 1 376 ? -26.636 4.858 34.463 1.00 90.50 376 MET A N 1
ATOM 2855 C CA . MET A 1 376 ? -27.385 5.715 35.395 1.00 90.50 376 MET A CA 1
ATOM 2856 C C . MET A 1 376 ? -28.785 5.176 35.751 1.00 90.50 376 MET A C 1
ATOM 2858 O O . MET A 1 376 ? -29.331 5.546 36.788 1.00 90.50 376 MET A O 1
ATOM 2862 N N . ARG A 1 377 ? -29.383 4.321 34.909 1.00 91.75 377 ARG A N 1
ATOM 2863 C CA . ARG A 1 377 ? -30.689 3.680 35.159 1.00 91.75 377 ARG A CA 1
ATOM 2864 C C . ARG A 1 377 ? -30.562 2.354 35.906 1.00 91.75 377 ARG A C 1
ATOM 2866 O O . ARG A 1 377 ? -31.353 2.090 36.806 1.00 91.75 377 ARG A O 1
ATOM 2873 N N . CYS A 1 378 ? -29.600 1.522 35.511 1.00 91.12 378 CYS A N 1
ATOM 2874 C CA . CYS A 1 378 ? -29.398 0.180 36.061 1.00 91.12 378 CYS A CA 1
ATOM 2875 C C . CYS A 1 378 ? -28.617 0.182 37.387 1.00 91.12 378 CYS A C 1
ATOM 2877 O O . CYS A 1 378 ? -28.643 -0.809 38.117 1.00 91.12 378 CYS A O 1
ATOM 2879 N N . GLY A 1 379 ? -27.924 1.279 37.710 1.00 84.75 379 GLY A N 1
ATOM 2880 C CA . GLY A 1 379 ? -27.154 1.419 38.942 1.00 84.75 379 GLY A CA 1
ATOM 2881 C C . GLY A 1 379 ? -25.942 0.485 38.977 1.00 84.75 379 GLY A C 1
ATOM 2882 O O . GLY A 1 379 ? -25.120 0.466 38.063 1.00 84.75 379 GLY A O 1
ATOM 2883 N N . HIS A 1 380 ? -25.809 -0.285 40.058 1.00 89.19 380 HIS A N 1
ATOM 2884 C CA . HIS A 1 380 ? -24.572 -0.997 40.422 1.00 89.19 380 HIS A CA 1
ATOM 2885 C C . HIS A 1 380 ? -24.487 -2.441 39.897 1.00 89.19 380 HIS A C 1
ATOM 2887 O O . HIS A 1 380 ? -23.827 -3.281 40.512 1.00 89.19 380 HIS A O 1
ATOM 2893 N N . HIS A 1 381 ? -25.170 -2.729 38.786 1.00 94.69 381 HIS A N 1
ATOM 2894 C CA . HIS A 1 381 ? -25.302 -4.068 38.200 1.00 94.69 381 HIS A CA 1
ATOM 2895 C C . HIS A 1 381 ? -24.741 -4.125 36.770 1.00 94.69 381 HIS A C 1
ATOM 2897 O O . HIS A 1 381 ? -25.488 -3.898 35.808 1.00 94.69 381 HIS A O 1
ATOM 2903 N N . PRO A 1 382 ? -23.435 -4.413 36.598 1.00 97.12 382 PRO A N 1
ATOM 2904 C CA . PRO A 1 382 ? -22.813 -4.515 35.284 1.00 97.12 382 PRO A CA 1
ATOM 2905 C C . PRO A 1 382 ? -23.521 -5.447 34.294 1.00 97.12 382 PRO A C 1
ATOM 2907 O O . PRO A 1 382 ? -23.619 -5.111 33.115 1.00 97.12 382 PRO A O 1
ATOM 2910 N N . ALA A 1 383 ? -24.066 -6.580 34.749 1.00 97.06 383 ALA A N 1
ATOM 2911 C CA . ALA A 1 383 ? -24.752 -7.521 33.862 1.00 97.06 383 ALA A CA 1
ATOM 2912 C C . ALA A 1 383 ? -26.043 -6.934 33.264 1.00 97.06 383 ALA A C 1
ATOM 2914 O O . ALA A 1 383 ? -26.355 -7.184 32.099 1.00 97.06 383 ALA A O 1
ATOM 2915 N N . ALA A 1 384 ? -26.774 -6.120 34.034 1.00 96.75 384 ALA A N 1
ATOM 2916 C CA . ALA A 1 384 ? -27.976 -5.438 33.556 1.00 96.75 384 ALA A CA 1
ATOM 2917 C C . ALA A 1 384 ? -27.638 -4.347 32.525 1.00 96.75 384 ALA A C 1
ATOM 2919 O O . ALA A 1 384 ? -28.332 -4.223 31.517 1.00 96.75 384 ALA A O 1
ATOM 2920 N N . VAL A 1 385 ? -26.535 -3.616 32.739 1.00 97.44 385 VAL A N 1
ATOM 2921 C CA . VAL A 1 385 ? -26.043 -2.600 31.794 1.00 97.44 385 VAL A CA 1
ATOM 2922 C C . VAL A 1 385 ? -25.691 -3.222 30.445 1.00 97.44 385 VAL A C 1
ATOM 2924 O O . VAL A 1 385 ? -26.148 -2.729 29.418 1.00 97.44 385 VAL A O 1
ATOM 2927 N N . LEU A 1 386 ? -24.940 -4.329 30.431 1.00 97.69 386 LEU A N 1
ATOM 2928 C CA . LEU A 1 386 ? -24.577 -5.000 29.177 1.00 97.69 386 LEU A CA 1
ATOM 2929 C C . LEU A 1 386 ? -25.784 -5.626 28.462 1.00 97.69 386 LEU A C 1
ATOM 2931 O O . LEU A 1 386 ? -25.817 -5.646 27.233 1.00 97.69 386 LEU A O 1
ATOM 2935 N N . HIS A 1 387 ? -26.805 -6.076 29.198 1.00 96.56 387 HIS A N 1
ATOM 2936 C CA . HIS A 1 387 ? -28.037 -6.590 28.594 1.00 96.56 387 HIS A CA 1
ATOM 2937 C C . HIS A 1 387 ? -28.832 -5.488 27.871 1.00 96.56 387 HIS A C 1
ATOM 2939 O O . HIS A 1 387 ? -29.154 -5.650 26.695 1.00 96.56 387 HIS A O 1
ATOM 2945 N N . GLU A 1 388 ? -29.067 -4.332 28.508 1.00 96.44 388 GLU A N 1
ATOM 2946 C CA . GLU A 1 388 ? -29.711 -3.193 27.827 1.00 96.44 388 GLU A CA 1
ATOM 2947 C C . GLU A 1 388 ? -28.842 -2.610 26.694 1.00 96.44 388 GLU A C 1
ATOM 2949 O O . GLU A 1 388 ? -29.378 -2.126 25.695 1.00 96.44 388 GLU A O 1
ATOM 2954 N N . LEU A 1 389 ? -27.508 -2.669 26.808 1.00 97.25 389 LEU A N 1
ATOM 2955 C CA . LEU A 1 389 ? -26.600 -2.235 25.742 1.00 97.25 389 LEU A CA 1
ATOM 2956 C C . LEU A 1 389 ? -26.680 -3.160 24.516 1.00 97.25 389 LEU A C 1
ATOM 2958 O O . LEU A 1 389 ? -26.658 -2.684 23.384 1.00 97.25 389 LEU A O 1
ATOM 2962 N N . ASN A 1 390 ? -26.850 -4.466 24.730 1.00 97.00 390 ASN A N 1
ATOM 2963 C CA . ASN A 1 390 ? -27.074 -5.443 23.665 1.00 97.00 390 ASN A CA 1
ATOM 2964 C C . ASN A 1 390 ? -28.400 -5.216 22.931 1.00 97.00 390 ASN A C 1
ATOM 2966 O O . ASN A 1 390 ? -28.432 -5.262 21.701 1.00 97.00 390 ASN A O 1
ATOM 2970 N N . ASP A 1 391 ? -29.464 -4.883 23.663 1.00 94.81 391 ASP A N 1
ATOM 2971 C CA . ASP A 1 391 ? -30.743 -4.464 23.078 1.00 94.81 391 ASP A CA 1
ATOM 2972 C C . ASP A 1 391 ? -30.626 -3.147 22.290 1.00 94.81 391 ASP A C 1
ATOM 2974 O O . ASP A 1 391 ? -31.300 -2.972 21.271 1.00 94.81 391 ASP A O 1
ATOM 2978 N N . PHE A 1 392 ? -29.779 -2.213 22.741 1.00 95.56 392 PHE A N 1
ATOM 2979 C CA . PHE A 1 392 ? -29.496 -0.965 22.030 1.00 95.56 392 PHE A CA 1
ATOM 2980 C C . PHE A 1 392 ? -28.752 -1.227 20.711 1.00 95.56 392 PHE A C 1
ATOM 2982 O O . PHE A 1 392 ? -29.259 -0.863 19.646 1.00 95.56 392 PHE A O 1
ATOM 2989 N N . VAL A 1 393 ? -27.599 -1.905 20.757 1.00 95.00 393 VAL A N 1
ATOM 2990 C CA . VAL A 1 393 ? -26.792 -2.230 19.566 1.00 95.00 393 VAL A CA 1
ATOM 2991 C C . VAL A 1 393 ? -27.612 -3.076 18.592 1.00 95.00 393 VAL A C 1
ATOM 2993 O O . VAL A 1 393 ? -27.817 -2.668 17.454 1.00 95.00 393 VAL A O 1
ATOM 2996 N N . GLY A 1 394 ? -28.232 -4.165 19.055 1.00 92.25 394 GLY A N 1
ATOM 2997 C CA . GLY A 1 394 ? -29.063 -5.046 18.227 1.00 92.25 394 GLY A CA 1
ATOM 2998 C C . GLY A 1 394 ? -30.349 -4.415 17.663 1.00 92.25 394 GLY A C 1
ATOM 2999 O O . GLY A 1 394 ? -31.069 -5.086 16.911 1.00 92.25 394 GLY A O 1
ATOM 3000 N N . ARG A 1 395 ? -30.667 -3.157 18.009 1.00 91.56 395 ARG A N 1
ATOM 3001 C CA . ARG A 1 395 ? -31.771 -2.363 17.438 1.00 91.56 395 ARG A CA 1
ATOM 3002 C C . ARG A 1 395 ? -31.299 -1.234 16.521 1.00 91.56 395 ARG A C 1
ATOM 3004 O O . ARG A 1 395 ? -31.954 -1.012 15.506 1.00 91.56 395 ARG A O 1
ATOM 3011 N N . TYR A 1 396 ? -30.242 -0.509 16.885 1.00 90.19 396 TYR A N 1
ATOM 3012 C CA . TYR A 1 396 ? -29.790 0.688 16.157 1.00 90.19 396 TYR A CA 1
ATOM 3013 C C . TYR A 1 396 ? -28.560 0.448 15.272 1.00 90.19 396 TYR A C 1
ATOM 3015 O O . TYR A 1 396 ? -28.348 1.193 14.321 1.00 90.19 396 TYR A O 1
ATOM 3023 N N . HIS A 1 397 ? -27.803 -0.614 15.544 1.00 90.25 397 HIS A N 1
ATOM 3024 C CA . HIS A 1 397 ? -26.591 -1.017 14.832 1.00 90.25 397 HIS A CA 1
ATOM 3025 C C . HIS A 1 397 ? -26.610 -2.540 14.568 1.00 90.25 397 HIS A C 1
ATOM 3027 O O . HIS A 1 397 ? -25.771 -3.268 15.097 1.00 90.25 397 HIS A O 1
ATOM 3033 N N . PRO A 1 398 ? -27.598 -3.061 13.809 1.00 85.00 398 PRO A N 1
ATOM 3034 C CA . PRO A 1 398 ? -27.855 -4.502 13.701 1.00 85.00 398 PRO A CA 1
ATOM 3035 C C . PRO A 1 398 ? -26.719 -5.306 13.052 1.00 85.00 398 PRO A C 1
ATOM 3037 O O . PRO A 1 398 ? -26.651 -6.512 13.277 1.00 85.00 398 PRO A O 1
ATOM 3040 N N . ASP A 1 399 ? -25.859 -4.643 12.278 1.00 86.56 399 ASP A N 1
ATOM 3041 C CA . ASP A 1 399 ? -24.738 -5.245 11.550 1.00 86.56 399 ASP A CA 1
ATOM 3042 C C . ASP A 1 399 ? -23.384 -5.041 12.262 1.00 86.56 399 ASP A C 1
ATOM 3044 O O . ASP A 1 399 ? -22.359 -5.499 11.764 1.00 86.56 399 ASP A O 1
ATOM 3048 N N . LEU A 1 400 ? -23.362 -4.370 13.425 1.00 88.56 400 LEU A N 1
ATOM 3049 C CA . LEU A 1 400 ? -22.144 -4.150 14.211 1.00 88.56 400 LEU A CA 1
ATOM 3050 C C . LEU A 1 400 ? -22.004 -5.147 15.365 1.00 88.56 400 LEU A C 1
ATOM 3052 O O . LEU A 1 400 ? -22.976 -5.599 15.976 1.00 88.56 400 LEU A O 1
ATOM 3056 N N . MET A 1 401 ? -20.748 -5.416 15.707 1.00 94.00 401 MET A N 1
ATOM 3057 C CA . MET A 1 401 ? -20.335 -6.140 16.900 1.00 94.00 401 MET A CA 1
ATOM 3058 C C . MET A 1 401 ? -19.449 -5.228 17.743 1.00 94.00 401 MET A C 1
ATOM 3060 O O . MET A 1 401 ? -18.593 -4.541 17.199 1.00 94.00 401 MET A O 1
ATOM 3064 N N . ALA A 1 402 ? -19.619 -5.251 19.063 1.00 95.69 402 ALA A N 1
ATOM 3065 C CA . ALA A 1 402 ? -18.701 -4.585 19.978 1.00 95.69 402 ALA A CA 1
ATOM 3066 C C . ALA A 1 402 ? -18.277 -5.523 21.110 1.00 95.69 402 ALA A C 1
ATOM 3068 O O . ALA A 1 402 ? -19.114 -6.196 21.723 1.00 95.69 402 ALA A O 1
ATOM 3069 N N . THR A 1 403 ? -16.983 -5.553 21.416 1.00 96.62 403 THR A N 1
ATOM 3070 C CA . THR A 1 403 ? -16.496 -6.137 22.666 1.00 96.62 403 THR A CA 1
ATOM 3071 C C . THR A 1 403 ? -16.483 -5.049 23.737 1.00 96.62 403 THR A C 1
ATOM 3073 O O . THR A 1 403 ? -16.158 -3.900 23.465 1.00 96.62 403 THR A O 1
ATOM 3076 N N . THR A 1 404 ? -16.867 -5.363 24.973 1.00 97.56 404 THR A N 1
ATOM 3077 C CA . THR A 1 404 ? -16.715 -4.411 26.085 1.00 97.56 404 THR A CA 1
ATOM 3078 C C . THR A 1 404 ? -16.584 -5.097 27.441 1.00 97.56 404 THR A C 1
ATOM 3080 O O . THR A 1 404 ? -17.163 -6.158 27.695 1.00 97.56 404 THR A O 1
ATOM 3083 N N . CYS A 1 405 ? -15.822 -4.475 28.337 1.00 98.00 405 CYS A N 1
ATOM 3084 C CA . CYS A 1 405 ? -15.828 -4.762 29.763 1.00 98.00 405 CYS A CA 1
ATOM 3085 C C . CYS A 1 405 ? -16.413 -3.555 30.502 1.00 98.00 405 CYS A C 1
ATOM 3087 O O . CYS A 1 405 ? -15.904 -2.441 30.362 1.00 98.00 405 CYS A O 1
ATOM 3089 N N . TYR A 1 406 ? -17.448 -3.787 31.313 1.00 98.25 406 TYR A N 1
ATOM 3090 C CA . TYR A 1 406 ? -18.033 -2.766 32.180 1.00 98.25 406 TYR A CA 1
ATOM 3091 C C . TYR A 1 406 ? -17.893 -3.171 33.647 1.00 98.25 406 TYR A C 1
ATOM 3093 O O . TYR A 1 406 ? -18.186 -4.311 34.027 1.00 98.25 406 TYR A O 1
ATOM 3101 N N . LEU A 1 407 ? -17.445 -2.229 34.476 1.00 98.19 407 LEU A N 1
ATOM 3102 C CA . LEU A 1 407 ? -17.180 -2.428 35.894 1.00 98.19 407 LEU A CA 1
ATOM 3103 C C . LEU A 1 407 ? -17.823 -1.325 36.736 1.00 98.19 407 LEU A C 1
ATOM 3105 O O . LEU A 1 407 ? -17.967 -0.187 36.298 1.00 98.19 407 LEU A O 1
ATOM 3109 N N . VAL A 1 408 ? -18.164 -1.656 37.980 1.00 97.75 408 VAL A N 1
ATOM 3110 C CA . VAL A 1 408 ? -18.619 -0.703 38.995 1.00 97.75 408 VAL A CA 1
ATOM 3111 C C . VAL A 1 408 ? -17.818 -0.911 40.274 1.00 97.75 408 VAL A C 1
ATOM 3113 O O . VAL A 1 408 ? -17.853 -1.987 40.872 1.00 97.75 408 VAL A O 1
ATOM 3116 N N . PHE A 1 409 ? -17.111 0.131 40.706 1.00 96.12 409 PHE A N 1
ATOM 3117 C CA . PHE A 1 409 ? -16.366 0.163 41.960 1.00 96.12 409 PHE A CA 1
ATOM 3118 C C . PHE A 1 409 ? -17.157 0.874 43.063 1.00 96.12 409 PHE A C 1
ATOM 3120 O O . PHE A 1 409 ? -17.592 2.010 42.874 1.00 96.12 409 PHE A O 1
ATOM 3127 N N . ASN A 1 410 ? -17.299 0.237 44.228 1.00 94.44 410 ASN A N 1
ATOM 3128 C CA . ASN A 1 410 ? -17.897 0.822 45.427 1.00 94.44 410 ASN A CA 1
ATOM 3129 C C . ASN A 1 410 ? -16.810 1.328 46.399 1.00 94.44 410 ASN A C 1
ATOM 3131 O O . ASN A 1 410 ? -16.129 0.544 47.066 1.00 94.44 410 ASN A O 1
ATOM 3135 N N . ARG A 1 411 ? -16.715 2.654 46.547 1.00 89.38 411 ARG A N 1
ATOM 3136 C CA . ARG A 1 411 ? -15.713 3.375 47.359 1.00 89.38 411 ARG A CA 1
ATOM 3137 C C . ARG A 1 411 ? -15.767 3.058 48.856 1.00 89.38 411 ARG A C 1
ATOM 3139 O O . ARG A 1 411 ? -14.759 3.187 49.544 1.00 89.38 411 ARG A O 1
ATOM 3146 N N . ARG A 1 412 ? -16.929 2.644 49.368 1.00 87.81 412 ARG A N 1
ATOM 3147 C CA . ARG A 1 412 ? -17.172 2.380 50.798 1.00 87.81 412 ARG A CA 1
ATOM 3148 C C . ARG A 1 412 ? -16.793 0.959 51.231 1.00 87.81 412 ARG A C 1
ATOM 3150 O O . ARG A 1 412 ? -16.540 0.725 52.410 1.00 87.81 412 ARG A O 1
ATOM 3157 N N . THR A 1 413 ? -16.798 0.001 50.307 1.00 91.44 413 THR A N 1
ATOM 3158 C CA . THR A 1 413 ? -16.566 -1.433 50.581 1.00 91.44 413 THR A CA 1
ATOM 3159 C C . THR A 1 413 ? -15.314 -1.986 49.905 1.00 91.44 413 THR A C 1
ATOM 3161 O O . THR A 1 413 ? -14.830 -3.037 50.312 1.00 91.44 413 THR A O 1
ATOM 3164 N N . ASN A 1 414 ? -14.772 -1.270 48.916 1.00 91.75 414 ASN A N 1
ATOM 3165 C CA . ASN A 1 414 ? -13.728 -1.721 47.991 1.00 91.75 414 ASN A CA 1
ATOM 3166 C C . ASN A 1 414 ? -14.131 -2.926 47.116 1.00 91.75 414 ASN A C 1
ATOM 3168 O O . ASN A 1 414 ? -13.272 -3.598 46.541 1.00 91.75 414 ASN A O 1
ATOM 3172 N N . ALA A 1 415 ? -15.437 -3.177 46.982 1.00 95.50 415 ALA A N 1
ATOM 3173 C CA . ALA A 1 415 ? -15.972 -4.153 46.045 1.00 95.50 415 ALA A CA 1
ATOM 3174 C C . ALA A 1 415 ? -15.943 -3.589 44.614 1.00 95.50 415 ALA A C 1
ATOM 3176 O O . ALA A 1 415 ? -16.480 -2.512 44.341 1.00 95.50 415 ALA A O 1
ATOM 3177 N N . LEU A 1 416 ? -15.341 -4.343 43.699 1.00 97.31 416 LEU A N 1
ATOM 3178 C CA . LEU A 1 416 ? -15.346 -4.124 42.258 1.00 97.31 416 LEU A CA 1
ATOM 3179 C C . LEU A 1 416 ? -16.209 -5.214 41.612 1.00 97.31 416 LEU A C 1
ATOM 3181 O O . LEU A 1 416 ? -15.862 -6.396 41.652 1.00 97.31 416 LEU A O 1
ATOM 3185 N N . ARG A 1 417 ? -17.332 -4.820 41.012 1.00 98.19 417 ARG A N 1
ATOM 3186 C CA . ARG A 1 417 ? -18.179 -5.703 40.197 1.00 98.19 417 ARG A CA 1
ATOM 3187 C C . ARG A 1 417 ? -17.851 -5.523 38.731 1.00 98.19 417 ARG A C 1
ATOM 3189 O O . ARG A 1 417 ? -17.636 -4.392 38.313 1.00 98.19 417 ARG A O 1
ATOM 3196 N N . TYR A 1 418 ? -17.863 -6.594 37.946 1.00 98.31 418 TYR A N 1
ATOM 3197 C CA . TYR A 1 418 ? -17.618 -6.514 36.506 1.00 98.31 418 TYR A CA 1
ATOM 3198 C C . TYR A 1 418 ? -18.381 -7.567 35.705 1.00 98.31 418 TYR A C 1
ATOM 3200 O O . TYR A 1 418 ? -18.708 -8.636 36.222 1.00 98.31 418 TYR A O 1
ATOM 3208 N N . ALA A 1 419 ? -18.628 -7.254 34.435 1.00 98.19 419 ALA A N 1
ATOM 3209 C CA . ALA A 1 419 ? -19.155 -8.156 33.417 1.00 98.19 419 ALA A CA 1
ATOM 3210 C C . ALA A 1 419 ? -18.403 -7.928 32.091 1.00 98.19 419 ALA A C 1
ATOM 3212 O O . ALA A 1 419 ? -17.995 -6.799 31.803 1.00 98.19 419 ALA A O 1
ATOM 3213 N N . ARG A 1 420 ? -18.204 -8.985 31.289 1.00 97.75 4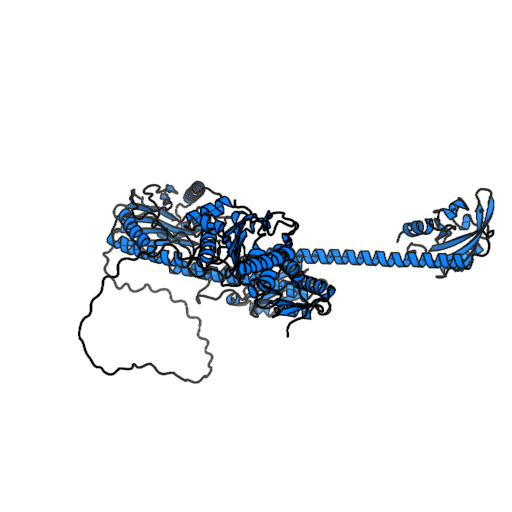20 ARG A N 1
ATOM 3214 C CA . ARG A 1 420 ? -17.447 -8.921 30.023 1.00 97.75 420 ARG A CA 1
ATOM 3215 C C . ARG A 1 420 ? -18.259 -9.473 28.857 1.00 97.75 420 ARG A C 1
ATOM 3217 O O . ARG A 1 420 ? -18.629 -10.644 28.859 1.00 97.75 420 ARG A O 1
ATOM 3224 N N . ALA A 1 421 ? -18.488 -8.643 27.847 1.00 97.31 421 ALA A N 1
ATOM 3225 C CA . ALA A 1 421 ? -19.085 -9.016 26.571 1.00 97.31 421 ALA A CA 1
ATOM 3226 C C . ALA A 1 421 ? -17.973 -9.182 25.530 1.00 97.31 421 ALA A C 1
ATOM 3228 O O . ALA A 1 421 ? -17.465 -8.196 25.005 1.00 97.31 421 ALA A O 1
ATOM 3229 N N . GLY A 1 422 ? -17.520 -10.413 25.289 1.00 95.31 422 GLY A N 1
ATOM 3230 C CA . GLY A 1 422 ? -16.443 -10.749 24.346 1.00 95.31 422 GLY A CA 1
ATOM 3231 C C . GLY A 1 422 ? -15.032 -10.268 24.717 1.00 95.31 422 GLY A C 1
ATOM 3232 O O . GLY A 1 422 ? -14.062 -10.793 24.187 1.00 95.31 422 GLY A O 1
ATOM 3233 N N . HIS A 1 423 ? -14.910 -9.303 25.627 1.00 96.38 423 HIS A N 1
ATOM 3234 C CA . HIS A 1 423 ? -13.685 -8.538 25.837 1.00 96.38 423 HIS A CA 1
ATOM 3235 C C . HIS A 1 423 ? -12.647 -9.227 26.736 1.00 96.38 423 HIS A C 1
ATOM 3237 O O . HIS A 1 423 ? -12.966 -10.048 27.614 1.00 96.38 423 HIS A O 1
ATOM 3243 N N . LEU A 1 424 ? -11.390 -8.829 26.540 1.00 94.62 424 LEU A N 1
ATOM 3244 C CA . LEU A 1 424 ? -10.223 -9.324 27.263 1.00 94.62 424 LEU A CA 1
ATOM 3245 C C . LEU A 1 424 ? -10.339 -9.130 28.787 1.00 94.62 424 LEU A C 1
ATOM 3247 O O . LEU A 1 424 ? -11.080 -8.265 29.270 1.00 94.62 424 LEU A O 1
ATOM 3251 N N . PRO A 1 425 ? -9.666 -9.976 29.589 1.00 96.44 425 PRO A N 1
ATOM 3252 C CA . PRO A 1 425 ? -9.746 -9.887 31.038 1.00 96.44 425 PRO A CA 1
ATOM 3253 C C . PRO A 1 425 ? -8.939 -8.684 31.561 1.00 96.44 425 PRO A C 1
ATOM 3255 O O . PRO A 1 425 ? -7.742 -8.592 31.278 1.00 96.44 425 PRO A O 1
ATOM 3258 N N . PRO A 1 426 ? -9.532 -7.801 32.388 1.00 97.25 426 PRO A N 1
ATOM 3259 C CA . PRO A 1 426 ? -8.794 -6.759 33.098 1.00 97.25 426 PRO A CA 1
ATOM 3260 C C . PRO A 1 426 ? -7.600 -7.317 33.872 1.00 97.25 426 PRO A C 1
ATOM 3262 O O . PRO A 1 426 ? -7.706 -8.384 34.484 1.00 97.25 426 PRO A O 1
ATOM 3265 N N . LEU A 1 427 ? -6.488 -6.587 33.902 1.00 96.81 427 LEU A N 1
ATOM 3266 C CA . LEU A 1 427 ? -5.339 -6.922 34.740 1.00 96.81 427 LEU A CA 1
ATOM 3267 C C . LEU A 1 427 ? -5.436 -6.142 36.055 1.00 96.81 427 LEU A C 1
ATOM 3269 O O . LEU A 1 427 ? -5.511 -4.917 36.049 1.00 96.81 427 LEU A O 1
ATOM 3273 N N . LEU A 1 428 ? -5.427 -6.846 37.186 1.00 96.62 428 LEU A N 1
ATOM 3274 C CA . LEU A 1 428 ? -5.273 -6.238 38.505 1.00 96.62 428 LEU A CA 1
ATOM 3275 C C . LEU A 1 428 ? -3.831 -6.442 38.971 1.00 96.62 428 LEU A C 1
ATOM 3277 O O . LEU A 1 428 ? -3.378 -7.580 39.110 1.00 96.62 428 LEU A O 1
ATOM 3281 N N . ILE A 1 429 ? -3.132 -5.340 39.214 1.00 95.50 429 ILE A N 1
ATOM 3282 C CA . ILE A 1 429 ? -1.775 -5.284 39.753 1.00 95.50 429 ILE A CA 1
ATOM 3283 C C . ILE A 1 429 ? -1.900 -4.914 41.230 1.00 95.50 429 ILE A C 1
ATOM 3285 O O . ILE A 1 429 ? -2.525 -3.912 41.562 1.00 95.50 429 ILE A O 1
ATOM 3289 N N . SER A 1 430 ? -1.340 -5.715 42.126 1.00 92.69 430 SER A N 1
ATOM 3290 C CA . SER A 1 430 ? -1.336 -5.426 43.556 1.00 92.69 430 SER A CA 1
ATOM 3291 C C . SER A 1 430 ? -0.174 -4.525 43.959 1.00 92.69 430 SER A C 1
ATOM 3293 O O . SER A 1 430 ? 0.844 -4.448 43.273 1.00 92.69 430 SER A O 1
ATOM 3295 N N . ALA A 1 431 ? -0.313 -3.855 45.105 1.00 87.94 431 ALA A N 1
ATOM 3296 C CA . ALA A 1 431 ? 0.682 -2.905 45.619 1.00 87.94 431 ALA A CA 1
ATOM 3297 C C . ALA A 1 431 ? 2.098 -3.497 45.846 1.00 87.94 431 ALA A C 1
ATOM 3299 O O . ALA A 1 431 ? 3.060 -2.745 45.996 1.00 87.94 431 ALA A O 1
ATOM 3300 N N . ASP A 1 432 ? 2.239 -4.827 45.883 1.00 87.25 432 ASP A N 1
ATOM 3301 C CA . ASP A 1 432 ? 3.516 -5.552 45.976 1.00 87.25 432 ASP A CA 1
ATOM 3302 C C . ASP A 1 432 ? 4.125 -5.936 44.610 1.00 87.25 432 ASP A C 1
ATOM 3304 O O . ASP A 1 432 ? 5.193 -6.547 44.560 1.00 87.25 432 ASP A O 1
ATOM 3308 N N . GLY A 1 433 ? 3.461 -5.581 43.506 1.00 85.81 433 GLY A N 1
ATOM 3309 C CA . GLY A 1 433 ? 3.855 -5.917 42.138 1.00 85.81 433 GLY A CA 1
ATOM 3310 C C . GLY A 1 433 ? 3.381 -7.282 41.650 1.00 85.81 433 GLY A C 1
ATOM 3311 O O . GLY A 1 433 ? 3.618 -7.617 40.489 1.00 85.81 433 GLY A O 1
ATOM 3312 N N . THR A 1 434 ? 2.700 -8.085 42.473 1.00 91.69 434 THR A N 1
ATOM 3313 C CA . THR A 1 434 ? 2.016 -9.286 41.970 1.00 91.69 434 THR A CA 1
ATOM 3314 C C . THR A 1 434 ? 0.826 -8.882 41.099 1.00 91.69 434 THR A C 1
ATOM 3316 O O . THR A 1 434 ? 0.238 -7.823 41.289 1.00 91.69 434 THR A O 1
ATOM 3319 N N . SER A 1 435 ? 0.470 -9.684 40.096 1.00 94.81 435 SER A N 1
ATOM 3320 C CA . SER A 1 435 ? -0.586 -9.318 39.147 1.00 94.81 435 SER A CA 1
ATOM 3321 C C . SER A 1 435 ? -1.417 -10.530 38.725 1.00 94.81 435 SER A C 1
ATOM 3323 O O . SER A 1 435 ? -0.925 -11.661 38.665 1.00 94.81 435 SER A O 1
ATOM 3325 N N . ARG A 1 436 ? -2.714 -10.312 38.485 1.00 95.38 436 ARG A N 1
ATOM 3326 C CA . ARG A 1 436 ? -3.677 -11.359 38.117 1.00 95.38 436 ARG A CA 1
ATOM 3327 C C . ARG A 1 436 ? -4.763 -10.829 37.190 1.00 95.38 436 ARG A C 1
ATOM 3329 O O . ARG A 1 436 ? -5.224 -9.701 37.340 1.00 95.38 436 ARG A O 1
ATOM 3336 N N . TYR A 1 437 ? -5.224 -11.679 36.284 1.00 97.38 437 TYR A N 1
ATOM 3337 C CA . TYR A 1 437 ? -6.342 -11.367 35.404 1.00 97.38 437 TYR A CA 1
ATOM 3338 C C . TYR A 1 437 ? -7.699 -11.534 36.106 1.00 97.38 437 TYR A C 1
ATOM 3340 O O . TYR A 1 437 ? -7.864 -12.376 36.993 1.00 97.38 437 TYR A O 1
ATOM 3348 N N . LEU A 1 438 ? -8.676 -10.714 35.714 1.00 97.06 438 LEU A N 1
ATOM 3349 C CA . LEU A 1 438 ? -10.088 -10.835 36.080 1.00 97.06 438 LEU A CA 1
ATOM 3350 C C . LEU A 1 438 ? -10.808 -11.651 34.991 1.00 97.06 438 LEU A C 1
ATOM 3352 O O . LEU A 1 438 ? -11.523 -11.126 34.139 1.00 97.06 438 LEU A O 1
ATOM 3356 N N . ASP A 1 439 ? -10.542 -12.956 34.991 1.00 94.50 439 ASP A N 1
ATOM 3357 C CA . ASP A 1 439 ? -10.836 -13.906 33.910 1.00 94.50 439 ASP A CA 1
ATOM 3358 C C . ASP A 1 439 ? -12.226 -14.567 33.968 1.00 94.50 439 ASP A C 1
ATOM 3360 O O . ASP A 1 439 ? -12.556 -15.407 33.128 1.00 94.50 439 ASP A O 1
ATOM 3364 N N . GLN A 1 440 ? -13.098 -14.137 34.881 1.00 96.25 440 GLN A N 1
ATOM 3365 C CA . GLN A 1 440 ? -14.467 -14.651 35.012 1.00 96.25 440 GLN A CA 1
ATOM 3366 C C . GLN A 1 440 ? -15.479 -13.772 34.252 1.00 96.25 440 GLN A C 1
ATOM 3368 O O . GLN A 1 440 ? -15.094 -12.830 33.557 1.00 96.25 440 GLN A O 1
ATOM 3373 N N . ALA A 1 441 ? -16.774 -14.092 34.350 1.00 92.81 441 ALA A N 1
ATOM 3374 C CA . ALA A 1 441 ? -17.877 -13.301 33.781 1.00 92.81 441 ALA A CA 1
ATOM 3375 C C . ALA A 1 441 ? -17.807 -13.021 32.258 1.00 92.81 441 ALA A C 1
ATOM 3377 O O . ALA A 1 441 ? -18.344 -12.013 31.800 1.00 92.81 441 ALA A O 1
ATOM 3378 N N . LEU A 1 442 ? -17.168 -13.902 31.474 1.00 95.44 442 LEU A N 1
ATOM 3379 C CA . LEU A 1 442 ? -17.171 -13.814 30.011 1.00 95.44 442 LEU A CA 1
ATOM 3380 C C . LEU A 1 442 ? -18.517 -14.277 29.434 1.00 95.44 442 LEU A C 1
ATOM 3382 O O . LEU A 1 442 ? -18.978 -15.385 29.711 1.00 95.44 442 LEU A O 1
ATOM 3386 N N . ALA A 1 443 ? -19.103 -13.434 28.594 1.00 96.25 443 ALA A N 1
ATOM 3387 C CA . ALA A 1 443 ? -20.273 -13.687 27.762 1.00 96.25 443 ALA A CA 1
ATOM 3388 C C . ALA A 1 443 ? -19.953 -13.311 26.294 1.00 96.25 443 ALA A C 1
ATOM 3390 O O . ALA A 1 443 ? -18.878 -12.761 26.040 1.00 96.25 443 ALA A O 1
ATOM 3391 N N . PRO A 1 444 ? -20.834 -13.596 25.314 1.00 96.12 444 PRO A N 1
ATOM 3392 C CA . PRO A 1 444 ? -20.633 -13.174 23.924 1.00 96.12 444 PRO A CA 1
ATOM 3393 C C . PRO A 1 444 ? -20.473 -11.647 23.760 1.00 96.12 444 PRO A C 1
ATOM 3395 O O . PRO A 1 444 ? -20.913 -10.903 24.638 1.00 96.12 444 PRO A O 1
ATOM 3398 N N . PRO A 1 445 ? -19.878 -11.170 22.649 1.00 96.88 445 PRO A N 1
ATOM 3399 C CA . PRO A 1 445 ? -19.878 -9.754 22.277 1.00 96.88 445 PRO A CA 1
ATOM 3400 C C . PRO A 1 445 ? -21.287 -9.152 22.177 1.00 96.88 445 PRO A C 1
ATOM 3402 O O . PRO A 1 445 ? -22.271 -9.855 21.926 1.00 96.88 445 PRO A O 1
ATOM 3405 N N . VAL A 1 446 ? -21.359 -7.830 22.313 1.00 96.06 446 VAL A N 1
ATOM 3406 C CA . VAL A 1 446 ? -22.582 -7.035 22.173 1.00 96.06 446 VAL A CA 1
ATOM 3407 C C . VAL A 1 446 ? -22.956 -6.929 20.692 1.00 96.06 446 VAL A C 1
ATOM 3409 O O . VAL A 1 446 ? -22.107 -6.591 19.870 1.00 96.06 446 VAL A O 1
ATOM 3412 N N . GLY A 1 447 ? -24.222 -7.193 20.351 1.00 92.56 447 GLY A N 1
ATOM 3413 C CA . GLY A 1 447 ? -24.765 -7.078 18.988 1.00 92.56 447 GLY A CA 1
ATOM 3414 C C . GLY A 1 447 ? -25.181 -8.421 18.368 1.00 92.56 447 GLY A C 1
ATOM 3415 O O . GLY A 1 447 ? -26.386 -8.654 18.228 1.00 92.56 447 GLY A O 1
ATOM 3416 N N . PRO A 1 448 ? -24.244 -9.340 18.043 1.00 89.00 448 PRO A N 1
ATOM 3417 C CA . PRO A 1 448 ? -24.537 -10.556 17.271 1.00 89.00 448 PRO A CA 1
ATOM 3418 C C . PRO A 1 448 ? -25.555 -11.515 17.902 1.00 89.00 448 PRO A C 1
ATOM 3420 O O . PRO A 1 448 ? -26.247 -12.249 17.195 1.00 89.00 448 PRO A O 1
ATOM 3423 N N . VAL A 1 449 ? -25.659 -11.539 19.236 1.00 90.69 449 VAL A N 1
ATOM 3424 C CA . VAL A 1 449 ? -26.525 -12.471 19.974 1.00 90.69 449 VAL A CA 1
ATOM 3425 C C . VAL A 1 449 ? -27.606 -11.690 20.720 1.00 90.69 449 VAL A C 1
ATOM 3427 O O . VAL A 1 449 ? -27.414 -11.268 21.857 1.00 90.69 449 VAL A O 1
ATOM 3430 N N . ARG A 1 450 ? -28.779 -11.514 20.095 1.00 81.31 450 ARG A N 1
ATOM 3431 C CA . ARG A 1 450 ? -29.887 -10.707 20.653 1.00 81.31 450 ARG A CA 1
ATOM 3432 C C . ARG A 1 450 ? -30.303 -11.088 22.079 1.00 81.31 450 ARG A C 1
ATOM 3434 O O . ARG A 1 450 ? -30.508 -10.207 22.898 1.00 81.31 450 ARG A O 1
ATOM 3441 N N . GLU A 1 451 ? -30.370 -12.379 22.402 1.00 87.56 451 GLU A N 1
ATOM 3442 C CA . GLU A 1 451 ? -30.760 -12.865 23.740 1.00 87.56 451 GLU A CA 1
ATOM 3443 C C . GLU A 1 451 ? -29.547 -13.247 24.619 1.00 87.56 451 GLU A C 1
ATOM 3445 O O . GLU A 1 451 ? -29.611 -14.178 25.428 1.00 87.56 451 GLU A O 1
ATOM 3450 N N . ALA A 1 452 ? -28.413 -12.553 24.453 1.00 91.25 452 ALA A N 1
ATOM 3451 C CA . ALA A 1 452 ? -27.210 -12.786 25.248 1.00 91.25 452 ALA A CA 1
ATOM 3452 C C . ALA A 1 452 ? -27.470 -12.601 26.755 1.00 91.25 452 ALA A C 1
ATOM 3454 O O . ALA A 1 452 ? -28.035 -11.600 27.209 1.00 91.25 452 ALA A O 1
ATOM 3455 N N . LYS A 1 453 ? -27.017 -13.584 27.542 1.00 93.06 453 LYS A N 1
ATOM 3456 C CA . LYS A 1 453 ? -27.084 -13.566 29.006 1.00 93.06 453 LYS A CA 1
ATOM 3457 C C . LYS A 1 453 ? -25.732 -13.166 29.572 1.00 93.06 453 LYS A C 1
ATOM 3459 O O . LYS A 1 453 ? -24.799 -13.964 29.575 1.00 93.06 453 LYS A O 1
ATOM 3464 N N . TYR A 1 454 ? -25.661 -11.937 30.062 1.00 96.06 454 TYR A N 1
ATOM 3465 C CA . TYR A 1 454 ? -24.506 -11.416 30.778 1.00 96.06 454 TYR A CA 1
ATOM 3466 C C . TYR A 1 454 ? -24.572 -11.826 32.253 1.00 96.06 454 TYR A C 1
ATOM 3468 O O . TYR A 1 454 ? -25.650 -11.889 32.847 1.00 96.06 454 TYR A O 1
ATOM 3476 N N . CYS A 1 455 ? -23.411 -12.103 32.838 1.00 94.12 455 CYS A N 1
ATOM 3477 C CA . CYS A 1 455 ? -23.240 -12.409 34.256 1.00 94.12 455 CYS A CA 1
ATOM 3478 C C . CYS A 1 455 ? -22.258 -11.404 34.862 1.00 94.12 455 CYS A C 1
ATOM 3480 O O . CYS A 1 455 ? -21.404 -10.885 34.149 1.00 94.12 455 CYS A O 1
ATOM 3482 N N . GLU A 1 456 ? -22.355 -11.154 36.167 1.00 95.75 456 GLU A N 1
ATOM 3483 C CA . GLU A 1 456 ? -21.428 -10.282 36.897 1.00 95.75 456 GLU A CA 1
ATOM 3484 C C . GLU A 1 456 ? -20.696 -11.046 38.006 1.00 95.75 456 GLU A C 1
ATOM 3486 O O . GLU A 1 456 ? -21.242 -11.975 38.604 1.00 95.75 456 GLU A O 1
ATOM 3491 N N . VAL A 1 457 ? -19.448 -10.657 38.267 1.00 97.31 457 VAL A N 1
ATOM 3492 C CA . VAL A 1 457 ? -18.601 -11.187 39.346 1.00 97.31 457 VAL A CA 1
ATOM 3493 C C . VAL A 1 457 ? -18.119 -10.032 40.218 1.00 97.31 457 VAL A C 1
ATOM 3495 O O . VAL A 1 457 ? -17.815 -8.953 39.715 1.00 97.31 457 VAL A O 1
ATOM 3498 N N . GLU A 1 458 ? -18.048 -10.262 41.529 1.00 97.56 458 GLU A N 1
ATOM 3499 C CA . GLU A 1 458 ? -17.540 -9.311 42.522 1.00 97.56 458 GLU A CA 1
ATOM 3500 C C . GLU A 1 458 ? -16.162 -9.760 43.027 1.00 97.56 458 GLU A C 1
ATOM 3502 O O . GLU A 1 458 ? -15.964 -10.925 43.376 1.00 97.56 458 GLU A O 1
ATOM 3507 N N . VAL A 1 459 ? -15.206 -8.832 43.084 1.00 96.81 459 VAL A N 1
ATOM 3508 C CA . VAL A 1 459 ? -13.893 -9.015 43.718 1.00 96.81 459 VAL A CA 1
ATOM 3509 C C . VAL A 1 459 ? -13.595 -7.828 44.630 1.00 96.81 459 VAL A C 1
ATOM 3511 O O . VAL A 1 459 ? -13.977 -6.704 44.326 1.00 96.81 459 VAL A O 1
ATOM 3514 N N . ASN A 1 460 ? -12.876 -8.049 45.731 1.00 94.38 460 ASN A N 1
ATOM 3515 C CA . ASN A 1 460 ? -12.348 -6.945 46.535 1.00 94.38 460 ASN A CA 1
ATOM 3516 C C . ASN A 1 460 ? -10.978 -6.527 45.997 1.00 94.38 460 ASN A C 1
ATOM 3518 O O . ASN A 1 460 ? -10.074 -7.364 45.916 1.00 94.38 460 ASN A O 1
ATOM 3522 N N . VAL A 1 461 ? -10.821 -5.245 45.677 1.00 93.31 461 VAL A N 1
ATOM 3523 C CA . VAL A 1 461 ? -9.510 -4.632 45.407 1.00 93.31 461 VAL A CA 1
ATOM 3524 C C . VAL A 1 461 ? -8.917 -4.105 46.712 1.00 93.31 461 VAL A C 1
ATOM 3526 O O . VAL A 1 461 ? -9.644 -3.670 47.609 1.00 93.31 461 VAL A O 1
ATOM 3529 N N . GLN A 1 462 ? -7.600 -4.199 46.859 1.00 91.12 462 GLN A N 1
ATOM 3530 C CA . GLN A 1 462 ? -6.882 -3.668 48.013 1.00 91.12 462 GLN A CA 1
ATOM 3531 C C . GLN A 1 462 ? -6.434 -2.223 47.767 1.00 91.12 462 GLN A C 1
ATOM 3533 O O . GLN A 1 462 ? -6.453 -1.701 46.652 1.00 91.12 462 GLN A O 1
ATOM 3538 N N . ARG A 1 463 ? -6.045 -1.548 48.848 1.00 86.81 463 ARG A N 1
ATOM 3539 C CA . ARG A 1 463 ? -5.532 -0.176 48.793 1.00 86.81 463 ARG A CA 1
ATOM 3540 C C . ARG A 1 463 ? -4.156 -0.153 48.137 1.00 86.81 463 ARG A C 1
ATOM 3542 O O . ARG A 1 463 ? -3.276 -0.898 48.559 1.00 86.81 463 ARG A O 1
ATOM 3549 N N . GLY A 1 464 ? -3.969 0.723 47.152 1.00 88.56 464 GLY A N 1
ATOM 3550 C CA . GLY A 1 464 ? -2.759 0.760 46.330 1.00 88.56 464 GLY A CA 1
ATOM 3551 C C . GLY A 1 464 ? -2.695 -0.297 45.221 1.00 88.56 464 GLY A C 1
ATOM 3552 O O . GLY A 1 464 ? -1.684 -0.348 44.527 1.00 88.56 464 GLY A O 1
ATOM 3553 N N . ASP A 1 465 ? -3.734 -1.121 45.026 1.00 93.81 465 ASP A N 1
ATOM 3554 C CA . ASP A 1 465 ? -3.856 -1.910 43.795 1.00 93.81 465 ASP A CA 1
ATOM 3555 C C . ASP A 1 465 ? -4.067 -0.969 42.591 1.00 93.81 465 ASP A C 1
ATOM 3557 O O . ASP A 1 465 ? -4.609 0.128 42.728 1.00 93.81 465 ASP A O 1
ATOM 3561 N N . THR A 1 466 ? -3.685 -1.410 41.395 1.00 95.12 466 THR A N 1
ATOM 3562 C CA . THR A 1 466 ? -3.927 -0.728 40.118 1.00 95.12 466 THR A CA 1
ATOM 3563 C C . THR A 1 466 ? -4.704 -1.650 39.184 1.00 95.12 466 THR A C 1
ATOM 3565 O O . THR A 1 466 ? -4.278 -2.771 38.908 1.00 95.12 466 THR A O 1
ATOM 3568 N N . LEU A 1 467 ? -5.855 -1.192 38.698 1.00 96.44 467 LEU A N 1
ATOM 3569 C CA . LEU A 1 467 ? -6.623 -1.860 37.652 1.00 96.44 467 LEU A CA 1
ATOM 3570 C C . LEU A 1 467 ? -6.196 -1.328 36.283 1.00 96.44 467 LEU A C 1
ATOM 3572 O O . LEU A 1 467 ? -6.085 -0.118 36.095 1.00 96.44 467 LEU A O 1
ATOM 3576 N N . VAL A 1 468 ? -6.019 -2.237 35.330 1.00 96.56 468 VAL A N 1
ATOM 3577 C CA . VAL A 1 468 ? -5.665 -1.933 33.945 1.00 96.56 468 VAL A CA 1
ATOM 3578 C C . VAL A 1 468 ? -6.675 -2.592 33.015 1.00 96.56 468 VAL A C 1
ATOM 3580 O O . VAL A 1 468 ? -6.856 -3.814 33.015 1.00 96.56 468 VAL A O 1
ATOM 3583 N N . LEU A 1 469 ? -7.335 -1.756 32.227 1.00 97.56 469 LEU A N 1
ATOM 3584 C CA . LEU A 1 469 ? -8.241 -2.119 31.147 1.00 97.56 469 LEU A CA 1
ATOM 3585 C C . LEU A 1 469 ? -7.529 -1.821 29.827 1.00 97.56 469 LEU A C 1
ATOM 3587 O O . LEU A 1 469 ? -6.901 -0.774 29.718 1.00 97.56 469 LEU A O 1
ATOM 3591 N N . TYR A 1 470 ? -7.591 -2.727 28.856 1.00 95.62 470 TYR A N 1
ATOM 3592 C CA . TYR A 1 470 ? -6.870 -2.613 27.586 1.00 95.62 470 TYR A CA 1
ATOM 3593 C C . TYR A 1 470 ? -7.596 -3.375 26.473 1.00 95.62 470 TYR A C 1
ATOM 3595 O O . TYR A 1 470 ? -8.225 -4.399 26.748 1.00 95.62 470 TYR A O 1
ATOM 3603 N N . THR A 1 471 ? -7.483 -2.885 25.241 1.00 93.31 471 THR A N 1
ATOM 3604 C CA . THR A 1 471 ? -7.959 -3.551 24.019 1.00 93.31 471 THR A CA 1
ATOM 3605 C C . THR A 1 471 ? -6.904 -4.516 23.466 1.00 93.31 471 THR A C 1
ATOM 3607 O O . THR A 1 471 ? -5.777 -4.600 23.972 1.00 93.31 471 THR A O 1
ATOM 3610 N N . ASP A 1 472 ? -7.282 -5.335 22.488 1.00 89.19 472 ASP A N 1
ATOM 3611 C CA . ASP A 1 472 ? -6.445 -6.411 21.943 1.00 89.19 472 ASP A CA 1
ATOM 3612 C C . ASP A 1 472 ? -5.210 -5.906 21.202 1.00 89.19 472 ASP A C 1
ATOM 3614 O O . ASP A 1 472 ? -4.152 -6.510 21.389 1.00 89.19 472 ASP A O 1
ATOM 3618 N N . GLY A 1 473 ? -5.252 -4.763 20.512 1.00 87.88 473 GLY A N 1
ATOM 3619 C CA . GLY A 1 473 ? -4.059 -4.148 19.905 1.00 87.88 473 GLY A CA 1
ATOM 3620 C C . GLY A 1 473 ? -2.905 -3.863 20.889 1.00 87.88 473 GLY A C 1
ATOM 3621 O O . GLY A 1 473 ? -1.745 -3.710 20.493 1.00 87.88 473 GLY A O 1
ATOM 3622 N N . LEU A 1 474 ? -3.144 -3.856 22.210 1.00 87.88 474 LEU A N 1
ATOM 3623 C CA . LEU A 1 474 ? -2.053 -3.811 23.193 1.00 87.88 474 LEU A CA 1
ATOM 3624 C C . LEU A 1 474 ? -1.238 -5.118 23.267 1.00 87.88 474 LEU A C 1
ATOM 3626 O O . LEU A 1 474 ? -0.050 -5.082 23.613 1.00 87.88 474 LEU A O 1
ATOM 3630 N N . ILE A 1 475 ? -1.857 -6.266 22.981 1.00 87.44 475 ILE A N 1
ATOM 3631 C CA . ILE A 1 475 ? -1.286 -7.605 23.187 1.00 87.44 475 ILE A CA 1
ATOM 3632 C C . ILE A 1 475 ? -1.155 -8.445 21.909 1.00 87.44 475 ILE A C 1
ATOM 3634 O O . ILE A 1 475 ? -0.252 -9.290 21.859 1.00 87.44 475 ILE A O 1
ATOM 3638 N N . GLU A 1 476 ? -2.013 -8.224 20.914 1.00 85.00 476 GLU A N 1
ATOM 3639 C CA . GLU A 1 476 ? -2.095 -8.984 19.669 1.00 85.00 476 GLU A CA 1
ATOM 3640 C C . GLU A 1 476 ? -0.910 -8.691 18.742 1.00 85.00 476 GLU A C 1
ATOM 3642 O O . GLU A 1 476 ? -0.418 -7.567 18.647 1.00 85.00 476 GLU A O 1
ATOM 3647 N N . ARG A 1 477 ? -0.422 -9.737 18.063 1.00 82.25 477 ARG A N 1
ATOM 3648 C CA . ARG A 1 477 ? 0.578 -9.645 16.992 1.00 82.25 477 ARG A CA 1
ATOM 3649 C C . ARG A 1 477 ? 0.293 -10.701 15.940 1.00 82.25 477 ARG A C 1
ATOM 3651 O O . ARG A 1 477 ? -0.034 -11.842 16.271 1.00 82.25 477 ARG A O 1
ATOM 3658 N N . ARG A 1 478 ? 0.507 -10.351 14.670 1.00 76.88 478 ARG A N 1
ATOM 3659 C CA . ARG A 1 478 ? 0.359 -11.276 13.537 1.00 76.88 478 ARG A CA 1
ATOM 3660 C C . ARG A 1 478 ? 1.205 -12.539 13.763 1.00 76.88 478 ARG A C 1
ATOM 3662 O O . ARG A 1 478 ? 2.429 -12.471 13.850 1.00 76.88 478 ARG A O 1
ATOM 3669 N N . GLY A 1 479 ? 0.544 -13.695 13.846 1.00 80.75 479 GLY A N 1
ATOM 3670 C CA . GLY A 1 479 ? 1.187 -15.001 14.044 1.00 80.75 479 GLY A CA 1
ATOM 3671 C C . GLY A 1 479 ? 1.523 -15.374 15.497 1.00 80.75 479 GLY A C 1
ATOM 3672 O O . GLY A 1 479 ? 2.120 -16.429 15.712 1.00 80.75 479 GLY A O 1
ATOM 3673 N N . GLU A 1 480 ? 1.139 -14.565 16.489 1.00 83.69 480 GLU A N 1
ATOM 3674 C CA . GLU A 1 480 ? 1.273 -14.875 17.921 1.00 83.69 480 GLU A CA 1
ATOM 3675 C C . GLU A 1 480 ? -0.086 -15.296 18.523 1.00 83.69 480 GLU A C 1
ATOM 3677 O O . GLU A 1 480 ? -1.138 -14.838 18.089 1.00 83.69 480 GLU A O 1
ATOM 3682 N N . ASN A 1 481 ? -0.088 -16.174 19.535 1.00 86.88 481 ASN A N 1
ATOM 3683 C CA . ASN A 1 481 ? -1.297 -16.468 20.318 1.00 86.88 481 ASN A CA 1
ATOM 3684 C C . ASN A 1 481 ? -1.486 -15.385 21.401 1.00 86.88 481 ASN A C 1
ATOM 3686 O O . ASN A 1 481 ? -0.537 -15.081 22.130 1.00 86.88 481 ASN A O 1
ATOM 3690 N N . LEU A 1 482 ? -2.715 -14.880 21.562 1.00 85.19 482 LEU A N 1
ATOM 3691 C CA . LEU A 1 482 ? -3.136 -13.950 22.619 1.00 85.19 482 LEU A CA 1
ATOM 3692 C C . LEU A 1 482 ? -2.638 -14.345 24.022 1.00 85.19 482 LEU A C 1
ATOM 3694 O O . LEU A 1 482 ? -2.203 -13.472 24.769 1.00 85.19 482 LEU A O 1
ATOM 3698 N N . ASP A 1 483 ? -2.600 -15.639 24.367 1.00 88.75 483 ASP A N 1
ATOM 3699 C CA . ASP A 1 483 ? -2.060 -16.122 25.655 1.00 88.75 483 ASP A CA 1
ATOM 3700 C C . ASP A 1 483 ? -0.605 -15.674 25.906 1.00 88.75 483 ASP A C 1
ATOM 3702 O O . ASP A 1 483 ? -0.201 -15.423 27.044 1.00 88.75 483 ASP A O 1
ATOM 3706 N N . THR A 1 484 ? 0.197 -15.560 24.842 1.00 90.06 484 THR A N 1
ATOM 3707 C CA . THR A 1 484 ? 1.602 -15.122 24.922 1.00 90.06 484 THR A CA 1
ATOM 3708 C C . THR A 1 484 ? 1.694 -13.600 25.063 1.00 90.06 484 THR A C 1
ATOM 3710 O O . THR A 1 484 ? 2.509 -13.104 25.844 1.00 90.06 484 THR A O 1
ATOM 3713 N N . GLY A 1 485 ? 0.792 -12.860 24.407 1.00 88.75 485 GLY A N 1
ATOM 3714 C CA . GLY A 1 485 ? 0.609 -11.420 24.610 1.00 88.75 485 GLY A CA 1
ATOM 3715 C C . GLY A 1 485 ? 0.191 -11.078 26.047 1.00 88.75 485 GLY A C 1
ATOM 3716 O O . GLY A 1 485 ? 0.813 -10.225 26.681 1.00 88.75 485 GLY A O 1
ATOM 3717 N N . LEU A 1 486 ? -0.784 -11.810 26.599 1.00 92.12 486 LEU A N 1
ATOM 3718 C CA . LEU A 1 486 ? -1.206 -11.718 28.003 1.00 92.12 486 LEU A CA 1
ATOM 3719 C C . LEU A 1 486 ? -0.058 -12.057 28.966 1.00 92.12 486 LEU A C 1
ATOM 3721 O O . LEU A 1 486 ? 0.208 -11.312 29.907 1.00 92.12 486 LEU A O 1
ATOM 3725 N N . GLY A 1 487 ? 0.676 -13.147 28.717 1.00 91.75 487 GLY A N 1
ATOM 3726 C CA . GLY A 1 487 ? 1.865 -13.493 29.502 1.00 91.75 487 GLY A CA 1
ATOM 3727 C C . GLY A 1 487 ? 2.865 -12.334 29.568 1.00 91.75 487 GLY A C 1
ATOM 3728 O O . GLY A 1 487 ? 3.262 -11.924 30.655 1.00 91.75 487 GLY A O 1
ATOM 3729 N N . ARG A 1 488 ? 3.182 -11.738 28.413 1.00 90.50 488 ARG A N 1
ATOM 3730 C CA . ARG A 1 488 ? 4.110 -10.606 28.289 1.00 90.50 488 ARG A CA 1
ATOM 3731 C C . ARG A 1 488 ? 3.627 -9.347 29.019 1.00 90.50 488 ARG A C 1
ATOM 3733 O O . ARG A 1 488 ? 4.426 -8.700 29.692 1.00 90.50 488 ARG A O 1
ATOM 3740 N N . LEU A 1 489 ? 2.338 -9.010 28.918 1.00 90.69 489 LEU A N 1
ATOM 3741 C CA . LEU A 1 489 ? 1.750 -7.856 29.610 1.00 90.69 489 LEU A CA 1
ATOM 3742 C C . LEU A 1 489 ? 1.785 -8.036 31.137 1.00 90.69 489 LEU A C 1
ATOM 3744 O O . LEU A 1 489 ? 2.154 -7.112 31.862 1.00 90.69 489 LEU A O 1
ATOM 3748 N N . ARG A 1 490 ? 1.461 -9.238 31.630 1.00 92.06 490 ARG A N 1
ATOM 3749 C CA . ARG A 1 490 ? 1.556 -9.580 33.057 1.00 92.06 490 ARG A CA 1
ATOM 3750 C C . ARG A 1 490 ? 2.998 -9.511 33.567 1.00 92.06 490 ARG A C 1
ATOM 3752 O O . ARG A 1 490 ? 3.230 -8.976 34.648 1.00 92.06 490 ARG A O 1
ATOM 3759 N N . ASP A 1 491 ? 3.952 -10.026 32.796 1.00 90.62 491 ASP A N 1
ATOM 3760 C CA . ASP A 1 491 ? 5.364 -10.037 33.181 1.00 90.62 491 ASP A CA 1
ATOM 3761 C C . ASP A 1 491 ? 5.944 -8.603 33.230 1.00 90.62 491 ASP A C 1
ATOM 3763 O O . ASP A 1 491 ? 6.710 -8.278 34.136 1.00 90.62 491 ASP A O 1
ATOM 3767 N N . LEU A 1 492 ? 5.506 -7.710 32.331 1.00 89.69 492 LEU A N 1
ATOM 3768 C CA . LEU A 1 492 ? 5.822 -6.274 32.354 1.00 89.69 492 LEU A CA 1
ATOM 3769 C C . LEU A 1 492 ? 5.155 -5.529 33.526 1.00 89.69 492 LEU A C 1
ATOM 3771 O O . LEU A 1 492 ? 5.745 -4.619 34.107 1.00 89.69 492 LEU A O 1
ATOM 3775 N N . ALA A 1 493 ? 3.951 -5.934 33.937 1.00 90.06 493 ALA A N 1
ATOM 3776 C CA . ALA A 1 493 ? 3.298 -5.371 35.119 1.00 90.06 493 ALA A CA 1
ATOM 3777 C C . ALA A 1 493 ? 4.095 -5.612 36.419 1.00 90.06 493 ALA A C 1
ATOM 3779 O O . ALA A 1 493 ? 4.019 -4.804 37.341 1.00 90.06 493 ALA A O 1
ATOM 3780 N N . HIS A 1 494 ? 4.931 -6.655 36.496 1.00 86.62 494 HIS A N 1
ATOM 3781 C CA . HIS A 1 494 ? 5.812 -6.860 37.653 1.00 86.62 494 HIS A CA 1
ATOM 3782 C C . HIS A 1 494 ? 6.879 -5.762 37.819 1.00 86.62 494 HIS A C 1
ATOM 3784 O O . HIS A 1 494 ? 7.387 -5.576 38.925 1.00 86.62 494 HIS A O 1
ATOM 3790 N N . THR A 1 495 ? 7.214 -5.005 36.765 1.00 87.12 495 THR A N 1
ATOM 3791 C CA . THR A 1 495 ? 8.159 -3.875 36.855 1.00 87.12 495 THR A CA 1
ATOM 3792 C C . THR A 1 495 ? 7.485 -2.533 37.148 1.00 87.12 495 THR A C 1
ATOM 3794 O O . THR A 1 495 ? 8.166 -1.512 37.190 1.00 87.12 495 THR A O 1
ATOM 3797 N N . SER A 1 496 ? 6.165 -2.510 37.362 1.00 85.69 496 SER A N 1
ATOM 3798 C CA . SER A 1 496 ? 5.364 -1.279 37.392 1.00 85.69 496 SER A CA 1
ATOM 3799 C C . SER A 1 496 ? 5.116 -0.689 38.791 1.00 85.69 496 SER A C 1
ATOM 3801 O O . SER A 1 496 ? 4.312 0.231 38.948 1.00 85.69 496 SER A O 1
ATOM 3803 N N . VAL A 1 497 ? 5.756 -1.236 39.829 1.00 83.56 497 VAL A N 1
ATOM 3804 C CA . VAL A 1 497 ? 5.492 -0.878 41.232 1.00 83.56 497 VAL A CA 1
ATOM 3805 C C . VAL A 1 497 ? 5.851 0.582 41.511 1.00 83.56 497 VAL A C 1
ATOM 3807 O O . VAL A 1 497 ? 7.004 0.988 41.373 1.00 83.56 497 VAL A O 1
ATOM 3810 N N . GLY A 1 498 ? 4.868 1.358 41.975 1.00 79.81 498 GLY A N 1
ATOM 3811 C CA . GLY A 1 498 ? 5.049 2.764 42.351 1.00 79.81 498 GLY A CA 1
ATOM 3812 C C . GLY A 1 498 ? 5.040 3.760 41.187 1.00 79.81 498 GLY A C 1
ATOM 3813 O O . GLY A 1 498 ? 5.285 4.941 41.427 1.00 79.81 498 GLY A O 1
ATOM 3814 N N . LEU A 1 499 ? 4.751 3.312 39.961 1.00 88.44 499 LEU A N 1
ATOM 3815 C CA . LEU A 1 499 ? 4.452 4.193 38.830 1.00 88.44 499 LEU A CA 1
ATOM 3816 C C . LEU A 1 499 ? 3.103 4.905 39.029 1.00 88.44 499 LEU A C 1
ATOM 3818 O O . LEU A 1 499 ? 2.189 4.344 39.639 1.00 88.44 499 LEU A O 1
ATOM 3822 N N . THR A 1 500 ? 2.965 6.126 38.501 1.00 90.12 500 THR A N 1
ATOM 3823 C CA . THR A 1 500 ? 1.642 6.764 38.371 1.00 90.12 500 THR A CA 1
ATOM 3824 C C . THR A 1 500 ? 0.830 6.074 37.276 1.00 90.12 500 THR A C 1
ATOM 3826 O O . THR A 1 500 ? 1.391 5.375 36.432 1.00 90.12 500 THR A O 1
ATOM 3829 N N . ALA A 1 501 ? -0.485 6.294 37.238 1.00 90.81 501 ALA A N 1
ATOM 3830 C CA . ALA A 1 501 ? -1.331 5.791 36.158 1.00 90.81 501 ALA A CA 1
ATOM 3831 C C . ALA A 1 501 ? -0.827 6.262 34.777 1.00 90.81 501 ALA A C 1
ATOM 3833 O O . ALA A 1 501 ? -0.826 5.482 33.830 1.00 90.81 501 ALA A O 1
ATOM 3834 N N . THR A 1 502 ? -0.321 7.498 34.673 1.00 90.12 502 THR A N 1
ATOM 3835 C CA . THR A 1 502 ? 0.278 8.033 33.437 1.00 90.12 502 THR A CA 1
ATOM 3836 C C . THR A 1 502 ? 1.582 7.322 33.072 1.00 90.12 502 THR A C 1
ATOM 3838 O O . THR A 1 502 ? 1.730 6.883 31.936 1.00 90.12 502 THR A O 1
ATOM 3841 N N . ASP A 1 503 ? 2.503 7.136 34.025 1.00 90.56 503 ASP A N 1
ATOM 3842 C CA . ASP A 1 503 ? 3.762 6.417 33.759 1.00 90.56 503 ASP A CA 1
ATOM 3843 C C . ASP A 1 503 ? 3.499 4.942 33.387 1.00 90.56 503 ASP A C 1
ATOM 3845 O O . ASP A 1 503 ? 4.234 4.348 32.597 1.00 90.56 503 ASP A O 1
ATOM 3849 N N . LEU A 1 504 ? 2.435 4.345 33.940 1.00 90.44 504 LEU A N 1
ATOM 3850 C CA . LEU A 1 504 ? 1.963 3.002 33.605 1.00 90.44 504 LEU A CA 1
ATOM 3851 C C . LEU A 1 504 ? 1.447 2.930 32.160 1.00 90.44 504 LEU A C 1
ATOM 3853 O O . LEU A 1 504 ? 1.814 2.014 31.422 1.00 90.44 504 LEU A O 1
ATOM 3857 N N . CYS A 1 505 ? 0.624 3.905 31.759 1.00 89.38 505 CYS A N 1
ATOM 3858 C CA . CYS A 1 505 ? 0.152 4.074 30.388 1.00 89.38 505 CYS A CA 1
ATOM 3859 C C . CYS A 1 505 ? 1.326 4.197 29.412 1.00 89.38 505 CYS A C 1
ATOM 3861 O O . CYS A 1 505 ? 1.383 3.455 28.433 1.00 89.38 505 CYS A O 1
ATOM 3863 N N . ASP A 1 506 ? 2.290 5.072 29.705 1.00 86.38 506 ASP A N 1
ATOM 3864 C CA . ASP A 1 506 ? 3.476 5.271 28.871 1.00 86.38 506 ASP A CA 1
ATOM 3865 C C . ASP A 1 506 ? 4.339 4.004 28.806 1.00 86.38 506 ASP A C 1
ATOM 3867 O O . ASP A 1 506 ? 4.803 3.628 27.728 1.00 86.38 506 ASP A O 1
ATOM 3871 N N . MET A 1 507 ? 4.528 3.294 29.922 1.00 89.00 507 MET A N 1
ATOM 3872 C CA . MET A 1 507 ? 5.270 2.031 29.945 1.00 89.00 507 MET A CA 1
ATOM 3873 C C . MET A 1 507 ? 4.597 0.967 29.065 1.00 89.00 507 MET A C 1
ATOM 3875 O O . MET A 1 507 ? 5.267 0.348 28.237 1.00 89.00 507 MET A O 1
ATOM 3879 N N . PHE A 1 508 ? 3.285 0.756 29.206 1.00 88.06 508 PHE A N 1
ATOM 3880 C CA . PHE A 1 508 ? 2.557 -0.239 28.414 1.00 88.06 508 PHE A CA 1
ATOM 3881 C C . PHE A 1 508 ? 2.408 0.158 26.939 1.00 88.06 508 PHE A C 1
ATOM 3883 O O . PHE A 1 508 ? 2.472 -0.715 26.070 1.00 88.06 508 PHE A O 1
ATOM 3890 N N . LEU A 1 509 ? 2.292 1.452 26.621 1.00 81.75 509 LEU A N 1
ATOM 3891 C CA . LEU A 1 509 ? 2.286 1.906 25.232 1.00 81.75 509 LEU A CA 1
ATOM 3892 C C . LEU A 1 509 ? 3.649 1.715 24.552 1.00 81.75 509 LEU A C 1
ATOM 3894 O O . LEU A 1 509 ? 3.690 1.189 23.435 1.00 81.75 509 LEU A O 1
ATOM 3898 N N . ASN A 1 510 ? 4.751 2.060 25.225 1.00 75.44 510 ASN A N 1
ATOM 3899 C CA . ASN A 1 510 ? 6.092 2.076 24.631 1.00 75.44 510 ASN A CA 1
ATOM 3900 C C . ASN A 1 510 ? 6.839 0.727 24.655 1.00 75.44 510 ASN A C 1
ATOM 3902 O O . ASN A 1 510 ? 7.843 0.582 23.958 1.00 75.44 510 ASN A O 1
ATOM 3906 N N . HIS A 1 511 ? 6.388 -0.288 25.404 1.00 68.69 511 HIS A N 1
ATOM 3907 C CA . HIS A 1 511 ? 7.080 -1.590 25.491 1.00 68.69 511 HIS A CA 1
ATOM 3908 C C . HIS A 1 511 ? 6.851 -2.518 24.273 1.00 68.69 511 HIS A C 1
ATOM 3910 O O . HIS A 1 511 ? 6.704 -3.734 24.411 1.00 68.69 511 HIS A O 1
ATOM 3916 N N . GLN A 1 512 ? 6.832 -1.958 23.060 1.00 58.84 512 GLN A N 1
ATOM 3917 C CA . GLN A 1 512 ? 6.730 -2.699 21.799 1.00 58.84 512 GLN A CA 1
ATOM 3918 C C . GLN A 1 512 ? 7.857 -2.341 20.802 1.00 58.84 512 GLN A C 1
ATOM 3920 O O . GLN A 1 512 ? 7.595 -1.792 19.733 1.00 58.84 512 GLN A O 1
ATOM 3925 N N . PRO A 1 513 ? 9.134 -2.655 21.098 1.00 43.03 513 PRO A N 1
ATOM 3926 C CA . PRO A 1 513 ? 10.200 -2.513 20.111 1.00 43.03 513 PRO A CA 1
ATOM 3927 C C . PRO A 1 513 ? 10.040 -3.543 18.975 1.00 43.03 513 PRO A C 1
ATOM 3929 O O . PRO A 1 513 ? 10.228 -4.741 19.187 1.00 43.03 513 PRO A O 1
ATOM 3932 N N . GLY A 1 514 ? 9.745 -3.065 17.762 1.00 48.12 514 GLY A N 1
ATOM 3933 C CA . GLY A 1 514 ? 9.828 -3.854 16.524 1.00 48.12 514 GLY A CA 1
ATOM 3934 C C . GLY A 1 514 ? 8.597 -4.689 16.150 1.00 48.12 514 GLY A C 1
ATOM 3935 O O . GLY A 1 514 ? 8.752 -5.670 15.428 1.00 48.12 514 GLY A O 1
ATOM 3936 N N . ALA A 1 515 ? 7.401 -4.331 16.627 1.00 45.56 515 ALA A N 1
ATOM 3937 C CA . ALA A 1 515 ? 6.143 -4.925 16.173 1.00 45.56 515 ALA A CA 1
ATOM 3938 C C . ALA A 1 515 ? 5.236 -3.850 15.553 1.00 45.56 515 ALA A C 1
ATOM 3940 O O . ALA A 1 515 ? 4.886 -2.880 16.220 1.00 45.56 515 ALA A O 1
ATOM 3941 N N . GLU A 1 516 ? 4.846 -4.042 14.293 1.00 54.84 516 GLU A N 1
ATOM 3942 C CA . GLU A 1 516 ? 3.727 -3.322 13.679 1.00 54.84 516 GLU A CA 1
ATOM 3943 C C . GLU A 1 516 ? 2.428 -3.815 14.337 1.00 54.84 516 GLU A C 1
ATOM 3945 O O . GLU A 1 516 ? 2.112 -5.007 14.259 1.00 54.84 516 GLU A O 1
ATOM 3950 N N . SER A 1 517 ? 1.701 -2.921 15.015 1.00 59.62 517 SER A N 1
ATOM 3951 C CA . SER A 1 517 ? 0.354 -3.207 15.523 1.00 59.62 517 SER A CA 1
ATOM 3952 C C . SER A 1 517 ? -0.649 -2.819 14.442 1.00 59.62 517 SER A C 1
ATOM 3954 O O . SER A 1 517 ? -0.790 -1.622 14.185 1.00 59.62 517 SER A O 1
ATOM 3956 N N . PRO A 1 518 ? -1.344 -3.777 13.801 1.00 61.59 518 PRO A N 1
ATOM 3957 C CA . PRO A 1 518 ? -2.327 -3.441 12.777 1.00 61.59 518 PRO A CA 1
ATOM 3958 C C . PRO A 1 518 ? -3.497 -2.642 13.365 1.00 61.59 518 PRO A C 1
ATOM 3960 O O . PRO A 1 518 ? -4.045 -1.786 12.676 1.00 61.59 518 PRO A O 1
ATOM 3963 N N . ASP A 1 519 ? -3.822 -2.893 14.637 1.00 75.44 519 ASP A N 1
ATOM 3964 C CA . ASP A 1 519 ? -4.993 -2.350 15.318 1.00 75.44 519 ASP A CA 1
ATOM 3965 C C . ASP A 1 519 ? -4.669 -1.239 16.326 1.00 75.44 519 ASP A C 1
ATOM 3967 O O . ASP A 1 519 ? -3.514 -1.053 16.744 1.00 75.44 519 ASP A O 1
ATOM 3971 N N . ASP A 1 520 ? -5.725 -0.519 16.696 1.00 80.94 520 ASP A N 1
ATOM 3972 C CA . ASP A 1 520 ? -5.750 0.559 17.677 1.00 80.94 520 ASP A CA 1
ATOM 3973 C C . ASP A 1 520 ? -5.464 0.076 19.110 1.00 80.94 520 ASP A C 1
ATOM 3975 O O . ASP A 1 520 ? -5.495 -1.112 19.434 1.00 80.94 520 ASP A O 1
ATOM 3979 N N . ARG A 1 521 ? -5.064 1.014 19.978 1.00 87.00 521 ARG A N 1
ATOM 3980 C CA . ARG A 1 521 ? -4.547 0.701 21.318 1.00 87.00 521 ARG A CA 1
ATOM 3981 C C . ARG A 1 521 ? -5.112 1.638 22.377 1.00 87.00 521 ARG A C 1
ATOM 3983 O O . ARG A 1 521 ? -4.443 2.592 22.780 1.00 87.00 521 ARG A O 1
ATOM 3990 N N . ALA A 1 522 ? -6.308 1.348 22.869 1.00 90.75 522 ALA A N 1
ATOM 3991 C CA . ALA A 1 522 ? -6.883 1.964 24.057 1.00 90.75 522 ALA A CA 1
ATOM 3992 C C . ALA A 1 522 ? -6.429 1.269 25.354 1.00 90.75 522 ALA A C 1
ATOM 3994 O O . ALA A 1 522 ? -6.427 0.041 25.483 1.00 90.75 522 ALA A O 1
ATOM 3995 N N . LEU A 1 523 ? -6.102 2.072 26.368 1.00 93.56 523 LEU A N 1
ATOM 3996 C CA . LEU A 1 523 ? -5.853 1.604 27.728 1.00 93.56 523 LEU A CA 1
ATOM 3997 C C . LEU A 1 523 ? -6.367 2.610 28.763 1.00 93.56 523 LEU A C 1
ATOM 3999 O O . LEU A 1 523 ? -6.274 3.824 28.587 1.00 93.56 523 LEU A O 1
ATOM 4003 N N . LEU A 1 524 ? -6.883 2.086 29.874 1.00 95.75 524 LEU A N 1
ATOM 4004 C CA . LEU A 1 524 ? -7.327 2.843 31.041 1.00 95.75 524 LEU A CA 1
ATOM 4005 C C . LEU A 1 524 ? -6.719 2.230 32.313 1.00 95.75 524 LEU A C 1
ATOM 4007 O O . LEU A 1 524 ? -7.041 1.101 32.692 1.00 95.75 524 LEU A O 1
ATOM 4011 N N . ALA A 1 525 ? -5.841 2.992 32.965 1.00 95.38 525 ALA A N 1
ATOM 4012 C CA . ALA A 1 525 ? -5.178 2.659 34.222 1.00 95.38 525 ALA A CA 1
ATOM 4013 C C . ALA A 1 525 ? -5.801 3.435 35.392 1.00 95.38 525 ALA A C 1
ATOM 4015 O O . ALA A 1 525 ? -6.024 4.644 35.297 1.00 95.38 525 ALA A O 1
ATOM 4016 N N . ILE A 1 526 ? -6.085 2.740 36.497 1.00 95.00 526 ILE A N 1
ATOM 4017 C CA . ILE A 1 526 ? -6.739 3.293 37.692 1.00 95.00 526 ILE A CA 1
ATOM 4018 C C . ILE A 1 526 ? -6.059 2.733 38.941 1.00 95.00 526 ILE A C 1
ATOM 4020 O O . ILE A 1 526 ? -6.237 1.560 39.274 1.00 95.00 526 ILE A O 1
ATOM 4024 N N . SER A 1 527 ? -5.330 3.578 39.664 1.00 93.31 527 SER A N 1
ATOM 4025 C CA . SER A 1 527 ? -4.701 3.234 40.941 1.00 93.31 527 SER A CA 1
ATOM 4026 C C . SER A 1 527 ? -5.633 3.588 42.101 1.00 93.31 527 SER A C 1
ATOM 4028 O O . SER A 1 527 ? -6.060 4.738 42.260 1.00 93.31 527 SER A O 1
ATOM 4030 N N . PHE A 1 528 ? -5.963 2.594 42.925 1.00 90.88 528 PHE A N 1
ATOM 4031 C CA . PHE A 1 528 ? -6.871 2.742 44.058 1.00 90.88 528 PHE A CA 1
ATOM 4032 C C . PHE A 1 528 ? -6.179 3.410 45.262 1.00 90.88 528 PHE A C 1
ATOM 4034 O O . PHE A 1 528 ? -5.022 3.099 45.560 1.00 90.88 528 PHE A O 1
ATOM 4041 N N . PRO A 1 529 ? -6.884 4.278 46.015 1.00 85.31 529 PRO A N 1
ATOM 4042 C CA . PRO A 1 529 ? -6.305 5.034 47.123 1.00 85.31 529 PRO A CA 1
ATOM 4043 C C . PRO A 1 529 ? -5.585 4.163 48.161 1.00 85.31 529 PRO A C 1
ATOM 4045 O O . PRO A 1 529 ? -6.102 3.146 48.624 1.00 85.31 529 PRO A O 1
ATOM 4048 N N . THR A 1 530 ? -4.399 4.606 48.584 1.00 79.00 530 THR A N 1
ATOM 4049 C CA . THR A 1 530 ? -3.608 3.966 49.652 1.00 79.00 530 THR A CA 1
ATOM 4050 C C . THR A 1 530 ? -4.135 4.289 51.055 1.00 79.00 530 THR A C 1
ATOM 4052 O O . THR A 1 530 ? -3.957 3.508 51.993 1.00 79.00 530 THR A O 1
ATOM 4055 N N . THR A 1 531 ? -4.822 5.421 51.212 1.00 72.25 531 THR A N 1
ATOM 4056 C CA . THR A 1 531 ? -5.447 5.887 52.458 1.00 72.25 531 THR A CA 1
ATOM 4057 C C . THR A 1 531 ? -6.966 5.700 52.445 1.00 72.25 531 THR A C 1
ATOM 4059 O O . THR A 1 531 ? -7.571 5.362 51.431 1.00 72.25 531 THR A O 1
ATOM 4062 N N . GLU A 1 532 ? -7.605 5.858 53.605 1.00 66.00 532 GLU A N 1
ATOM 4063 C CA . GLU A 1 532 ? -9.064 5.774 53.702 1.00 66.00 532 GLU A CA 1
ATOM 4064 C C . GLU A 1 532 ? -9.705 7.010 53.068 1.00 66.00 532 GLU A C 1
ATOM 4066 O O . GLU A 1 532 ? -9.412 8.138 53.472 1.00 66.00 532 GLU A O 1
ATOM 4071 N N . LEU A 1 533 ? -10.564 6.796 52.070 1.00 62.12 533 LEU A N 1
ATOM 4072 C CA . LEU A 1 533 ? -11.296 7.877 51.422 1.00 62.12 533 LEU A CA 1
ATOM 4073 C C . LEU A 1 533 ? -12.212 8.577 52.440 1.00 62.12 533 LEU A C 1
ATOM 4075 O O . LEU A 1 533 ? -13.002 7.898 53.103 1.00 62.12 533 LEU A O 1
ATOM 4079 N N . PRO A 1 534 ? -12.166 9.918 52.559 1.00 56.38 534 PRO A N 1
ATOM 4080 C CA . PRO A 1 534 ? -13.206 10.636 53.279 1.00 56.38 534 PRO A CA 1
ATOM 4081 C C . PRO A 1 534 ? -14.555 10.439 52.560 1.00 56.38 534 PRO A C 1
ATOM 4083 O O . PRO A 1 534 ? -14.577 10.322 51.331 1.00 56.38 534 PRO A O 1
ATOM 4086 N N . PRO A 1 535 ? -15.687 10.417 53.291 1.00 53.31 535 PRO A N 1
ATOM 4087 C CA . PRO A 1 535 ? -17.005 10.338 52.669 1.00 53.31 535 PRO A CA 1
ATOM 4088 C C . PRO A 1 535 ? -17.210 11.523 51.720 1.00 53.31 535 PRO A C 1
ATOM 4090 O O . PRO A 1 535 ? -16.825 12.652 52.040 1.00 53.31 535 PRO A O 1
ATOM 4093 N N . ALA A 1 536 ? -17.804 11.261 50.555 1.00 51.22 536 ALA A N 1
ATOM 4094 C CA . ALA A 1 536 ? -17.968 12.271 49.519 1.00 51.22 536 ALA A CA 1
ATOM 4095 C C . ALA A 1 536 ? -18.795 13.474 50.024 1.00 51.22 536 ALA A C 1
ATOM 4097 O O . ALA A 1 536 ? -19.780 13.290 50.750 1.00 51.22 536 ALA A O 1
ATOM 4098 N N . PRO A 1 537 ? -18.434 14.717 49.650 1.00 50.97 537 PRO A N 1
ATOM 4099 C CA . PRO A 1 537 ? -19.324 15.851 49.846 1.00 50.97 537 PRO A CA 1
ATOM 4100 C C . PRO A 1 537 ? -20.569 15.659 48.960 1.00 50.97 537 PRO A C 1
ATOM 4102 O O . PRO A 1 537 ? -20.418 15.302 47.793 1.00 50.97 537 PRO A O 1
ATOM 4105 N N . PRO A 1 538 ? -21.789 15.918 49.465 1.00 43.16 538 PRO A N 1
ATOM 4106 C CA . PRO A 1 538 ? -23.012 15.664 48.707 1.00 43.16 538 PRO A CA 1
ATOM 4107 C C . PRO A 1 538 ? -23.048 16.488 47.416 1.00 43.16 538 PRO A C 1
ATOM 4109 O O . PRO A 1 538 ? -22.665 17.664 47.434 1.00 43.16 538 PRO A O 1
ATOM 4112 N N . VAL A 1 539 ? -23.575 15.909 46.327 1.00 46.59 539 VAL A N 1
ATOM 4113 C CA . VAL A 1 539 ? -23.726 16.566 45.010 1.00 46.59 539 VAL A CA 1
ATOM 4114 C C . VAL A 1 539 ? -24.704 17.748 45.061 1.00 46.59 539 VAL A C 1
ATOM 4116 O O . VAL A 1 539 ? -25.845 17.703 44.604 1.00 46.59 539 VAL A O 1
ATOM 4119 N N . GLY A 1 540 ? -24.231 18.869 45.592 1.00 35.00 540 GLY A N 1
ATOM 4120 C CA . GLY A 1 540 ? -24.767 20.189 45.317 1.00 35.00 540 GLY A CA 1
ATOM 4121 C C . GLY A 1 540 ? -24.045 20.779 44.112 1.00 35.00 540 GLY A C 1
ATOM 4122 O O . GLY A 1 540 ? -22.815 20.802 44.076 1.00 35.00 540 GLY A O 1
ATOM 4123 N N . TRP A 1 541 ? -24.796 21.326 43.152 1.00 39.25 541 TRP A N 1
ATOM 4124 C CA . TRP A 1 541 ? -24.247 22.199 42.107 1.00 39.25 541 TRP A CA 1
ATOM 4125 C C . TRP A 1 541 ? -23.707 23.493 42.734 1.00 39.25 541 TRP A C 1
ATOM 4127 O O . TRP A 1 541 ? -24.341 24.552 42.703 1.00 39.25 541 TRP A O 1
ATOM 4137 N N . SER A 1 542 ? -22.524 23.409 43.334 1.00 34.00 542 SER A N 1
ATOM 4138 C CA . SER A 1 542 ? -21.775 24.578 43.759 1.00 34.00 542 SER A CA 1
ATOM 4139 C C . SER A 1 542 ? -21.268 25.304 42.513 1.00 34.00 542 SER A C 1
ATOM 4141 O O . SER A 1 542 ? -20.711 24.705 41.592 1.00 34.00 542 SER A O 1
ATOM 4143 N N . LYS A 1 543 ? -21.465 26.626 42.463 1.00 38.78 543 LYS A N 1
ATOM 4144 C CA . LYS A 1 543 ? -20.800 27.480 41.472 1.00 38.78 543 LYS A CA 1
ATOM 4145 C C . LYS A 1 543 ? -19.324 27.599 41.849 1.00 38.78 543 LYS A C 1
ATOM 4147 O O . LYS A 1 543 ? -18.908 28.612 42.406 1.00 38.78 543 LYS A O 1
ATOM 4152 N N . GLY A 1 544 ? -18.559 26.546 41.569 1.00 31.05 544 GLY A N 1
ATOM 4153 C CA . GLY A 1 544 ? -17.111 26.535 41.712 1.00 31.05 544 GLY A CA 1
ATOM 4154 C C . GLY A 1 544 ? -16.492 27.589 40.800 1.00 31.05 544 GLY A C 1
ATOM 4155 O O . GLY A 1 544 ? -16.494 27.452 39.578 1.00 31.05 544 GLY A O 1
ATOM 4156 N N . THR A 1 545 ? -15.976 28.661 41.394 1.00 32.72 545 THR A N 1
ATOM 4157 C CA . THR A 1 545 ? -15.087 29.604 40.712 1.00 32.72 545 THR A CA 1
ATOM 4158 C C . THR A 1 545 ? -13.885 28.849 40.159 1.00 32.72 545 THR A C 1
ATOM 4160 O O . THR A 1 545 ? -13.215 28.147 40.915 1.00 32.72 545 THR A O 1
ATOM 4163 N N . ALA A 1 546 ? -13.601 29.017 38.866 1.00 29.23 546 ALA A N 1
ATOM 4164 C CA . ALA A 1 546 ? -12.431 28.416 38.236 1.00 29.23 546 ALA A CA 1
ATOM 4165 C C . ALA A 1 546 ? -11.143 28.781 39.005 1.00 29.23 546 ALA A C 1
ATOM 4167 O O . ALA A 1 546 ? -10.980 29.952 39.374 1.00 29.23 546 ALA A O 1
ATOM 4168 N N . PRO A 1 547 ? -10.212 27.832 39.221 1.00 29.80 547 PRO A N 1
ATOM 4169 C CA . PRO A 1 547 ? -8.875 28.159 39.693 1.00 29.80 547 PRO A CA 1
ATOM 4170 C C . PRO A 1 547 ? -8.223 29.152 38.730 1.00 29.80 547 PRO A C 1
ATOM 4172 O O . PRO A 1 547 ? -8.364 29.033 37.511 1.00 29.80 547 PRO A O 1
ATOM 4175 N N . ALA A 1 548 ? -7.501 30.134 39.267 1.00 29.30 548 ALA A N 1
ATOM 4176 C CA . ALA A 1 548 ? -6.778 31.097 38.450 1.00 29.30 548 ALA A CA 1
ATOM 4177 C C . ALA A 1 548 ? -5.613 30.401 37.726 1.00 29.30 548 ALA A C 1
ATOM 4179 O O . ALA A 1 548 ? -4.515 30.287 38.268 1.00 29.30 548 ALA A O 1
ATOM 4180 N N . ALA A 1 549 ? -5.856 29.946 36.495 1.00 29.83 549 ALA A N 1
ATOM 4181 C CA . ALA A 1 549 ? -4.798 29.518 35.593 1.00 29.83 549 ALA A CA 1
ATOM 4182 C C . ALA A 1 549 ? -3.788 30.664 35.434 1.00 29.83 549 ALA A C 1
ATOM 4184 O O . ALA A 1 549 ? -4.169 31.805 35.151 1.00 29.83 549 ALA A O 1
ATOM 4185 N N . ALA A 1 550 ? -2.505 30.364 35.642 1.00 28.08 550 ALA A N 1
ATOM 4186 C CA . ALA A 1 550 ? -1.438 31.343 35.499 1.00 28.08 550 ALA A CA 1
ATOM 4187 C C . ALA A 1 550 ? -1.466 31.921 34.077 1.00 28.08 550 ALA A C 1
ATOM 4189 O O . ALA A 1 550 ? -1.355 31.189 33.093 1.00 28.08 550 ALA A O 1
ATOM 4190 N N . ALA A 1 551 ? -1.656 33.236 33.968 1.00 26.33 551 ALA A N 1
ATOM 4191 C CA . ALA A 1 551 ? -1.806 33.883 32.674 1.00 26.33 551 ALA A CA 1
ATOM 4192 C C . ALA A 1 551 ? -0.516 33.730 31.843 1.00 26.33 551 ALA A C 1
ATOM 4194 O O . ALA A 1 551 ? 0.555 34.102 32.337 1.00 26.33 551 ALA A O 1
ATOM 4195 N N . PRO A 1 552 ? -0.587 33.263 30.580 1.00 27.19 552 PRO A N 1
ATOM 4196 C CA . PRO A 1 552 ? 0.560 33.333 29.688 1.00 27.19 552 PRO A CA 1
ATOM 4197 C C . PRO A 1 552 ? 0.947 34.803 29.507 1.00 27.19 552 PRO A C 1
ATOM 4199 O O . PRO A 1 552 ? 0.108 35.661 29.212 1.00 27.19 552 PRO A O 1
ATOM 4202 N N . GLN A 1 553 ? 2.225 35.107 29.729 1.00 26.78 553 GLN A N 1
ATOM 4203 C CA . GLN A 1 553 ? 2.734 36.471 29.638 1.00 26.78 553 GLN A CA 1
ATOM 4204 C C . GLN A 1 553 ? 2.535 37.000 28.214 1.00 26.78 553 GLN A C 1
ATOM 4206 O O . GLN A 1 553 ? 3.018 36.417 27.245 1.00 26.78 553 GLN A O 1
ATOM 4211 N N . ARG A 1 554 ? 1.822 38.125 28.087 1.00 26.30 554 ARG A N 1
ATOM 4212 C CA . ARG A 1 554 ? 1.640 38.824 26.808 1.00 26.30 554 ARG A CA 1
ATOM 4213 C C . ARG A 1 554 ? 3.008 39.221 26.230 1.00 26.30 554 ARG A C 1
ATOM 4215 O O . ARG A 1 554 ? 3.686 40.028 26.871 1.00 26.30 554 ARG A O 1
ATOM 4222 N N . PRO A 1 555 ? 3.391 38.777 25.018 1.00 25.55 555 PRO A N 1
ATOM 4223 C CA . PRO A 1 555 ? 4.479 39.422 24.298 1.00 25.55 555 PRO A CA 1
ATOM 4224 C C . PRO A 1 555 ? 4.071 40.857 23.928 1.00 25.55 555 PRO A C 1
ATOM 4226 O O . PRO A 1 555 ? 2.894 41.157 23.703 1.00 25.55 555 PRO A O 1
ATOM 4229 N N . ALA A 1 556 ? 5.050 41.760 23.917 1.00 26.72 556 ALA A N 1
ATOM 4230 C CA . ALA A 1 556 ? 4.817 43.195 23.808 1.00 26.72 556 ALA A CA 1
ATOM 4231 C C . ALA A 1 556 ? 4.155 43.608 22.481 1.00 26.72 556 ALA A C 1
ATOM 4233 O O . ALA A 1 556 ? 4.481 43.111 21.403 1.00 26.72 556 ALA A O 1
ATOM 4234 N N . THR A 1 557 ? 3.261 44.593 22.564 1.00 24.30 557 THR A N 1
ATOM 4235 C CA . THR A 1 557 ? 2.643 45.247 21.408 1.00 24.30 557 THR A CA 1
ATOM 4236 C C . THR A 1 557 ? 3.685 45.988 20.570 1.00 24.30 557 THR A C 1
ATOM 4238 O O . THR A 1 557 ? 4.160 47.048 20.980 1.00 24.30 557 THR A O 1
ATOM 4241 N N . PHE A 1 558 ? 3.969 45.500 19.362 1.00 27.45 558 PHE A N 1
ATOM 4242 C CA . PHE A 1 558 ? 4.603 46.311 18.322 1.00 27.45 558 PHE A CA 1
ATOM 4243 C C . PHE A 1 558 ? 3.535 47.107 17.570 1.00 27.45 558 PHE A C 1
ATOM 4245 O O . PHE A 1 558 ? 2.736 46.563 16.810 1.00 27.45 558 PHE A O 1
ATOM 4252 N N . THR A 1 559 ? 3.521 48.419 17.782 1.00 26.17 559 THR A N 1
ATOM 4253 C CA . THR A 1 559 ? 2.686 49.352 17.025 1.00 26.17 559 THR A CA 1
ATOM 4254 C C . THR A 1 559 ? 3.295 49.629 15.656 1.00 26.17 559 THR A C 1
ATOM 4256 O O . THR A 1 559 ? 4.330 50.286 15.573 1.00 26.17 559 THR A O 1
ATOM 4259 N N . HIS A 1 560 ? 2.604 49.244 14.582 1.00 26.91 560 HIS A N 1
ATOM 4260 C CA . HIS A 1 560 ? 2.790 49.863 13.271 1.00 26.91 560 HIS A CA 1
ATOM 4261 C C . HIS A 1 560 ? 1.445 50.280 12.681 1.00 26.91 560 HIS A C 1
ATOM 4263 O O . HIS A 1 560 ? 0.535 49.473 12.506 1.00 26.91 560 HIS A O 1
ATOM 4269 N N . ALA A 1 561 ? 1.318 51.573 12.394 1.00 27.53 561 ALA A N 1
ATOM 4270 C CA . ALA A 1 561 ? 0.121 52.145 11.803 1.00 27.53 561 ALA A CA 1
ATOM 4271 C C . ALA A 1 561 ? 0.059 51.858 10.297 1.00 27.53 561 ALA A C 1
ATOM 4273 O O . ALA A 1 561 ? 1.023 52.106 9.574 1.00 27.53 561 ALA A O 1
ATOM 4274 N N . SER A 1 562 ? -1.111 51.458 9.800 1.00 27.70 562 SER A N 1
ATOM 4275 C CA . SER A 1 562 ? -1.476 51.653 8.396 1.00 27.70 562 SER A CA 1
ATOM 4276 C C . SER A 1 562 ? -2.967 51.984 8.275 1.00 27.70 562 SER A C 1
ATOM 4278 O O . SER A 1 562 ? -3.799 51.522 9.054 1.00 27.70 562 SER A O 1
ATOM 4280 N N . ARG A 1 563 ? -3.298 52.883 7.342 1.00 28.64 563 ARG A N 1
ATOM 4281 C CA . ARG A 1 563 ? -4.663 53.370 7.095 1.00 28.64 563 ARG A CA 1
ATOM 4282 C C . ARG A 1 563 ? -5.344 52.489 6.045 1.00 28.64 563 ARG A C 1
ATOM 4284 O O . ARG A 1 563 ? -4.887 52.481 4.907 1.00 28.64 563 ARG A O 1
ATOM 4291 N N . ALA A 1 564 ? -6.495 51.899 6.358 1.00 27.81 564 ALA A N 1
ATOM 4292 C CA . ALA A 1 564 ? -7.430 51.382 5.355 1.00 27.81 564 ALA A CA 1
ATOM 4293 C C . ALA A 1 564 ? -8.887 51.584 5.803 1.00 27.81 564 ALA A C 1
ATOM 4295 O O . ALA A 1 564 ? -9.237 51.408 6.964 1.00 27.81 564 ALA A O 1
ATOM 4296 N N . ARG A 1 565 ? -9.703 52.058 4.861 1.00 27.94 565 ARG A N 1
ATOM 4297 C CA . ARG A 1 565 ? -11.029 52.666 5.039 1.00 27.94 565 ARG A CA 1
ATOM 4298 C C . ARG A 1 565 ? -12.089 51.670 5.524 1.00 27.94 565 ARG A C 1
ATOM 4300 O O . ARG A 1 565 ? -12.136 50.533 5.074 1.00 27.94 565 ARG A O 1
ATOM 4307 N N . SER A 1 566 ? -12.995 52.161 6.363 1.00 26.30 566 SER A N 1
ATOM 4308 C CA . SER A 1 566 ? -14.216 51.479 6.791 1.00 26.30 566 SER A CA 1
ATOM 4309 C C . SER A 1 566 ? -15.222 51.295 5.649 1.00 26.30 566 SER A C 1
ATOM 4311 O O . SER A 1 566 ? -15.529 52.258 4.950 1.00 26.30 566 SER A O 1
ATOM 4313 N N . HIS A 1 567 ? -15.814 50.103 5.539 1.00 29.31 567 HIS A N 1
ATOM 4314 C CA . HIS A 1 567 ? -17.154 49.850 4.985 1.00 29.31 567 HIS A CA 1
ATOM 4315 C C . HIS A 1 567 ? -17.762 48.671 5.763 1.00 29.31 567 HIS A C 1
ATOM 4317 O O . HIS A 1 567 ? -17.108 47.644 5.925 1.00 29.31 567 HIS A O 1
ATOM 4323 N N . ALA A 1 568 ? -18.981 48.831 6.282 1.00 26.97 568 ALA A N 1
ATOM 4324 C CA . ALA A 1 568 ? -19.658 47.839 7.121 1.00 26.97 568 ALA A CA 1
ATOM 4325 C C . ALA A 1 568 ? -20.967 47.368 6.459 1.00 26.97 568 ALA A C 1
ATOM 4327 O O . ALA A 1 568 ? -21.720 48.220 5.983 1.00 26.97 568 ALA A O 1
ATOM 4328 N N . PRO A 1 569 ? -21.277 46.058 6.448 1.00 31.58 569 PRO A N 1
ATOM 4329 C CA . PRO A 1 569 ? -22.592 45.555 6.064 1.00 31.58 569 PRO A CA 1
ATOM 4330 C C . PRO A 1 569 ? -23.551 45.509 7.281 1.00 31.58 569 PRO A C 1
ATOM 4332 O O . PRO A 1 569 ? -23.117 45.170 8.385 1.00 31.58 569 PRO A O 1
ATOM 4335 N N . PRO A 1 570 ? -24.844 45.856 7.121 1.00 35.44 570 PRO A N 1
ATOM 4336 C CA . PRO A 1 570 ? -25.805 45.911 8.225 1.00 35.44 570 PRO A CA 1
ATOM 4337 C C . PRO A 1 570 ? -26.480 44.563 8.548 1.00 35.44 570 PRO A C 1
ATOM 4339 O O . PRO A 1 570 ? -26.442 43.607 7.776 1.00 35.44 570 PRO A O 1
ATOM 4342 N N . ALA A 1 571 ? -27.123 44.514 9.718 1.00 29.19 571 ALA A N 1
ATOM 4343 C CA . ALA A 1 571 ? -27.753 43.326 10.296 1.00 29.19 571 ALA A CA 1
ATOM 4344 C C . ALA A 1 571 ? -29.099 42.921 9.650 1.00 29.19 571 ALA A C 1
ATOM 4346 O O . ALA A 1 571 ? -29.795 43.725 9.032 1.00 29.19 571 ALA A O 1
ATOM 4347 N N . ARG A 1 572 ? -29.482 41.652 9.866 1.00 32.19 572 ARG A N 1
ATOM 4348 C CA . ARG A 1 572 ? -30.759 41.048 9.442 1.00 32.19 572 ARG A CA 1
ATOM 4349 C C . ARG A 1 572 ? -31.964 41.608 10.218 1.00 32.19 572 ARG A C 1
ATOM 4351 O O . ARG A 1 572 ? -31.873 41.821 11.424 1.00 32.19 572 ARG A O 1
ATOM 4358 N N . GLN A 1 573 ? -33.121 41.684 9.557 1.00 29.53 573 GLN A N 1
ATOM 4359 C CA . GLN A 1 573 ? -34.450 41.713 10.188 1.00 29.53 573 GLN A CA 1
ATOM 4360 C C . GLN A 1 573 ? -35.431 40.768 9.454 1.00 29.53 573 GLN A C 1
ATOM 4362 O O . GLN A 1 573 ? -35.162 40.403 8.307 1.00 29.53 573 GLN A O 1
ATOM 4367 N N . PRO A 1 574 ? -36.510 40.303 10.119 1.00 32.19 574 PRO A N 1
ATOM 4368 C CA . PRO A 1 574 ? -37.353 39.200 9.646 1.00 32.19 574 PRO A CA 1
ATOM 4369 C C . PRO A 1 574 ? -38.563 39.662 8.816 1.00 32.19 574 PRO A C 1
ATOM 4371 O O . PRO A 1 574 ? -38.965 40.822 8.876 1.00 32.19 574 PRO A O 1
ATOM 4374 N N . LEU A 1 575 ? -39.198 38.724 8.102 1.00 27.64 575 LEU A N 1
ATOM 4375 C CA . LEU A 1 575 ? -40.454 38.945 7.376 1.00 27.64 575 LEU A CA 1
ATOM 4376 C C . LEU A 1 575 ? -41.622 38.159 7.990 1.00 27.64 575 LEU A C 1
ATOM 4378 O O . LEU A 1 575 ? -41.488 36.994 8.356 1.00 27.64 575 LEU A O 1
ATOM 4382 N N . VAL A 1 576 ? -42.773 38.830 8.073 1.00 27.86 576 VAL A N 1
ATOM 4383 C CA . VAL A 1 576 ? -44.067 38.332 8.572 1.00 27.86 576 VAL A CA 1
ATOM 4384 C C . VAL A 1 576 ? -45.020 38.152 7.376 1.00 27.86 576 VAL A C 1
ATOM 4386 O O . VAL A 1 576 ? -44.936 38.917 6.418 1.00 27.86 576 VAL A O 1
ATOM 4389 N N . GLY A 1 577 ? -45.903 37.144 7.403 1.00 25.91 577 GLY A N 1
ATOM 4390 C CA . GLY A 1 577 ? -46.778 36.771 6.270 1.00 25.91 577 GLY A CA 1
ATOM 4391 C C . GLY A 1 577 ? -48.247 37.235 6.350 1.00 25.91 577 GLY A C 1
ATOM 4392 O O . GLY A 1 577 ? -48.640 37.885 7.315 1.00 25.91 577 GLY A O 1
ATOM 4393 N N . PHE A 1 578 ? -49.053 36.849 5.340 1.00 25.30 578 PHE A N 1
ATOM 4394 C CA . PHE A 1 578 ? -50.527 37.003 5.207 1.00 25.30 578 PHE A CA 1
ATOM 4395 C C . PHE A 1 578 ? -51.110 35.911 4.251 1.00 25.30 578 PHE A C 1
ATOM 4397 O O . PHE A 1 578 ? -50.372 35.473 3.375 1.00 25.30 578 PHE A O 1
ATOM 4404 N N . SER A 1 579 ? -52.394 35.482 4.220 1.00 26.33 579 SER A N 1
ATOM 4405 C CA . SER A 1 579 ? -53.417 35.260 5.280 1.00 26.33 579 SER A CA 1
ATOM 4406 C C . SER A 1 579 ? -54.703 34.529 4.765 1.00 26.33 579 SER A C 1
ATOM 4408 O O . SER A 1 579 ? -55.762 35.138 4.633 1.00 26.33 579 SER A O 1
ATOM 4410 N N . GLY A 1 580 ? -54.659 33.204 4.540 1.00 24.09 580 GLY A N 1
ATOM 4411 C CA . GLY A 1 580 ? -55.857 32.323 4.425 1.00 24.09 580 GLY A CA 1
ATOM 4412 C C . GLY A 1 580 ? -56.700 32.380 3.123 1.00 24.09 580 GLY A C 1
ATOM 4413 O O . GLY A 1 580 ? -56.275 33.022 2.165 1.00 24.09 580 GLY A O 1
ATOM 4414 N N . PRO A 1 581 ? -57.909 31.750 3.068 1.00 38.16 581 PRO A N 1
ATOM 4415 C CA . PRO A 1 581 ? -58.498 30.819 4.052 1.00 38.16 581 PRO A CA 1
ATOM 4416 C C . PRO A 1 581 ? -59.277 29.573 3.503 1.00 38.16 581 PRO A C 1
ATOM 4418 O O . PRO A 1 581 ? -60.072 29.667 2.577 1.00 38.16 581 PRO A O 1
ATOM 4421 N N . GLY A 1 582 ? -59.186 28.443 4.227 1.00 25.34 582 GLY A N 1
ATOM 4422 C CA . GLY A 1 582 ? -60.326 27.592 4.648 1.00 25.34 582 GLY A CA 1
ATOM 4423 C C . GLY A 1 582 ? -61.084 26.648 3.681 1.00 25.34 582 GLY A C 1
ATOM 4424 O O . GLY A 1 582 ? -61.853 27.099 2.840 1.00 25.34 582 GLY A O 1
ATOM 4425 N N . ARG A 1 583 ? -61.095 25.336 4.003 1.00 29.69 583 ARG A N 1
ATOM 4426 C CA . ARG A 1 583 ? -62.300 24.568 4.438 1.00 29.69 583 ARG A CA 1
ATOM 4427 C C . ARG A 1 583 ? -61.978 23.106 4.808 1.00 29.69 583 ARG A C 1
ATOM 4429 O O . ARG A 1 583 ? -61.135 22.476 4.188 1.00 29.69 583 ARG A O 1
ATOM 4436 N N . ASN A 1 584 ? -62.700 22.570 5.797 1.00 28.58 584 ASN A N 1
ATOM 4437 C CA . ASN A 1 584 ? -62.646 21.171 6.247 1.00 28.58 584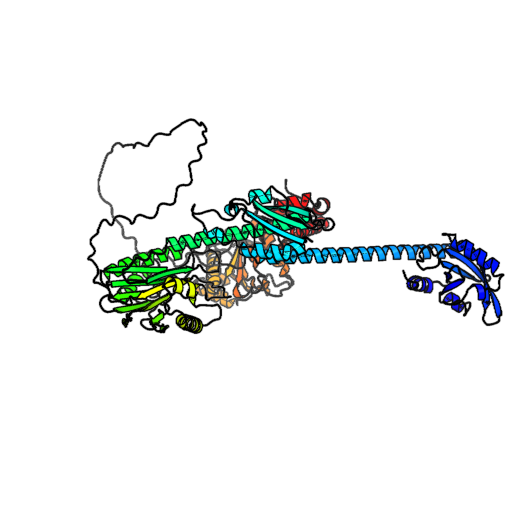 ASN A CA 1
ATOM 4438 C C . ASN A 1 584 ? -63.899 20.405 5.784 1.00 28.58 584 ASN A C 1
ATOM 4440 O O . ASN A 1 584 ? -65.007 20.863 6.063 1.00 28.58 584 ASN A O 1
ATOM 4444 N N . SER A 1 585 ? -63.739 19.207 5.209 1.00 27.81 585 SER A N 1
ATOM 4445 C CA . SER A 1 585 ? -64.792 18.171 5.159 1.00 27.81 585 SER A CA 1
ATOM 4446 C C . SER A 1 585 ? -64.213 16.777 4.851 1.00 27.81 585 SER A C 1
ATOM 4448 O O . SER A 1 585 ? -63.686 16.542 3.769 1.00 27.81 585 SER A O 1
ATOM 4450 N N . ARG A 1 586 ? -64.329 15.869 5.831 1.00 23.92 586 ARG A N 1
ATOM 4451 C CA . ARG A 1 586 ? -64.076 14.406 5.788 1.00 23.92 586 ARG A CA 1
ATOM 4452 C C . ARG A 1 586 ? -65.057 13.663 4.843 1.00 23.92 586 ARG A C 1
ATOM 4454 O O . ARG A 1 586 ? -66.069 14.265 4.491 1.00 23.92 586 ARG A O 1
ATOM 4461 N N . PRO A 1 587 ? -64.960 12.322 4.679 1.00 30.66 587 PRO A N 1
ATOM 4462 C CA . PRO A 1 587 ? -63.781 11.448 4.510 1.00 30.66 587 PRO A CA 1
ATOM 4463 C C . PRO A 1 587 ? -63.945 10.497 3.291 1.00 30.66 587 PRO A C 1
ATOM 4465 O O . PRO A 1 587 ? -65.057 10.334 2.798 1.00 30.66 587 PRO A O 1
ATOM 4468 N N . MET A 1 588 ? -62.906 9.758 2.876 1.00 23.05 588 MET A N 1
ATOM 4469 C CA . MET A 1 588 ? -63.109 8.499 2.130 1.00 23.05 588 MET A CA 1
ATOM 4470 C C . MET A 1 588 ? -62.146 7.382 2.549 1.00 23.05 588 MET A C 1
ATOM 4472 O O . MET A 1 588 ? -61.036 7.619 3.014 1.00 23.05 588 MET A O 1
ATOM 4476 N N . SER A 1 589 ? -62.674 6.168 2.426 1.00 21.16 589 SER A N 1
ATOM 4477 C CA . SER A 1 589 ? -62.166 4.851 2.815 1.00 21.16 589 SER A CA 1
ATOM 4478 C C . SER A 1 589 ? -60.697 4.557 2.499 1.00 21.16 589 SER A C 1
ATOM 4480 O O . SER A 1 589 ? -60.292 4.574 1.337 1.00 21.16 589 SER A O 1
ATOM 4482 N N . PHE A 1 590 ? -59.963 4.096 3.515 1.00 22.72 590 PHE A N 1
ATOM 4483 C CA . PHE A 1 590 ? -58.848 3.175 3.299 1.00 22.72 590 PHE A CA 1
ATOM 4484 C C . PHE A 1 590 ? -59.419 1.810 2.914 1.00 22.72 590 PHE A C 1
ATOM 4486 O O . PHE A 1 590 ? -60.105 1.175 3.715 1.00 22.72 590 PHE A O 1
ATOM 4493 N N . THR A 1 591 ? -59.147 1.375 1.686 1.00 23.36 591 THR A N 1
ATOM 4494 C CA . THR A 1 591 ? -59.381 -0.013 1.275 1.00 23.36 591 THR A CA 1
ATOM 4495 C C . THR A 1 591 ? -58.141 -0.811 1.644 1.00 23.36 591 THR A C 1
ATOM 4497 O O . THR A 1 591 ? -57.029 -0.379 1.340 1.00 23.36 591 THR A O 1
ATOM 4500 N N . THR A 1 592 ? -58.320 -1.945 2.315 1.00 27.25 592 THR A N 1
ATOM 4501 C CA . THR A 1 592 ? -57.230 -2.854 2.676 1.00 27.25 592 THR A CA 1
ATOM 4502 C C . THR A 1 592 ? -56.515 -3.322 1.410 1.00 27.25 592 THR A C 1
ATOM 4504 O O . THR A 1 592 ? -57.108 -4.038 0.607 1.00 27.25 592 THR A O 1
ATOM 4507 N N . VAL A 1 593 ? -55.253 -2.931 1.232 1.00 24.70 593 VAL A N 1
ATOM 4508 C CA . VAL A 1 593 ? -54.341 -3.627 0.317 1.00 24.70 593 VAL A CA 1
ATOM 4509 C C . VAL A 1 593 ? -53.599 -4.648 1.161 1.00 24.70 593 VAL A C 1
ATOM 4511 O O . VAL A 1 593 ? -53.006 -4.305 2.184 1.00 24.70 593 VAL A O 1
ATOM 4514 N N . GLU A 1 594 ? -53.725 -5.912 0.776 1.00 23.28 594 GLU A N 1
ATOM 4515 C CA . GLU A 1 594 ? -53.121 -7.033 1.484 1.00 23.28 594 GLU A CA 1
ATOM 4516 C C . GLU A 1 594 ? -51.593 -6.941 1.488 1.00 23.28 594 GLU A C 1
ATOM 4518 O O . GLU A 1 594 ? -50.971 -6.338 0.613 1.00 23.28 594 GLU A O 1
ATOM 4523 N N . SER A 1 595 ? -50.995 -7.587 2.487 1.00 32.34 595 SER A N 1
ATOM 4524 C CA . SER A 1 595 ? -49.558 -7.822 2.560 1.00 32.34 595 SER A CA 1
ATOM 4525 C C . SER A 1 595 ? -49.076 -8.541 1.295 1.00 32.34 595 SER A C 1
ATOM 4527 O O . SER A 1 595 ? -49.250 -9.749 1.151 1.00 32.34 595 SER A O 1
ATOM 4529 N N . GLN A 1 596 ? -48.442 -7.799 0.387 1.00 25.59 596 GLN A N 1
ATOM 4530 C CA . GLN A 1 596 ? -47.557 -8.379 -0.615 1.00 25.59 596 GLN A CA 1
ATOM 4531 C C . GLN A 1 596 ? -46.135 -8.351 -0.067 1.00 25.59 596 GLN A C 1
ATOM 4533 O O . GLN A 1 596 ? -45.499 -7.303 0.031 1.00 25.59 596 GLN A O 1
ATOM 4538 N N . VAL A 1 597 ? -45.656 -9.535 0.309 1.00 26.14 597 VAL A N 1
ATOM 4539 C CA . VAL A 1 597 ? -44.231 -9.804 0.501 1.00 26.14 597 VAL A CA 1
ATOM 4540 C C . VAL A 1 597 ? -43.525 -9.503 -0.831 1.00 26.14 597 VAL A C 1
ATOM 4542 O O . VAL A 1 597 ? -43.989 -10.000 -1.862 1.00 26.14 597 VAL A O 1
ATOM 4545 N N . PRO A 1 598 ? -42.448 -8.697 -0.863 1.00 24.98 598 PRO A N 1
ATOM 4546 C CA . PRO A 1 598 ? -41.718 -8.462 -2.103 1.00 24.98 598 PRO A CA 1
ATOM 4547 C C . PRO A 1 598 ? -41.054 -9.769 -2.576 1.00 24.98 598 PRO A C 1
ATOM 4549 O O . PRO A 1 598 ? -40.562 -10.534 -1.741 1.00 24.98 598 PRO A O 1
ATOM 4552 N N . PRO A 1 599 ? -41.024 -10.059 -3.890 1.00 28.42 599 PRO A N 1
ATOM 4553 C CA . PRO A 1 599 ? -40.354 -11.249 -4.405 1.00 28.42 599 PRO A CA 1
ATOM 4554 C C . PRO A 1 599 ? -38.846 -11.183 -4.126 1.00 28.42 599 PRO A C 1
ATOM 4556 O O . PRO A 1 599 ? -38.233 -10.120 -4.222 1.00 28.42 599 PRO A O 1
ATOM 4559 N N . ALA A 1 600 ? -38.240 -12.330 -3.814 1.00 31.86 600 ALA A N 1
ATOM 4560 C CA . ALA A 1 600 ? -36.866 -12.455 -3.312 1.00 31.86 600 ALA A CA 1
ATOM 4561 C C . ALA A 1 600 ? -35.751 -12.239 -4.368 1.00 31.86 600 ALA A C 1
ATOM 4563 O O . ALA A 1 600 ? -34.672 -12.815 -4.259 1.00 31.86 600 ALA A O 1
ATOM 4564 N N . HIS A 1 601 ? -36.000 -11.416 -5.391 1.00 34.81 601 HIS A N 1
ATOM 4565 C CA . HIS A 1 601 ? -35.092 -11.185 -6.518 1.00 34.81 601 HIS A CA 1
ATOM 4566 C C . HIS A 1 601 ? -35.008 -9.696 -6.885 1.00 34.81 601 HIS A C 1
ATOM 4568 O O . HIS A 1 601 ? -35.444 -9.272 -7.955 1.00 34.81 601 HIS A O 1
ATOM 4574 N N . ALA A 1 602 ? -34.406 -8.894 -6.005 1.00 29.50 602 ALA A N 1
ATOM 4575 C CA . ALA A 1 602 ? -33.773 -7.649 -6.432 1.00 29.50 602 ALA A CA 1
ATOM 4576 C C . ALA A 1 602 ? -32.466 -8.023 -7.153 1.00 29.50 602 ALA A C 1
ATOM 4578 O O . ALA A 1 602 ? -31.466 -8.340 -6.512 1.00 29.50 602 ALA A O 1
ATOM 4579 N N . GLY A 1 603 ? -32.517 -8.105 -8.485 1.00 39.59 603 GLY A N 1
ATOM 4580 C CA . GLY A 1 603 ? -31.364 -8.472 -9.306 1.00 39.59 603 GLY A CA 1
ATOM 4581 C C . GLY A 1 603 ? -30.267 -7.407 -9.279 1.00 39.59 603 GLY A C 1
ATOM 4582 O O . GLY A 1 603 ? -30.553 -6.211 -9.215 1.00 39.59 603 GLY A O 1
ATOM 4583 N N . LEU A 1 604 ? -29.012 -7.854 -9.366 1.00 44.16 604 LEU A N 1
ATOM 4584 C CA . LEU A 1 604 ? -27.853 -6.980 -9.568 1.00 44.16 604 LEU A CA 1
ATOM 4585 C C . LEU A 1 604 ? -28.019 -6.156 -10.859 1.00 44.16 604 LEU A C 1
ATOM 4587 O O . LEU A 1 604 ? -28.632 -6.653 -11.808 1.00 44.16 604 LEU A O 1
ATOM 4591 N N . PRO A 1 605 ? -27.464 -4.930 -10.941 1.00 44.75 605 PRO A N 1
ATOM 4592 C CA . PRO A 1 605 ? -27.498 -4.150 -12.174 1.00 44.75 605 PRO A CA 1
ATOM 4593 C C . PRO A 1 605 ? -26.842 -4.941 -13.313 1.00 44.75 605 PRO A C 1
ATOM 4595 O O . PRO A 1 605 ? -25.675 -5.321 -13.237 1.00 44.75 605 PRO A O 1
ATOM 4598 N N . HIS A 1 606 ? -27.616 -5.218 -14.360 1.00 52.34 606 HIS A N 1
ATOM 4599 C CA . HIS A 1 606 ? -27.125 -5.880 -15.565 1.00 52.34 606 HIS A CA 1
ATOM 4600 C C . HIS A 1 606 ? -26.547 -4.846 -16.541 1.00 52.34 606 HIS A C 1
ATOM 4602 O O . HIS A 1 606 ? -27.083 -3.734 -16.603 1.00 52.34 606 HIS A O 1
ATOM 4608 N N . PRO A 1 607 ? -25.527 -5.203 -17.345 1.00 56.16 607 PRO A N 1
ATOM 4609 C CA . PRO A 1 607 ? -25.074 -4.351 -18.437 1.00 56.16 607 PRO A CA 1
ATOM 4610 C C . PRO A 1 607 ? -26.229 -3.956 -19.372 1.00 56.16 607 PRO A C 1
ATOM 4612 O O . PRO A 1 607 ? -27.141 -4.768 -19.604 1.00 56.16 607 PRO A O 1
ATOM 4615 N N . PRO A 1 608 ? -26.199 -2.732 -19.933 1.00 57.88 608 PRO A N 1
ATOM 4616 C CA . PRO A 1 608 ? -27.076 -2.357 -21.033 1.00 57.88 608 PRO A CA 1
ATOM 4617 C C . PRO A 1 608 ? -26.895 -3.297 -22.242 1.00 57.88 608 PRO A C 1
ATOM 4619 O O . PRO A 1 608 ? -25.952 -4.083 -22.341 1.00 57.88 608 PRO A O 1
ATOM 4622 N N . ARG A 1 609 ? -27.842 -3.251 -23.186 1.00 63.59 609 ARG A N 1
ATOM 4623 C CA . ARG A 1 609 ? -27.693 -3.972 -24.461 1.00 63.59 609 ARG A CA 1
ATOM 4624 C C . ARG A 1 609 ? -26.524 -3.375 -25.247 1.00 63.59 609 ARG A C 1
ATOM 4626 O O . ARG A 1 609 ? -26.503 -2.158 -25.403 1.00 63.59 609 ARG A O 1
ATOM 4633 N N . GLY A 1 610 ? -25.626 -4.222 -25.756 1.00 70.56 610 GLY A N 1
ATOM 4634 C CA . GLY A 1 610 ? -24.388 -3.777 -26.403 1.00 70.56 610 GLY A CA 1
ATOM 4635 C C . GLY A 1 610 ? -23.287 -3.374 -25.414 1.00 70.56 610 GLY A C 1
ATOM 4636 O O . GLY A 1 610 ? -22.630 -2.367 -25.630 1.00 70.56 610 GLY A O 1
ATOM 4637 N N . ASP A 1 611 ? -23.118 -4.118 -24.315 1.00 78.62 611 ASP A N 1
ATOM 4638 C CA . ASP A 1 611 ? -22.034 -3.940 -23.328 1.00 78.62 611 ASP A CA 1
ATOM 4639 C C . ASP A 1 611 ? -21.611 -5.311 -22.762 1.00 78.62 611 ASP A C 1
ATOM 4641 O O . ASP A 1 611 ? -22.397 -6.277 -22.777 1.00 78.62 611 ASP A O 1
ATOM 4645 N N . HIS A 1 612 ? -20.389 -5.404 -22.234 1.00 87.38 612 HIS A N 1
ATOM 4646 C CA . HIS A 1 612 ? -19.906 -6.561 -21.483 1.00 87.38 612 HIS A CA 1
ATOM 4647 C C . HIS A 1 612 ? -19.329 -6.169 -20.130 1.00 87.38 612 HIS A C 1
ATOM 4649 O O . HIS A 1 612 ? -18.581 -5.208 -19.977 1.00 87.38 612 HIS A O 1
ATOM 4655 N N . SER A 1 613 ? -19.692 -6.941 -19.110 1.00 86.56 613 SER A N 1
ATOM 4656 C CA . SER A 1 613 ? -19.235 -6.698 -17.743 1.00 86.56 613 SER A CA 1
ATOM 4657 C C . SER A 1 613 ? -18.392 -7.843 -17.218 1.00 86.56 613 SER A C 1
ATOM 4659 O O . SER A 1 613 ? -18.652 -8.998 -17.555 1.00 86.56 613 SER A O 1
ATOM 4661 N N . CYS A 1 614 ? -17.447 -7.555 -16.326 1.00 88.50 614 CYS A N 1
ATOM 4662 C CA . CYS A 1 614 ? -16.801 -8.601 -15.541 1.00 88.50 614 CYS A CA 1
ATOM 4663 C C . CYS A 1 614 ? -17.486 -8.789 -14.182 1.00 88.50 614 CYS A C 1
ATOM 4665 O O . CYS A 1 614 ? -18.058 -7.862 -13.605 1.00 88.50 614 CYS A O 1
ATOM 4667 N N . CYS A 1 615 ? -17.400 -10.002 -13.648 1.00 88.19 615 CYS A N 1
ATOM 4668 C CA . CYS A 1 615 ? -17.691 -10.322 -12.261 1.00 88.19 615 CYS A CA 1
ATOM 4669 C C . CYS A 1 615 ? -16.509 -11.119 -11.701 1.00 88.19 615 CYS A C 1
ATOM 4671 O O . CYS A 1 615 ? -16.332 -12.299 -12.016 1.00 88.19 615 CYS A O 1
ATOM 4673 N N . ALA A 1 616 ? -15.682 -10.449 -10.899 1.00 86.19 616 ALA A N 1
ATOM 4674 C CA . ALA A 1 616 ? -14.619 -11.084 -10.134 1.00 86.19 616 ALA A CA 1
ATOM 4675 C C . ALA A 1 616 ? -15.198 -11.544 -8.789 1.00 86.19 616 ALA A C 1
ATOM 4677 O O . ALA A 1 616 ? -15.647 -10.714 -7.997 1.00 86.19 616 ALA A O 1
ATOM 4678 N N . TYR A 1 617 ? -15.221 -12.853 -8.537 1.00 84.81 617 TYR A N 1
ATOM 4679 C CA . TYR A 1 617 ? -15.912 -13.456 -7.393 1.00 84.81 617 TYR A CA 1
ATOM 4680 C C . TYR A 1 617 ? -14.944 -14.191 -6.453 1.00 84.81 617 TYR A C 1
ATOM 4682 O O . TYR A 1 617 ? -13.975 -14.799 -6.897 1.00 84.81 617 TYR A O 1
ATOM 4690 N N . SER A 1 618 ? -15.184 -14.108 -5.146 1.00 81.81 618 SER A N 1
ATOM 4691 C CA . SER A 1 618 ? -14.385 -14.758 -4.093 1.00 81.81 618 SER A CA 1
ATOM 4692 C C . SER A 1 618 ? -14.998 -16.068 -3.599 1.00 81.81 618 SER A C 1
ATOM 4694 O O . SER A 1 618 ? -14.314 -16.853 -2.946 1.00 81.81 618 SER A O 1
ATOM 4696 N N . ASP A 1 619 ? -16.273 -16.320 -3.900 1.00 82.62 619 ASP A N 1
ATOM 4697 C CA . ASP A 1 619 ? -16.975 -17.542 -3.519 1.00 82.62 619 ASP A CA 1
ATOM 4698 C C . ASP A 1 619 ? -18.030 -17.964 -4.560 1.00 82.62 619 ASP A C 1
ATOM 4700 O O . ASP A 1 619 ? -18.428 -17.206 -5.450 1.00 82.62 619 ASP A O 1
ATOM 4704 N N . ASP A 1 620 ? -18.486 -19.212 -4.456 1.00 85.12 620 ASP A N 1
ATOM 4705 C CA . ASP A 1 620 ? -19.428 -19.800 -5.413 1.00 85.12 620 ASP A CA 1
ATOM 4706 C C . ASP A 1 620 ? -20.851 -19.219 -5.293 1.00 85.12 620 ASP A C 1
ATOM 4708 O O . ASP A 1 620 ? -21.649 -19.329 -6.227 1.00 85.12 620 ASP A O 1
ATOM 4712 N N . GLN A 1 621 ? -21.185 -18.567 -4.173 1.00 81.56 621 GLN A N 1
ATOM 4713 C CA . GLN A 1 621 ? -22.463 -17.887 -3.972 1.00 81.56 621 GLN A CA 1
ATOM 4714 C C . GLN A 1 621 ? -22.481 -16.530 -4.690 1.00 81.56 621 GLN A C 1
ATOM 4716 O O . GLN A 1 621 ? -23.480 -16.208 -5.333 1.00 81.56 621 GLN A O 1
ATOM 4721 N N . GLU A 1 622 ? -21.385 -15.765 -4.642 1.00 83.38 622 GLU A N 1
ATOM 4722 C CA . GLU A 1 622 ? -21.154 -14.569 -5.464 1.00 83.38 622 GLU A CA 1
ATOM 4723 C C . GLU A 1 622 ? -21.313 -14.897 -6.955 1.00 83.38 622 GLU A C 1
ATOM 4725 O O . GLU A 1 622 ? -22.147 -14.289 -7.638 1.00 83.38 622 GLU A O 1
ATOM 4730 N N . LYS A 1 623 ? -20.596 -15.925 -7.435 1.00 88.25 623 LYS A N 1
ATOM 4731 C CA . LYS A 1 623 ? -20.716 -16.433 -8.811 1.00 88.25 623 LYS A CA 1
ATOM 4732 C C . LYS A 1 623 ? -22.160 -16.791 -9.155 1.00 88.25 623 LYS A C 1
ATOM 4734 O O . LYS A 1 623 ? -22.693 -16.331 -10.165 1.00 88.25 623 LYS A O 1
ATOM 4739 N N . SER A 1 624 ? -22.808 -17.590 -8.304 1.00 85.62 624 SER A N 1
ATOM 4740 C CA . SER A 1 624 ? -24.182 -18.047 -8.518 1.00 85.62 624 SER A CA 1
ATOM 4741 C C . SER A 1 624 ? -25.171 -16.879 -8.592 1.00 85.62 624 SER A C 1
ATOM 4743 O O . SER A 1 624 ? -25.985 -16.836 -9.515 1.00 85.62 624 SER A O 1
ATOM 4745 N N . ARG A 1 625 ? -25.063 -15.866 -7.717 1.00 83.38 625 ARG A N 1
ATOM 4746 C CA . ARG A 1 625 ? -25.904 -14.653 -7.768 1.00 83.38 625 ARG A CA 1
ATOM 4747 C C . ARG A 1 625 ? -25.755 -13.901 -9.095 1.00 83.38 625 ARG A C 1
ATOM 4749 O O . ARG A 1 625 ? -26.764 -13.542 -9.703 1.00 83.38 625 ARG A O 1
ATOM 4756 N N . ALA A 1 626 ? -24.522 -13.686 -9.557 1.00 85.06 626 ALA A N 1
ATOM 4757 C CA . ALA A 1 626 ? -24.260 -12.977 -10.811 1.00 85.06 626 ALA A CA 1
ATOM 4758 C C . ALA A 1 626 ? -24.779 -13.757 -12.033 1.00 85.06 626 ALA A C 1
ATOM 4760 O O . ALA A 1 626 ? -25.512 -13.211 -12.861 1.00 85.06 626 ALA A O 1
ATOM 4761 N N . VAL A 1 627 ? -24.460 -15.054 -12.106 1.00 90.69 627 VAL A N 1
ATOM 4762 C CA . VAL A 1 627 ? -24.869 -15.952 -13.196 1.00 90.69 627 VAL A CA 1
ATOM 4763 C C . VAL A 1 627 ? -26.386 -16.110 -13.271 1.00 90.69 627 VAL A C 1
ATOM 4765 O O . VAL A 1 627 ? -26.965 -15.930 -14.342 1.00 90.69 627 VAL A O 1
ATOM 4768 N N . THR A 1 628 ? -27.045 -16.431 -12.156 1.00 90.00 628 THR A N 1
ATOM 4769 C CA . THR A 1 628 ? -28.490 -16.723 -12.141 1.00 90.00 628 THR A CA 1
ATOM 4770 C C . THR A 1 628 ? -29.319 -15.490 -12.493 1.00 90.00 628 THR A C 1
ATOM 4772 O O . THR A 1 628 ? -30.247 -15.599 -13.295 1.00 90.00 628 THR A O 1
ATOM 4775 N N . GLY A 1 629 ? -28.935 -14.305 -12.002 1.00 85.50 629 GLY A N 1
ATOM 4776 C CA . GLY A 1 629 ? -29.548 -13.039 -12.405 1.00 85.50 629 GLY A CA 1
ATOM 4777 C C . GLY A 1 629 ? -29.375 -12.752 -13.900 1.00 85.50 629 GLY A C 1
ATOM 4778 O O . GLY A 1 629 ? -30.354 -12.507 -14.602 1.00 85.50 629 GLY A O 1
ATOM 4779 N N . PHE A 1 630 ? -28.142 -12.826 -14.411 1.00 89.94 630 PHE A N 1
ATOM 4780 C CA . PHE A 1 630 ? -27.835 -12.494 -15.806 1.00 89.94 630 PHE A CA 1
ATOM 4781 C C . PHE A 1 630 ? -28.476 -13.459 -16.818 1.00 89.94 630 PHE A C 1
ATOM 4783 O O . PHE A 1 630 ? -29.054 -13.021 -17.818 1.00 89.94 630 PHE A O 1
ATOM 4790 N N . VAL A 1 631 ? -28.410 -14.768 -16.552 1.00 92.75 631 VAL A N 1
ATOM 4791 C CA . VAL A 1 631 ? -29.043 -15.803 -17.385 1.00 92.75 631 VAL A CA 1
ATOM 4792 C C . VAL A 1 631 ? -30.566 -15.703 -17.290 1.00 92.75 631 VAL A C 1
ATOM 4794 O O . VAL A 1 631 ? -31.240 -15.724 -18.319 1.00 92.75 631 VAL A O 1
ATOM 4797 N N . GLY A 1 632 ? -31.114 -15.528 -16.082 1.00 90.62 632 GLY A N 1
ATOM 4798 C CA . GLY A 1 632 ? -32.552 -15.386 -15.857 1.00 90.62 632 GLY A CA 1
ATOM 4799 C C . GLY A 1 632 ? -33.155 -14.192 -16.597 1.00 90.62 632 GLY A C 1
ATOM 4800 O O . GLY A 1 632 ? -34.178 -14.343 -17.266 1.00 90.62 632 GLY A O 1
ATOM 4801 N N . ALA A 1 633 ? -32.485 -13.035 -16.567 1.00 87.94 633 ALA A N 1
ATOM 4802 C CA . ALA A 1 633 ? -32.885 -11.853 -17.328 1.00 87.94 633 ALA A CA 1
ATOM 4803 C C . ALA A 1 633 ? -32.902 -12.114 -18.845 1.00 87.94 633 ALA A C 1
ATOM 4805 O O . ALA A 1 633 ? -33.864 -11.747 -19.520 1.00 87.94 633 ALA A O 1
ATOM 4806 N N . GLY A 1 634 ? -31.886 -12.798 -19.386 1.00 89.12 634 GLY A N 1
ATOM 4807 C CA . GLY A 1 634 ? -31.857 -13.184 -20.801 1.00 89.12 634 GLY A CA 1
ATOM 4808 C C . GLY A 1 634 ? -33.003 -14.112 -21.192 1.00 89.12 634 GLY A C 1
ATOM 4809 O O . GLY A 1 634 ? -33.703 -13.856 -22.173 1.00 89.12 634 GLY A O 1
ATOM 4810 N N . LEU A 1 635 ? -33.248 -15.151 -20.388 1.00 93.19 635 LEU A N 1
ATOM 4811 C CA . LEU A 1 635 ? -34.336 -16.096 -20.631 1.00 93.19 635 LEU A CA 1
ATOM 4812 C C . LEU A 1 635 ? -35.711 -15.415 -20.592 1.00 93.19 635 LEU A C 1
ATOM 4814 O O . LEU A 1 635 ? -36.526 -15.659 -21.485 1.00 93.19 635 LEU A O 1
ATOM 4818 N N . ALA A 1 636 ? -35.941 -14.527 -19.618 1.00 89.50 636 ALA A N 1
ATOM 4819 C CA . ALA A 1 636 ? -37.173 -13.748 -19.481 1.00 89.50 636 ALA A CA 1
ATOM 4820 C C . ALA A 1 636 ? -37.388 -12.749 -20.635 1.00 89.50 636 ALA A C 1
ATOM 4822 O O . ALA A 1 636 ? -38.514 -12.584 -21.101 1.00 89.50 636 ALA A O 1
ATOM 4823 N N . ASN A 1 637 ? -36.313 -12.137 -21.145 1.00 88.56 637 ASN A N 1
ATOM 4824 C CA . ASN A 1 637 ? -36.345 -11.244 -22.310 1.00 88.56 637 ASN A CA 1
ATOM 4825 C C . ASN A 1 637 ? -36.445 -11.988 -23.657 1.00 88.56 637 ASN A C 1
ATOM 4827 O O . ASN A 1 637 ? -36.467 -11.352 -24.713 1.00 88.56 637 ASN A O 1
ATOM 4831 N N . GLY A 1 638 ? -36.489 -13.324 -23.645 1.00 91.12 638 GLY A N 1
ATOM 4832 C CA . GLY A 1 638 ? -36.535 -14.147 -24.854 1.00 91.12 638 GLY A CA 1
ATOM 4833 C C . GLY A 1 638 ? -35.205 -14.234 -25.610 1.00 91.12 638 GLY A C 1
ATOM 4834 O O . GLY A 1 638 ? -35.195 -14.742 -26.723 1.00 91.12 638 GLY A O 1
ATOM 4835 N N . GLU A 1 639 ? -34.096 -13.753 -25.045 1.00 93.56 639 GLU A N 1
ATOM 4836 C CA . GLU A 1 639 ? -32.759 -13.745 -25.661 1.00 93.56 639 GLU A CA 1
ATOM 4837 C C . GLU A 1 639 ? -32.153 -15.164 -25.672 1.00 93.56 639 GLU A C 1
ATOM 4839 O O . GLU A 1 639 ? -32.460 -15.981 -24.797 1.00 93.56 639 GLU A O 1
ATOM 4844 N N . ARG A 1 640 ? -31.292 -15.472 -26.655 1.00 96.12 640 ARG A N 1
ATOM 4845 C CA . ARG A 1 640 ? -30.494 -16.715 -26.664 1.00 96.12 640 ARG A CA 1
ATOM 4846 C C . ARG A 1 640 ? -29.337 -16.556 -25.683 1.00 96.12 640 ARG A C 1
ATOM 4848 O O . ARG A 1 640 ? -28.709 -15.507 -25.670 1.00 96.12 640 ARG A O 1
ATOM 4855 N N . VAL A 1 641 ? -29.021 -17.577 -24.899 1.00 96.25 641 VAL A N 1
ATOM 4856 C CA . VAL A 1 641 ? -27.964 -17.566 -23.884 1.00 96.25 641 VAL A CA 1
ATOM 4857 C C . VAL A 1 641 ? -26.953 -18.673 -24.178 1.00 96.25 641 VAL A C 1
ATOM 4859 O O . VAL A 1 641 ? -27.315 -19.846 -24.278 1.00 96.25 641 VAL A O 1
ATOM 4862 N N . LEU A 1 642 ? -25.679 -18.303 -24.284 1.00 94.50 642 LEU A N 1
ATOM 4863 C CA . LEU A 1 642 ? -24.546 -19.221 -24.369 1.00 94.50 642 LEU A CA 1
ATOM 4864 C C . LEU A 1 642 ? -23.699 -19.078 -23.101 1.00 94.50 642 LEU A C 1
ATOM 4866 O O . LEU A 1 642 ? -23.283 -17.975 -22.760 1.00 94.50 642 LEU A O 1
ATOM 4870 N N . TYR A 1 643 ? -23.440 -20.183 -22.406 1.00 95.06 643 TYR A N 1
ATOM 4871 C CA . TYR A 1 643 ? -22.541 -20.227 -21.253 1.00 95.06 643 TYR A CA 1
ATOM 4872 C C . TYR A 1 643 ? -21.315 -21.073 -21.602 1.00 95.06 643 TYR A C 1
ATOM 4874 O O . TYR A 1 643 ? -21.457 -22.224 -22.021 1.00 95.06 643 TYR A O 1
ATOM 4882 N N . PHE A 1 644 ? -20.120 -20.530 -21.386 1.00 92.50 644 PHE A N 1
ATOM 4883 C CA . PHE A 1 644 ? -18.845 -21.209 -21.589 1.00 92.50 644 PHE A CA 1
ATOM 4884 C C . PHE A 1 644 ? -18.145 -21.461 -20.248 1.00 92.50 644 PHE A C 1
ATOM 4886 O O . PHE A 1 644 ? -17.709 -20.531 -19.576 1.00 92.50 644 PHE A O 1
ATOM 4893 N N . THR A 1 645 ? -18.067 -22.732 -19.852 1.00 91.12 645 THR A N 1
ATOM 4894 C CA . THR A 1 645 ? -17.473 -23.188 -18.589 1.00 91.12 645 THR A CA 1
ATOM 4895 C C . THR A 1 645 ? -15.994 -23.520 -18.743 1.00 91.12 645 THR A C 1
ATOM 4897 O O . THR A 1 645 ? -15.624 -24.189 -19.709 1.00 91.12 645 THR A O 1
ATOM 4900 N N . ASP A 1 646 ? -15.164 -23.192 -17.763 1.00 88.25 646 ASP A N 1
ATOM 4901 C CA . ASP A 1 646 ? -13.752 -23.577 -17.732 1.00 88.25 646 ASP A CA 1
ATOM 4902 C C . ASP A 1 646 ? -13.449 -24.460 -16.516 1.00 88.25 646 ASP A C 1
ATOM 4904 O O . ASP A 1 646 ? -13.265 -25.671 -16.652 1.00 88.25 646 ASP A O 1
ATOM 4908 N N . THR A 1 647 ? -13.465 -23.873 -15.320 1.00 82.19 647 THR A N 1
ATOM 4909 C CA . THR A 1 647 ? -13.186 -24.562 -14.051 1.00 82.19 647 THR A CA 1
ATOM 4910 C C . THR A 1 647 ? -14.410 -25.288 -13.503 1.00 82.19 647 THR A C 1
ATOM 4912 O O . THR A 1 647 ? -14.284 -26.297 -12.805 1.00 82.19 647 THR A O 1
ATOM 4915 N N . THR A 1 648 ? -15.611 -24.803 -13.828 1.00 87.38 648 THR A N 1
ATOM 4916 C CA . THR A 1 648 ? -16.873 -25.346 -13.316 1.00 87.38 648 THR A CA 1
ATOM 4917 C C . THR A 1 648 ? -17.442 -26.399 -14.264 1.00 87.38 648 THR A C 1
ATOM 4919 O O . THR A 1 648 ? -17.423 -26.246 -15.480 1.00 87.38 648 THR A O 1
ATOM 4922 N N . ALA A 1 649 ? -17.997 -27.492 -13.740 1.00 86.00 649 ALA A N 1
ATOM 4923 C CA . ALA A 1 649 ? -18.669 -28.469 -14.593 1.00 86.00 649 ALA A CA 1
ATOM 4924 C C . ALA A 1 649 ? -20.000 -27.901 -15.129 1.00 86.00 649 ALA A C 1
ATOM 4926 O O . ALA A 1 649 ? -20.812 -27.391 -14.359 1.00 86.00 649 ALA A O 1
ATOM 4927 N N . ALA A 1 650 ? -20.289 -28.082 -16.424 1.00 87.25 650 ALA A N 1
ATOM 4928 C CA . ALA A 1 650 ? -21.555 -27.659 -17.050 1.00 87.25 650 ALA A CA 1
ATOM 4929 C C . ALA A 1 650 ? -22.817 -28.164 -16.321 1.00 87.25 650 ALA A C 1
ATOM 4931 O O . ALA A 1 650 ? -23.841 -27.478 -16.271 1.00 87.25 650 ALA A O 1
ATOM 4932 N N . ARG A 1 651 ? -22.723 -29.342 -15.691 1.00 87.31 651 ARG A N 1
ATOM 4933 C CA . ARG A 1 651 ? -23.758 -29.884 -14.806 1.00 87.31 651 ARG A CA 1
ATOM 4934 C C . ARG A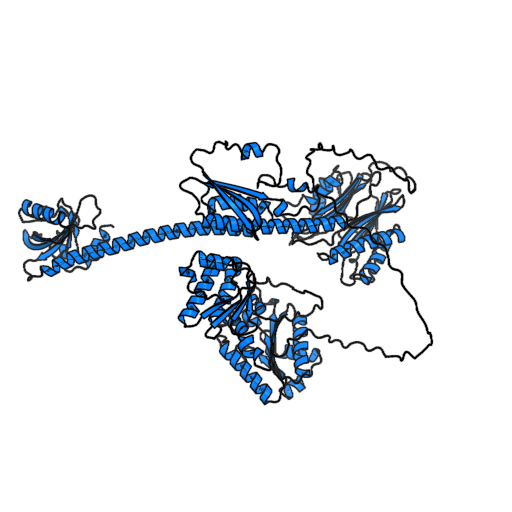 1 651 ? -23.982 -29.012 -13.563 1.00 87.31 651 ARG A C 1
ATOM 4936 O O . ARG A 1 651 ? -25.124 -28.716 -13.251 1.00 87.31 651 ARG A O 1
ATOM 4943 N N . THR A 1 652 ? -22.923 -28.563 -12.896 1.00 87.12 652 THR A N 1
ATOM 4944 C CA . THR A 1 652 ? -23.005 -27.718 -11.692 1.00 87.12 652 THR A CA 1
ATOM 4945 C C . THR A 1 652 ? -23.604 -26.345 -12.006 1.00 87.12 652 THR A C 1
ATOM 4947 O O . THR A 1 652 ? -24.391 -25.824 -11.217 1.00 87.12 652 THR A O 1
ATOM 4950 N N . VAL A 1 653 ? -23.308 -25.784 -13.186 1.00 89.25 653 VAL A N 1
ATOM 4951 C CA . VAL A 1 653 ? -23.963 -24.556 -13.677 1.00 89.25 653 VAL A CA 1
ATOM 4952 C C . VAL A 1 653 ? -25.461 -24.787 -13.893 1.00 89.25 653 VAL A C 1
ATOM 4954 O O . VAL A 1 653 ? -26.275 -24.002 -13.419 1.00 89.25 653 VAL A O 1
ATOM 4957 N N . THR A 1 654 ? -25.825 -25.896 -14.541 1.00 91.31 654 THR A N 1
ATOM 4958 C CA . THR A 1 654 ? -27.224 -26.306 -14.764 1.00 91.31 654 THR A CA 1
ATOM 4959 C C . THR A 1 654 ? -27.981 -26.455 -13.436 1.00 91.31 654 THR A C 1
ATOM 4961 O O . THR A 1 654 ? -28.984 -25.776 -13.233 1.00 91.31 654 THR A O 1
ATOM 4964 N N . GLU A 1 655 ? -27.440 -27.227 -12.488 1.00 89.88 655 GLU A N 1
ATOM 4965 C CA . GLU A 1 655 ? -28.011 -27.435 -11.145 1.00 89.88 655 GLU A CA 1
ATOM 4966 C C . GLU A 1 655 ? -28.164 -26.111 -10.364 1.00 89.88 655 GLU A C 1
ATOM 4968 O O . GLU A 1 655 ? -29.133 -25.927 -9.628 1.00 89.88 655 GLU A O 1
ATOM 4973 N N . SER A 1 656 ? -27.249 -25.151 -10.553 1.00 89.00 656 SER A N 1
ATOM 4974 C CA . SER A 1 656 ? -27.317 -23.824 -9.916 1.00 89.00 656 SER A CA 1
ATOM 4975 C C . SER A 1 656 ? -28.402 -22.923 -10.518 1.00 89.00 656 SER A C 1
ATOM 4977 O O . SER A 1 656 ? -29.064 -22.182 -9.791 1.00 89.00 656 SER A O 1
ATOM 4979 N N . LEU A 1 657 ? -28.615 -22.993 -11.836 1.00 92.75 657 LEU A N 1
ATOM 4980 C CA . LEU A 1 657 ? -29.690 -22.274 -12.529 1.00 92.75 657 LEU A CA 1
ATOM 4981 C C . LEU A 1 657 ? -31.072 -22.843 -12.156 1.00 92.75 657 LEU A C 1
ATOM 4983 O O . LEU A 1 657 ? -31.995 -22.076 -11.876 1.00 92.75 657 LEU A O 1
ATOM 4987 N N . GLU A 1 658 ? -31.200 -24.169 -12.078 1.00 92.69 658 GLU A N 1
ATOM 4988 C CA . GLU A 1 658 ? -32.412 -24.859 -11.612 1.00 92.69 658 GLU A CA 1
ATOM 4989 C C . GLU A 1 658 ? -32.740 -24.514 -10.152 1.00 92.69 658 GLU A C 1
ATOM 4991 O O . GLU A 1 658 ? -33.884 -24.189 -9.831 1.00 92.69 658 GLU A O 1
ATOM 4996 N N . ALA A 1 659 ? -31.735 -24.506 -9.267 1.00 89.06 659 ALA A N 1
ATOM 4997 C CA . ALA A 1 659 ? -31.898 -24.124 -7.863 1.00 89.06 659 ALA A CA 1
ATOM 4998 C C . ALA A 1 659 ? -32.352 -22.661 -7.679 1.00 89.06 659 ALA A C 1
ATOM 5000 O O . ALA A 1 659 ? -33.010 -22.343 -6.688 1.00 89.06 659 ALA A O 1
ATOM 5001 N N . ALA A 1 660 ? -32.055 -21.784 -8.644 1.00 86.06 660 ALA A N 1
ATOM 5002 C CA . ALA A 1 660 ? -32.557 -20.410 -8.700 1.00 86.06 660 ALA A CA 1
ATOM 5003 C C . ALA A 1 660 ? -33.969 -20.281 -9.316 1.00 86.06 660 ALA A C 1
ATOM 5005 O O . ALA A 1 660 ? -34.471 -19.168 -9.465 1.00 86.06 660 ALA A O 1
ATOM 5006 N N . GLY A 1 661 ? -34.623 -21.396 -9.663 1.00 89.50 661 GLY A N 1
ATOM 5007 C CA . GLY A 1 661 ? -35.987 -21.426 -10.196 1.00 89.50 661 GLY A CA 1
ATOM 5008 C C . GLY A 1 661 ? -36.096 -21.229 -11.711 1.00 89.50 661 GLY A C 1
ATOM 5009 O O . GLY A 1 661 ? -37.188 -20.942 -12.203 1.00 89.50 661 GLY A O 1
ATOM 5010 N N . LEU A 1 662 ? -34.997 -21.367 -12.463 1.00 91.75 662 LEU A N 1
ATOM 5011 C CA . LEU A 1 662 ? -35.012 -21.277 -13.924 1.00 91.75 662 LEU A CA 1
ATOM 5012 C C . LEU A 1 662 ? -35.346 -22.637 -14.554 1.00 91.75 662 LEU A C 1
ATOM 5014 O O . LEU A 1 662 ? -34.748 -23.655 -14.218 1.00 91.75 662 LEU A O 1
ATOM 5018 N N . ASP A 1 663 ? -36.269 -22.644 -15.518 1.00 92.00 663 ASP A N 1
ATOM 5019 C CA . ASP A 1 663 ? -36.624 -23.832 -16.307 1.00 92.00 663 ASP A CA 1
ATOM 5020 C C . ASP A 1 663 ? -35.559 -24.093 -17.390 1.00 92.00 663 ASP A C 1
ATOM 5022 O O . ASP A 1 663 ? -35.690 -23.686 -18.553 1.00 92.00 663 ASP A O 1
ATOM 5026 N N . VAL A 1 664 ? -34.450 -24.704 -16.960 1.00 93.50 664 VAL A N 1
ATOM 5027 C CA . VAL A 1 664 ? -33.284 -24.995 -17.803 1.00 93.50 664 VAL A CA 1
ATOM 5028 C C . VAL A 1 664 ? -33.607 -26.052 -18.856 1.00 93.50 664 VAL A C 1
ATOM 5030 O O . VAL A 1 664 ? -33.283 -25.838 -20.025 1.00 93.50 664 VAL A O 1
ATOM 5033 N N . ASP A 1 665 ? -34.301 -27.130 -18.483 1.00 92.06 665 ASP A N 1
ATOM 5034 C CA . ASP A 1 665 ? -34.724 -28.195 -19.400 1.00 92.06 665 ASP A CA 1
ATOM 5035 C C . ASP A 1 665 ? -35.526 -27.630 -20.581 1.00 92.06 665 ASP A C 1
ATOM 5037 O O . ASP A 1 665 ? -35.177 -27.856 -21.745 1.00 92.06 665 ASP A O 1
ATOM 5041 N N . ALA A 1 666 ? -36.564 -26.826 -20.320 1.00 92.12 666 ALA A N 1
ATOM 5042 C CA . ALA A 1 666 ? -37.343 -26.239 -21.404 1.00 92.12 666 ALA A CA 1
ATOM 5043 C C . ALA A 1 666 ? -36.548 -25.189 -22.193 1.00 92.12 666 ALA A C 1
ATOM 5045 O O . ALA A 1 666 ? -36.857 -24.966 -23.368 1.00 92.12 666 ALA A O 1
ATOM 5046 N N . ALA A 1 667 ? -35.570 -24.506 -21.582 1.00 93.25 667 ALA A N 1
ATOM 5047 C CA . ALA A 1 667 ? -34.715 -23.528 -22.260 1.00 93.25 667 ALA A CA 1
ATOM 5048 C C . ALA A 1 667 ? -33.708 -24.194 -23.208 1.00 93.25 667 ALA A C 1
ATOM 5050 O O . ALA A 1 667 ? -33.515 -23.709 -24.325 1.00 93.25 667 ALA A O 1
ATOM 5051 N N . GLN A 1 668 ? -33.128 -25.327 -22.810 1.00 94.69 668 GLN A N 1
ATOM 5052 C CA . GLN A 1 668 ? -32.254 -26.138 -23.656 1.00 94.69 668 GLN A CA 1
ATOM 5053 C C . GLN A 1 668 ? -33.048 -26.844 -24.763 1.00 94.69 668 GLN A C 1
ATOM 5055 O O . GLN A 1 668 ? -32.658 -26.784 -25.929 1.00 94.69 668 GLN A O 1
ATOM 5060 N N . ALA A 1 669 ? -34.211 -27.426 -24.447 1.00 92.31 669 ALA A N 1
ATOM 5061 C CA . ALA A 1 669 ? -35.055 -28.129 -25.420 1.00 92.31 669 ALA A CA 1
ATOM 5062 C C . ALA A 1 669 ? -35.530 -27.236 -26.582 1.00 92.31 669 ALA A C 1
ATOM 5064 O O . ALA A 1 669 ? -35.689 -27.715 -27.705 1.00 92.31 669 ALA A O 1
ATOM 5065 N N . ARG A 1 670 ? -35.731 -25.934 -26.329 1.00 92.06 670 ARG A N 1
ATOM 5066 C CA . ARG A 1 670 ? -36.076 -24.933 -27.356 1.00 92.06 670 ARG A CA 1
ATOM 5067 C C . ARG A 1 670 ? -34.868 -24.207 -27.961 1.00 92.06 670 ARG A C 1
ATOM 5069 O O . ARG A 1 670 ? -35.073 -23.258 -28.707 1.00 92.06 670 ARG A O 1
ATOM 5076 N N . GLY A 1 671 ? -33.636 -24.606 -27.627 1.00 91.88 671 GLY A N 1
ATOM 5077 C CA . GLY A 1 671 ? -32.390 -24.015 -28.138 1.00 91.88 671 GLY A CA 1
ATOM 5078 C C . GLY A 1 671 ? -32.049 -22.616 -27.604 1.00 91.88 671 GLY A C 1
ATOM 5079 O O . GLY A 1 671 ? -31.121 -21.983 -28.110 1.00 91.88 671 GLY A O 1
ATOM 5080 N N . GLN A 1 672 ? -32.780 -22.129 -26.595 1.00 94.81 672 GLN A N 1
ATOM 5081 C CA . GLN A 1 672 ? -32.591 -20.791 -26.033 1.00 94.81 672 GLN A CA 1
ATOM 5082 C C . GLN A 1 672 ? -31.401 -20.731 -25.068 1.00 94.81 672 GLN A C 1
ATOM 5084 O O . GLN A 1 672 ? -30.750 -19.698 -25.010 1.00 94.81 672 GLN A O 1
ATOM 5089 N N . LEU A 1 673 ? -31.093 -21.807 -24.340 1.00 96.50 673 LEU A N 1
ATOM 5090 C CA . LEU A 1 673 ? -29.905 -21.911 -23.486 1.00 96.50 673 LEU A CA 1
ATOM 5091 C C . LEU A 1 673 ? -28.995 -23.032 -23.993 1.00 96.50 673 LEU A C 1
ATOM 5093 O O . LEU A 1 673 ? -29.472 -24.129 -24.272 1.00 96.50 673 LEU A O 1
ATOM 5097 N N . ALA A 1 674 ? -27.689 -22.783 -24.056 1.00 93.69 674 ALA A N 1
ATOM 5098 C CA . ALA A 1 674 ? -26.686 -23.824 -24.246 1.00 93.69 674 ALA A CA 1
ATOM 5099 C C . ALA A 1 674 ? -25.486 -23.606 -23.315 1.00 93.69 674 ALA A C 1
ATOM 5101 O O . ALA A 1 674 ? -25.006 -22.482 -23.163 1.00 93.69 674 ALA A O 1
ATOM 5102 N N . VAL A 1 675 ? -25.006 -24.689 -22.699 1.00 92.44 675 VAL A N 1
ATOM 5103 C CA . VAL A 1 675 ? -23.841 -24.694 -21.802 1.00 92.44 675 VAL A CA 1
ATOM 5104 C C . VAL A 1 675 ? -22.762 -25.577 -22.428 1.00 92.44 675 VAL A C 1
ATOM 5106 O O . VAL A 1 675 ? -22.994 -26.756 -22.697 1.00 92.44 675 VAL A O 1
ATOM 5109 N N . HIS A 1 676 ? -21.591 -25.003 -22.683 1.00 87.50 676 HIS A N 1
ATOM 5110 C CA . HIS A 1 676 ? -20.468 -25.637 -23.375 1.00 87.50 676 HIS A CA 1
ATOM 5111 C C . HIS A 1 676 ? -19.169 -25.440 -22.591 1.00 87.50 676 HIS A C 1
ATOM 5113 O O . HIS A 1 676 ? -19.055 -24.505 -21.808 1.00 87.50 676 HIS A O 1
ATOM 5119 N N . GLY A 1 677 ? -18.160 -26.281 -22.830 1.00 85.19 677 GLY A N 1
ATOM 5120 C CA . GLY A 1 677 ? -16.816 -26.026 -22.302 1.00 85.19 677 GLY A CA 1
ATOM 5121 C C . GLY A 1 677 ? -16.089 -24.931 -23.091 1.00 85.19 677 GLY A C 1
ATOM 5122 O O . GLY A 1 677 ? -16.225 -24.868 -24.311 1.00 85.19 677 GLY A O 1
ATOM 5123 N N . ALA A 1 678 ? -15.251 -24.126 -22.437 1.00 79.50 678 ALA A N 1
ATOM 5124 C CA . ALA A 1 678 ? -14.370 -23.138 -23.066 1.00 79.50 678 ALA A CA 1
ATOM 5125 C C . ALA A 1 678 ? -13.445 -23.778 -24.123 1.00 79.50 678 ALA A C 1
ATOM 5127 O O . ALA A 1 678 ? -13.226 -23.227 -25.201 1.00 79.50 678 ALA A O 1
ATOM 5128 N N . SER A 1 679 ? -12.993 -25.013 -23.873 1.00 77.06 679 SER A N 1
ATOM 5129 C CA . SER A 1 679 ? -12.253 -25.870 -24.819 1.00 77.06 679 SER A CA 1
ATOM 5130 C C . SER A 1 679 ? -13.045 -26.286 -26.070 1.00 77.06 679 SER A C 1
ATOM 5132 O O . SER A 1 679 ? -12.470 -26.813 -27.021 1.00 77.06 679 SER A O 1
ATOM 5134 N N . GLN A 1 680 ? -14.358 -26.050 -26.092 1.00 74.62 680 GLN A N 1
ATOM 5135 C CA . GLN A 1 680 ? -15.240 -26.262 -27.242 1.00 74.62 680 GLN A CA 1
ATOM 5136 C C . GLN A 1 680 ? -15.603 -24.940 -27.947 1.00 74.62 680 GLN A C 1
ATOM 5138 O O . GLN A 1 680 ? -16.148 -24.983 -29.052 1.00 74.62 680 GLN A O 1
ATOM 5143 N N . SER A 1 681 ? -15.261 -23.788 -27.354 1.00 77.44 681 SER A N 1
ATOM 5144 C CA . SER A 1 681 ? -15.475 -22.438 -27.889 1.00 77.44 681 SER A CA 1
ATOM 5145 C C . SER A 1 681 ? -14.150 -21.686 -28.095 1.00 77.44 681 SER A C 1
ATOM 5147 O O . SER A 1 681 ? -13.427 -21.994 -29.041 1.00 77.44 681 SER A O 1
ATOM 5149 N N . TYR A 1 682 ? -13.809 -20.713 -27.246 1.00 71.88 682 TYR A N 1
ATOM 5150 C CA . TYR A 1 682 ? -12.674 -19.802 -27.440 1.00 71.88 682 TYR A CA 1
ATOM 5151 C C . TYR A 1 682 ? -11.294 -20.421 -27.167 1.00 71.88 682 TYR A C 1
ATOM 5153 O O . TYR A 1 682 ? -10.297 -19.895 -27.647 1.00 71.88 682 TYR A O 1
ATOM 5161 N N . LEU A 1 683 ? -11.222 -21.575 -26.493 1.00 76.81 683 LEU A N 1
ATOM 5162 C CA . LEU A 1 683 ? -9.995 -22.381 -26.361 1.00 76.81 683 LEU A CA 1
ATOM 5163 C C . LEU A 1 683 ? -9.961 -23.589 -27.316 1.00 76.81 683 LEU A C 1
ATOM 5165 O O . LEU A 1 683 ? -9.105 -24.463 -27.186 1.00 76.81 683 LEU A O 1
ATOM 5169 N N . ARG A 1 684 ? -10.895 -23.677 -28.275 1.00 75.38 684 ARG A N 1
ATOM 5170 C CA . ARG A 1 684 ? -10.948 -24.775 -29.258 1.00 75.38 684 ARG A CA 1
ATOM 5171 C C . ARG A 1 684 ? -9.788 -24.733 -30.254 1.00 75.38 684 ARG A C 1
ATOM 5173 O O . ARG A 1 684 ? -9.359 -25.774 -30.751 1.00 75.38 684 ARG A O 1
ATOM 5180 N N . LEU A 1 685 ? -9.321 -23.530 -30.573 1.00 64.94 685 LEU A N 1
ATOM 5181 C CA . LEU A 1 685 ? -8.127 -23.281 -31.367 1.00 64.94 685 LEU A CA 1
ATOM 5182 C C . LEU A 1 685 ? -7.052 -22.807 -30.389 1.00 64.94 685 LEU A C 1
ATOM 5184 O O . LEU A 1 685 ? -7.195 -21.743 -29.798 1.00 64.94 685 LEU A O 1
ATOM 5188 N N . LEU A 1 686 ? -6.020 -23.628 -30.180 1.00 73.69 686 LEU A N 1
ATOM 5189 C CA . LEU A 1 686 ? -4.820 -23.225 -29.448 1.00 73.69 686 LEU A CA 1
ATOM 5190 C C . LEU A 1 686 ? -3.677 -22.985 -30.450 1.00 73.69 686 LEU A C 1
ATOM 5192 O O . LEU A 1 686 ? -3.477 -23.832 -31.329 1.00 73.69 686 LEU A O 1
ATOM 5196 N N . PRO A 1 687 ? -2.904 -21.890 -30.321 1.00 82.94 687 PRO A N 1
ATOM 5197 C CA . PRO A 1 687 ? -3.014 -20.848 -29.291 1.00 82.94 687 PRO A CA 1
ATOM 5198 C C . PRO A 1 687 ? -4.296 -20.006 -29.409 1.00 82.94 687 PRO A C 1
ATOM 5200 O O . PRO A 1 687 ? -4.845 -19.887 -30.502 1.00 82.94 687 PRO A O 1
ATOM 5203 N N . PHE A 1 688 ? -4.753 -19.444 -28.283 1.00 88.56 688 PHE A N 1
ATOM 5204 C CA . PHE A 1 688 ? -5.895 -18.528 -28.223 1.00 88.56 688 PHE A CA 1
ATOM 5205 C C . PHE A 1 688 ? -5.715 -17.382 -29.225 1.00 88.56 688 PHE A C 1
ATOM 5207 O O . PHE A 1 688 ? -4.654 -16.753 -29.298 1.00 88.56 688 PHE A O 1
ATOM 5214 N N . ASP A 1 689 ? -6.766 -17.129 -30.000 1.00 88.00 689 ASP A N 1
ATOM 5215 C CA . ASP A 1 689 ? -6.742 -16.197 -31.118 1.00 88.00 689 ASP A CA 1
ATOM 5216 C C . ASP A 1 689 ? -7.957 -15.251 -31.070 1.00 88.00 689 ASP A C 1
ATOM 5218 O O . ASP A 1 689 ? -9.058 -15.657 -31.458 1.00 88.00 689 ASP A O 1
ATOM 5222 N N . PRO A 1 690 ? -7.781 -13.997 -30.598 1.00 89.88 690 PRO A N 1
ATOM 5223 C CA . PRO A 1 690 ? -8.815 -12.964 -30.557 1.00 89.88 690 PRO A CA 1
ATOM 5224 C C . PRO A 1 690 ? -9.632 -12.852 -31.846 1.00 89.88 690 PRO A C 1
ATOM 5226 O O . PRO A 1 690 ? -10.853 -12.741 -31.779 1.00 89.88 690 PRO A O 1
ATOM 5229 N N . ASP A 1 691 ? -8.985 -12.946 -33.011 1.00 89.50 691 ASP A N 1
ATOM 5230 C CA . ASP A 1 691 ? -9.636 -12.831 -34.319 1.00 89.50 691 ASP A CA 1
ATOM 5231 C C . ASP A 1 691 ? -10.665 -13.947 -34.555 1.00 89.50 691 ASP A C 1
ATOM 5233 O O . ASP A 1 691 ? -11.803 -13.685 -34.955 1.00 89.50 691 ASP A O 1
ATOM 5237 N N . ALA A 1 692 ? -10.304 -15.195 -34.240 1.00 88.06 692 ALA A N 1
ATOM 5238 C CA . ALA A 1 692 ? -11.206 -16.337 -34.340 1.00 88.06 692 ALA A CA 1
ATOM 5239 C C . ALA A 1 692 ? -12.358 -16.270 -33.320 1.00 88.06 692 ALA A C 1
ATOM 5241 O O . ALA A 1 692 ? -13.485 -16.657 -33.641 1.00 88.06 692 ALA A O 1
ATOM 5242 N N . VAL A 1 693 ? -12.100 -15.765 -32.107 1.00 89.00 693 VAL A N 1
ATOM 5243 C CA . VAL A 1 693 ? -13.127 -15.626 -31.059 1.00 89.00 693 VAL A CA 1
ATOM 5244 C C . VAL A 1 693 ? -14.123 -14.519 -31.400 1.00 89.00 693 VAL A C 1
ATOM 5246 O O . VAL A 1 693 ? -15.330 -14.754 -31.334 1.00 89.00 693 VAL A O 1
ATOM 5249 N N . ILE A 1 694 ? -13.646 -13.350 -31.836 1.00 89.88 694 ILE A N 1
ATOM 5250 C CA . ILE A 1 694 ? -14.486 -12.230 -32.285 1.00 89.88 694 ILE A CA 1
ATOM 5251 C C . ILE A 1 694 ? -15.335 -12.658 -33.489 1.00 89.88 694 ILE A C 1
ATOM 5253 O O . ILE A 1 694 ? -16.554 -12.478 -33.471 1.00 89.88 694 ILE A O 1
ATOM 5257 N N . ALA A 1 695 ? -14.741 -13.307 -34.497 1.00 89.00 695 ALA A N 1
ATOM 5258 C CA . ALA A 1 695 ? -15.483 -13.827 -35.648 1.00 89.00 695 ALA A CA 1
ATOM 5259 C C . ALA A 1 695 ? -16.562 -14.850 -35.238 1.00 89.00 695 ALA A C 1
ATOM 5261 O O . ALA A 1 695 ? -17.698 -14.776 -35.713 1.00 89.00 695 ALA A O 1
ATOM 5262 N N . GLY A 1 696 ? -16.241 -15.759 -34.310 1.00 88.25 696 GLY A N 1
ATOM 5263 C CA . GLY A 1 696 ? -17.200 -16.710 -33.744 1.00 88.25 696 GLY A CA 1
ATOM 5264 C C . GLY A 1 696 ? -18.340 -16.033 -32.975 1.00 88.25 696 GLY A C 1
ATOM 5265 O O . GLY A 1 696 ? -19.488 -16.459 -33.087 1.00 88.25 696 GLY A O 1
ATOM 5266 N N . MET A 1 697 ? -18.053 -14.948 -32.248 1.00 88.56 697 MET A N 1
ATOM 5267 C CA . MET A 1 697 ? -19.058 -14.156 -31.532 1.00 88.56 697 MET A CA 1
ATOM 5268 C C . MET A 1 697 ? -20.026 -13.457 -32.494 1.00 88.56 697 MET A C 1
ATOM 5270 O O . MET A 1 697 ? -21.243 -13.511 -32.298 1.00 88.56 697 MET A O 1
ATOM 5274 N N . ARG A 1 698 ? -19.493 -12.860 -33.573 1.00 89.38 698 ARG A N 1
ATOM 5275 C CA . ARG A 1 698 ? -20.297 -12.250 -34.643 1.00 89.38 698 ARG A CA 1
ATOM 5276 C C . ARG A 1 698 ? -21.225 -13.288 -35.284 1.00 89.38 698 ARG A C 1
ATOM 5278 O O . ARG A 1 698 ? -22.437 -13.076 -35.314 1.00 89.38 698 ARG A O 1
ATOM 5285 N N . GLN A 1 699 ? -20.689 -14.448 -35.674 1.00 90.19 699 GLN A N 1
ATOM 5286 C CA . GLN A 1 699 ? -21.481 -15.553 -36.228 1.00 90.19 699 GLN A CA 1
ATOM 5287 C C . GLN A 1 699 ? -22.565 -16.044 -35.249 1.00 90.19 699 GLN A C 1
ATOM 5289 O O . GLN A 1 699 ? -23.713 -16.230 -35.645 1.00 90.19 699 GLN A O 1
ATOM 5294 N N . ALA A 1 700 ? -22.244 -16.224 -33.964 1.00 90.25 700 ALA A N 1
ATOM 5295 C CA . ALA A 1 700 ? -23.211 -16.684 -32.964 1.00 90.25 700 ALA A CA 1
ATOM 5296 C C . ALA A 1 700 ? -24.376 -15.694 -32.758 1.00 90.25 700 ALA A C 1
ATOM 5298 O O . ALA A 1 700 ? -25.509 -16.119 -32.503 1.00 90.25 700 ALA A O 1
ATOM 5299 N N . CYS A 1 701 ? -24.114 -14.386 -32.885 1.00 90.62 701 CYS A N 1
ATOM 5300 C CA . CYS A 1 701 ? -25.140 -13.344 -32.844 1.00 90.62 701 CYS A CA 1
ATOM 5301 C C . CYS A 1 701 ? -26.032 -13.389 -34.097 1.00 90.62 701 CYS A C 1
ATOM 5303 O O . CYS A 1 701 ? -27.258 -13.418 -33.970 1.00 90.62 701 CYS A O 1
ATOM 5305 N N . GLU A 1 702 ? -25.439 -13.493 -35.291 1.00 89.62 702 GLU A N 1
ATOM 5306 C CA . GLU A 1 702 ? -26.173 -13.661 -36.554 1.00 89.62 702 GLU A CA 1
ATOM 5307 C C . GLU A 1 702 ? -27.069 -14.910 -36.535 1.00 89.62 702 GLU A C 1
ATOM 5309 O O . GLU A 1 702 ? -28.248 -14.833 -36.882 1.00 89.62 702 GLU A O 1
ATOM 5314 N N . GLU A 1 703 ? -26.557 -16.046 -36.050 1.00 91.81 703 GLU A N 1
ATOM 5315 C CA . GLU A 1 703 ? -27.325 -17.282 -35.869 1.00 91.81 703 GLU A CA 1
ATOM 5316 C C . GLU A 1 703 ? -28.479 -17.122 -34.868 1.00 91.81 703 GLU A C 1
ATOM 5318 O O . GLU A 1 703 ? -29.563 -17.662 -35.090 1.00 91.81 703 GLU A O 1
ATOM 5323 N N . ALA A 1 704 ? -28.277 -16.383 -33.770 1.00 92.19 704 ALA A N 1
ATOM 5324 C CA . ALA A 1 704 ? -29.331 -16.118 -32.792 1.00 92.19 704 ALA A CA 1
ATOM 5325 C C . ALA A 1 704 ? -30.470 -15.286 -33.407 1.00 92.19 704 ALA A C 1
ATOM 5327 O O . ALA A 1 704 ? -31.641 -15.647 -33.274 1.00 92.19 704 ALA A O 1
ATOM 5328 N N . VAL A 1 705 ? -30.134 -14.217 -34.134 1.00 89.12 705 VAL A N 1
ATOM 5329 C CA . VAL A 1 705 ? -31.117 -13.367 -34.822 1.00 89.12 705 VAL A CA 1
ATOM 5330 C C . VAL A 1 705 ? -31.823 -14.141 -35.943 1.00 89.12 705 VAL A C 1
ATOM 5332 O O . VAL A 1 705 ? -33.046 -14.068 -36.061 1.00 89.12 705 VAL A O 1
ATOM 5335 N N . ALA A 1 706 ? -31.096 -14.951 -36.719 1.00 91.44 706 ALA A N 1
ATOM 5336 C CA . ALA A 1 706 ? -31.667 -15.802 -37.767 1.00 91.44 706 ALA A CA 1
ATOM 5337 C C . ALA A 1 706 ? -32.609 -16.892 -37.216 1.00 91.44 706 ALA A C 1
ATOM 5339 O O . ALA A 1 706 ? -33.591 -17.243 -37.870 1.00 91.44 706 ALA A O 1
ATOM 5340 N N . ALA A 1 707 ? -32.351 -17.392 -36.003 1.00 92.19 707 ALA A N 1
ATOM 5341 C CA . ALA A 1 707 ? -33.239 -18.301 -35.276 1.00 92.19 707 ALA A CA 1
ATOM 5342 C C . ALA A 1 707 ? -34.452 -17.600 -34.621 1.00 92.19 707 ALA A C 1
ATOM 5344 O O . ALA A 1 707 ? -35.298 -18.271 -34.029 1.00 92.19 707 ALA A O 1
ATOM 5345 N N . GLY A 1 708 ? -34.572 -16.273 -34.748 1.00 91.69 708 GLY A N 1
ATOM 5346 C CA . GLY A 1 708 ? -35.706 -15.487 -34.257 1.00 91.69 708 GLY A CA 1
ATOM 5347 C C . GLY A 1 708 ? -35.561 -14.949 -32.831 1.00 91.69 708 GLY A C 1
ATOM 5348 O O . GLY A 1 708 ? -36.537 -14.430 -32.288 1.00 91.69 708 GLY A O 1
ATOM 5349 N N . TYR A 1 709 ? -34.377 -15.042 -32.218 1.00 93.56 709 TYR A N 1
ATOM 5350 C CA . TYR A 1 709 ? -34.123 -14.447 -30.904 1.00 93.56 709 TYR A CA 1
ATOM 5351 C C . TYR A 1 709 ? -33.855 -12.930 -31.025 1.00 93.56 709 TYR A C 1
ATOM 5353 O O . TYR A 1 709 ? -33.192 -12.491 -31.964 1.00 93.56 709 TYR A O 1
ATOM 5361 N N . PRO A 1 710 ? -34.311 -12.101 -30.065 1.00 88.12 710 PRO A N 1
ATOM 5362 C CA . PRO A 1 710 ? -34.168 -10.641 -30.086 1.00 88.12 710 PRO A CA 1
ATOM 5363 C C . PRO A 1 710 ? -32.767 -10.144 -29.677 1.00 88.12 710 PRO A C 1
ATOM 5365 O O . PRO A 1 710 ? -32.587 -8.940 -29.479 1.00 88.12 710 PRO A O 1
ATOM 5368 N N . GLY A 1 711 ? -31.814 -11.059 -29.479 1.00 90.44 711 GLY A N 1
ATOM 5369 C CA . GLY A 1 711 ? -30.448 -10.800 -29.034 1.00 90.44 711 GLY A CA 1
ATOM 5370 C C . GLY A 1 711 ? -29.768 -12.057 -28.478 1.00 90.44 711 GLY A C 1
ATOM 5371 O O . GLY A 1 711 ? -30.409 -13.099 -28.286 1.00 90.44 711 GLY A O 1
ATOM 5372 N N . LEU A 1 712 ? -28.469 -11.934 -28.215 1.00 93.00 712 LEU A N 1
ATOM 5373 C CA . LEU A 1 712 ? -27.594 -12.958 -27.651 1.00 93.00 712 LEU A CA 1
ATOM 5374 C C . LEU A 1 712 ? -27.054 -12.508 -26.280 1.00 93.00 712 LEU A C 1
ATOM 5376 O O . LEU A 1 712 ? -26.629 -11.370 -26.109 1.00 93.00 712 LEU A O 1
ATOM 5380 N N . ARG A 1 713 ? -26.994 -13.415 -25.308 1.00 93.56 713 ARG A N 1
ATOM 5381 C CA . ARG A 1 713 ? -26.194 -13.273 -24.089 1.00 93.56 713 ARG A CA 1
ATOM 5382 C C . ARG A 1 713 ? -25.091 -14.303 -24.067 1.00 93.56 713 ARG A C 1
ATOM 5384 O O . ARG A 1 713 ? -25.331 -15.466 -24.392 1.00 93.56 713 ARG A O 1
ATOM 5391 N N . VAL A 1 714 ? -23.910 -13.885 -23.636 1.00 92.50 714 VAL A N 1
ATOM 5392 C CA . VAL A 1 714 ? -22.757 -14.768 -23.477 1.00 92.50 714 VAL A CA 1
ATOM 5393 C C . VAL A 1 714 ? -22.221 -14.647 -22.060 1.00 92.50 714 VAL A C 1
ATOM 5395 O O . VAL A 1 714 ? -21.995 -13.543 -21.575 1.00 92.50 714 VAL A O 1
ATOM 5398 N N . VAL A 1 715 ? -22.008 -15.788 -21.413 1.00 93.19 715 VAL A N 1
ATOM 5399 C CA . VAL A 1 715 ? -21.255 -15.899 -20.161 1.00 93.19 715 VAL A CA 1
ATOM 5400 C C . VAL A 1 715 ? -19.977 -16.677 -20.450 1.00 93.19 715 VAL A C 1
ATOM 5402 O O . VAL A 1 715 ? -20.048 -17.738 -21.071 1.00 93.19 715 VAL A O 1
ATOM 5405 N N . GLY A 1 716 ? -18.824 -16.166 -20.026 1.00 91.62 716 GLY A N 1
ATOM 5406 C CA . GLY A 1 716 ? -17.530 -16.828 -20.197 1.00 91.62 716 GLY A CA 1
ATOM 5407 C C . GLY A 1 716 ? -16.772 -16.927 -18.882 1.00 91.62 716 GLY A C 1
ATOM 5408 O O . GLY A 1 716 ? -16.572 -15.920 -18.211 1.00 91.62 716 GLY A O 1
ATOM 5409 N N . GLU A 1 717 ? -16.344 -18.131 -18.511 1.00 92.19 717 GLU A N 1
ATOM 5410 C CA . GLU A 1 717 ? -15.368 -18.331 -17.437 1.00 92.19 717 GLU A CA 1
ATOM 5411 C C . GLU A 1 717 ? -13.959 -18.056 -17.973 1.00 92.19 717 GLU A C 1
ATOM 5413 O O . GLU A 1 717 ? -13.537 -18.643 -18.977 1.00 92.19 717 GLU A O 1
ATOM 5418 N N . MET A 1 718 ? -13.261 -17.125 -17.320 1.00 90.94 718 MET A N 1
ATOM 5419 C CA . MET A 1 718 ? -12.001 -16.538 -17.786 1.00 90.94 718 MET A CA 1
ATOM 5420 C C . MET A 1 718 ? -10.772 -17.031 -17.009 1.00 90.94 718 MET A C 1
ATOM 5422 O O . MET A 1 718 ? -9.651 -16.706 -17.384 1.00 90.94 718 MET A O 1
ATOM 5426 N N . ASP A 1 719 ? -10.968 -17.880 -15.994 1.00 87.69 719 ASP A N 1
ATOM 5427 C CA . ASP A 1 719 ? -9.940 -18.457 -15.104 1.00 87.69 719 ASP A CA 1
ATOM 5428 C C . ASP A 1 719 ? -8.762 -19.133 -15.837 1.00 87.69 719 ASP A C 1
ATOM 5430 O O . ASP A 1 719 ? -7.679 -19.330 -15.288 1.00 87.69 719 ASP A O 1
ATOM 5434 N N . TRP A 1 720 ? -8.943 -19.499 -17.104 1.00 87.44 720 TRP A N 1
ATOM 5435 C CA . TRP A 1 720 ? -7.882 -19.982 -17.981 1.00 87.44 720 TRP A CA 1
ATOM 5436 C C . TRP A 1 720 ? -6.747 -18.969 -18.189 1.00 87.44 720 TRP A C 1
ATOM 5438 O O . TRP A 1 720 ? -5.636 -19.392 -18.506 1.00 87.44 720 TRP A O 1
ATOM 5448 N N . CYS A 1 721 ? -6.981 -17.672 -17.961 1.00 85.12 721 CYS A N 1
ATOM 5449 C CA . CYS A 1 721 ? -5.958 -16.631 -18.051 1.00 85.12 721 CYS A CA 1
ATOM 5450 C C . CYS A 1 721 ? -4.935 -16.660 -16.902 1.00 85.12 721 CYS A C 1
ATOM 5452 O O . CYS A 1 721 ? -3.854 -16.098 -17.050 1.00 85.12 721 CYS A O 1
ATOM 5454 N N . THR A 1 722 ? -5.235 -17.325 -15.778 1.00 82.88 722 THR A N 1
ATOM 5455 C CA . THR A 1 722 ? -4.294 -17.483 -14.650 1.00 82.88 722 THR A CA 1
ATOM 5456 C C . THR A 1 722 ? -3.391 -18.716 -14.800 1.00 82.88 722 THR A C 1
ATOM 5458 O O . THR A 1 722 ? -2.564 -19.009 -13.935 1.00 82.88 722 THR A O 1
ATOM 5461 N N . ARG A 1 723 ? -3.535 -19.459 -15.907 1.00 82.94 723 ARG A N 1
ATOM 5462 C CA . ARG A 1 723 ? -2.829 -20.713 -16.209 1.00 82.94 723 ARG A CA 1
ATOM 5463 C C . ARG A 1 723 ? -1.970 -20.564 -17.466 1.00 82.94 723 ARG A C 1
ATOM 5465 O O . ARG A 1 723 ? -2.218 -19.702 -18.301 1.00 82.94 723 ARG A O 1
ATOM 5472 N N . GLU A 1 724 ? -0.986 -21.450 -17.643 1.00 78.81 724 GLU A N 1
ATOM 5473 C CA . GLU A 1 724 ? -0.140 -21.500 -18.850 1.00 78.81 724 GLU A CA 1
ATOM 5474 C C . GLU A 1 724 ? -0.921 -22.012 -20.082 1.00 78.81 724 GLU A C 1
ATOM 5476 O O . GLU A 1 724 ? -0.752 -23.144 -20.541 1.00 78.81 724 GLU A O 1
ATOM 5481 N N . VAL A 1 725 ? -1.810 -21.175 -20.620 1.00 82.75 725 VAL A N 1
ATOM 5482 C CA . VAL A 1 725 ? -2.570 -21.433 -21.848 1.00 82.75 725 VAL A CA 1
ATOM 5483 C C . VAL A 1 725 ? -1.911 -20.680 -23.012 1.00 82.75 725 VAL A C 1
ATOM 5485 O O . VAL A 1 725 ? -1.806 -19.455 -22.953 1.00 82.75 725 VAL A O 1
ATOM 5488 N N . PRO A 1 726 ? -1.469 -21.361 -24.089 1.00 84.00 726 PRO A N 1
ATOM 5489 C CA . PRO A 1 726 ? -0.850 -20.690 -25.232 1.00 84.00 726 PRO A CA 1
ATOM 5490 C C . PRO A 1 726 ? -1.784 -19.640 -25.846 1.00 84.00 726 PRO A C 1
ATOM 5492 O O . PRO A 1 726 ? -2.917 -19.970 -26.197 1.00 84.00 726 PRO A O 1
ATOM 5495 N N . GLY A 1 727 ? -1.311 -18.402 -26.009 1.00 85.06 727 GLY A N 1
ATOM 5496 C CA . GLY A 1 727 ? -2.101 -17.278 -26.516 1.00 85.06 727 GLY A CA 1
ATOM 5497 C C . GLY A 1 727 ? -2.805 -16.453 -25.432 1.00 85.06 727 GLY A C 1
ATOM 5498 O O . GLY A 1 727 ? -3.354 -15.404 -25.759 1.00 85.06 727 GLY A O 1
ATOM 5499 N N . ALA A 1 728 ? -2.791 -16.861 -24.155 1.00 86.31 728 ALA A N 1
ATOM 5500 C CA . ALA A 1 728 ? -3.410 -16.090 -23.069 1.00 86.31 728 ALA A CA 1
ATOM 5501 C C . ALA A 1 728 ? -2.803 -14.689 -22.891 1.00 86.31 728 ALA A C 1
ATOM 5503 O O . ALA A 1 728 ? -3.495 -13.768 -22.462 1.00 86.31 728 ALA A O 1
ATOM 5504 N N . GLU A 1 729 ? -1.559 -14.477 -23.329 1.00 84.62 729 GLU A N 1
ATOM 5505 C CA . GLU A 1 729 ? -0.930 -13.156 -23.395 1.00 84.62 729 GLU A CA 1
ATOM 5506 C C . GLU A 1 729 ? -1.644 -12.174 -24.349 1.00 84.62 729 GLU A C 1
ATOM 5508 O O . GLU A 1 729 ? -1.423 -10.966 -24.268 1.00 84.62 729 GLU A O 1
ATOM 5513 N N . ARG A 1 730 ? -2.523 -12.670 -25.235 1.00 89.56 730 ARG A N 1
ATOM 5514 C CA . ARG A 1 730 ? -3.395 -11.871 -26.113 1.00 89.56 730 ARG A CA 1
ATOM 5515 C C . ARG A 1 730 ? -4.792 -11.620 -25.527 1.00 89.56 730 ARG A C 1
ATOM 5517 O O . ARG A 1 730 ? -5.624 -11.029 -26.210 1.00 89.56 730 ARG A O 1
ATOM 5524 N N . LEU A 1 731 ? -5.087 -12.017 -24.284 1.00 90.50 731 LEU A N 1
ATOM 5525 C CA . LEU A 1 731 ? -6.402 -11.739 -23.688 1.00 90.50 731 LEU A CA 1
ATOM 5526 C C . LEU A 1 731 ? -6.671 -10.228 -23.569 1.00 90.50 731 LEU A C 1
ATOM 5528 O O . LEU A 1 731 ? -7.763 -9.774 -23.891 1.00 90.50 731 LEU A O 1
ATOM 5532 N N . LEU A 1 732 ? -5.666 -9.428 -23.203 1.00 91.00 732 LEU A N 1
ATOM 5533 C CA . LEU A 1 732 ? -5.820 -7.971 -23.131 1.00 91.00 732 LEU A CA 1
ATOM 5534 C C . LEU A 1 732 ? -6.049 -7.330 -24.515 1.00 91.00 732 LEU A C 1
ATOM 5536 O O . LEU A 1 732 ? -6.791 -6.361 -24.629 1.00 91.00 732 LEU A O 1
ATOM 5540 N N . GLU A 1 733 ? -5.466 -7.894 -25.580 1.00 91.69 733 GLU A N 1
ATOM 5541 C CA . GLU A 1 733 ? -5.768 -7.499 -26.967 1.00 91.69 733 GLU A CA 1
ATOM 5542 C C . GLU A 1 733 ? -7.244 -7.773 -27.299 1.00 91.69 733 GLU A C 1
ATOM 5544 O O . GLU A 1 733 ? -7.904 -6.922 -27.886 1.00 91.69 733 GLU A O 1
ATOM 5549 N N . TYR A 1 734 ? -7.772 -8.932 -26.897 1.00 90.81 734 TYR A N 1
ATOM 5550 C CA . TYR A 1 734 ? -9.179 -9.290 -27.084 1.00 90.81 734 TYR A CA 1
ATOM 5551 C C . TYR A 1 734 ? -10.132 -8.338 -26.340 1.00 90.81 734 TYR A C 1
ATOM 5553 O O . TYR A 1 734 ? -11.040 -7.795 -26.968 1.00 90.81 734 TYR A O 1
ATOM 5561 N N . GLU A 1 735 ? -9.899 -8.065 -25.052 1.00 91.00 735 GLU A N 1
ATOM 5562 C CA . GLU A 1 735 ? -10.765 -7.174 -24.255 1.00 91.00 735 GLU A CA 1
ATOM 5563 C C . GLU A 1 735 ? -10.813 -5.741 -24.817 1.00 91.00 735 GLU A C 1
ATOM 5565 O O . GLU A 1 735 ? -11.888 -5.151 -24.921 1.00 91.00 735 GLU A O 1
ATOM 5570 N N . LEU A 1 736 ? -9.675 -5.196 -25.268 1.00 89.25 736 LEU A N 1
ATOM 5571 C CA . LEU A 1 736 ? -9.620 -3.860 -25.883 1.00 89.25 736 LEU A CA 1
ATOM 5572 C C . LEU A 1 736 ? -10.307 -3.782 -27.258 1.00 89.25 736 LEU A C 1
ATOM 5574 O O . LEU A 1 736 ? -10.651 -2.691 -27.711 1.00 89.25 736 LEU A O 1
ATOM 5578 N N . ARG A 1 737 ? -10.499 -4.922 -27.932 1.00 89.12 737 ARG A N 1
ATOM 5579 C CA . ARG A 1 737 ? -11.159 -5.015 -29.244 1.00 89.12 737 ARG A CA 1
ATOM 5580 C C . ARG A 1 737 ? -12.661 -5.261 -29.137 1.00 89.12 737 ARG A C 1
ATOM 5582 O O . ARG A 1 737 ? -13.405 -4.773 -29.984 1.00 89.12 737 ARG A O 1
ATOM 5589 N N . LEU A 1 738 ? -13.110 -5.992 -28.114 1.00 87.62 738 LEU A N 1
ATOM 5590 C CA . LEU A 1 738 ? -14.505 -6.416 -27.943 1.00 87.62 738 LEU A CA 1
ATOM 5591 C C . LEU A 1 738 ? -15.521 -5.273 -28.043 1.00 87.62 738 LEU A C 1
ATOM 5593 O O . LEU A 1 738 ? -16.546 -5.431 -28.704 1.00 87.62 738 LEU A O 1
ATOM 5597 N N . GLU A 1 739 ? -15.239 -4.128 -27.427 1.00 81.44 739 GLU A N 1
ATOM 5598 C CA . GLU A 1 739 ? -16.144 -2.975 -27.438 1.00 81.44 739 GLU A CA 1
ATOM 5599 C C . GLU A 1 739 ? -16.447 -2.515 -28.876 1.00 81.44 739 GLU A C 1
ATOM 5601 O O . GLU A 1 739 ? -17.592 -2.540 -29.330 1.00 81.44 739 GLU A O 1
ATOM 5606 N N . ALA A 1 740 ? -15.398 -2.174 -29.630 1.00 81.12 740 ALA A N 1
ATOM 5607 C CA . ALA A 1 740 ? -15.514 -1.638 -30.983 1.00 81.12 740 ALA A CA 1
ATOM 5608 C C . ALA A 1 740 ? -15.836 -2.707 -32.046 1.00 81.12 740 ALA A C 1
ATOM 5610 O O . ALA A 1 740 ? -16.463 -2.398 -33.056 1.00 81.12 740 ALA A O 1
ATOM 5611 N N . GLU A 1 741 ? -15.399 -3.957 -31.856 1.00 85.75 741 GLU A N 1
ATOM 5612 C CA . GLU A 1 741 ? -15.561 -5.035 -32.841 1.00 85.75 741 GLU A CA 1
ATOM 5613 C C . GLU A 1 741 ? -16.734 -5.981 -32.554 1.00 85.75 741 GLU A C 1
ATOM 5615 O O . GLU A 1 741 ? -17.039 -6.809 -33.415 1.00 85.75 741 GLU A O 1
ATOM 5620 N N . VAL A 1 742 ? -17.409 -5.888 -31.405 1.00 85.94 742 VAL A N 1
ATOM 5621 C CA . VAL A 1 742 ? -18.552 -6.750 -31.056 1.00 85.94 742 VAL A CA 1
ATOM 5622 C C . VAL A 1 742 ? -19.700 -5.945 -30.449 1.00 85.94 742 VAL A C 1
ATOM 5624 O O . VAL A 1 742 ? -20.787 -5.933 -31.027 1.00 85.94 742 VAL A O 1
ATOM 5627 N N . PHE A 1 743 ? -19.492 -5.292 -29.305 1.00 82.81 743 PHE A N 1
ATOM 5628 C CA . PHE A 1 743 ? -20.596 -4.782 -28.482 1.00 82.81 743 PHE A CA 1
ATOM 5629 C C . PHE A 1 743 ? -21.241 -3.496 -29.019 1.00 82.81 743 PHE A C 1
ATOM 5631 O O . PHE A 1 743 ? -22.458 -3.354 -28.917 1.00 82.81 743 PHE A O 1
ATOM 5638 N N . ALA A 1 744 ? -20.483 -2.633 -29.702 1.00 78.12 744 ALA A N 1
ATOM 5639 C CA . ALA A 1 744 ? -21.011 -1.424 -30.340 1.00 78.12 744 ALA A CA 1
ATOM 5640 C C . ALA A 1 744 ? -22.010 -1.694 -31.491 1.00 78.12 744 ALA A C 1
ATOM 5642 O O . ALA A 1 744 ? -22.955 -0.927 -31.682 1.00 78.12 744 ALA A O 1
ATOM 5643 N N . ASP A 1 745 ? -21.811 -2.775 -32.257 1.00 75.75 745 ASP A N 1
ATOM 5644 C CA . ASP A 1 745 ? -22.543 -3.048 -33.509 1.00 75.75 745 ASP A CA 1
ATOM 5645 C C . ASP A 1 745 ? -23.622 -4.141 -33.392 1.00 75.75 745 ASP A C 1
ATOM 5647 O O . ASP A 1 745 ? -24.505 -4.234 -34.251 1.00 75.75 745 ASP A O 1
ATOM 5651 N N . LEU A 1 746 ? -23.534 -5.025 -32.392 1.00 82.06 746 LEU A N 1
ATOM 5652 C CA . LEU A 1 746 ? -24.328 -6.255 -32.335 1.00 82.06 746 LEU A CA 1
ATOM 5653 C C . LEU A 1 746 ? -25.311 -6.296 -31.165 1.00 82.06 746 LEU A C 1
ATOM 5655 O O . LEU A 1 746 ? -25.083 -5.761 -30.085 1.00 82.06 746 LEU A O 1
ATOM 5659 N N . LEU A 1 747 ? -26.407 -7.035 -31.362 1.00 84.50 747 LEU A N 1
ATOM 5660 C CA . LEU A 1 747 ? -27.393 -7.333 -30.320 1.00 84.50 747 LEU A CA 1
ATOM 5661 C C . LEU A 1 747 ? -26.871 -8.434 -29.386 1.00 84.50 747 LEU A C 1
ATOM 5663 O O . LEU A 1 747 ? -27.436 -9.528 -29.314 1.00 84.50 747 LEU A O 1
ATOM 5667 N N . VAL A 1 748 ? -25.771 -8.146 -28.695 1.00 88.38 748 VAL A N 1
ATOM 5668 C CA . VAL A 1 748 ? -25.099 -9.055 -27.767 1.00 88.38 748 VAL A CA 1
ATOM 5669 C C . VAL A 1 748 ? -24.787 -8.359 -26.440 1.00 88.38 748 VAL A C 1
ATOM 5671 O O . VAL A 1 748 ? -24.541 -7.156 -26.392 1.00 88.38 748 VAL A O 1
ATOM 5674 N N . THR A 1 749 ? -24.836 -9.117 -25.346 1.00 90.12 749 THR A N 1
ATOM 5675 C CA . THR A 1 749 ? -24.470 -8.654 -24.001 1.00 90.12 749 THR A CA 1
ATOM 5676 C C . THR A 1 749 ? -23.607 -9.715 -23.319 1.00 90.12 749 THR A C 1
ATOM 5678 O O . THR A 1 749 ? -23.965 -10.898 -23.324 1.00 90.12 749 THR A O 1
ATOM 5681 N N . GLY A 1 750 ? -22.473 -9.309 -22.744 1.00 90.19 750 GLY A N 1
ATOM 5682 C CA . GLY A 1 750 ? -21.467 -10.218 -22.181 1.00 90.19 750 GLY A CA 1
ATOM 5683 C C . GLY A 1 750 ? -21.371 -10.195 -20.652 1.00 90.19 750 GLY A C 1
ATOM 5684 O O . GLY A 1 750 ? -21.593 -9.161 -20.021 1.00 90.19 750 GLY A O 1
ATOM 5685 N N . LEU A 1 751 ? -21.000 -11.335 -20.066 1.00 91.75 751 LEU A N 1
ATOM 5686 C CA . LEU A 1 751 ? -20.582 -11.469 -18.670 1.00 91.75 751 LEU A CA 1
ATOM 5687 C C . LEU A 1 751 ? -19.321 -12.345 -18.573 1.00 91.75 751 LEU A C 1
ATOM 5689 O O . LEU A 1 751 ? -19.385 -13.562 -18.753 1.00 91.75 751 LEU A O 1
ATOM 5693 N N . CYS A 1 752 ? -18.186 -11.728 -18.263 1.00 92.31 752 CYS A N 1
ATOM 5694 C CA . CYS A 1 752 ? -16.908 -12.401 -18.035 1.00 92.31 752 CYS A CA 1
ATOM 5695 C C . CYS A 1 752 ? -16.742 -12.718 -16.541 1.00 92.31 752 CYS A C 1
ATOM 5697 O O . CYS A 1 752 ? -16.892 -11.840 -15.694 1.00 92.31 752 CYS A O 1
ATOM 5699 N N . LEU A 1 753 ? -16.449 -13.969 -16.197 1.00 92.00 753 LEU A N 1
ATOM 5700 C CA . LEU A 1 753 ? -16.335 -14.443 -14.817 1.00 92.00 753 LEU A CA 1
ATOM 5701 C C . LEU A 1 753 ? -14.875 -14.739 -14.474 1.00 92.00 753 LEU A C 1
ATOM 5703 O O . LEU A 1 753 ? -14.223 -15.476 -15.212 1.00 92.00 753 LEU A O 1
ATOM 5707 N N . PHE A 1 754 ? -14.397 -14.211 -13.347 1.00 89.94 754 PHE A N 1
ATOM 5708 C CA . PHE A 1 754 ? -13.032 -14.417 -12.855 1.00 89.94 754 PHE A CA 1
ATOM 5709 C C . PHE A 1 754 ? -13.050 -14.900 -11.399 1.00 89.94 754 PHE A C 1
ATOM 5711 O O . PHE A 1 754 ? -13.558 -14.205 -10.516 1.00 89.94 754 PHE A O 1
ATOM 5718 N N . ASP A 1 755 ? -12.483 -16.074 -11.134 1.00 88.69 755 ASP A N 1
ATOM 5719 C CA . ASP A 1 755 ? -12.348 -16.624 -9.787 1.00 88.69 755 ASP A CA 1
ATOM 5720 C C . ASP A 1 755 ? -11.143 -16.017 -9.055 1.00 88.69 755 ASP A C 1
ATOM 5722 O O . ASP A 1 755 ? -9.982 -16.350 -9.315 1.00 88.69 755 ASP A O 1
ATOM 5726 N N . ARG A 1 756 ? -11.411 -15.145 -8.079 1.00 82.00 756 ARG A N 1
ATOM 5727 C CA . ARG A 1 756 ? -10.371 -14.464 -7.290 1.00 82.00 756 ARG A CA 1
ATOM 5728 C C . ARG A 1 756 ? -9.526 -15.441 -6.469 1.00 82.00 756 ARG A C 1
ATOM 5730 O O . ARG A 1 756 ? -8.396 -15.117 -6.115 1.00 82.00 756 ARG A O 1
ATOM 5737 N N . ARG A 1 757 ? -10.026 -16.657 -6.210 1.00 83.25 757 ARG A N 1
ATOM 5738 C CA . ARG A 1 757 ? -9.296 -17.723 -5.501 1.00 83.25 757 ARG A CA 1
ATOM 5739 C C . ARG A 1 757 ? -8.199 -18.362 -6.364 1.00 83.25 757 ARG A C 1
ATOM 5741 O O . ARG A 1 757 ? -7.343 -19.059 -5.822 1.00 83.25 757 ARG A O 1
ATOM 5748 N N . LEU A 1 758 ? -8.229 -18.155 -7.685 1.00 80.50 758 LEU A N 1
ATOM 5749 C CA . LEU A 1 758 ? -7.295 -18.751 -8.647 1.00 80.50 758 LEU A CA 1
ATOM 5750 C C . LEU A 1 758 ? -6.229 -17.770 -9.162 1.00 80.50 758 LEU A C 1
ATOM 5752 O O . LEU A 1 758 ? -5.235 -18.219 -9.733 1.00 80.50 758 LEU A O 1
ATOM 5756 N N . ASP A 1 759 ? -6.387 -16.459 -8.950 1.00 76.69 759 ASP A N 1
ATOM 5757 C CA . ASP A 1 759 ? -5.457 -15.432 -9.446 1.00 76.69 759 ASP A CA 1
ATOM 5758 C C . ASP A 1 759 ? -4.355 -15.053 -8.437 1.00 76.69 759 ASP A C 1
ATOM 5760 O O . ASP A 1 759 ? -4.190 -13.900 -8.042 1.00 76.69 759 ASP A O 1
ATOM 5764 N N . ILE A 1 760 ? -3.571 -16.046 -8.006 1.00 60.03 760 ILE A N 1
ATOM 5765 C CA . ILE A 1 760 ? -2.505 -15.870 -6.997 1.00 60.03 760 ILE A CA 1
ATOM 5766 C C . ILE A 1 760 ? -1.386 -14.926 -7.488 1.00 60.03 760 ILE A C 1
ATOM 5768 O O . ILE A 1 760 ? -0.695 -14.311 -6.678 1.00 60.03 760 ILE A O 1
ATOM 5772 N N . ALA A 1 761 ? -1.195 -14.814 -8.807 1.00 59.44 761 ALA A N 1
ATOM 5773 C CA . ALA A 1 761 ? -0.128 -14.025 -9.426 1.00 59.44 761 ALA A CA 1
ATOM 5774 C C . ALA A 1 761 ? -0.581 -12.648 -9.955 1.00 59.44 761 ALA A C 1
ATOM 5776 O O . ALA A 1 761 ? 0.248 -11.925 -10.503 1.00 59.44 761 ALA A O 1
ATOM 5777 N N . GLY A 1 762 ? -1.866 -12.287 -9.826 1.00 71.50 762 GLY A N 1
ATOM 5778 C CA . GLY A 1 762 ? -2.416 -11.035 -10.368 1.00 71.50 762 GLY A CA 1
ATOM 5779 C C . GLY A 1 762 ? -2.516 -10.992 -11.901 1.00 71.50 762 GLY A C 1
ATOM 5780 O O . GLY A 1 762 ? -2.609 -9.915 -12.485 1.00 71.50 762 GLY A O 1
ATOM 5781 N N . ALA A 1 763 ? -2.488 -12.146 -12.572 1.00 75.94 763 ALA A N 1
ATOM 5782 C CA . ALA A 1 763 ? -2.520 -12.258 -14.028 1.00 75.94 763 ALA A CA 1
ATOM 5783 C C . ALA A 1 763 ? -3.859 -11.798 -14.636 1.00 75.94 763 ALA A C 1
ATOM 5785 O O . ALA A 1 763 ? -3.893 -11.372 -15.793 1.00 75.94 763 ALA A O 1
ATOM 5786 N N . ALA A 1 764 ? -4.957 -11.850 -13.874 1.00 82.25 764 ALA A N 1
ATOM 5787 C CA . ALA A 1 764 ? -6.260 -11.365 -14.322 1.00 82.25 764 ALA A CA 1
ATOM 5788 C C . ALA A 1 764 ? -6.465 -9.856 -14.084 1.00 82.25 764 ALA A C 1
ATOM 5790 O O . ALA A 1 764 ? -7.420 -9.294 -14.615 1.00 82.25 764 ALA A O 1
ATOM 5791 N N . ALA A 1 765 ? -5.585 -9.176 -13.338 1.00 82.19 765 ALA A N 1
ATOM 5792 C CA . ALA A 1 765 ? -5.798 -7.794 -12.896 1.00 82.19 765 ALA A CA 1
ATOM 5793 C C . ALA A 1 765 ? -6.014 -6.795 -14.053 1.00 82.19 765 ALA A C 1
ATOM 5795 O O . ALA A 1 765 ? -6.953 -5.998 -14.009 1.00 82.19 765 ALA A O 1
ATOM 5796 N N . LEU A 1 766 ? -5.203 -6.870 -15.116 1.00 83.62 766 LEU A N 1
ATOM 5797 C CA . LEU A 1 766 ? -5.360 -6.022 -16.307 1.00 83.62 766 LEU A CA 1
ATOM 5798 C C . LEU A 1 766 ? -6.581 -6.393 -17.170 1.00 83.62 766 LEU A C 1
ATOM 5800 O O . LEU A 1 766 ? -7.354 -5.487 -17.475 1.00 83.62 766 LEU A O 1
ATOM 5804 N N . PRO A 1 767 ? -6.827 -7.670 -17.539 1.00 87.31 767 PRO A N 1
ATOM 5805 C CA . PRO A 1 767 ? -8.076 -8.067 -18.197 1.00 87.31 767 PRO A CA 1
ATOM 5806 C C . PRO A 1 767 ? -9.343 -7.669 -17.425 1.00 87.31 767 PRO A C 1
ATOM 5808 O O . PRO A 1 767 ? -10.307 -7.201 -18.028 1.00 87.31 767 PRO A O 1
ATOM 5811 N N . ILE A 1 768 ? -9.345 -7.788 -16.092 1.00 85.06 768 ILE A N 1
ATOM 5812 C CA . ILE A 1 768 ? -10.451 -7.329 -15.240 1.00 85.06 768 ILE A CA 1
ATOM 5813 C C . ILE A 1 768 ? -10.607 -5.807 -15.349 1.00 85.06 768 ILE A C 1
ATOM 5815 O O . ILE A 1 768 ? -11.722 -5.339 -15.568 1.00 85.06 768 ILE A O 1
ATOM 5819 N N . ALA A 1 769 ? -9.513 -5.044 -15.242 1.00 82.94 769 ALA A N 1
ATOM 5820 C CA . ALA A 1 769 ? -9.519 -3.583 -15.356 1.00 82.94 769 ALA A CA 1
ATOM 5821 C C . ALA A 1 769 ? -9.891 -3.053 -16.754 1.00 82.94 769 ALA A C 1
ATOM 5823 O O . ALA A 1 769 ? -10.329 -1.912 -16.863 1.00 82.94 769 ALA A O 1
ATOM 5824 N N . ALA A 1 770 ? -9.749 -3.866 -17.806 1.00 86.69 770 ALA A N 1
ATOM 5825 C CA . ALA A 1 770 ? -10.158 -3.517 -19.166 1.00 86.69 770 ALA A CA 1
ATOM 5826 C C . ALA A 1 770 ? -11.680 -3.534 -19.383 1.00 86.69 770 ALA A C 1
ATOM 5828 O O . ALA A 1 770 ? -12.153 -3.054 -20.412 1.00 86.69 770 ALA A O 1
ATOM 5829 N N . HIS A 1 771 ? -12.467 -4.040 -18.432 1.00 86.44 771 HIS A N 1
ATOM 5830 C CA . HIS A 1 771 ? -13.922 -3.992 -18.522 1.00 86.44 771 HIS A CA 1
ATOM 5831 C C . HIS A 1 771 ? -14.451 -2.608 -18.140 1.00 86.44 771 HIS A C 1
ATOM 5833 O O . HIS A 1 771 ? -14.053 -2.020 -17.138 1.00 86.44 771 HIS A O 1
ATOM 5839 N N . ARG A 1 772 ? -15.408 -2.088 -18.915 1.00 75.06 772 ARG A N 1
ATOM 5840 C CA . ARG A 1 772 ? -16.034 -0.786 -18.626 1.00 75.06 772 ARG A CA 1
ATOM 5841 C C . ARG A 1 772 ? -17.056 -0.846 -17.486 1.00 75.06 772 ARG A C 1
ATOM 5843 O O . ARG A 1 772 ? -17.290 0.162 -16.819 1.00 75.06 772 ARG A O 1
ATOM 5850 N N . THR A 1 773 ? -17.649 -2.019 -17.273 1.00 75.88 773 THR A N 1
ATOM 5851 C CA . THR A 1 773 ? -18.712 -2.265 -16.294 1.00 75.88 773 THR A CA 1
ATOM 5852 C C . THR A 1 773 ? -18.318 -3.443 -15.395 1.00 75.88 773 THR A C 1
ATOM 5854 O O . THR A 1 773 ? -17.987 -4.524 -15.878 1.00 75.88 773 THR A O 1
ATOM 5857 N N . HIS A 1 774 ? -18.377 -3.262 -14.072 1.00 78.19 774 HIS A N 1
ATOM 5858 C CA . HIS A 1 774 ? -18.079 -4.306 -13.085 1.00 78.19 774 HIS A CA 1
ATOM 5859 C C . HIS A 1 774 ? -19.357 -4.688 -12.327 1.00 78.19 774 HIS A C 1
ATOM 5861 O O . HIS A 1 774 ? -19.987 -3.841 -11.693 1.00 78.19 774 HIS A O 1
ATOM 5867 N N . VAL A 1 775 ? -19.738 -5.967 -12.353 1.00 70.38 775 VAL A N 1
ATOM 5868 C CA . VAL A 1 775 ? -20.879 -6.488 -11.589 1.00 70.38 775 VAL A CA 1
ATOM 5869 C C . VAL A 1 775 ? -20.393 -6.906 -10.205 1.00 70.38 775 VAL A C 1
ATOM 5871 O O . VAL A 1 775 ? -19.873 -8.007 -10.019 1.00 70.38 775 VAL A O 1
ATOM 5874 N N . ALA A 1 776 ? -20.590 -6.033 -9.217 1.00 56.69 776 ALA A N 1
ATOM 5875 C CA . ALA A 1 776 ? -20.390 -6.385 -7.815 1.00 56.69 776 ALA A CA 1
ATOM 5876 C C . ALA A 1 776 ? -21.378 -7.493 -7.417 1.00 56.69 776 ALA A C 1
ATOM 5878 O O . ALA A 1 776 ? -22.591 -7.305 -7.506 1.00 56.69 776 ALA A O 1
ATOM 5879 N N . ALA A 1 777 ? -20.883 -8.635 -6.935 1.00 50.47 777 ALA A N 1
ATOM 5880 C CA . ALA A 1 777 ? -21.694 -9.809 -6.592 1.00 50.47 777 ALA A CA 1
ATOM 5881 C C . ALA A 1 777 ? -22.460 -9.690 -5.249 1.00 50.47 777 ALA A C 1
ATOM 5883 O O . ALA A 1 777 ? -22.711 -10.684 -4.557 1.00 50.47 777 ALA A O 1
ATOM 5884 N N . GLY A 1 778 ? -22.880 -8.465 -4.920 1.00 35.00 778 GLY A N 1
ATOM 5885 C CA . GLY A 1 778 ? -23.665 -8.094 -3.748 1.00 35.00 778 GLY A CA 1
ATOM 5886 C C . GLY A 1 778 ? -22.948 -7.106 -2.831 1.00 35.00 778 GLY A C 1
ATOM 5887 O O . GLY A 1 778 ? -22.163 -7.527 -1.996 1.00 35.00 778 GLY A O 1
ATOM 5888 N N . HIS A 1 779 ? -23.289 -5.819 -2.958 1.00 28.47 779 HIS A N 1
ATOM 5889 C CA . HIS A 1 779 ? -23.486 -4.850 -1.865 1.00 28.47 779 HIS A CA 1
ATOM 5890 C C . HIS A 1 779 ? -24.237 -3.642 -2.455 1.00 28.47 779 HIS A C 1
ATOM 5892 O O . HIS A 1 779 ? -23.687 -2.896 -3.263 1.00 28.47 779 HIS A O 1
ATOM 5898 N N . HIS A 1 780 ? -25.511 -3.450 -2.094 1.00 30.50 780 HIS A N 1
ATOM 5899 C CA . HIS A 1 780 ? -26.257 -2.243 -2.472 1.00 30.50 780 HIS A CA 1
ATOM 5900 C C . HIS A 1 780 ? -25.952 -1.117 -1.476 1.00 30.50 780 HIS A C 1
ATOM 5902 O O . HIS A 1 780 ? -26.688 -0.891 -0.520 1.00 30.50 780 HIS A O 1
ATOM 5908 N N . GLY A 1 781 ? -24.846 -0.426 -1.729 1.00 24.17 781 GLY A N 1
ATOM 5909 C CA . GLY A 1 781 ? -24.380 0.769 -1.032 1.00 24.17 781 GLY A CA 1
ATOM 5910 C C . GLY A 1 781 ? -23.310 1.443 -1.890 1.00 24.17 781 GLY A C 1
ATOM 5911 O O . GLY A 1 781 ? -22.627 0.769 -2.662 1.00 24.17 781 GLY A O 1
ATOM 5912 N N . GLU A 1 782 ? -23.208 2.767 -1.829 1.00 27.53 782 GLU A N 1
ATOM 5913 C CA . GLU A 1 782 ? -22.279 3.532 -2.668 1.00 27.53 782 GLU A CA 1
ATOM 5914 C C . GLU A 1 782 ? -20.818 3.106 -2.404 1.00 27.53 782 GLU A C 1
ATOM 5916 O O . GLU A 1 782 ? -20.360 3.134 -1.266 1.00 27.53 782 GLU A O 1
ATOM 5921 N N . GLY A 1 783 ? -20.076 2.728 -3.455 1.00 29.30 783 GLY A N 1
ATOM 5922 C CA . GLY A 1 783 ? -18.612 2.591 -3.389 1.00 29.30 783 GLY A CA 1
ATOM 5923 C C . GLY A 1 783 ? -18.027 1.265 -2.875 1.00 29.30 783 GLY A C 1
ATOM 5924 O O . GLY A 1 783 ? -16.976 1.288 -2.241 1.00 29.30 783 GLY A O 1
ATOM 5925 N N . SER A 1 784 ? -18.625 0.102 -3.165 1.00 25.17 784 SER A N 1
ATOM 5926 C CA . SER A 1 784 ? -17.990 -1.200 -2.863 1.00 25.17 784 SER A CA 1
ATOM 5927 C C . SER A 1 784 ? -16.830 -1.534 -3.826 1.00 25.17 784 SER A C 1
ATOM 5929 O O . SER A 1 784 ? -16.977 -2.318 -4.763 1.00 25.17 784 SER A O 1
ATOM 5931 N N . HIS A 1 785 ? -15.653 -0.948 -3.584 1.00 31.36 785 HIS A N 1
ATOM 5932 C CA . HIS A 1 785 ? -14.379 -1.411 -4.147 1.00 31.36 785 HIS A CA 1
ATOM 5933 C C . HIS A 1 785 ? -13.692 -2.357 -3.150 1.00 31.36 785 HIS A C 1
ATOM 5935 O O . HIS A 1 785 ? -12.968 -1.911 -2.264 1.00 31.36 785 HIS A O 1
ATOM 5941 N N . ILE A 1 786 ? -13.910 -3.670 -3.289 1.00 33.28 786 ILE A N 1
ATOM 5942 C CA . ILE A 1 786 ? -13.188 -4.689 -2.507 1.00 33.28 786 ILE A CA 1
ATOM 5943 C C . ILE A 1 786 ? -12.038 -5.244 -3.357 1.00 33.28 786 ILE A C 1
ATOM 5945 O O . ILE A 1 786 ? -12.245 -5.780 -4.445 1.00 33.28 786 ILE A O 1
ATOM 5949 N N . ALA A 1 787 ? -10.823 -5.058 -2.849 1.00 32.56 787 ALA A N 1
ATOM 5950 C CA . ALA A 1 787 ? -9.585 -5.026 -3.615 1.00 32.56 787 ALA A CA 1
ATOM 5951 C C . ALA A 1 787 ? -9.095 -6.392 -4.146 1.00 32.56 787 ALA A C 1
ATOM 5953 O O . ALA A 1 787 ? -8.800 -7.305 -3.379 1.00 32.56 787 ALA A O 1
ATOM 5954 N N . HIS A 1 788 ? -8.850 -6.464 -5.458 1.00 37.53 788 HIS A N 1
ATOM 5955 C CA . HIS A 1 788 ? -7.500 -6.840 -5.902 1.00 37.53 788 HIS A CA 1
ATOM 5956 C C . HIS A 1 788 ? -6.573 -5.639 -5.661 1.00 37.53 788 HIS A C 1
ATOM 5958 O O . HIS A 1 788 ? -7.080 -4.511 -5.640 1.00 37.53 788 HIS A O 1
ATOM 5964 N N . PRO A 1 789 ? -5.242 -5.813 -5.551 1.00 43.06 789 PRO A N 1
ATOM 5965 C CA . PRO A 1 789 ? -4.336 -4.705 -5.819 1.00 43.06 789 PRO A CA 1
ATOM 5966 C C . PRO A 1 789 ? -4.627 -4.214 -7.242 1.00 43.06 789 PRO A C 1
ATOM 5968 O O . PRO A 1 789 ? -4.320 -4.884 -8.227 1.00 43.06 789 PRO A O 1
ATOM 5971 N N . ALA A 1 790 ? -5.317 -3.080 -7.330 1.00 50.78 790 ALA A N 1
ATOM 5972 C CA . ALA A 1 790 ? -5.560 -2.389 -8.579 1.00 50.78 790 ALA A CA 1
ATOM 5973 C C . ALA A 1 790 ? -4.187 -2.100 -9.211 1.00 50.78 790 ALA A C 1
ATOM 5975 O O . ALA A 1 790 ? -3.335 -1.550 -8.505 1.00 50.78 790 ALA A O 1
ATOM 5976 N N . PRO A 1 791 ? -3.922 -2.505 -10.471 1.00 56.12 791 PRO A N 1
ATOM 5977 C CA . PRO A 1 791 ? -2.641 -2.209 -11.095 1.00 56.12 791 PRO A CA 1
ATOM 5978 C C . PRO A 1 791 ? -2.434 -0.693 -11.077 1.00 56.12 791 PRO A C 1
ATOM 5980 O O . PRO A 1 791 ? -3.363 0.063 -11.363 1.00 56.12 791 PRO A O 1
ATOM 5983 N N . ALA A 1 792 ? -1.226 -0.242 -10.725 1.00 69.06 792 ALA A N 1
ATOM 5984 C CA . ALA A 1 792 ? -0.919 1.188 -10.570 1.00 69.06 792 ALA A CA 1
ATOM 5985 C C . ALA A 1 792 ? -1.174 1.996 -11.861 1.00 69.06 792 ALA A C 1
ATOM 5987 O O . ALA A 1 792 ? -1.322 3.221 -11.825 1.00 69.06 792 ALA A O 1
ATOM 5988 N N . LEU A 1 793 ? -1.266 1.283 -12.988 1.00 82.88 793 LEU A N 1
ATOM 5989 C CA . LEU A 1 793 ? -1.751 1.752 -14.270 1.00 82.88 793 LEU A CA 1
ATOM 5990 C C . LEU A 1 793 ? -2.859 0.819 -14.791 1.00 82.88 793 LEU A C 1
ATOM 5992 O O . LEU A 1 793 ? -2.631 -0.362 -15.046 1.00 82.88 793 LEU A O 1
ATOM 5996 N N . HIS A 1 794 ? -4.046 1.371 -15.022 1.00 83.94 794 HIS A N 1
ATOM 5997 C CA . HIS A 1 794 ? -5.161 0.695 -15.680 1.00 83.94 794 HIS A CA 1
ATOM 5998 C C . HIS A 1 794 ? -5.231 1.052 -17.166 1.00 83.94 794 HIS A C 1
ATOM 6000 O O . HIS A 1 794 ? -4.883 2.165 -17.568 1.00 83.94 794 HIS A O 1
ATOM 6006 N N . VAL A 1 795 ? -5.782 0.140 -17.969 1.00 89.19 795 VAL A N 1
ATOM 6007 C CA . VAL A 1 795 ? -6.123 0.362 -19.378 1.00 89.19 795 VAL A CA 1
ATOM 6008 C C . VAL A 1 795 ? -7.590 -0.004 -19.607 1.00 89.19 795 VAL A C 1
ATOM 6010 O O . VAL A 1 795 ? -8.037 -1.034 -19.123 1.00 89.19 795 VAL A O 1
ATOM 6013 N N . THR A 1 796 ? -8.342 0.831 -20.325 1.00 86.69 796 THR A N 1
ATOM 6014 C CA . THR A 1 796 ? -9.773 0.623 -20.647 1.00 86.69 796 THR A CA 1
ATOM 6015 C C . THR A 1 796 ? -10.037 0.945 -22.121 1.00 86.69 796 THR A C 1
ATOM 6017 O O . THR A 1 796 ? -9.392 1.851 -22.646 1.00 86.69 796 THR A O 1
ATOM 6020 N N . PRO A 1 797 ? -10.949 0.257 -22.829 1.00 86.81 797 PRO A N 1
ATOM 6021 C CA . PRO A 1 797 ? -11.269 0.583 -24.218 1.00 86.81 797 PRO A CA 1
ATOM 6022 C C . PRO A 1 797 ? -11.934 1.964 -24.328 1.00 86.81 797 PRO A C 1
ATOM 6024 O O . PRO A 1 797 ? -12.614 2.429 -23.409 1.00 86.81 797 PRO A O 1
ATOM 6027 N N . LEU A 1 798 ? -11.731 2.634 -25.465 1.00 83.94 798 LEU A N 1
ATOM 6028 C CA . LEU A 1 798 ? -12.380 3.917 -25.743 1.00 83.94 798 LEU A CA 1
ATOM 6029 C C . LEU A 1 798 ? -13.869 3.741 -26.059 1.00 83.94 798 LEU A C 1
ATOM 6031 O O . LEU A 1 798 ? -14.288 2.742 -26.630 1.00 83.94 798 LEU A O 1
ATOM 6035 N N . HIS A 1 799 ? -14.657 4.766 -25.728 1.00 69.25 799 HIS A N 1
ATOM 6036 C CA . HIS A 1 799 ? -16.103 4.808 -25.987 1.00 69.25 799 HIS A CA 1
ATOM 6037 C C . HIS A 1 799 ? -16.441 4.899 -27.488 1.00 69.25 799 HIS A C 1
ATOM 6039 O O . HIS A 1 799 ? -17.526 4.508 -27.904 1.00 69.25 799 HIS A O 1
ATOM 6045 N N . GLU A 1 800 ? -15.524 5.450 -28.290 1.00 69.06 800 GLU A N 1
ATOM 6046 C CA . GLU A 1 800 ? -15.632 5.555 -29.745 1.00 69.06 800 GLU A CA 1
ATOM 6047 C C . GLU A 1 800 ? -14.258 5.304 -30.389 1.00 69.06 800 GLU A C 1
ATOM 6049 O O . GLU A 1 800 ? -13.259 5.925 -30.020 1.00 69.06 800 GLU A O 1
ATOM 6054 N N . GLY A 1 801 ? -14.220 4.430 -31.399 1.00 69.12 801 GLY A N 1
ATOM 6055 C CA . GLY A 1 801 ? -13.020 4.133 -32.184 1.00 69.12 801 GLY A CA 1
ATOM 6056 C C . GLY A 1 801 ? -12.053 3.127 -31.546 1.00 69.12 801 GLY A C 1
ATOM 6057 O O . GLY A 1 801 ? -12.227 2.668 -30.423 1.00 69.12 801 GLY A O 1
ATOM 6058 N N . LEU A 1 802 ? -11.017 2.761 -32.306 1.00 81.06 802 LEU A N 1
ATOM 6059 C CA . LEU A 1 802 ? -10.013 1.778 -31.891 1.00 81.06 802 LEU A CA 1
ATOM 6060 C C . LEU A 1 802 ? -8.898 2.458 -31.085 1.00 81.06 802 LEU A C 1
ATOM 6062 O O . LEU A 1 802 ? -8.282 3.436 -31.533 1.00 81.06 802 LEU A O 1
ATOM 6066 N N . GLY A 1 803 ? -8.654 1.939 -29.884 1.00 87.50 803 GLY A N 1
ATOM 6067 C CA . GLY A 1 803 ? -7.728 2.520 -28.924 1.00 87.50 803 GLY A CA 1
ATOM 6068 C C . GLY A 1 803 ? -8.098 2.211 -27.477 1.00 87.50 803 GLY A C 1
ATOM 6069 O O . GLY A 1 803 ? -9.064 1.500 -27.206 1.00 87.50 803 GLY A O 1
ATOM 6070 N N . ALA A 1 804 ? -7.340 2.786 -26.548 1.00 92.06 804 ALA A N 1
ATOM 6071 C CA . ALA A 1 804 ? -7.604 2.673 -25.119 1.00 92.06 804 ALA A CA 1
ATOM 6072 C C . ALA A 1 804 ? -7.360 3.996 -24.389 1.00 92.06 804 ALA A C 1
ATOM 6074 O O . ALA A 1 804 ? -6.671 4.888 -24.883 1.00 92.06 804 ALA A O 1
ATOM 6075 N N . ARG A 1 805 ? -7.894 4.094 -23.178 1.00 91.56 805 ARG A N 1
ATOM 6076 C CA . ARG A 1 805 ? -7.538 5.086 -22.176 1.00 91.56 805 ARG A CA 1
ATOM 6077 C C . ARG A 1 805 ? -6.652 4.444 -21.119 1.00 91.56 805 ARG A C 1
ATOM 6079 O O . ARG A 1 805 ? -7.014 3.404 -20.570 1.00 91.56 805 ARG A O 1
ATOM 6086 N N . LEU A 1 806 ? -5.530 5.088 -20.813 1.00 92.19 806 LEU A N 1
ATOM 6087 C CA . LEU A 1 806 ? -4.713 4.776 -19.644 1.00 92.19 806 LEU A CA 1
ATOM 6088 C C . LEU A 1 806 ? -5.116 5.669 -18.464 1.00 92.19 806 LEU A C 1
ATOM 6090 O O . LEU A 1 806 ? -5.483 6.835 -18.642 1.00 92.19 806 LEU A O 1
ATOM 6094 N N . VAL A 1 807 ? -5.060 5.108 -17.256 1.00 86.75 807 VAL A N 1
ATOM 6095 C CA . VAL A 1 807 ? -5.379 5.799 -15.998 1.00 86.75 807 VAL A CA 1
ATOM 6096 C C . VAL A 1 807 ? -4.401 5.359 -14.908 1.00 86.75 807 VAL A C 1
ATOM 6098 O O . VAL A 1 807 ? -4.157 4.164 -14.783 1.00 86.75 807 VAL A O 1
ATOM 6101 N N . GLY A 1 808 ? -3.861 6.290 -14.117 1.00 85.25 808 GLY A N 1
ATOM 6102 C CA . GLY A 1 808 ? -2.931 6.009 -13.014 1.00 85.25 808 GLY A CA 1
ATOM 6103 C C . GLY A 1 808 ? -1.550 6.646 -13.199 1.00 85.25 808 GLY A C 1
ATOM 6104 O O . GLY A 1 808 ? -1.424 7.738 -13.758 1.00 85.25 808 GLY A O 1
ATOM 6105 N N . HIS A 1 809 ? -0.500 5.970 -12.736 1.00 81.44 809 HIS A N 1
ATOM 6106 C CA . HIS A 1 809 ? 0.884 6.441 -12.850 1.00 81.44 809 HIS A CA 1
ATOM 6107 C C . HIS A 1 809 ? 1.695 5.516 -13.760 1.00 81.44 809 HIS A C 1
ATOM 6109 O O . HIS A 1 809 ? 1.653 4.303 -13.599 1.00 81.44 809 HIS A O 1
ATOM 6115 N N . ALA A 1 810 ? 2.430 6.088 -14.720 1.00 85.50 810 ALA A N 1
ATOM 6116 C CA . ALA A 1 810 ? 3.328 5.365 -15.616 1.00 85.50 810 ALA A CA 1
ATOM 6117 C C . ALA A 1 810 ? 4.791 5.547 -15.159 1.00 85.50 810 ALA A C 1
ATOM 6119 O O . ALA A 1 810 ? 5.540 6.376 -15.680 1.00 85.50 810 ALA A O 1
ATOM 6120 N N . ASP A 1 811 ? 5.172 4.788 -14.136 1.00 80.50 811 ASP A N 1
ATOM 6121 C CA . ASP A 1 811 ? 6.484 4.774 -13.483 1.00 80.50 811 ASP A CA 1
ATOM 6122 C C . ASP A 1 811 ? 7.106 3.359 -13.397 1.00 80.50 811 ASP A C 1
ATOM 6124 O O . ASP A 1 811 ? 6.643 2.403 -14.031 1.00 80.50 811 ASP A O 1
ATOM 6128 N N . LEU A 1 812 ? 8.170 3.230 -12.598 1.00 75.06 812 LEU A N 1
ATOM 6129 C CA . LEU A 1 812 ? 8.900 1.991 -12.332 1.00 75.06 812 LEU A CA 1
ATOM 6130 C C . LEU A 1 812 ? 8.015 0.821 -11.872 1.00 75.06 812 LEU A C 1
ATOM 6132 O O . LEU A 1 812 ? 8.266 -0.307 -12.303 1.00 75.06 812 LEU A O 1
ATOM 6136 N N . ASP A 1 813 ? 7.021 1.078 -11.023 1.00 73.31 813 ASP A N 1
ATOM 6137 C CA . ASP A 1 813 ? 6.208 0.034 -10.393 1.00 73.31 813 ASP A CA 1
ATOM 6138 C C . ASP A 1 813 ? 5.115 -0.444 -11.362 1.00 73.31 813 ASP A C 1
ATOM 6140 O O . ASP A 1 813 ? 4.857 -1.640 -11.477 1.00 73.31 813 ASP A O 1
ATOM 6144 N N . SER A 1 814 ? 4.577 0.476 -12.169 1.00 83.81 814 SER A N 1
ATOM 6145 C CA . SER A 1 814 ? 3.636 0.184 -13.265 1.00 83.81 814 SER A CA 1
ATOM 6146 C C . SER A 1 814 ? 4.270 -0.400 -14.542 1.00 83.81 814 SER A C 1
ATOM 6148 O O . SER A 1 814 ? 3.561 -0.750 -15.488 1.00 83.81 814 SER A O 1
ATOM 6150 N N . ARG A 1 815 ? 5.608 -0.484 -14.623 1.00 84.19 815 ARG A N 1
ATOM 6151 C CA . ARG A 1 815 ? 6.347 -0.908 -15.829 1.00 84.19 815 ARG A CA 1
ATOM 6152 C C . ARG A 1 815 ? 5.797 -2.171 -16.517 1.00 84.19 815 ARG A C 1
ATOM 6154 O O . ARG A 1 815 ? 5.674 -2.124 -17.744 1.00 84.19 815 ARG A O 1
ATOM 6161 N N . PRO A 1 816 ? 5.531 -3.302 -15.826 1.00 84.69 816 PRO A N 1
ATOM 6162 C CA . PRO A 1 816 ? 5.000 -4.492 -16.493 1.00 84.69 816 PRO A CA 1
ATOM 6163 C C . PRO A 1 816 ? 3.603 -4.246 -17.077 1.00 84.69 816 PRO A C 1
ATOM 6165 O O . PRO A 1 816 ? 3.317 -4.722 -18.176 1.00 84.69 816 PRO A O 1
ATOM 6168 N N . ASP A 1 817 ? 2.781 -3.444 -16.399 1.00 88.06 817 ASP A N 1
ATOM 6169 C CA . ASP A 1 817 ? 1.405 -3.164 -16.800 1.00 88.06 817 ASP A CA 1
ATOM 6170 C C . ASP A 1 817 ? 1.338 -2.237 -18.015 1.00 88.06 817 ASP A C 1
ATOM 6172 O O . ASP A 1 817 ? 0.574 -2.481 -18.956 1.00 88.06 817 ASP A O 1
ATOM 6176 N N . LEU A 1 818 ? 2.206 -1.221 -18.057 1.00 92.00 818 LEU A N 1
ATOM 6177 C CA . LEU A 1 818 ? 2.396 -0.374 -19.233 1.00 92.00 818 LEU A CA 1
ATOM 6178 C C . LEU A 1 818 ? 2.887 -1.195 -20.432 1.00 92.00 818 LEU A C 1
ATOM 6180 O O . LEU A 1 818 ? 2.349 -1.059 -21.532 1.00 92.00 818 LEU A O 1
ATOM 6184 N N . ALA A 1 819 ? 3.870 -2.076 -20.227 1.00 90.50 819 ALA A N 1
ATOM 6185 C CA . ALA A 1 819 ? 4.409 -2.921 -21.288 1.00 90.50 819 ALA A CA 1
ATOM 6186 C C . ALA A 1 819 ? 3.347 -3.881 -21.855 1.00 90.50 819 ALA A C 1
ATOM 6188 O O . ALA A 1 819 ? 3.243 -4.028 -23.076 1.00 90.50 819 ALA A O 1
ATOM 6189 N N . ALA A 1 820 ? 2.532 -4.496 -20.992 1.00 89.50 820 ALA A N 1
ATOM 6190 C CA . ALA A 1 820 ? 1.413 -5.345 -21.395 1.00 89.50 820 ALA A CA 1
ATOM 6191 C C . ALA A 1 820 ? 0.341 -4.550 -22.161 1.00 89.50 820 ALA A C 1
ATOM 6193 O O . ALA A 1 820 ? -0.055 -4.948 -23.259 1.00 89.50 820 ALA A O 1
ATOM 6194 N N . SER A 1 821 ? -0.058 -3.388 -21.636 1.00 93.31 821 SER A N 1
ATOM 6195 C CA . SER A 1 821 ? -1.062 -2.505 -22.245 1.00 93.31 821 SER A CA 1
ATOM 6196 C C . SER A 1 821 ? -0.633 -2.004 -23.626 1.00 93.31 821 SER A C 1
ATOM 6198 O O . SER A 1 821 ? -1.407 -2.070 -24.580 1.00 93.31 821 SER A O 1
ATOM 6200 N N . LEU A 1 822 ? 0.621 -1.565 -23.773 1.00 94.06 822 LEU A N 1
ATOM 6201 C CA . LEU A 1 822 ? 1.174 -1.131 -25.057 1.00 94.06 822 LEU A CA 1
ATOM 6202 C C . LEU A 1 822 ? 1.346 -2.300 -26.041 1.00 94.06 822 LEU A C 1
ATOM 6204 O O . LEU A 1 822 ? 1.055 -2.143 -27.225 1.00 94.06 822 LEU A O 1
ATOM 6208 N N . SER A 1 823 ? 1.757 -3.483 -25.571 1.00 92.75 823 SER A N 1
ATOM 6209 C CA . SER A 1 823 ? 1.842 -4.701 -26.397 1.00 92.75 823 SER A CA 1
ATOM 6210 C C . SER A 1 823 ? 0.476 -5.119 -26.957 1.00 92.75 823 SER A C 1
ATOM 6212 O O . SER A 1 823 ? 0.385 -5.502 -28.126 1.00 92.75 823 SER A O 1
ATOM 6214 N N . ALA A 1 824 ? -0.590 -4.999 -26.159 1.00 92.31 824 ALA A N 1
ATOM 6215 C CA . ALA A 1 824 ? -1.964 -5.221 -26.603 1.00 92.31 824 ALA A CA 1
ATOM 6216 C C . ALA A 1 824 ? -2.419 -4.141 -27.603 1.00 92.31 824 ALA A C 1
ATOM 6218 O O . ALA A 1 824 ? -2.888 -4.470 -28.691 1.00 92.31 824 ALA A O 1
ATOM 6219 N N . LEU A 1 825 ? -2.204 -2.858 -27.288 1.00 91.94 825 LEU A N 1
ATOM 6220 C CA . LEU A 1 825 ? -2.570 -1.716 -28.139 1.00 91.94 825 LEU A CA 1
ATOM 6221 C C . LEU A 1 825 ? -1.941 -1.752 -29.534 1.00 91.94 825 LEU A C 1
ATOM 6223 O O . LEU A 1 825 ? -2.609 -1.433 -30.515 1.00 91.94 825 LEU A O 1
ATOM 6227 N N . VAL A 1 826 ? -0.677 -2.164 -29.647 1.00 92.62 826 VAL A N 1
ATOM 6228 C CA . VAL A 1 826 ? 0.003 -2.308 -30.945 1.00 92.62 826 VAL A CA 1
ATOM 6229 C C . VAL A 1 826 ? -0.703 -3.339 -31.843 1.00 92.62 826 VAL A C 1
ATOM 6231 O O . VAL A 1 826 ? -0.690 -3.200 -33.067 1.00 92.62 826 VAL A O 1
ATOM 6234 N N . ARG A 1 827 ? -1.365 -4.344 -31.255 1.00 90.56 827 ARG A N 1
ATOM 6235 C CA . ARG A 1 827 ? -2.054 -5.436 -31.965 1.00 90.56 827 ARG A CA 1
ATOM 6236 C C . ARG A 1 827 ? -3.522 -5.147 -32.291 1.00 90.56 827 ARG A C 1
ATOM 6238 O O . ARG A 1 827 ? -4.051 -5.773 -33.205 1.00 90.56 827 ARG A O 1
ATOM 6245 N N . VAL A 1 828 ? -4.166 -4.198 -31.604 1.00 88.75 828 VAL A N 1
ATOM 6246 C CA . VAL A 1 828 ? -5.514 -3.705 -31.960 1.00 88.75 828 VAL A CA 1
ATOM 6247 C C . VAL A 1 828 ? -5.503 -3.269 -33.432 1.00 88.75 828 VAL A C 1
ATOM 6249 O O . VAL A 1 828 ? -4.582 -2.549 -33.810 1.00 88.75 828 VAL A O 1
ATOM 6252 N N . PRO A 1 829 ? -6.455 -3.676 -34.291 1.00 83.69 829 PRO A N 1
ATOM 6253 C CA . PRO A 1 829 ? -6.416 -3.351 -35.717 1.00 83.69 829 PRO A CA 1
ATOM 6254 C C . PRO A 1 829 ? -6.605 -1.848 -36.004 1.00 83.69 829 PRO A C 1
ATOM 6256 O O . PRO A 1 829 ? -6.918 -1.044 -35.131 1.00 83.69 829 PRO A O 1
ATOM 6259 N N . GLY A 1 830 ? -6.423 -1.453 -37.268 1.00 85.88 830 GLY A N 1
ATOM 6260 C CA . GLY A 1 830 ? -6.710 -0.096 -37.750 1.00 85.88 830 GLY A CA 1
ATOM 6261 C C . GLY A 1 830 ? -5.477 0.763 -38.064 1.00 85.88 830 GLY A C 1
ATOM 6262 O O . GLY A 1 830 ? -4.365 0.522 -37.592 1.00 85.88 830 GLY A O 1
ATOM 6263 N N . ALA A 1 831 ? -5.683 1.776 -38.913 1.00 86.19 831 ALA A N 1
ATOM 6264 C CA . ALA A 1 831 ? -4.627 2.675 -39.398 1.00 86.19 831 ALA A CA 1
ATOM 6265 C C . ALA A 1 831 ? -4.220 3.761 -38.381 1.00 86.19 831 ALA A C 1
ATOM 6267 O O . ALA A 1 831 ? -3.126 4.320 -38.475 1.00 86.19 831 ALA A O 1
ATOM 6268 N N . VAL A 1 832 ? -5.101 4.061 -37.425 1.00 89.69 832 VAL A N 1
ATOM 6269 C CA . VAL A 1 832 ? -4.875 4.979 -36.306 1.00 89.69 832 VAL A CA 1
ATOM 6270 C C . VAL A 1 832 ? -5.350 4.276 -35.041 1.00 89.69 832 VAL A C 1
ATOM 6272 O O . VAL A 1 832 ? -6.512 3.883 -34.972 1.00 89.69 832 VAL A O 1
ATOM 6275 N N . VAL A 1 833 ? -4.452 4.127 -34.071 1.00 91.31 833 VAL A N 1
ATOM 6276 C CA . VAL A 1 833 ? -4.749 3.656 -32.716 1.00 91.31 833 VAL A CA 1
ATOM 6277 C C . VAL A 1 833 ? -4.709 4.874 -31.802 1.00 91.31 833 VAL A C 1
ATOM 6279 O O . VAL A 1 833 ? -3.734 5.627 -31.814 1.00 91.31 833 VAL A O 1
ATOM 6282 N N . ASN A 1 834 ? -5.774 5.094 -31.040 1.00 91.88 834 ASN A N 1
ATOM 6283 C CA . ASN A 1 834 ? -5.880 6.236 -30.136 1.00 91.88 834 ASN A CA 1
ATOM 6284 C C . ASN A 1 834 ? -5.471 5.833 -28.716 1.00 91.88 834 ASN A C 1
ATOM 6286 O O . ASN A 1 834 ? -5.844 4.762 -28.240 1.00 91.88 834 ASN A O 1
ATOM 6290 N N . LEU A 1 835 ? -4.729 6.700 -28.033 1.00 94.25 835 LEU A N 1
ATOM 6291 C CA . LEU A 1 835 ? -4.364 6.515 -26.636 1.00 94.25 835 LEU A CA 1
ATOM 6292 C C . LEU A 1 835 ? -4.754 7.756 -25.834 1.00 94.25 835 LEU A C 1
ATOM 6294 O O . LEU A 1 835 ? -4.117 8.800 -25.957 1.00 94.25 835 LEU A O 1
ATOM 6298 N N . ASP A 1 836 ? -5.816 7.647 -25.041 1.00 92.56 836 ASP A N 1
ATOM 6299 C CA . ASP A 1 836 ? -6.245 8.702 -24.121 1.00 92.56 836 ASP A CA 1
ATOM 6300 C C . ASP A 1 836 ? -5.419 8.640 -22.831 1.00 92.56 836 ASP A C 1
ATOM 6302 O O . ASP A 1 836 ? -5.432 7.639 -22.114 1.00 92.56 836 ASP A O 1
ATOM 6306 N N . LEU A 1 837 ? -4.682 9.715 -22.553 1.00 93.50 837 LEU A N 1
ATOM 6307 C CA . LEU A 1 837 ? -3.832 9.871 -21.375 1.00 93.50 837 LEU A CA 1
ATOM 6308 C C . LEU A 1 837 ? -4.434 10.838 -20.342 1.00 93.50 837 LEU A C 1
ATOM 6310 O O . LEU A 1 837 ? -3.774 11.150 -19.357 1.00 93.50 837 LEU A O 1
ATOM 6314 N N . THR A 1 838 ? -5.697 11.264 -20.503 1.00 86.62 838 THR A N 1
ATOM 6315 C CA . THR A 1 838 ? -6.394 12.195 -19.586 1.00 86.62 838 THR A CA 1
ATOM 6316 C C . THR A 1 838 ? -6.420 11.705 -18.131 1.00 86.62 838 THR A C 1
ATOM 6318 O O . THR A 1 838 ? -6.592 12.505 -17.217 1.00 86.62 838 THR A O 1
ATOM 6321 N N . GLY A 1 839 ? -6.317 10.391 -17.901 1.00 80.94 839 GLY A N 1
ATOM 6322 C CA . GLY A 1 839 ? -6.256 9.798 -16.562 1.00 80.94 839 GLY A CA 1
ATOM 6323 C C . GLY A 1 839 ? -4.847 9.486 -16.051 1.00 80.94 839 GLY A C 1
ATOM 6324 O O . GLY A 1 839 ? -4.749 8.881 -14.989 1.00 80.94 839 GLY A O 1
ATOM 6325 N N . VAL A 1 840 ? -3.783 9.805 -16.797 1.00 86.69 840 VAL A N 1
ATOM 6326 C CA . VAL A 1 840 ? -2.402 9.497 -16.398 1.00 86.69 840 VAL A CA 1
ATOM 6327 C C . VAL A 1 840 ? -1.722 10.739 -15.842 1.00 86.69 840 VAL A C 1
ATOM 6329 O O . VAL A 1 840 ? -1.419 11.669 -16.585 1.00 86.69 840 VAL A O 1
ATOM 6332 N N . ASP A 1 841 ? -1.413 10.742 -14.549 1.00 78.19 841 ASP A N 1
ATOM 6333 C CA . ASP A 1 841 ? -0.829 11.920 -13.892 1.00 78.19 841 ASP A CA 1
ATOM 6334 C C . ASP A 1 841 ? 0.675 12.076 -14.184 1.00 78.19 841 ASP A C 1
ATOM 6336 O O . ASP A 1 841 ? 1.227 13.183 -14.187 1.00 78.19 841 ASP A O 1
ATOM 6340 N N . PHE A 1 842 ? 1.370 10.962 -14.437 1.00 80.75 842 PHE A N 1
ATOM 6341 C CA . PHE A 1 842 ? 2.826 10.931 -14.554 1.00 80.75 842 PHE A CA 1
ATOM 6342 C C . PHE A 1 842 ? 3.331 9.891 -15.560 1.00 80.75 842 PHE A C 1
ATOM 6344 O O . PHE A 1 842 ? 2.799 8.791 -15.628 1.00 80.75 842 PHE A O 1
ATOM 6351 N N . PHE A 1 843 ? 4.388 10.251 -16.294 1.00 85.50 843 PHE A N 1
ATOM 6352 C CA . PHE A 1 843 ? 5.213 9.377 -17.128 1.00 85.50 843 PHE A CA 1
ATOM 6353 C C . PHE A 1 843 ? 6.681 9.574 -16.732 1.00 85.50 843 PHE A C 1
ATOM 6355 O O . PHE A 1 843 ? 7.188 10.699 -16.810 1.00 85.50 843 PHE A O 1
ATOM 6362 N N . ASP A 1 844 ? 7.372 8.499 -16.353 1.00 81.69 844 ASP A N 1
ATOM 6363 C CA . ASP A 1 844 ? 8.831 8.495 -16.220 1.00 81.69 844 ASP A CA 1
ATOM 6364 C C . ASP A 1 844 ? 9.539 8.316 -17.582 1.00 81.69 844 ASP A C 1
ATOM 6366 O O . ASP A 1 844 ? 8.915 8.064 -18.614 1.00 81.69 844 ASP A O 1
ATOM 6370 N N . VAL A 1 845 ? 10.866 8.471 -17.612 1.00 79.88 845 VAL A N 1
ATOM 6371 C CA . VAL A 1 845 ? 11.650 8.410 -18.861 1.00 79.88 845 VAL A CA 1
ATOM 6372 C C . VAL A 1 845 ? 11.613 7.020 -19.522 1.00 79.88 845 VAL A C 1
ATOM 6374 O O . VAL A 1 845 ? 11.659 6.933 -20.750 1.00 79.88 845 VAL A O 1
ATOM 6377 N N . ASP A 1 846 ? 11.502 5.931 -18.756 1.00 85.12 846 ASP A N 1
ATOM 6378 C CA . ASP A 1 846 ? 11.359 4.587 -19.328 1.00 85.12 846 ASP A CA 1
ATOM 6379 C C . ASP A 1 846 ? 9.942 4.353 -19.866 1.00 85.12 846 ASP A C 1
ATOM 6381 O O . ASP A 1 846 ? 9.800 3.780 -20.945 1.00 85.12 846 ASP A O 1
ATOM 6385 N N . ALA A 1 847 ? 8.908 4.859 -19.192 1.00 89.12 847 ALA A N 1
ATOM 6386 C CA . ALA A 1 847 ? 7.537 4.837 -19.688 1.00 89.12 847 ALA A CA 1
ATOM 6387 C C . ALA A 1 847 ? 7.397 5.597 -21.021 1.00 89.12 847 ALA A C 1
ATOM 6389 O O . ALA A 1 847 ? 6.778 5.096 -21.964 1.00 89.12 847 ALA A O 1
ATOM 6390 N N . VAL A 1 848 ? 8.052 6.759 -21.158 1.00 90.50 848 VAL A N 1
ATOM 6391 C CA . VAL A 1 848 ? 8.158 7.474 -22.445 1.00 90.50 848 VAL A CA 1
ATOM 6392 C C . VAL A 1 848 ? 8.882 6.613 -23.483 1.00 90.50 848 VAL A C 1
ATOM 6394 O O . VAL A 1 848 ? 8.413 6.485 -24.612 1.00 90.50 848 VAL A O 1
ATOM 6397 N N . ALA A 1 849 ? 9.987 5.958 -23.115 1.00 87.31 849 ALA A N 1
ATOM 6398 C CA . ALA A 1 849 ? 10.725 5.089 -24.030 1.00 87.31 849 ALA A CA 1
ATOM 6399 C C . ALA A 1 849 ? 9.925 3.836 -24.452 1.00 87.31 849 ALA A C 1
ATOM 6401 O O . ALA A 1 849 ? 10.084 3.362 -25.577 1.00 87.31 849 ALA A O 1
ATOM 6402 N N . GLN A 1 850 ? 9.058 3.293 -23.591 1.00 93.69 850 GLN A N 1
ATOM 6403 C CA . GLN A 1 850 ? 8.109 2.230 -23.942 1.00 93.69 850 GLN A CA 1
ATOM 6404 C C . GLN A 1 850 ? 7.060 2.727 -24.944 1.00 93.69 850 GLN A C 1
ATOM 6406 O O . GLN A 1 850 ? 6.803 2.052 -25.941 1.00 93.69 850 GLN A O 1
ATOM 6411 N N . LEU A 1 851 ? 6.513 3.925 -24.723 1.00 94.69 851 LEU A N 1
ATOM 6412 C CA . LEU A 1 851 ? 5.537 4.552 -25.614 1.00 94.69 851 LEU A CA 1
ATOM 6413 C C . LEU A 1 851 ? 6.127 4.850 -27.004 1.00 94.69 851 LEU A C 1
ATOM 6415 O O . LEU A 1 851 ? 5.497 4.552 -28.017 1.00 94.69 851 LEU A O 1
ATOM 6419 N N . VAL A 1 852 ? 7.366 5.351 -27.055 1.00 94.12 852 VAL A N 1
ATOM 6420 C CA . VAL A 1 852 ? 8.150 5.537 -28.291 1.00 94.12 852 VAL A CA 1
ATOM 6421 C C . VAL A 1 852 ? 8.332 4.208 -29.028 1.00 94.12 852 VAL A C 1
ATOM 6423 O O . VAL A 1 852 ? 8.023 4.129 -30.215 1.00 94.12 852 VAL A O 1
ATOM 6426 N N . ARG A 1 853 ? 8.731 3.132 -28.330 1.00 94.62 853 ARG A N 1
ATOM 6427 C CA . ARG A 1 853 ? 8.852 1.789 -28.932 1.00 94.62 853 ARG A CA 1
ATOM 6428 C C . ARG A 1 853 ? 7.525 1.288 -29.515 1.00 94.62 853 ARG A C 1
ATOM 6430 O O . ARG A 1 853 ? 7.525 0.720 -30.603 1.00 94.62 853 ARG A O 1
ATOM 6437 N N . ALA A 1 854 ? 6.404 1.502 -28.826 1.00 94.62 854 ALA A N 1
ATOM 6438 C CA . ALA A 1 854 ? 5.079 1.120 -29.319 1.00 94.62 854 ALA A CA 1
ATOM 6439 C C . ALA A 1 854 ? 4.677 1.914 -30.578 1.00 94.62 854 ALA A C 1
ATOM 6441 O O . ALA A 1 854 ? 4.201 1.331 -31.556 1.00 94.62 854 ALA A O 1
ATOM 6442 N N . ALA A 1 855 ? 4.930 3.227 -30.585 1.00 94.50 855 ALA A N 1
ATOM 6443 C CA . ALA A 1 855 ? 4.711 4.086 -31.746 1.00 94.50 855 ALA A CA 1
ATOM 6444 C C . ALA A 1 855 ? 5.586 3.678 -32.947 1.00 94.50 855 ALA A C 1
ATOM 6446 O O . ALA A 1 855 ? 5.088 3.643 -34.070 1.00 94.50 855 ALA A O 1
ATOM 6447 N N . ASP A 1 856 ? 6.852 3.310 -32.723 1.00 93.94 856 ASP A N 1
ATOM 6448 C CA . ASP A 1 856 ? 7.765 2.841 -33.773 1.00 93.94 856 ASP A CA 1
ATOM 6449 C C . ASP A 1 856 ? 7.320 1.521 -34.412 1.00 93.94 856 ASP A C 1
ATOM 6451 O O . ASP A 1 856 ? 7.380 1.390 -35.638 1.00 93.94 856 ASP A O 1
ATOM 6455 N N . VAL A 1 857 ? 6.832 0.554 -33.623 1.00 94.25 857 VAL A N 1
ATOM 6456 C CA . VAL A 1 857 ? 6.291 -0.700 -34.180 1.00 94.25 857 VAL A CA 1
ATOM 6457 C C . VAL A 1 857 ? 5.100 -0.396 -35.090 1.00 94.25 857 VAL A C 1
ATOM 6459 O O . VAL A 1 857 ? 5.115 -0.790 -36.257 1.00 94.25 857 VAL A O 1
ATOM 6462 N N . LEU A 1 858 ? 4.133 0.398 -34.618 1.00 92.62 858 LEU A N 1
ATOM 6463 C CA . LEU A 1 858 ? 2.986 0.833 -35.424 1.00 92.62 858 LEU A CA 1
ATOM 6464 C C . LEU A 1 858 ? 3.424 1.583 -36.692 1.00 92.62 858 LEU A C 1
ATOM 6466 O O . LEU A 1 858 ? 2.943 1.289 -37.788 1.00 92.62 858 LEU A O 1
ATOM 6470 N N . ARG A 1 859 ? 4.394 2.495 -36.573 1.00 91.94 859 ARG A N 1
ATOM 6471 C CA . ARG A 1 859 ? 4.949 3.258 -37.698 1.00 91.94 859 ARG A CA 1
ATOM 6472 C C . ARG A 1 859 ? 5.623 2.356 -38.731 1.00 91.94 859 ARG A C 1
ATOM 6474 O O . ARG A 1 859 ? 5.489 2.612 -39.928 1.00 91.94 859 ARG A O 1
ATOM 6481 N N . SER A 1 860 ? 6.304 1.294 -38.297 1.00 91.88 860 SER A N 1
ATOM 6482 C CA . SER A 1 860 ? 6.934 0.310 -39.190 1.00 91.88 860 SER A CA 1
ATOM 6483 C C . SER A 1 860 ? 5.916 -0.487 -40.022 1.00 91.88 860 SER A C 1
ATOM 6485 O O . SER A 1 860 ? 6.214 -0.877 -41.151 1.00 91.88 860 SER A O 1
ATOM 6487 N N . GLU A 1 861 ? 4.688 -0.636 -39.516 1.00 91.25 861 GLU A N 1
ATOM 6488 C CA . GLU A 1 861 ? 3.542 -1.248 -40.204 1.00 91.25 861 GLU A CA 1
ATOM 6489 C C . GLU A 1 861 ? 2.731 -0.244 -41.055 1.00 91.25 861 GLU A C 1
ATOM 6491 O O . GLU A 1 861 ? 1.728 -0.608 -41.669 1.00 91.25 861 GLU A O 1
ATOM 6496 N N . GLY A 1 862 ? 3.140 1.030 -41.104 1.00 91.06 862 GLY A N 1
ATOM 6497 C CA . GLY A 1 862 ? 2.411 2.105 -41.790 1.00 91.06 862 GLY A CA 1
ATOM 6498 C C . GLY A 1 862 ? 1.182 2.624 -41.030 1.00 91.06 862 GLY A C 1
ATOM 6499 O O . GLY A 1 862 ? 0.323 3.281 -41.623 1.00 91.06 862 GLY A O 1
ATOM 6500 N N . ARG A 1 863 ? 1.093 2.332 -39.730 1.00 93.88 863 ARG A N 1
ATOM 6501 C CA . ARG A 1 863 ? 0.009 2.709 -38.811 1.00 93.88 863 ARG A CA 1
ATOM 6502 C C . ARG A 1 863 ? 0.489 3.824 -37.873 1.00 93.88 863 ARG A C 1
ATOM 6504 O O . ARG A 1 863 ? 1.672 4.161 -37.854 1.00 93.88 863 ARG A O 1
ATOM 6511 N N . ARG A 1 864 ? -0.423 4.453 -37.127 1.00 91.94 864 ARG A N 1
ATOM 6512 C CA . ARG A 1 864 ? -0.111 5.632 -36.291 1.00 91.94 864 ARG A CA 1
ATOM 6513 C C . ARG A 1 864 ? -0.694 5.501 -34.888 1.00 91.94 864 ARG A C 1
ATOM 6515 O O . ARG A 1 864 ? -1.844 5.090 -34.751 1.00 91.94 864 ARG A O 1
ATOM 6522 N N . LEU A 1 865 ? 0.087 5.879 -33.876 1.00 93.50 865 LEU A N 1
ATOM 6523 C CA . LEU A 1 865 ? -0.355 6.016 -32.487 1.00 93.50 865 LEU A CA 1
ATOM 6524 C C . LEU A 1 865 ? -0.617 7.496 -32.204 1.00 93.50 865 LEU A C 1
ATOM 6526 O O . LEU A 1 865 ? 0.320 8.291 -32.271 1.00 93.50 865 LEU A O 1
ATOM 6530 N N . VAL A 1 866 ? -1.865 7.856 -31.906 1.00 93.50 866 VAL A N 1
ATOM 6531 C CA . VAL A 1 866 ? -2.266 9.239 -31.608 1.00 93.50 866 VAL A CA 1
ATOM 6532 C C . VAL A 1 866 ? -2.557 9.381 -30.119 1.00 93.50 866 VAL A C 1
ATOM 6534 O O . VAL A 1 866 ? -3.439 8.709 -29.584 1.00 93.50 866 VAL A O 1
ATOM 6537 N N . LEU A 1 867 ? -1.810 10.263 -29.460 1.00 94.62 867 LEU A N 1
ATOM 6538 C CA . LEU A 1 867 ? -1.890 10.528 -28.026 1.00 94.62 867 LEU A CA 1
ATOM 6539 C C . LEU A 1 867 ? -2.846 11.690 -27.748 1.00 94.62 867 LEU A C 1
ATOM 6541 O O . LEU A 1 867 ? -2.634 12.798 -28.245 1.00 94.62 867 LEU A O 1
ATOM 6545 N N . HIS A 1 868 ? -3.858 11.466 -26.915 1.00 93.12 868 HIS A N 1
ATOM 6546 C CA . HIS A 1 868 ? -4.811 12.491 -26.480 1.00 93.12 868 HIS A CA 1
ATOM 6547 C C . HIS A 1 868 ? -4.513 12.911 -25.040 1.00 93.12 868 HIS A C 1
ATOM 6549 O O . HIS A 1 868 ? -4.241 12.062 -24.196 1.00 93.12 868 HIS A O 1
ATOM 6555 N N . GLN A 1 869 ? -4.561 14.220 -24.770 1.00 90.31 869 GLN A N 1
ATOM 6556 C CA . GLN A 1 869 ? -4.280 14.823 -23.453 1.00 90.31 869 GLN A CA 1
ATOM 6557 C C . GLN A 1 869 ? -2.985 14.306 -22.773 1.00 90.31 869 GLN A C 1
ATOM 6559 O O . GLN A 1 869 ? -3.029 13.841 -21.635 1.00 90.31 869 GLN A O 1
ATOM 6564 N N . PRO A 1 870 ? -1.814 14.368 -23.443 1.00 90.19 870 PRO A N 1
ATOM 6565 C CA . PRO A 1 870 ? -0.551 13.914 -22.860 1.00 90.19 870 PRO A CA 1
ATOM 6566 C C . PRO A 1 870 ? -0.187 14.714 -21.592 1.00 90.19 870 PRO A C 1
ATOM 6568 O O . PRO A 1 870 ? -0.238 15.949 -21.618 1.00 90.19 870 PRO A O 1
ATOM 6571 N N . PRO A 1 871 ? 0.235 14.059 -20.492 1.00 86.31 871 PRO A N 1
ATOM 6572 C CA . PRO A 1 871 ? 0.503 14.759 -19.242 1.00 86.31 871 PRO A CA 1
ATOM 6573 C C . PRO A 1 871 ? 1.733 15.681 -19.312 1.00 86.31 871 PRO A C 1
ATOM 6575 O O . PRO A 1 871 ? 2.635 15.479 -20.136 1.00 86.31 871 PRO A O 1
ATOM 6578 N N . PRO A 1 872 ? 1.850 16.670 -18.399 1.00 82.94 872 PRO A N 1
ATOM 6579 C CA . PRO A 1 872 ? 2.965 17.625 -18.377 1.00 82.94 872 PRO A CA 1
ATOM 6580 C C . PRO A 1 872 ? 4.359 17.000 -18.210 1.00 82.94 872 PRO A C 1
ATOM 6582 O O . PRO A 1 872 ? 5.362 17.680 -18.421 1.00 82.94 872 PRO A O 1
ATOM 6585 N N . SER A 1 873 ? 4.439 15.747 -17.767 1.00 82.62 873 SER A N 1
ATOM 6586 C CA . SER A 1 873 ? 5.654 14.928 -17.680 1.00 82.62 873 SER A CA 1
ATOM 6587 C C . SER A 1 873 ? 6.101 14.445 -19.067 1.00 82.62 873 SER A C 1
ATOM 6589 O O . SER A 1 873 ? 7.208 14.768 -19.496 1.00 82.62 873 SER A O 1
ATOM 6591 N N . LEU A 1 874 ? 5.205 13.794 -19.815 1.00 87.44 874 LEU A N 1
ATOM 6592 C CA . LEU A 1 874 ? 5.426 13.357 -21.199 1.00 87.44 874 LEU A CA 1
ATOM 6593 C C . LEU A 1 874 ? 5.724 14.538 -22.141 1.00 87.44 874 LEU A C 1
ATOM 6595 O O . LEU A 1 874 ? 6.654 14.471 -22.943 1.00 87.44 874 LEU A O 1
ATOM 6599 N N . LEU A 1 875 ? 5.001 15.655 -22.000 1.00 87.44 875 LEU A N 1
ATOM 6600 C CA . LEU A 1 875 ? 5.264 16.877 -22.774 1.00 87.44 875 LEU A CA 1
ATOM 6601 C C . LEU A 1 875 ? 6.659 17.464 -22.498 1.00 87.44 875 LEU A C 1
ATOM 6603 O O . LEU A 1 875 ? 7.320 17.934 -23.423 1.00 87.44 875 LEU A O 1
ATOM 6607 N N . ARG A 1 876 ? 7.133 17.416 -21.244 1.00 79.50 876 ARG A N 1
ATOM 6608 C CA . ARG A 1 876 ? 8.501 17.834 -20.890 1.00 79.50 876 ARG A CA 1
ATOM 6609 C C . ARG A 1 876 ? 9.550 16.868 -21.440 1.00 79.50 876 ARG A C 1
ATOM 6611 O O . ARG A 1 876 ? 10.550 17.332 -21.977 1.00 79.50 876 ARG A O 1
ATOM 6618 N N . ALA A 1 877 ? 9.307 15.559 -21.390 1.00 75.62 877 ALA A N 1
ATOM 6619 C CA . ALA A 1 877 ? 10.198 14.571 -21.998 1.00 75.62 877 ALA A CA 1
ATOM 6620 C C . ALA A 1 877 ? 10.340 14.786 -23.517 1.00 75.62 877 ALA A C 1
ATOM 6622 O O . ALA A 1 877 ? 11.459 14.823 -24.018 1.00 75.62 877 ALA A O 1
ATOM 6623 N N . ALA A 1 878 ? 9.240 15.049 -24.232 1.00 84.69 878 ALA A N 1
ATOM 6624 C CA . ALA A 1 878 ? 9.268 15.358 -25.664 1.00 84.69 878 ALA A CA 1
ATOM 6625 C C . ALA A 1 878 ? 10.006 16.671 -26.007 1.00 84.69 878 ALA A C 1
ATOM 6627 O O . ALA A 1 878 ? 10.544 16.807 -27.103 1.00 84.69 878 ALA A O 1
ATOM 6628 N N . GLN A 1 879 ? 10.065 17.633 -25.078 1.00 83.38 879 GLN A N 1
ATOM 6629 C CA . GLN A 1 879 ? 10.873 18.853 -25.224 1.00 83.38 879 GLN A CA 1
ATOM 6630 C C . GLN A 1 879 ? 12.364 18.622 -24.935 1.00 83.38 879 GLN A C 1
ATOM 6632 O O . GLN A 1 879 ? 13.204 19.292 -25.532 1.00 83.38 879 GLN A O 1
ATOM 6637 N N . MET A 1 880 ? 12.695 17.704 -24.020 1.00 71.56 880 MET A N 1
ATOM 6638 C CA . MET A 1 880 ? 14.078 17.350 -23.669 1.00 71.56 880 MET A CA 1
ATOM 6639 C C . MET A 1 880 ? 14.724 16.401 -24.689 1.00 71.56 880 MET A C 1
ATOM 6641 O O . MET A 1 880 ? 15.914 16.528 -24.961 1.00 71.56 880 MET A O 1
ATOM 6645 N N . PHE A 1 881 ? 13.936 15.494 -25.271 1.00 80.06 881 PHE A N 1
ATOM 6646 C CA . PHE A 1 881 ? 14.373 14.433 -26.186 1.00 80.06 881 PHE A CA 1
ATOM 6647 C C . PHE A 1 881 ? 13.587 14.500 -27.514 1.00 80.06 881 PHE A C 1
ATOM 6649 O O . PHE A 1 881 ? 12.768 13.620 -27.802 1.00 80.06 881 PHE A O 1
ATOM 6656 N N . PRO A 1 882 ? 13.742 15.586 -28.301 1.00 81.12 882 PRO A N 1
ATOM 6657 C CA . PRO A 1 882 ? 12.891 15.855 -29.461 1.00 81.12 882 PRO A CA 1
ATOM 6658 C C . PRO A 1 882 ? 13.131 14.892 -30.631 1.00 81.12 882 PRO A C 1
ATOM 6660 O O . PRO A 1 882 ? 12.194 14.611 -31.377 1.00 81.12 882 PRO A O 1
ATOM 6663 N N . ASP A 1 883 ? 14.352 14.372 -30.789 1.00 81.88 883 ASP A N 1
ATOM 6664 C CA . ASP A 1 883 ? 14.681 13.416 -31.850 1.00 81.88 883 ASP A CA 1
ATOM 6665 C C . ASP A 1 883 ? 14.106 12.029 -31.512 1.00 81.88 883 ASP A C 1
ATOM 6667 O O . ASP A 1 883 ? 13.471 11.392 -32.356 1.00 81.88 883 ASP A O 1
ATOM 6671 N N . GLU A 1 884 ? 14.237 11.594 -30.257 1.00 80.88 884 GLU A N 1
ATOM 6672 C CA . GLU A 1 884 ? 13.715 10.327 -29.740 1.00 80.88 884 GLU A CA 1
ATOM 6673 C C . GLU A 1 884 ? 12.180 10.308 -29.671 1.00 80.88 884 GLU A C 1
ATOM 6675 O O . GLU A 1 884 ? 11.555 9.296 -29.982 1.00 80.88 884 GLU A O 1
ATOM 6680 N N . CYS A 1 885 ? 11.551 11.430 -29.311 1.00 86.00 885 CYS A N 1
ATOM 6681 C CA . CYS A 1 885 ? 10.091 11.547 -29.235 1.00 86.00 885 CYS A CA 1
ATOM 6682 C C . CYS A 1 885 ? 9.431 11.916 -30.578 1.00 86.00 885 CYS A C 1
ATOM 6684 O O . CYS A 1 885 ? 8.206 12.015 -30.644 1.00 86.00 885 CYS A O 1
ATOM 6686 N N . SER A 1 886 ? 10.203 12.076 -31.662 1.00 86.81 886 SER A N 1
ATOM 6687 C CA . SER A 1 886 ? 9.720 12.494 -32.996 1.00 86.81 886 SER A CA 1
ATOM 6688 C C . SER A 1 886 ? 8.728 11.529 -33.673 1.00 86.81 886 SER A C 1
ATOM 6690 O O . SER A 1 886 ? 8.178 11.829 -34.738 1.00 86.81 886 SER A O 1
ATOM 6692 N N . VAL A 1 887 ? 8.514 10.350 -33.085 1.00 86.81 887 VAL A N 1
ATOM 6693 C CA . VAL A 1 887 ? 7.564 9.320 -33.537 1.00 86.81 887 VAL A CA 1
ATOM 6694 C C . VAL A 1 887 ? 6.188 9.434 -32.874 1.00 86.81 887 VAL A C 1
ATOM 6696 O O . VAL A 1 887 ? 5.247 8.795 -33.340 1.00 86.81 887 VAL A O 1
ATOM 6699 N N . LEU A 1 888 ? 6.056 10.234 -31.810 1.00 89.25 888 LEU A N 1
ATOM 6700 C CA . LEU A 1 888 ? 4.808 10.408 -31.069 1.00 89.25 888 LEU A CA 1
ATOM 6701 C C . LEU A 1 888 ? 3.915 11.447 -31.766 1.00 89.25 888 LEU A C 1
ATOM 6703 O O . LEU A 1 888 ? 4.245 12.631 -31.809 1.00 89.25 888 LEU A O 1
ATOM 6707 N N . GLU A 1 889 ? 2.763 11.020 -32.288 1.00 90.88 889 GLU A N 1
ATOM 6708 C CA . GLU A 1 889 ? 1.749 11.931 -32.827 1.00 90.88 889 GLU A CA 1
ATOM 6709 C C . GLU A 1 889 ? 0.814 12.364 -31.688 1.00 90.88 889 GLU A C 1
ATOM 6711 O O . GLU A 1 889 ? 0.139 11.538 -31.078 1.00 90.88 889 GLU A O 1
ATOM 6716 N N . MET A 1 890 ? 0.781 13.658 -31.369 1.00 88.81 890 MET A N 1
ATOM 6717 C CA . MET A 1 890 ? -0.126 14.217 -30.360 1.00 88.81 890 MET A CA 1
ATOM 6718 C C . MET A 1 890 ? -1.359 14.807 -31.047 1.00 88.81 890 MET A C 1
ATOM 6720 O O . MET A 1 890 ? -1.230 15.510 -32.051 1.00 88.81 890 MET A O 1
ATOM 6724 N N . ALA A 1 891 ? -2.547 14.537 -30.505 1.00 84.31 891 ALA A N 1
ATOM 6725 C CA . ALA A 1 891 ? -3.774 15.206 -30.920 1.00 84.31 891 ALA A CA 1
ATOM 6726 C C . ALA A 1 891 ? -3.697 16.715 -30.611 1.00 84.31 891 ALA A C 1
ATOM 6728 O O . ALA A 1 891 ? -3.113 17.117 -29.601 1.00 84.31 891 ALA A O 1
ATOM 6729 N N . ALA A 1 892 ? -4.256 17.528 -31.512 1.00 53.75 892 ALA A N 1
ATOM 6730 C CA . ALA A 1 892 ? -4.186 18.993 -31.490 1.00 53.75 892 ALA A CA 1
ATOM 6731 C C . ALA A 1 892 ? -5.278 19.652 -30.631 1.00 53.75 892 ALA A C 1
ATOM 6733 O O . ALA A 1 892 ? -6.397 19.094 -30.578 1.00 53.75 892 ALA A O 1
#

Mean predicted aligned error: 21.12 Å